Protein 7U0E (pdb70)

CATH classification: 2.60.40.10 (+1 more: 2.60.40.10)

Foldseek 3Di:
DWDWAKDAADEAEAQAKDKIKIQIPDDDDQFKKKWKWWAAVVGDIHTAKIARQNVRDIDGDPVQPPFWDWDADPVRSMIMIMGGRDAQVPFTWMKIKMWGWDCDPVVRHIDIDIGIYPTYGYGYAPDDADAWDKAWAAFQCKTKIWIKTDFGDDDDKDKDKPVNPDDPQKDWDDWDQDNNRGIITMIMGIGRPVCAPPDWIWMWMADVVVRDIDIDIHHHDND/DAWAWDAEDEDEAQAKTKIKIFDQACVPKFKWKWWDAPPDDTDTQDTRFFDGDPPHDPQWTWHDDHRMIMIMRGRDDQVSFTKMWMWIAHPVRRIDIYPIYGYHHDDDDFWAWDWDWDWFDPVVVVVQWTKIKIKIDGGPPQDKDKWKDFQNHTDDPQKDKDRWDADPVRGTIIMMMRIDGPVVLQPTAKMKIWMADPRDIDIDMDGPVVD/DDDPVVCVPDPD/DDDPVVCVPDPD/DWAWAKDAADEAEAQAKDKIKIQTPDDDDQFKKKWKWWAAVPGDIHTAWIARQNPRDIDGDPVQPPFWDWDADVVRSMIMIMGGRDAQVPFTWMKIKMWGWDCDPVVRHIHTDIGIYPTYGYGYAPDDADAWDKAWAAWAQCKTKIWIKTDFGDDDDKDKDKPVNPDDPQKDWDDWDQDNNRGIITMIMGMGGSVCAPPDWIWMWMADVVVRDIDIDTHHHDHD/DAWEWDAEDEAEAQAKDKIKIFDQACVPKFKWKWWDAPPDDTDTQDTRFFDGDPPHDPQWGWHDDHRMIMIMRGRDDQVRQTKMWMWIAHPVRRIDIHPIYGYHHDDDDFWAWDWDWDWFDPVQVVVQWTKIKIKIDGGPPQDKDKWKDFQNHTDDPQKDKDRWDADPVRGTIIMMMRIDTPVVLQPTAKMKMWMADPRDIDIDMDGPVPD

Radius of gyration: 30.55 Å; Cα contacts (8 Å, |Δi|>4): 2442; chains: 6; bounding box: 77×75×81 Å

Structure (mmCIF, N/CA/C/O backbone):
data_7U0E
#
_entry.id   7U0E
#
_cell.length_a   63.898
_cell.length_b   65.682
_cell.length_c   71.001
_cell.angle_alpha   96.500
_cell.angle_beta   108.060
_cell.angle_gamma   110.520
#
_symmetry.space_group_name_H-M   'P 1'
#
loop_
_entity.id
_entity.type
_entity.pdbx_description
1 polymer 'Heavy chain Fab C13C9'
2 polymer 'Light chain Fab C13C9'
3 polymer 'SARS-CoV-2 S fusion peptide'
4 water water
#
loop_
_atom_site.group_PDB
_atom_site.id
_atom_site.type_symbol
_atom_site.label_atom_id
_atom_site.label_alt_id
_atom_site.label_comp_id
_atom_site.label_asym_id
_atom_site.label_entity_id
_atom_site.label_seq_id
_atom_site.pdbx_PDB_ins_code
_atom_site.Cartn_x
_atom_site.Cartn_y
_atom_site.Cartn_z
_atom_site.occupancy
_atom_site.B_iso_or_equiv
_atom_site.auth_seq_id
_atom_site.auth_comp_id
_atom_site.auth_asym_id
_atom_site.auth_atom_id
_atom_site.pdbx_PDB_model_num
ATOM 1 N N . GLU A 1 1 ? -14.287 15.634 -31.572 1.00 41.10 1 GLU A N 1
ATOM 2 C CA . GLU A 1 1 ? -15.222 14.649 -32.105 1.00 48.25 1 GLU A CA 1
ATOM 3 C C . GLU A 1 1 ? -16.374 15.335 -32.835 1.00 44.10 1 GLU A C 1
ATOM 4 O O . GLU A 1 1 ? -16.608 16.532 -32.658 1.00 47.26 1 GLU A O 1
ATOM 6 N N . VAL A 1 2 ? -17.084 14.573 -33.661 1.00 38.11 2 VAL A N 1
ATOM 7 C CA . VAL A 1 2 ? -18.228 15.101 -34.395 1.00 35.92 2 VAL A CA 1
ATOM 8 C C . VAL A 1 2 ? -19.414 15.249 -33.453 1.00 36.96 2 VAL A C 1
ATOM 9 O O . VAL A 1 2 ? -19.549 14.521 -32.464 1.00 39.14 2 VAL A O 1
ATOM 13 N N . GLN A 1 3 ? -20.278 16.216 -33.753 1.00 35.12 3 GLN A N 1
ATOM 14 C CA . GLN A 1 3 ? -21.478 16.444 -32.964 1.00 34.18 3 GLN A CA 1
ATOM 15 C C . GLN A 1 3 ? -22.632 16.812 -33.882 1.00 28.82 3 GLN A C 1
ATOM 16 O O . GLN A 1 3 ? -22.442 17.500 -34.889 1.00 25.64 3 GLN A O 1
ATOM 22 N N . LEU A 1 4 ? -23.829 16.356 -33.521 1.00 20.96 4 LEU A N 1
ATOM 23 C CA . LEU A 1 4 ? -25.068 16.782 -34.160 1.00 21.28 4 LEU A CA 1
ATOM 24 C C . LEU A 1 4 ? -26.029 17.211 -33.067 1.00 19.46 4 LEU A C 1
ATOM 25 O O . LEU A 1 4 ? -26.413 16.393 -32.224 1.00 24.20 4 LEU A O 1
ATOM 30 N N . VAL A 1 5 ? -26.424 18.479 -33.082 1.00 20.85 5 VAL A N 1
ATOM 31 C CA . VAL A 1 5 ? -27.298 19.033 -32.056 1.00 20.82 5 VAL A CA 1
ATOM 32 C C . VAL A 1 5 ? -28.466 19.717 -32.748 1.00 22.35 5 VAL A C 1
ATOM 33 O O . VAL A 1 5 ? -28.274 20.703 -33.470 1.00 21.30 5 VAL A O 1
ATOM 37 N N . GLN A 1 6 ? -29.670 19.215 -32.503 1.00 20.08 6 GLN A N 1
ATOM 38 C CA . GLN A 1 6 ? -30.874 19.726 -33.135 1.00 20.25 6 GLN A CA 1
ATOM 39 C C . GLN A 1 6 ? -31.558 20.756 -32.243 1.00 21.80 6 GLN A C 1
ATOM 40 O O . GLN A 1 6 ? -31.324 20.824 -31.034 1.00 19.68 6 GLN A O 1
ATOM 46 N N . SER A 1 7 ? -32.408 21.570 -32.865 1.00 18.79 7 SER A N 1
ATOM 47 C CA . SER A 1 7 ? -33.196 22.545 -32.131 1.00 23.38 7 SER A CA 1
ATOM 48 C C . SER A 1 7 ? -34.293 21.848 -31.329 1.00 21.86 7 SER A C 1
ATOM 49 O O . SER A 1 7 ? -34.631 20.683 -31.565 1.00 20.48 7 SER A O 1
ATOM 52 N N . GLY A 1 8 ? -34.859 22.585 -30.375 1.00 20.53 8 GLY A N 1
ATOM 53 C CA . GLY A 1 8 ? -35.820 22.034 -29.450 1.00 25.79 8 GLY A CA 1
ATOM 54 C C . GLY A 1 8 ? -37.184 21.801 -30.065 1.00 24.00 8 GLY A C 1
ATOM 55 O O . GLY A 1 8 ? -37.455 22.190 -31.206 1.00 25.83 8 GLY A O 1
ATOM 56 N N . PRO A 1 9 ? -38.077 21.167 -29.304 1.00 25.25 9 PRO A N 1
ATOM 57 C CA . PRO A 1 9 ? -39.413 20.860 -29.830 1.00 27.68 9 PRO A CA 1
ATOM 58 C C . PRO A 1 9 ? -40.192 22.125 -30.150 1.00 23.26 9 PRO A C 1
ATOM 59 O O . PRO A 1 9 ? -39.955 23.191 -29.581 1.00 26.85 9 PRO A O 1
ATOM 63 N N . GLU A 1 10 ? -41.137 21.998 -31.075 1.00 22.67 10 GLU A N 1
ATOM 64 C CA . GLU A 1 10 ? -41.963 23.132 -31.456 1.00 32.82 10 GLU A CA 1
ATOM 65 C C . GLU A 1 10 ? -43.374 22.670 -31.783 1.00 28.36 10 GLU A C 1
ATOM 66 O O . GLU A 1 10 ? -43.571 21.617 -32.395 1.00 23.92 10 GLU A O 1
ATOM 72 N N . VAL A 1 11 ? -44.349 23.471 -31.365 1.00 28.72 11 VAL A N 1
ATOM 73 C CA . VAL A 1 11 ? -45.743 23.299 -31.750 1.00 27.78 11 VAL A CA 1
ATOM 74 C C . VAL A 1 11 ? -46.024 24.252 -32.902 1.00 29.39 11 VAL A C 1
ATOM 75 O O . VAL A 1 11 ? -45.684 25.440 -32.832 1.00 30.43 11 VAL A O 1
ATOM 79 N N . LYS A 1 12 ? -46.621 23.730 -33.970 1.00 26.95 12 LYS A N 1
ATOM 80 C CA . LYS A 1 12 ? -46.913 24.506 -35.166 1.00 27.66 12 LYS A CA 1
ATOM 81 C C . LYS A 1 12 ? -48.379 24.341 -35.534 1.00 28.82 12 LYS A C 1
ATOM 82 O O . LYS A 1 12 ? -48.948 23.257 -35.378 1.00 30.59 12 LYS A O 1
ATOM 88 N N . LYS A 1 13 ? -48.991 25.415 -36.011 1.00 30.72 13 LYS A N 1
ATOM 89 C CA . LYS A 1 13 ? -50.372 25.289 -36.441 1.00 28.32 13 LYS A CA 1
ATOM 90 C C . LYS A 1 13 ? -50.441 24.714 -37.855 1.00 27.02 13 LYS A C 1
ATOM 91 O O . LYS A 1 13 ? -49.501 24.865 -38.640 1.00 28.36 13 LYS A O 1
ATOM 97 N N . PRO A 1 14 ? -51.536 24.031 -38.192 1.00 30.18 14 PRO A N 1
ATOM 98 C CA . PRO A 1 14 ? -51.706 23.549 -39.568 1.00 32.84 14 PRO A CA 1
ATOM 99 C C . PRO A 1 14 ? -51.609 24.690 -40.570 1.00 29.98 14 PRO A C 1
ATOM 100 O O . PRO A 1 14 ? -52.091 25.799 -40.328 1.00 29.45 14 PRO A O 1
ATOM 104 N N . GLY A 1 15 ? -50.970 24.408 -41.703 1.00 29.78 15 GLY A N 1
ATOM 105 C CA . GLY A 1 15 ? -50.780 25.389 -42.747 1.00 31.84 15 GLY A CA 1
ATOM 106 C C . GLY A 1 15 ? -49.492 26.177 -42.657 1.00 33.33 15 GLY A C 1
ATOM 107 O O . GLY A 1 15 ? -49.079 26.776 -43.657 1.00 33.44 15 GLY A O 1
ATOM 108 N N . THR A 1 16 ? -48.844 26.197 -41.494 1.00 29.76 16 THR A N 1
ATOM 109 C CA . THR A 1 16 ? -47.595 26.926 -41.342 1.00 33.41 16 THR A CA 1
ATOM 110 C C . THR A 1 16 ? -46.423 26.055 -41.793 1.00 33.34 16 THR A C 1
ATOM 111 O O . THR A 1 16 ? -46.593 24.925 -42.259 1.00 30.26 16 THR A O 1
ATOM 115 N N . SER A 1 17 ? -45.213 26.588 -41.652 1.00 30.90 17 SER A N 1
ATOM 116 C CA . SER A 1 17 ? -43.995 25.884 -42.027 1.00 30.24 17 SER A CA 1
ATOM 117 C C . SER A 1 17 ? -43.128 25.670 -40.797 1.00 31.36 17 SER A C 1
ATOM 118 O O . SER A 1 17 ? -42.981 26.569 -39.963 1.00 34.59 17 SER A O 1
ATOM 121 N N . ALA A 1 18 ? -42.553 24.478 -40.698 1.00 26.58 18 ALA A N 1
ATOM 122 C CA . ALA A 1 18 ? -41.656 24.123 -39.609 1.00 30.58 18 ALA A CA 1
ATOM 123 C C . ALA A 1 18 ? -40.217 24.181 -40.099 1.00 32.81 18 ALA A C 1
ATOM 124 O O . ALA A 1 18 ? -39.898 23.652 -41.169 1.00 28.47 18 ALA A O 1
ATOM 126 N N . ARG A 1 19 ? -39.362 24.836 -39.321 1.00 30.65 19 ARG A N 1
ATOM 127 C CA . ARG A 1 19 ? -37.926 24.881 -39.566 1.00 28.05 19 ARG A CA 1
ATOM 128 C C . ARG A 1 19 ? -37.212 24.178 -38.420 1.00 25.48 19 ARG A C 1
ATOM 129 O O . ARG A 1 19 ? -37.405 24.539 -37.254 1.00 26.82 19 ARG A O 1
ATOM 137 N N . VAL A 1 20 ? -36.396 23.179 -38.748 1.00 24.84 20 VAL A N 1
ATOM 138 C CA . VAL A 1 20 ? -35.615 22.436 -37.765 1.00 21.55 20 VAL A CA 1
ATOM 139 C C . VAL A 1 20 ? -34.139 22.596 -38.105 1.00 25.85 20 VAL A C 1
ATOM 140 O O . VAL A 1 20 ? -33.740 22.411 -39.261 1.00 23.05 20 VAL A O 1
ATOM 144 N N . SER A 1 21 ? -33.332 22.933 -37.102 1.00 19.79 21 SER A N 1
ATOM 145 C CA . SER A 1 21 ? -31.910 23.162 -37.297 1.00 23.52 21 SER A CA 1
ATOM 146 C C . SER A 1 21 ? -31.108 21.982 -36.767 1.00 22.83 21 SER A C 1
ATOM 147 O O . SER A 1 21 ? -31.554 21.241 -35.886 1.00 20.45 21 SER A O 1
ATOM 150 N N A CYS A 1 22 ? -29.917 21.799 -37.331 0.70 22.10 22 CYS A N 1
ATOM 151 N N B CYS A 1 22 ? -29.891 21.851 -37.299 0.24 22.05 22 CYS A N 1
ATOM 152 C CA A CYS A 1 22 ? -29.026 20.718 -36.917 0.70 21.83 22 CYS A CA 1
ATOM 153 C CA B CYS A 1 22 ? -29.010 20.725 -36.993 0.24 21.84 22 CYS A CA 1
ATOM 154 C C A CYS A 1 22 ? -27.600 21.227 -37.061 0.70 22.71 22 CYS A C 1
ATOM 155 C C B CYS A 1 22 ? -27.575 21.238 -37.084 0.24 22.69 22 CYS A C 1
ATOM 156 O O A CYS A 1 22 ? -27.099 21.367 -38.180 0.70 20.41 22 CYS A O 1
ATOM 157 O O B CYS A 1 22 ? -27.039 21.382 -38.186 0.24 20.53 22 CYS A O 1
ATOM 162 N N . LYS A 1 23 ? -26.965 21.524 -35.933 1.00 22.14 23 LYS A N 1
ATOM 163 C CA . LYS A 1 23 ? -25.579 21.972 -35.920 1.00 23.85 23 LYS A CA 1
ATOM 164 C C . LYS A 1 23 ? -24.676 20.753 -36.059 1.00 25.09 23 LYS A C 1
ATOM 165 O O . LYS A 1 23 ? -24.672 19.873 -35.190 1.00 25.69 23 LYS A O 1
ATOM 171 N N . ALA A 1 24 ? -23.931 20.695 -37.159 1.00 25.08 24 ALA A N 1
ATOM 172 C CA . ALA A 1 24 ? -23.081 19.559 -37.506 1.00 23.90 24 ALA A CA 1
ATOM 173 C C . ALA A 1 24 ? -21.628 20.008 -37.421 1.00 27.94 24 ALA A C 1
ATOM 174 O O . ALA A 1 24 ? -21.130 20.699 -38.314 1.00 33.71 24 ALA A O 1
ATOM 176 N N . SER A 1 25 ? -20.950 19.614 -36.346 1.00 29.59 25 SER A N 1
ATOM 177 C CA . SER A 1 25 ? -19.585 20.039 -36.073 1.00 30.14 25 SER A CA 1
ATOM 178 C C . SER A 1 25 ? -18.608 18.904 -36.350 1.00 28.65 25 SER A C 1
ATOM 179 O O . SER A 1 25 ? -18.860 17.752 -35.987 1.00 32.39 25 SER A O 1
ATOM 182 N N . GLY A 1 26 ? -17.492 19.233 -36.994 1.00 28.87 26 GLY A N 1
ATOM 183 C CA . GLY A 1 26 ? -16.412 18.284 -37.164 1.00 24.57 26 GLY A CA 1
ATOM 184 C C . GLY A 1 26 ? -16.466 17.429 -38.409 1.00 30.15 26 GLY A C 1
ATOM 185 O O . GLY A 1 26 ? -15.703 16.460 -38.505 1.00 32.59 26 GLY A O 1
ATOM 186 N N . PHE A 1 27 ? -17.331 17.750 -39.367 1.00 27.28 27 PHE A N 1
ATOM 187 C CA . PHE A 1 27 ? -17.484 16.951 -40.580 1.00 29.16 27 PHE A CA 1
ATOM 188 C C . PHE A 1 27 ? -16.720 17.642 -41.704 1.00 31.95 27 PHE A C 1
ATOM 189 O O . PHE A 1 27 ? -17.220 18.586 -42.319 1.00 34.52 27 PHE A O 1
ATOM 197 N N . THR A 1 28 ? -15.498 17.174 -41.964 1.00 35.15 28 THR A N 1
ATOM 198 C CA . THR A 1 28 ? -14.631 17.775 -42.970 1.00 33.78 28 THR A CA 1
ATOM 199 C C . THR A 1 28 ? -14.387 16.880 -44.178 1.00 33.78 28 THR A C 1
ATOM 200 O O . THR A 1 28 ? -13.693 17.302 -45.108 1.00 36.74 28 THR A O 1
ATOM 204 N N . SER A 1 29 ? -14.919 15.661 -44.192 1.00 30.58 29 SER A N 1
ATOM 205 C CA . SER A 1 29 ? -14.768 14.806 -45.362 1.00 34.16 29 SER A CA 1
ATOM 206 C C . SER A 1 29 ? -15.619 15.322 -46.518 1.00 29.55 29 SER A C 1
ATOM 207 O O . SER A 1 29 ? -16.771 15.723 -46.333 1.00 30.79 29 SER A O 1
ATOM 210 N N . LYS A 1 30 ? -15.047 15.284 -47.725 1.00 30.39 30 LYS A N 1
ATOM 211 C CA . LYS A 1 30 ? -15.763 15.756 -48.908 1.00 31.58 30 LYS A CA 1
ATOM 212 C C . LYS A 1 30 ? -17.024 14.944 -49.164 1.00 28.04 30 LYS A C 1
ATOM 213 O O . LYS A 1 30 ? -18.027 15.487 -49.641 1.00 33.51 30 LYS A O 1
ATOM 215 N N . ASN A 1 31 ? -16.997 13.651 -48.854 1.00 25.65 31 ASN A N 1
ATOM 216 C CA . ASN A 1 31 ? -18.145 12.780 -49.089 1.00 26.44 31 ASN A CA 1
ATOM 217 C C . ASN A 1 31 ? -18.982 12.671 -47.816 1.00 26.43 31 ASN A C 1
ATOM 218 O O . ASN A 1 31 ? -19.033 11.641 -47.141 1.00 24.81 31 ASN A O 1
ATOM 223 N N . THR A 1 32 ? -19.648 13.778 -47.496 1.00 21.47 32 THR A N 1
ATOM 224 C CA . THR A 1 32 ? -20.538 13.852 -46.347 1.00 20.17 32 THR A CA 1
ATOM 225 C C . THR A 1 32 ? -21.897 14.348 -46.804 1.00 20.97 32 THR A C 1
ATOM 226 O O . THR A 1 32 ? -21.990 15.356 -47.512 1.00 21.06 32 THR A O 1
ATOM 230 N N . ALA A 1 33 ? -22.943 13.641 -46.399 1.00 19.84 33 ALA A N 1
ATOM 231 C CA . ALA A 1 33 ? -24.314 14.055 -46.642 1.00 20.14 33 ALA A CA 1
ATOM 232 C C . ALA A 1 33 ? -25.031 14.215 -45.313 1.00 16.69 33 ALA A C 1
ATOM 233 O O . ALA A 1 33 ? -24.843 13.414 -44.392 1.00 17.03 33 ALA A O 1
ATOM 235 N N A LEU A 1 34 ? -25.845 15.261 -45.214 0.47 19.32 34 LEU A N 1
ATOM 236 N N B LEU A 1 34 ? -25.844 15.260 -45.211 0.53 18.13 34 LEU A N 1
ATOM 237 C CA A LEU A 1 34 ? -26.716 15.482 -44.068 0.47 18.71 34 LEU A CA 1
ATOM 238 C CA B LEU A 1 34 ? -26.712 15.467 -44.060 0.53 18.65 34 LEU A CA 1
ATOM 239 C C A LEU A 1 34 ? -28.138 15.153 -44.497 0.47 19.21 34 LEU A C 1
ATOM 240 C C B LEU A 1 34 ? -28.138 15.158 -44.486 0.53 20.29 34 LEU A C 1
ATOM 241 O O A LEU A 1 34 ? -28.681 15.802 -45.398 0.47 20.30 34 LEU A O 1
ATOM 242 O O B LEU A 1 34 ? -28.683 15.826 -45.371 0.53 20.34 34 LEU A O 1
ATOM 251 N N . GLN A 1 35 ? -28.732 14.146 -43.865 1.00 18.56 35 GLN A N 1
ATOM 252 C CA . GLN A 1 35 ? -30.061 13.677 -44.221 1.00 16.41 35 GLN A CA 1
ATOM 253 C C . GLN A 1 35 ? -31.059 13.974 -43.111 1.00 18.15 35 GLN A C 1
ATOM 254 O O . GLN A 1 35 ? -30.703 14.159 -41.944 1.00 17.26 35 GLN A O 1
ATOM 260 N N . TRP A 1 36 ? -32.330 13.995 -43.494 1.00 18.35 36 TRP A N 1
ATOM 261 C CA . TRP A 1 36 ? -33.425 14.221 -42.566 1.00 19.27 36 TRP A CA 1
ATOM 262 C C . TRP A 1 36 ? -34.369 13.033 -42.621 1.00 19.20 36 TRP A C 1
ATOM 263 O O . TRP A 1 36 ? -34.752 12.583 -43.706 1.00 16.99 36 TRP A O 1
ATOM 274 N N . VAL A 1 37 ? -34.717 12.521 -41.446 1.00 16.52 37 VAL A N 1
ATOM 275 C CA . VAL A 1 37 ? -35.534 11.325 -41.297 1.00 16.49 37 VAL A CA 1
ATOM 276 C C . VAL A 1 37 ? -36.555 11.605 -40.207 1.00 20.47 37 VAL A C 1
ATOM 277 O O . VAL A 1 37 ? -36.204 12.129 -39.144 1.00 17.26 37 VAL A O 1
ATOM 281 N N . ARG A 1 38 ? -37.818 11.286 -40.466 1.00 18.32 38 ARG A N 1
ATOM 282 C CA . ARG A 1 38 ? -38.855 11.524 -39.478 1.00 18.88 38 ARG A CA 1
ATOM 283 C C . ARG A 1 38 ? -39.489 10.209 -39.049 1.00 17.74 38 ARG A C 1
ATOM 284 O O . ARG A 1 38 ? -39.366 9.181 -39.720 1.00 20.21 38 ARG A O 1
ATOM 292 N N . GLN A 1 39 ? -40.167 10.254 -37.905 1.00 19.13 39 GLN A N 1
ATOM 293 C CA . GLN A 1 39 ? -40.795 9.060 -37.348 1.00 20.80 39 GLN A CA 1
ATOM 294 C C . GLN A 1 39 ? -41.982 9.487 -36.499 1.00 20.74 39 GLN A C 1
ATOM 295 O O . GLN A 1 39 ? -41.805 10.130 -35.460 1.00 18.91 39 GLN A O 1
ATOM 301 N N . ALA A 1 40 ? -43.184 9.136 -36.942 1.00 21.87 40 ALA A N 1
ATOM 302 C CA . ALA A 1 40 ? -44.371 9.350 -36.134 1.00 25.00 40 ALA A CA 1
ATOM 303 C C . ALA A 1 40 ? -44.470 8.263 -35.070 1.00 27.28 40 ALA A C 1
ATOM 304 O O . ALA A 1 40 ? -43.818 7.218 -35.154 1.00 23.94 40 ALA A O 1
ATOM 306 N N . ARG A 1 41 ? -45.280 8.533 -34.047 1.00 27.60 41 ARG A N 1
ATOM 307 C CA . ARG A 1 41 ? -45.413 7.621 -32.915 1.00 30.53 41 ARG A CA 1
ATOM 308 C C . ARG A 1 41 ? -45.780 6.218 -33.382 1.00 32.19 41 ARG A C 1
ATOM 309 O O . ARG A 1 41 ? -46.783 6.023 -34.075 1.00 30.06 41 ARG A O 1
ATOM 317 N N . GLY A 1 42 ? -44.960 5.241 -32.998 1.00 28.84 42 GLY A N 1
ATOM 318 C CA . GLY A 1 42 ? -45.197 3.862 -33.369 1.00 32.42 42 GLY A CA 1
ATOM 319 C C . GLY A 1 42 ? -45.015 3.546 -34.836 1.00 31.48 42 GLY A C 1
ATOM 320 O O . GLY A 1 42 ? -45.287 2.412 -35.243 1.00 35.40 42 GLY A O 1
ATOM 321 N N . GLN A 1 43 ? -44.564 4.501 -35.641 1.00 28.52 43 GLN A N 1
ATOM 322 C CA . GLN A 1 43 ? -44.423 4.343 -37.079 1.00 29.01 43 GLN A CA 1
ATOM 323 C C . GLN A 1 43 ? -42.969 4.093 -37.454 1.00 25.49 43 GLN A C 1
ATOM 324 O O . GLN A 1 43 ? -42.060 4.333 -36.655 1.00 25.14 43 GLN A O 1
ATOM 330 N N . PRO A 1 44 ? -42.709 3.598 -38.663 1.00 25.10 44 PRO A N 1
ATOM 331 C CA . PRO A 1 44 ? -41.323 3.366 -39.078 1.00 22.33 44 PRO A CA 1
ATOM 332 C C . PRO A 1 44 ? -40.590 4.662 -39.388 1.00 23.89 44 PRO A C 1
ATOM 333 O O . PRO A 1 44 ? -41.185 5.727 -39.574 1.00 20.67 44 PRO A O 1
ATOM 337 N N . LEU A 1 45 ? -39.265 4.547 -39.445 1.00 22.75 45 LEU A N 1
ATOM 338 C CA . LEU A 1 45 ? -38.440 5.642 -39.930 1.00 19.75 45 LEU A CA 1
ATOM 339 C C . LEU A 1 45 ? -38.806 5.959 -41.373 1.00 19.42 45 LEU A C 1
ATOM 340 O O . LEU A 1 45 ? -39.044 5.058 -42.183 1.00 18.20 45 LEU A O 1
ATOM 345 N N . GLU A 1 46 ? -38.834 7.247 -41.701 1.00 20.18 46 GLU A N 1
ATOM 346 C CA . GLU A 1 46 ? -39.189 7.700 -43.042 1.00 23.39 46 GLU A CA 1
ATOM 347 C C . GLU A 1 46 ? -38.110 8.651 -43.536 1.00 21.16 46 GLU A C 1
ATOM 348 O O . GLU A 1 46 ? -37.953 9.748 -42.991 1.00 20.74 46 GLU A O 1
ATOM 354 N N . TRP A 1 47 ? -37.370 8.233 -44.565 1.00 17.55 47 TRP A N 1
ATOM 355 C CA . TRP A 1 47 ? -36.323 9.071 -45.139 1.00 21.39 47 TRP A CA 1
ATOM 356 C C . TRP A 1 47 ? -36.960 10.205 -45.928 1.00 23.35 47 TRP A C 1
ATOM 357 O O . TRP A 1 47 ? -37.749 9.962 -46.847 1.00 23.18 47 TRP A O 1
ATOM 368 N N . MET A 1 48 ? -36.610 11.443 -45.584 1.00 17.57 48 MET A N 1
ATOM 369 C CA . MET A 1 48 ? -37.199 12.613 -46.222 1.00 22.74 48 MET A CA 1
ATOM 370 C C . MET A 1 48 ? -36.317 13.192 -47.316 1.00 20.05 48 MET A C 1
ATOM 371 O O . MET A 1 48 ? -36.822 13.589 -48.371 1.00 20.03 48 MET A O 1
ATOM 376 N N . GLY A 1 49 ? -35.013 13.246 -47.090 1.00 19.74 49 GLY A N 1
ATOM 377 C CA . GLY A 1 49 ? -34.109 13.792 -48.078 1.00 19.98 49 GLY A CA 1
ATOM 378 C C . GLY A 1 49 ? -32.742 13.994 -47.469 1.00 20.49 49 GLY A C 1
ATOM 379 O O . GLY A 1 49 ? -32.528 13.759 -46.277 1.00 17.16 49 GLY A O 1
ATOM 380 N N . TRP A 1 50 ? -31.812 14.440 -48.313 1.00 19.74 50 TRP A N 1
ATOM 381 C CA . TRP A 1 50 ? -30.473 14.748 -47.834 1.00 18.37 50 TRP A CA 1
ATOM 382 C C . TRP A 1 50 ? -29.864 15.841 -48.700 1.00 23.92 50 TRP A C 1
ATOM 383 O O . TRP A 1 50 ? -30.392 16.195 -49.757 1.00 23.26 50 TRP A O 1
ATOM 394 N N . ILE A 1 51 ? -28.745 16.386 -48.230 1.00 20.01 51 ILE A N 1
ATOM 395 C CA . ILE A 1 51 ? -27.964 17.347 -48.994 1.00 21.03 51 ILE A CA 1
ATOM 396 C C . ILE A 1 51 ? -26.498 16.940 -48.921 1.00 19.09 51 ILE A C 1
ATOM 397 O O . ILE A 1 51 ? -25.996 16.587 -47.848 1.00 18.13 51 ILE A O 1
ATOM 402 N N . ASP A 1 52 ? -25.830 16.938 -50.070 1.00 20.64 52 ASP A N 1
ATOM 403 C CA . ASP A 1 52 ? -24.383 16.767 -50.122 1.00 22.31 52 ASP A CA 1
ATOM 404 C C . ASP A 1 52 ? -23.773 18.099 -49.708 1.00 22.99 52 ASP A C 1
ATOM 405 O O . ASP A 1 52 ? -23.874 19.084 -50.442 1.00 21.04 52 ASP A O 1
ATOM 410 N N . ILE A 1 53 ? -23.151 18.148 -48.525 1.00 19.63 53 ILE A N 1
ATOM 411 C CA . ILE A 1 53 ? -22.699 19.435 -47.997 1.00 21.07 53 ILE A CA 1
ATOM 412 C C . ILE A 1 53 ? -21.432 19.947 -48.657 1.00 22.71 53 ILE A C 1
ATOM 413 O O . ILE A 1 53 ? -20.977 21.046 -48.315 1.00 26.23 53 ILE A O 1
ATOM 418 N N . SER A 1 54 ? -20.843 19.199 -49.590 1.00 24.08 54 SER A N 1
ATOM 419 C CA . SER A 1 54 ? -19.700 19.726 -50.324 1.00 26.72 54 SER A CA 1
ATOM 420 C C . SER A 1 54 ? -20.117 20.517 -51.552 1.00 25.95 54 SER A C 1
ATOM 421 O O . SER A 1 54 ? -19.426 21.472 -51.925 1.00 26.40 54 SER A O 1
ATOM 424 N N . ASN A 1 55 ? -21.245 20.162 -52.174 1.00 23.95 55 ASN A N 1
ATOM 425 C CA . ASN A 1 55 ? -21.692 20.813 -53.398 1.00 25.31 55 ASN A CA 1
ATOM 426 C C . ASN A 1 55 ? -23.168 21.191 -53.358 1.00 24.95 55 ASN A C 1
ATOM 427 O O . ASN A 1 55 ? -23.701 21.654 -54.373 1.00 24.10 55 ASN A O 1
ATOM 432 N N . TYR A 1 56 ? -23.837 20.991 -52.221 1.00 22.85 56 TYR A N 1
ATOM 433 C CA . TYR A 1 56 ? -25.207 21.435 -51.970 1.00 25.00 56 TYR A CA 1
ATOM 434 C C . TYR A 1 56 ? -26.240 20.747 -52.856 1.00 26.44 56 TYR A C 1
ATOM 435 O O . TYR A 1 56 ? -27.363 21.242 -52.994 1.00 28.28 56 TYR A O 1
ATOM 444 N N . ILE A 1 57 ? -25.899 19.615 -53.467 1.00 25.57 57 ILE A N 1
ATOM 445 C CA . ILE A 1 57 ? -26.881 18.877 -54.251 1.00 26.15 57 ILE A CA 1
ATOM 446 C C . ILE A 1 57 ? -27.843 18.164 -53.312 1.00 26.75 57 ILE A C 1
ATOM 447 O O . ILE A 1 57 ? -27.428 17.402 -52.429 1.00 25.62 57 ILE A O 1
ATOM 452 N N . THR A 1 58 ? -29.135 18.396 -53.509 1.00 26.25 58 THR A N 1
ATOM 453 C CA . THR A 1 58 ? -30.162 17.818 -52.659 1.00 25.83 58 THR A CA 1
ATOM 454 C C . THR A 1 58 ? -30.850 16.653 -53.361 1.00 30.10 58 THR A C 1
ATOM 455 O O . THR A 1 58 ? -30.833 16.528 -54.589 1.00 27.43 58 THR A O 1
ATOM 459 N N . ASN A 1 59 ? -31.462 15.797 -52.550 1.00 26.84 59 ASN A N 1
ATOM 460 C CA . ASN A 1 59 ? -32.295 14.701 -53.032 1.00 26.92 59 ASN A CA 1
ATOM 461 C C . ASN A 1 59 ? -33.473 14.612 -52.079 1.00 27.09 59 ASN A C 1
ATOM 462 O O . ASN A 1 59 ? -33.299 14.227 -50.921 1.00 24.70 59 ASN A O 1
ATOM 467 N N . TYR A 1 60 ? -34.65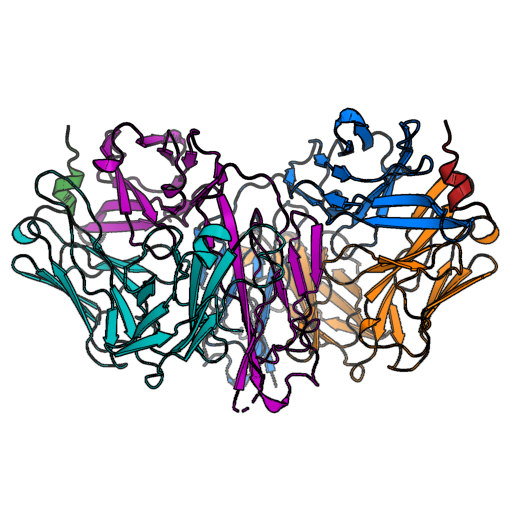9 14.970 -52.555 1.00 25.15 60 TYR A N 1
ATOM 468 C CA . TYR A 1 60 ? -35.869 14.916 -51.748 1.00 27.39 60 TYR A CA 1
ATOM 469 C C . TYR A 1 60 ? -36.697 13.696 -52.128 1.00 32.90 60 TYR A C 1
ATOM 470 O O . TYR A 1 60 ? -36.865 13.392 -53.313 1.00 30.10 60 TYR A O 1
ATOM 479 N N . ALA A 1 61 ? -37.210 13.000 -51.115 1.00 26.70 61 ALA A N 1
ATOM 480 C CA . ALA A 1 61 ? -38.126 11.897 -51.366 1.00 28.06 61 ALA A CA 1
ATOM 481 C C . ALA A 1 61 ? -39.377 12.403 -52.076 1.00 29.68 61 ALA A C 1
ATOM 482 O O . ALA A 1 61 ? -39.815 13.539 -51.876 1.00 25.90 61 ALA A O 1
ATOM 484 N N . GLN A 1 62 ? -39.949 11.536 -52.918 1.00 30.79 62 GLN A N 1
ATOM 485 C CA . GLN A 1 62 ? -41.042 11.949 -53.797 1.00 34.46 62 GLN A CA 1
ATOM 486 C C . GLN A 1 62 ? -42.209 12.515 -53.000 1.00 32.31 62 GLN A C 1
ATOM 487 O O . GLN A 1 62 ? -42.849 13.486 -53.421 1.00 30.60 62 GLN A O 1
ATOM 489 N N . LYS A 1 63 ? -42.499 11.917 -51.846 1.00 33.25 63 LYS A N 1
ATOM 490 C CA . LYS A 1 63 ? -43.646 12.319 -51.045 1.00 37.94 63 LYS A CA 1
ATOM 491 C C . LYS A 1 63 ? -43.516 13.739 -50.496 1.00 37.72 63 LYS A C 1
ATOM 492 O O . LYS A 1 63 ? -44.537 14.366 -50.188 1.00 37.45 63 LYS A O 1
ATOM 498 N N . PHE A 1 64 ? -42.301 14.282 -50.415 1.00 33.21 64 PHE A N 1
ATOM 499 C CA . PHE A 1 64 ? -42.084 15.604 -49.841 1.00 31.77 64 PHE A CA 1
ATOM 500 C C . PHE A 1 64 ? -41.696 16.667 -50.858 1.00 31.40 64 PHE A C 1
ATOM 501 O O . PHE A 1 64 ? -41.506 17.827 -50.475 1.00 32.14 64 PHE A O 1
ATOM 509 N N . ARG A 1 65 ? -41.574 16.314 -52.133 1.00 29.96 65 ARG A N 1
ATOM 510 C CA . ARG A 1 65 ? -41.198 17.299 -53.136 1.00 34.09 65 ARG A CA 1
ATOM 511 C C . ARG A 1 65 ? -42.279 18.364 -53.255 1.00 35.97 65 ARG A C 1
ATOM 512 O O . ARG A 1 65 ? -43.471 18.054 -53.322 1.00 36.33 65 ARG A O 1
ATOM 520 N N . GLY A 1 66 ? -41.858 19.628 -53.257 1.00 35.28 66 GLY A N 1
ATOM 521 C CA . GLY A 1 66 ? -42.773 20.744 -53.243 1.00 38.00 66 GLY A CA 1
ATOM 522 C C . GLY A 1 66 ? -43.092 21.282 -51.865 1.00 36.54 66 GLY A C 1
ATOM 523 O O . GLY A 1 66 ? -43.631 22.388 -51.755 1.00 36.95 66 GLY A O 1
ATOM 524 N N . ARG A 1 67 ? -42.776 20.527 -50.810 1.00 32.82 67 ARG A N 1
ATOM 525 C CA . ARG A 1 67 ? -42.992 20.962 -49.439 1.00 33.05 67 ARG A CA 1
ATOM 526 C C . ARG A 1 67 ? -41.720 21.040 -48.612 1.00 32.81 67 ARG A C 1
ATOM 527 O O . ARG A 1 67 ? -41.736 21.671 -47.550 1.00 29.76 67 ARG A O 1
ATOM 535 N N . LEU A 1 68 ? -40.629 20.427 -49.057 1.00 28.24 68 LEU A N 1
ATOM 536 C CA . LEU A 1 68 ? -39.442 20.253 -48.237 1.00 26.72 68 LEU A CA 1
ATOM 537 C C . LEU A 1 68 ? -38.249 20.956 -48.863 1.00 26.05 68 LEU A C 1
ATOM 538 O O . LEU A 1 68 ? -38.009 20.850 -50.070 1.00 26.08 68 LEU A O 1
ATOM 543 N N . THR A 1 69 ? -37.496 21.662 -48.028 1.00 22.96 69 THR A N 1
ATOM 544 C CA . THR A 1 69 ? -36.236 22.269 -48.425 1.00 25.27 69 THR A CA 1
ATOM 545 C C . THR A 1 69 ? -35.184 21.888 -47.396 1.00 26.29 69 THR A C 1
ATOM 546 O O . THR A 1 69 ? -35.422 21.997 -46.188 1.00 21.41 69 THR A O 1
ATOM 550 N N . ILE A 1 70 ? -34.031 21.432 -47.870 1.00 27.36 70 ILE A N 1
ATOM 551 C CA . ILE A 1 70 ? -32.901 21.110 -47.010 1.00 21.44 70 ILE A CA 1
ATOM 552 C C . ILE A 1 70 ? -31.748 22.015 -47.411 1.00 26.61 70 ILE A C 1
ATOM 553 O O . ILE A 1 70 ? -31.371 22.064 -48.589 1.00 24.27 70 ILE A O 1
ATOM 558 N N . THR A 1 71 ? -31.196 22.732 -46.439 1.00 24.35 71 THR A N 1
ATOM 559 C CA . THR A 1 71 ? -30.140 23.694 -46.696 1.00 24.42 71 THR A CA 1
ATOM 560 C C . THR A 1 71 ? -28.952 23.410 -45.792 1.00 25.04 71 THR A C 1
ATOM 561 O O . THR A 1 71 ? -29.092 22.828 -44.713 1.00 22.58 71 THR A O 1
ATOM 565 N N . TRP A 1 72 ? -27.778 23.824 -46.258 1.00 24.08 72 TRP A N 1
ATOM 566 C CA . TRP A 1 72 ? -26.538 23.725 -45.501 1.00 25.71 72 TRP A CA 1
ATOM 567 C C . TRP A 1 72 ? -25.916 25.110 -45.462 1.00 25.86 72 TRP A C 1
ATOM 568 O O . TRP A 1 72 ? -25.661 25.707 -46.512 1.00 25.46 72 TRP A O 1
ATOM 579 N N . ASP A 1 73 ? -25.676 25.617 -44.261 1.00 25.11 73 ASP A N 1
ATOM 580 C CA . ASP A 1 73 ? -25.051 26.920 -44.061 1.00 27.36 73 ASP A CA 1
ATOM 581 C C . ASP A 1 73 ? -23.634 26.631 -43.586 1.00 30.16 73 ASP A C 1
ATOM 582 O O . ASP A 1 73 ? -23.409 26.343 -42.407 1.00 30.92 73 ASP A O 1
ATOM 587 N N . LEU A 1 74 ? -22.683 26.693 -44.521 1.00 33.52 74 LEU A N 1
ATOM 588 C CA . LEU A 1 74 ? -21.303 26.339 -44.208 1.00 34.39 74 LEU A CA 1
ATOM 589 C C . LEU A 1 74 ? -20.726 27.254 -43.136 1.00 35.69 74 LEU A C 1
ATOM 590 O O . LEU A 1 74 ? -20.056 26.787 -42.207 1.00 35.71 74 LEU A O 1
ATOM 595 N N . SER A 1 75 ? -20.979 28.560 -43.248 1.00 34.85 75 SER A N 1
ATOM 596 C CA . SER A 1 75 ? -20.391 29.519 -42.319 1.00 36.61 75 SER A CA 1
ATOM 597 C C . SER A 1 75 ? -20.822 29.260 -40.879 1.00 37.65 75 SER A C 1
ATOM 598 O O . SER A 1 75 ? -20.055 29.522 -39.948 1.00 42.41 75 SER A O 1
ATOM 601 N N . ALA A 1 76 ? -22.036 28.754 -40.673 1.00 35.88 76 ALA A N 1
ATOM 602 C CA . ALA A 1 76 ? -22.533 28.465 -39.334 1.00 35.38 76 ALA A CA 1
ATOM 603 C C . ALA A 1 76 ? -22.476 26.986 -38.970 1.00 32.93 76 ALA A C 1
ATOM 604 O O . ALA A 1 76 ? -22.850 26.630 -37.848 1.00 34.77 76 ALA A O 1
ATOM 606 N N . SER A 1 77 ? -22.008 26.125 -39.877 1.00 31.91 77 SER A N 1
ATOM 607 C CA . SER A 1 77 ? -21.998 24.675 -39.661 1.00 30.69 77 SER A CA 1
ATOM 608 C C . SER A 1 77 ? -23.387 24.171 -39.281 1.00 29.62 77 SER A C 1
ATOM 609 O O . SER A 1 77 ? -23.546 23.268 -38.455 1.00 25.44 77 SER A O 1
ATOM 612 N N . MET A 1 78 ? -24.405 24.762 -39.897 1.00 27.09 78 MET A N 1
ATOM 613 C CA . MET A 1 78 ? -25.797 24.506 -39.558 1.00 26.30 78 MET A CA 1
ATOM 614 C C . MET A 1 78 ? -26.517 23.911 -40.758 1.00 28.13 78 MET A C 1
ATOM 615 O O . MET A 1 78 ? -26.464 24.471 -41.859 1.00 24.23 78 MET A O 1
ATOM 620 N N . ALA A 1 79 ? -27.187 22.785 -40.542 1.00 17.99 79 ALA A N 1
ATOM 621 C CA . ALA A 1 79 ? -28.120 22.239 -41.512 1.00 19.64 79 ALA A CA 1
ATOM 622 C C . ALA A 1 79 ? -29.543 22.579 -41.092 1.00 22.55 79 ALA A C 1
ATOM 623 O O . ALA A 1 79 ? -29.850 22.679 -39.902 1.00 21.87 79 ALA A O 1
ATOM 625 N N . TYR A 1 80 ? -30.413 22.759 -42.081 1.00 21.74 80 TYR A N 1
ATOM 626 C CA . TYR A 1 80 ? -31.818 23.048 -41.834 1.00 22.96 80 TYR A CA 1
ATOM 627 C C . TYR A 1 80 ? -32.695 22.185 -42.725 1.00 24.10 80 TYR A C 1
ATOM 628 O O . TYR A 1 80 ? -32.323 21.836 -43.848 1.00 24.20 80 TYR A O 1
ATOM 637 N N . MET A 1 81 ? -33.866 21.843 -42.207 1.00 25.01 81 MET A N 1
ATOM 638 C CA . MET A 1 81 ? -34.970 21.349 -43.012 1.00 23.66 81 MET A CA 1
ATOM 639 C C . MET A 1 81 ? -36.147 22.289 -42.807 1.00 26.40 81 MET A C 1
ATOM 640 O O . MET A 1 81 ? -36.378 22.775 -41.694 1.00 28.70 81 MET A O 1
ATOM 645 N N . GLU A 1 82 ? -36.871 22.576 -43.884 1.00 23.76 82 GLU A N 1
ATOM 646 C CA . GLU A 1 82 ? -38.080 23.383 -43.800 1.00 29.26 82 GLU A CA 1
ATOM 647 C C . GLU A 1 82 ? -39.212 22.628 -44.477 1.00 29.43 82 GLU A C 1
ATOM 648 O O . GLU A 1 82 ? -39.129 22.315 -45.670 1.00 27.54 82 GLU A O 1
ATOM 654 N N . LEU A 1 83 ? -40.256 22.323 -43.712 1.00 25.44 83 LEU A N 1
ATOM 655 C CA . LEU A 1 83 ? -41.422 21.598 -44.198 1.00 24.94 83 LEU A CA 1
ATOM 656 C C . LEU A 1 83 ? -42.630 22.523 -44.129 1.00 29.38 83 LEU A C 1
ATOM 657 O O . LEU A 1 83 ? -43.047 22.921 -43.035 1.00 28.50 83 LEU A O 1
ATOM 662 N N . SER A 1 84 ? -43.185 22.858 -45.288 1.00 25.06 84 SER A N 1
ATOM 663 C CA . SER A 1 84 ? -44.268 23.824 -45.394 1.00 30.27 84 SER A CA 1
ATOM 664 C C . SER A 1 84 ? -45.618 23.117 -45.483 1.00 30.31 84 SER A C 1
ATOM 665 O O . SER A 1 84 ? -45.702 21.892 -45.593 1.00 28.03 84 SER A O 1
ATOM 668 N N . SER A 1 85 ? -46.682 23.920 -45.429 1.00 28.89 85 SER A N 1
ATOM 669 C CA . SER A 1 85 ? -48.061 23.435 -45.492 1.00 28.63 85 SER A CA 1
ATOM 670 C C . SER A 1 85 ? -48.272 22.251 -44.550 1.00 31.76 85 SER A C 1
ATOM 671 O O . SER A 1 85 ? -48.770 21.192 -44.941 1.00 34.70 85 SER A O 1
ATOM 674 N N . LEU A 1 86 ? -47.883 22.446 -43.291 1.00 25.95 86 LEU A N 1
ATOM 675 C CA . LEU A 1 86 ? -47.929 21.370 -42.312 1.00 26.05 86 LEU A CA 1
ATOM 676 C C . LEU A 1 86 ? -49.351 20.862 -42.126 1.00 28.99 86 LEU A C 1
ATOM 677 O O . LEU A 1 86 ? -50.314 21.634 -42.144 1.00 30.43 86 LEU A O 1
ATOM 682 N N . ARG A 1 87 ? -49.478 19.552 -41.957 1.00 29.31 87 ARG A N 1
ATOM 683 C CA . ARG A 1 87 ? -50.746 18.916 -41.650 1.00 35.26 87 ARG A CA 1
ATOM 684 C C . ARG A 1 87 ? -50.603 18.111 -40.366 1.00 30.95 87 ARG A C 1
ATOM 685 O O . ARG A 1 87 ? -49.502 17.931 -39.839 1.00 26.13 87 ARG A O 1
ATOM 693 N N . SER A 1 88 ? -51.745 17.636 -39.860 1.00 32.74 88 SER A N 1
ATOM 694 C CA . SER A 1 88 ? -51.748 16.853 -38.628 1.00 31.57 88 SER A CA 1
ATOM 695 C C . SER A 1 88 ? -50.821 15.650 -38.735 1.00 28.71 88 SER A C 1
ATOM 696 O O . SER A 1 88 ? -50.091 15.335 -37.788 1.00 30.26 88 SER A O 1
ATOM 699 N N . GLU A 1 89 ? -50.833 14.969 -39.885 1.00 27.69 89 GLU A N 1
ATOM 700 C CA . GLU A 1 89 ? -50.010 13.780 -40.080 1.00 28.61 89 GLU A CA 1
ATOM 701 C C . GLU A 1 89 ? -48.514 14.082 -40.069 1.00 27.07 89 GLU A C 1
ATOM 702 O O . GLU A 1 89 ? -47.714 13.149 -39.960 1.00 31.25 89 GLU A O 1
ATOM 708 N N . ASP A 1 90 ? -48.116 15.350 -40.210 1.00 23.31 90 ASP A N 1
ATOM 709 C CA . ASP A 1 90 ? -46.705 15.715 -40.111 1.00 27.63 90 ASP A CA 1
ATOM 710 C C . ASP A 1 90 ? -46.169 15.698 -38.680 1.00 26.19 90 ASP A C 1
ATOM 711 O O . ASP A 1 90 ? -44.961 15.884 -38.495 1.00 22.52 90 ASP A O 1
ATOM 716 N N . THR A 1 91 ? -47.021 15.508 -37.672 1.00 22.21 91 THR A N 1
ATOM 717 C CA . THR A 1 91 ? -46.534 15.357 -36.304 1.00 21.43 91 THR A CA 1
ATOM 718 C C . THR A 1 91 ? -45.614 14.145 -36.204 1.00 23.27 91 THR A C 1
ATOM 719 O O . THR A 1 91 ? -46.034 13.016 -36.477 1.00 20.95 91 THR A O 1
ATOM 723 N N . ALA A 1 92 ? -44.363 14.375 -35.811 1.00 20.56 92 ALA A N 1
ATOM 724 C CA . ALA A 1 92 ? -43.368 13.310 -35.763 1.00 19.82 92 ALA A CA 1
ATOM 725 C C . ALA A 1 92 ? -42.107 13.838 -35.095 1.00 21.02 92 ALA A C 1
ATOM 726 O O . ALA A 1 92 ? -41.952 15.042 -34.872 1.00 17.84 92 ALA A O 1
ATOM 728 N N . VAL A 1 93 ? -41.203 12.918 -34.782 1.00 21.07 93 VAL A N 1
ATOM 729 C CA . VAL A 1 93 ? -39.841 13.270 -34.407 1.00 18.47 93 VAL A CA 1
ATOM 730 C C . VAL A 1 93 ? -39.018 13.348 -35.685 1.00 18.14 93 VAL A C 1
ATOM 731 O O . VAL A 1 93 ? -39.020 12.412 -36.494 1.00 17.47 93 VAL A O 1
ATOM 735 N N . TYR A 1 94 ? -38.336 14.470 -35.882 1.00 17.54 94 TYR A N 1
ATOM 736 C CA . TYR A 1 94 ? -37.517 14.698 -37.064 1.00 18.73 94 TYR A CA 1
ATOM 737 C C . TYR A 1 94 ? -36.052 14.594 -36.676 1.00 19.91 94 TYR A C 1
ATOM 738 O O . TYR A 1 94 ? -35.598 15.287 -35.759 1.00 17.02 94 TYR A O 1
ATOM 747 N N . TYR A 1 95 ? -35.321 13.725 -37.367 1.00 17.67 95 TYR A N 1
ATOM 748 C CA . TYR A 1 95 ? -33.918 13.475 -37.079 1.00 19.99 95 TYR A CA 1
ATOM 749 C C . TYR A 1 95 ? -33.031 14.016 -38.189 1.00 18.84 95 TYR A C 1
ATOM 750 O O . TYR A 1 95 ? -33.382 13.946 -39.371 1.00 19.09 95 TYR A O 1
ATOM 759 N N A CYS A 1 96 ? -31.901 14.598 -37.811 0.70 17.32 96 CYS A N 1
ATOM 760 N N B CYS A 1 96 ? -31.863 14.506 -37.789 0.24 17.29 96 CYS A N 1
ATOM 761 C CA A CYS A 1 96 ? -30.822 14.809 -38.759 0.70 17.16 96 CYS A CA 1
ATOM 762 C CA B CYS A 1 96 ? -30.769 14.864 -38.676 0.24 17.12 96 CYS A CA 1
ATOM 763 C C A CYS A 1 96 ? -29.795 13.703 -38.573 0.70 17.81 96 CYS A C 1
ATOM 764 C C B CYS A 1 96 ? -29.665 13.824 -38.526 0.24 17.89 96 CYS A C 1
ATOM 765 O O A CYS A 1 96 ? -29.677 13.113 -37.496 0.70 16.08 96 CYS A O 1
ATOM 766 O O B CYS A 1 96 ? -29.361 13.393 -37.409 0.24 16.84 96 CYS A O 1
ATOM 771 N N . ALA A 1 97 ? -29.074 13.404 -39.646 1.00 17.54 97 ALA A N 1
ATOM 772 C CA . ALA A 1 97 ? -28.038 12.386 -39.605 1.00 16.03 97 ALA A CA 1
ATOM 773 C C . ALA A 1 97 ? -26.968 12.704 -40.634 1.00 16.34 97 ALA A C 1
ATOM 774 O O . ALA A 1 97 ? -27.273 13.154 -41.740 1.00 19.42 97 ALA A O 1
ATOM 776 N N . ALA A 1 98 ? -25.716 12.471 -40.255 1.00 15.27 98 ALA A N 1
ATOM 777 C CA . ALA A 1 98 ? -24.573 12.634 -41.141 1.00 16.71 98 ALA A CA 1
ATOM 778 C C . ALA A 1 98 ? -24.075 11.261 -41.568 1.00 17.83 98 ALA A C 1
ATOM 779 O O . ALA A 1 98 ? -23.808 10.402 -40.721 1.00 18.86 98 ALA A O 1
ATOM 781 N N . VAL A 1 99 ? -23.960 11.058 -42.881 1.00 17.29 99 VAL A N 1
ATOM 782 C CA . VAL A 1 99 ? -23.502 9.800 -43.453 1.00 17.47 99 VAL A CA 1
ATOM 783 C C . VAL A 1 99 ? -22.460 10.102 -44.523 1.00 19.80 99 VAL A C 1
ATOM 784 O O . VAL A 1 99 ? -22.425 11.189 -45.104 1.00 18.18 99 VAL A O 1
ATOM 788 N N . GLY A 1 100 ? -21.611 9.121 -44.783 1.00 20.58 100 GLY A N 1
ATOM 789 C CA . GLY A 1 100 ? -20.591 9.249 -45.802 1.00 19.25 100 GLY A CA 1
ATOM 790 C C . GLY A 1 100 ? -19.411 8.354 -45.483 1.00 19.82 100 GLY A C 1
ATOM 791 O O . GLY A 1 100 ? -19.502 7.464 -44.646 1.00 17.60 100 GLY A O 1
ATOM 792 N N . LYS A 1 101 ? -18.297 8.617 -46.163 1.00 19.97 101 LYS A N 1
ATOM 793 C CA . LYS A 1 101 ? -17.079 7.847 -45.965 1.00 25.05 101 LYS A CA 1
ATOM 794 C C . LYS A 1 101 ? -15.906 8.775 -45.691 1.00 26.68 101 LYS A C 1
ATOM 795 O O . LYS A 1 101 ? -15.802 9.859 -46.275 1.00 28.32 101 LYS A O 1
ATOM 801 N N . ASP A 1 102 ? -15.034 8.340 -44.791 1.00 27.44 102 ASP A N 1
ATOM 802 C CA . ASP A 1 102 ? -13.797 9.031 -44.476 1.00 28.09 102 ASP A CA 1
ATOM 803 C C . ASP A 1 102 ? -12.632 8.314 -45.140 1.00 28.79 102 ASP A C 1
ATOM 804 O O . ASP A 1 102 ? -12.633 7.089 -45.284 1.00 26.88 102 ASP A O 1
ATOM 809 N N . ASP A 1 103 ? -11.632 9.091 -45.536 1.00 28.66 103 ASP A N 1
ATOM 810 C CA . ASP A 1 103 ? -10.333 8.534 -45.883 1.00 31.33 103 ASP A CA 1
ATOM 811 C C . ASP A 1 103 ? -9.621 8.203 -44.578 1.00 31.78 103 ASP A C 1
ATOM 812 O O . ASP A 1 103 ? -9.165 9.105 -43.867 1.00 36.08 103 ASP A O 1
ATOM 817 N N . ASP A 1 104 ? -9.551 6.918 -44.240 1.00 30.33 104 ASP A N 1
ATOM 818 C CA . ASP A 1 104 ? -8.933 6.487 -42.987 1.00 35.88 104 ASP A CA 1
ATOM 819 C C . ASP A 1 104 ? -7.427 6.376 -43.196 1.00 31.84 104 ASP A C 1
ATOM 820 O O . ASP A 1 104 ? -6.924 5.348 -43.654 1.00 31.35 104 ASP A O 1
ATOM 825 N N . VAL A 1 105 ? -6.702 7.440 -42.836 1.00 32.05 105 VAL A N 1
ATOM 826 C CA . VAL A 1 105 ? -5.252 7.464 -42.995 1.00 36.55 105 VAL A CA 1
ATOM 827 C C . VAL A 1 105 ? -4.556 6.471 -42.074 1.00 30.60 105 VAL A C 1
ATOM 828 O O . VAL A 1 105 ? -3.401 6.112 -42.321 1.00 36.49 105 VAL A O 1
ATOM 832 N N . LEU A 1 106 ? -5.226 6.022 -41.012 1.00 35.82 106 LEU A N 1
ATOM 833 C CA . LEU A 1 106 ? -4.632 5.049 -40.100 1.00 33.01 106 LEU A CA 1
ATOM 834 C C . LEU A 1 106 ? -4.427 3.702 -40.784 1.00 33.59 106 LEU A C 1
ATOM 835 O O . LEU A 1 106 ? -3.318 3.154 -40.791 1.00 31.63 106 LEU A O 1
ATOM 840 N N . THR A 1 107 ? -5.496 3.137 -41.344 1.00 32.77 107 THR A N 1
ATOM 841 C CA . THR A 1 107 ? -5.428 1.841 -42.004 1.00 35.50 107 THR A CA 1
ATOM 842 C C . THR A 1 107 ? -5.114 1.949 -43.488 1.00 33.70 107 THR A C 1
ATOM 843 O O . THR A 1 107 ? -4.754 0.941 -44.105 1.00 30.36 107 THR A O 1
ATOM 847 N N . GLY A 1 108 ? -5.235 3.138 -44.071 1.00 33.76 108 GLY A N 1
ATOM 848 C CA . GLY A 1 108 ? -5.078 3.305 -45.497 1.00 33.73 108 GLY A CA 1
ATOM 849 C C . GLY A 1 108 ? -6.312 3.000 -46.316 1.00 31.70 108 GLY A C 1
ATOM 850 O O . GLY A 1 108 ? -6.244 3.058 -47.550 1.00 34.14 108 GLY A O 1
ATOM 851 N N . GLY A 1 109 ? -7.436 2.668 -45.677 1.00 29.76 109 GLY A N 1
ATOM 852 C CA . GLY A 1 109 ? -8.665 2.381 -46.362 1.00 31.85 109 GLY A CA 1
ATOM 853 C C . GLY A 1 109 ? -9.703 3.467 -46.169 1.00 31.53 109 GLY A C 1
ATOM 854 O O . GLY A 1 109 ? -9.398 4.606 -45.791 1.00 30.74 109 GLY A O 1
ATOM 855 N N . ASN A 1 110 ? -10.953 3.112 -46.436 1.00 33.75 110 ASN A N 1
ATOM 856 C CA . ASN A 1 110 ? -12.077 4.010 -46.229 1.00 35.21 110 ASN A CA 1
ATOM 857 C C . ASN A 1 110 ? -12.939 3.496 -45.085 1.00 37.36 110 ASN A C 1
ATOM 858 O O . ASN A 1 110 ? -12.993 2.290 -44.824 1.00 42.93 110 ASN A O 1
ATOM 863 N N . LYS A 1 111 ? -13.605 4.420 -44.393 1.00 29.42 111 LYS A N 1
ATOM 864 C CA . LYS A 1 111 ? -14.492 4.080 -43.285 1.00 29.19 111 LYS A CA 1
ATOM 865 C C . LYS A 1 111 ? -15.822 4.790 -43.478 1.00 28.89 111 LYS A C 1
ATOM 866 O O . LYS A 1 111 ? -15.863 6.022 -43.554 1.00 26.56 111 LYS A O 1
ATOM 872 N N . TYR A 1 112 ? -16.900 4.018 -43.565 1.00 25.30 112 TYR A N 1
ATOM 873 C CA . TYR A 1 112 ? -18.233 4.602 -43.534 1.00 28.56 112 TYR A CA 1
ATOM 874 C C . TYR A 1 112 ? -18.529 5.131 -42.135 1.00 25.97 112 TYR A C 1
ATOM 875 O O . TYR A 1 112 ? -18.179 4.503 -41.131 1.00 25.56 112 TYR A O 1
ATOM 884 N N . PHE A 1 113 ? -19.143 6.310 -42.067 1.00 20.75 113 PHE A N 1
ATOM 885 C CA . PHE A 1 113 ? -19.550 6.894 -40.799 1.00 21.08 113 PHE A CA 1
ATOM 886 C C . PHE A 1 113 ? -21.044 7.190 -40.828 1.00 19.60 113 PHE A C 1
ATOM 887 O O . PHE A 1 113 ? -21.646 7.353 -41.892 1.00 19.49 113 PHE A O 1
ATOM 895 N N . ASP A 1 114 ? -21.627 7.274 -39.633 1.00 18.55 114 ASP A N 1
ATOM 896 C CA . ASP A 1 114 ? -23.080 7.284 -39.474 1.00 19.33 114 ASP A CA 1
ATOM 897 C C . ASP A 1 114 ? -23.382 7.870 -38.102 1.00 19.06 114 ASP A C 1
ATOM 898 O O . ASP A 1 114 ? -23.182 7.193 -37.090 1.00 22.47 114 ASP A O 1
ATOM 903 N N . HIS A 1 115 ? -23.860 9.114 -38.067 1.00 17.95 115 HIS A N 1
ATOM 904 C CA . HIS A 1 115 ? -24.125 9.824 -36.822 1.00 19.02 115 HIS A CA 1
ATOM 905 C C . HIS A 1 115 ? -25.504 10.464 -36.883 1.00 20.82 115 HIS A C 1
ATOM 906 O O . HIS A 1 115 ? -25.944 10.911 -37.943 1.00 18.02 115 HIS A O 1
ATOM 913 N N . TRP A 1 116 ? -26.184 10.510 -35.736 1.00 18.60 116 TRP A N 1
ATOM 914 C CA . TRP A 1 116 ? -27.563 10.974 -35.668 1.00 20.21 116 TRP A CA 1
ATOM 915 C C . TRP A 1 116 ? -27.730 12.045 -34.602 1.00 20.84 116 TRP A C 1
ATOM 916 O O . TRP A 1 116 ? -27.128 11.964 -33.527 1.00 18.42 116 TRP A O 1
ATOM 927 N N . GLY A 1 117 ? -28.563 13.036 -34.900 1.00 15.34 117 GLY A N 1
ATOM 928 C CA . GLY A 1 117 ? -28.972 13.997 -33.901 1.00 18.05 117 GLY A CA 1
ATOM 929 C C . GLY A 1 117 ? -29.916 13.364 -32.895 1.00 16.67 117 GLY A C 1
ATOM 930 O O . GLY A 1 117 ? -30.339 12.214 -33.016 1.00 17.27 117 GLY A O 1
ATOM 931 N N . GLN A 1 118 ? -30.254 14.146 -31.870 1.00 18.63 118 GLN A N 1
ATOM 932 C CA . GLN A 1 118 ? -31.135 13.653 -30.820 1.00 21.47 118 GLN A CA 1
ATOM 933 C C . GLN A 1 118 ? -32.602 13.654 -31.230 1.00 20.62 118 GLN A C 1
ATOM 934 O O . GLN A 1 118 ? -33.423 13.058 -30.525 1.00 20.22 118 GLN A O 1
ATOM 940 N N . GLY A 1 119 ? -32.948 14.298 -32.333 1.00 19.96 119 GLY A N 1
ATOM 941 C CA . GLY A 1 119 ? -34.341 14.348 -32.748 1.00 17.43 119 GLY A CA 1
ATOM 942 C C . GLY A 1 119 ? -35.040 15.604 -32.266 1.00 22.11 119 GLY A C 1
ATOM 943 O O . GLY A 1 119 ? -34.713 16.182 -31.227 1.00 20.21 119 GLY A O 1
ATOM 944 N N . THR A 1 120 ? -36.031 16.037 -33.047 1.00 19.77 120 THR A N 1
ATOM 945 C CA . THR A 1 120 ? -36.823 17.226 -32.754 1.00 19.91 120 THR A CA 1
ATOM 946 C C . THR A 1 120 ? -38.292 16.889 -32.952 1.00 21.06 120 THR A C 1
ATOM 947 O O . THR A 1 120 ? -38.710 16.548 -34.064 1.00 18.56 120 THR A O 1
ATOM 951 N N . LEU A 1 121 ? -39.075 16.998 -31.886 1.00 20.77 121 LEU A N 1
ATOM 952 C CA . LEU A 1 121 ? -40.505 16.724 -31.964 1.00 20.98 121 LEU A CA 1
ATOM 953 C C . LEU A 1 121 ? -41.239 17.945 -32.510 1.00 19.61 121 LEU A C 1
ATOM 954 O O . LEU A 1 121 ? -41.242 19.008 -31.880 1.00 19.21 121 LEU A O 1
ATOM 959 N N . VAL A 1 122 ? -41.857 17.796 -33.679 1.00 18.12 122 VAL A N 1
ATOM 960 C CA . VAL A 1 122 ? -42.699 18.829 -34.270 1.00 19.64 122 VAL A CA 1
ATOM 961 C C . VAL A 1 122 ? -44.149 18.390 -34.106 1.00 22.72 122 VAL A C 1
ATOM 962 O O . VAL A 1 122 ? -44.567 17.375 -34.677 1.00 22.41 122 VAL A O 1
ATOM 966 N N . THR A 1 123 ? -44.916 19.149 -33.327 1.00 21.66 123 THR A N 1
ATOM 967 C CA . THR A 1 123 ? -46.322 18.854 -33.066 1.00 23.87 123 THR A CA 1
ATOM 968 C C . THR A 1 123 ? -47.180 19.824 -33.866 1.00 25.39 123 THR A C 1
ATOM 969 O O . THR A 1 123 ? -47.130 21.036 -33.630 1.00 26.46 123 THR A O 1
ATOM 973 N N . VAL A 1 124 ? -47.965 19.295 -34.801 1.00 27.25 124 VAL A N 1
ATOM 974 C CA . VAL A 1 124 ? -48.832 20.105 -35.652 1.00 24.01 124 VAL A CA 1
ATOM 975 C C . VAL A 1 124 ? -50.231 20.065 -35.059 1.00 24.87 124 VAL A C 1
ATOM 976 O O . VAL A 1 124 ? -50.913 19.037 -35.121 1.00 26.86 124 VAL A O 1
ATOM 980 N N . SER A 1 125 ? -50.670 21.191 -34.505 1.00 25.13 125 SER A N 1
ATOM 981 C CA . SER A 1 125 ? -51.978 21.265 -33.873 1.00 25.35 125 SER A CA 1
ATOM 982 C C . SER A 1 125 ? -52.397 22.724 -33.778 1.00 25.85 125 SER A C 1
ATOM 983 O O . SER A 1 125 ? -51.572 23.596 -33.498 1.00 26.09 125 SER A O 1
ATOM 986 N N . SER A 1 126 ? -53.676 22.978 -34.023 1.00 27.61 126 SER A N 1
ATOM 987 C CA . SER A 1 126 ? -54.241 24.311 -33.890 1.00 28.84 126 SER A CA 1
ATOM 988 C C . SER A 1 126 ? -54.726 24.595 -32.478 1.00 28.95 126 SER A C 1
ATOM 989 O O . SER A 1 126 ? -55.262 25.681 -32.227 1.00 30.31 126 SER A O 1
ATOM 992 N N . ALA A 1 127 ? -54.556 23.649 -31.560 1.00 28.15 127 ALA A N 1
ATOM 993 C CA . ALA A 1 127 ? -55.176 23.753 -30.250 1.00 29.32 127 ALA A CA 1
ATOM 994 C C . ALA A 1 127 ? -54.497 24.813 -29.394 1.00 32.11 127 ALA A C 1
ATOM 995 O O . ALA A 1 127 ? -53.301 25.086 -29.530 1.00 30.21 127 ALA A O 1
ATOM 997 N N . SER A 1 128 ? -55.284 25.417 -28.514 1.00 27.28 128 SER A N 1
ATOM 998 C CA . SER A 1 128 ? -54.773 26.225 -27.421 1.00 26.50 128 SER A CA 1
ATOM 999 C C . SER A 1 128 ? -54.748 25.382 -26.152 1.00 27.09 128 SER A C 1
ATOM 1000 O O . SER A 1 128 ? -55.242 24.252 -26.119 1.00 26.21 128 SER A O 1
ATOM 1003 N N . THR A 1 129 ? -54.158 25.942 -25.100 1.00 25.02 129 THR A N 1
ATOM 1004 C CA . THR A 1 129 ? -54.098 25.237 -23.827 1.00 25.37 129 THR A CA 1
ATOM 1005 C C . THR A 1 129 ? -55.505 24.887 -23.361 1.00 25.85 129 THR A C 1
ATOM 1006 O O . THR A 1 129 ? -56.381 25.752 -23.275 1.00 26.62 129 THR A O 1
ATOM 1010 N N . LYS A 1 130 ? -55.723 23.608 -23.073 1.00 22.28 130 LYS A N 1
ATOM 1011 C CA . LYS A 1 130 ? -57.052 23.128 -22.727 1.00 24.61 130 LYS A CA 1
ATOM 1012 C C . LYS A 1 130 ? -56.928 22.010 -21.705 1.00 23.58 130 LYS A C 1
ATOM 1013 O O . LYS A 1 130 ? -56.167 21.061 -21.911 1.00 21.98 130 LYS A O 1
ATOM 1019 N N . GLY A 1 131 ? -57.683 22.121 -20.618 1.00 25.89 131 GLY A N 1
ATOM 1020 C CA . GLY A 1 131 ? -57.726 21.085 -19.619 1.00 24.70 131 GLY A CA 1
ATOM 1021 C C . GLY A 1 131 ? -58.544 19.903 -20.091 1.00 25.46 131 GLY A C 1
ATOM 1022 O O . GLY A 1 131 ? -59.393 20.018 -20.980 1.00 22.35 131 GLY A O 1
ATOM 1023 N N . PRO A 1 132 ? -58.296 18.737 -19.507 1.00 23.32 132 PRO A N 1
ATOM 1024 C CA . PRO A 1 132 ? -58.976 17.523 -19.958 1.00 22.26 132 PRO A CA 1
ATOM 1025 C C . PRO A 1 132 ? -60.354 17.368 -19.335 1.00 25.18 132 PRO A C 1
ATOM 1026 O O . PRO A 1 132 ? -60.669 17.929 -18.284 1.00 22.97 132 PRO A O 1
ATOM 1030 N N . SER A 1 133 ? -61.177 16.576 -20.011 1.00 21.41 133 SER A N 1
ATOM 1031 C CA . SER A 1 133 ? -62.388 16.024 -19.427 1.00 22.02 133 SER A CA 1
ATOM 1032 C C . SER A 1 133 ? -62.082 14.619 -18.924 1.00 23.19 133 SER A C 1
ATOM 1033 O O . SER A 1 133 ? -61.389 13.850 -19.595 1.00 28.37 133 SER A O 1
ATOM 1036 N N . VAL A 1 134 ? -62.588 14.288 -17.742 1.00 23.59 134 VAL A N 1
ATOM 1037 C CA . VAL A 1 134 ? -62.310 13.002 -17.112 1.00 27.87 134 VAL A CA 1
ATOM 1038 C C . VAL A 1 134 ? -63.614 12.228 -17.009 1.00 23.45 134 VAL A C 1
ATOM 1039 O O . VAL A 1 134 ? -64.541 12.648 -16.305 1.00 25.84 134 VAL A O 1
ATOM 1043 N N . PHE A 1 135 ? -63.687 11.100 -17.713 1.00 25.09 135 PHE A N 1
ATOM 1044 C CA . PHE A 1 135 ? -64.886 10.283 -17.731 1.00 26.83 135 PHE A CA 1
ATOM 1045 C C . PHE A 1 135 ? -64.607 8.917 -17.117 1.00 25.49 135 PHE A C 1
ATOM 1046 O O . PHE A 1 135 ? -63.538 8.339 -17.351 1.00 25.29 135 PHE A O 1
ATOM 1054 N N . PRO A 1 136 ? -65.533 8.380 -16.327 1.00 25.10 136 PRO A N 1
ATOM 1055 C CA . PRO A 1 136 ? -65.299 7.073 -15.705 1.00 24.86 136 PRO A CA 1
ATOM 1056 C C . PRO A 1 136 ? -65.447 5.934 -16.704 1.00 24.67 136 PRO A C 1
ATOM 1057 O O . PRO A 1 136 ? -66.271 5.976 -17.619 1.00 28.62 136 PRO A O 1
ATOM 1061 N N . LEU A 1 137 ? -64.633 4.904 -16.511 1.00 24.93 137 LEU A N 1
ATOM 1062 C CA . LEU A 1 137 ? -64.728 3.654 -17.260 1.00 24.37 137 LEU A CA 1
ATOM 1063 C C . LEU A 1 137 ? -65.191 2.599 -16.261 1.00 24.48 137 LEU A C 1
ATOM 1064 O O . LEU A 1 137 ? -64.382 1.965 -15.581 1.00 24.50 137 LEU A O 1
ATOM 1069 N N . ALA A 1 138 ? -66.505 2.426 -16.173 1.00 26.36 138 ALA A N 1
ATOM 1070 C CA . ALA A 1 138 ? -67.117 1.663 -15.096 1.00 27.23 138 ALA A CA 1
ATOM 1071 C C . ALA A 1 138 ? -67.097 0.166 -15.402 1.00 26.94 138 ALA A C 1
ATOM 1072 O O . ALA A 1 138 ? -67.369 -0.245 -16.534 1.00 30.52 138 ALA A O 1
ATOM 1074 N N . PRO A 1 139 ? -66.787 -0.664 -14.412 1.00 31.06 139 PRO A N 1
ATOM 1075 C CA . PRO A 1 139 ? -66.925 -2.112 -14.566 1.00 37.88 139 PRO A CA 1
ATOM 1076 C C . PRO A 1 139 ? -68.349 -2.556 -14.246 1.00 36.36 139 PRO A C 1
ATOM 1077 O O . PRO A 1 139 ? -69.148 -1.815 -13.672 1.00 38.91 139 PRO A O 1
ATOM 1081 N N . SER A 1 140 ? -68.650 -3.790 -14.628 1.00 42.40 140 SER A N 1
ATOM 1082 C CA . SER A 1 140 ? -69.938 -4.385 -14.289 1.00 45.10 140 SER A CA 1
ATOM 1083 C C . SER A 1 140 ? -69.834 -5.196 -13.002 1.00 48.65 140 SER A C 1
ATOM 1084 O O . SER A 1 140 ? -68.817 -5.840 -12.745 1.00 53.26 140 SER A O 1
ATOM 1087 N N . GLY A 1 147 ? -63.749 -13.156 -10.914 1.00 57.68 147 GLY A N 1
ATOM 1088 C CA . GLY A 1 147 ? -62.441 -12.977 -10.313 1.00 54.38 147 GLY A CA 1
ATOM 1089 C C . GLY A 1 147 ? -62.072 -11.525 -10.069 1.00 51.15 147 GLY A C 1
ATOM 1090 O O . GLY A 1 147 ? -62.307 -10.991 -8.985 1.00 51.82 147 GLY A O 1
ATOM 1091 N N . THR A 1 148 ? -61.481 -10.887 -11.076 1.00 50.01 148 THR A N 1
ATOM 1092 C CA . THR A 1 148 ? -61.084 -9.489 -11.002 1.00 44.43 148 THR A CA 1
ATOM 1093 C C . THR A 1 148 ? -61.879 -8.665 -12.005 1.00 45.41 148 THR A C 1
ATOM 1094 O O . THR A 1 148 ? -62.471 -9.196 -12.947 1.00 47.79 148 THR A O 1
ATOM 1098 N N . ALA A 1 149 ? -61.884 -7.350 -11.790 1.00 40.02 149 ALA A N 1
ATOM 1099 C CA . ALA A 1 149 ? -62.586 -6.417 -12.658 1.00 37.68 149 ALA A CA 1
ATOM 1100 C C . ALA A 1 149 ? -61.668 -5.258 -13.016 1.00 31.69 149 ALA A C 1
ATOM 1101 O O . ALA A 1 149 ? -60.888 -4.791 -12.182 1.00 33.49 149 ALA A O 1
ATOM 1103 N N . ALA A 1 150 ? -61.770 -4.798 -14.260 1.00 27.45 150 ALA A N 1
ATOM 1104 C CA . ALA A 1 150 ? -61.002 -3.659 -14.743 1.00 29.54 150 ALA A CA 1
ATOM 1105 C C . ALA A 1 150 ? -61.870 -2.408 -14.738 1.00 28.56 150 ALA A C 1
ATOM 1106 O O . ALA A 1 150 ? -63.015 -2.436 -15.204 1.00 28.73 150 ALA A O 1
ATOM 1108 N N . LEU A 1 151 ? -61.323 -1.320 -14.201 1.00 25.32 151 LEU A N 1
ATOM 1109 C CA . LEU A 1 151 ? -61.972 -0.019 -14.201 1.00 26.11 151 LEU A CA 1
ATOM 1110 C C . LEU A 1 151 ? -60.915 1.040 -14.466 1.00 29.73 151 LEU A C 1
ATOM 1111 O O . LEU A 1 151 ? -59.717 0.798 -14.299 1.00 25.89 151 LEU A O 1
ATOM 1116 N N . GLY A 1 152 ? -61.360 2.221 -14.872 1.00 26.46 152 GLY A N 1
ATOM 1117 C CA . GLY A 1 152 ? -60.403 3.270 -15.146 1.00 24.54 152 GLY A CA 1
ATOM 1118 C C . GLY A 1 152 ? -61.068 4.609 -15.365 1.00 27.47 152 GLY A C 1
ATOM 1119 O O . GLY A 1 152 ? -62.241 4.807 -15.042 1.00 23.58 152 GLY A O 1
ATOM 1120 N N . CYS A 1 153 ? -60.283 5.542 -15.903 1.00 25.17 153 CYS A N 1
ATOM 1121 C CA A CYS A 1 153 ? -60.734 6.892 -16.221 0.69 25.02 153 CYS A CA 1
ATOM 1122 C CA B CYS A 1 153 ? -60.815 6.842 -16.265 0.29 25.03 153 CYS A CA 1
ATOM 1123 C C . CYS A 1 153 ? -60.218 7.280 -17.594 1.00 23.61 153 CYS A C 1
ATOM 1124 O O . CYS A 1 153 ? -59.042 7.050 -17.888 1.00 23.88 153 CYS A O 1
ATOM 1129 N N . LEU A 1 154 ? -61.080 7.873 -18.411 1.00 26.11 154 LEU A N 1
ATOM 1130 C CA . LEU A 1 154 ? -60.700 8.396 -19.714 1.00 20.26 154 LEU A CA 1
ATOM 1131 C C . LEU A 1 154 ? -60.371 9.873 -19.547 1.00 22.76 154 LEU A C 1
ATOM 1132 O O . LEU A 1 154 ? -61.224 10.657 -19.116 1.00 22.60 154 LEU A O 1
ATOM 1137 N N . VAL A 1 155 ? -59.138 10.245 -19.870 1.00 20.34 155 VAL A N 1
ATOM 1138 C CA . VAL A 1 155 ? -58.652 11.613 -19.739 1.00 22.11 155 VAL A CA 1
ATOM 1139 C C . VAL A 1 155 ? -58.593 12.187 -21.148 1.00 24.22 155 VAL A C 1
ATOM 1140 O O . VAL A 1 155 ? -57.626 11.960 -21.884 1.00 23.21 155 VAL A O 1
ATOM 1144 N N . LYS A 1 156 ? -59.618 12.948 -21.518 1.00 22.27 156 LYS A N 1
ATOM 1145 C CA . LYS A 1 156 ? -59.922 13.249 -22.908 1.00 25.65 156 LYS A CA 1
ATOM 1146 C C . LYS A 1 156 ? -59.681 14.718 -23.232 1.00 24.27 156 LYS A C 1
ATOM 1147 O O . LYS A 1 156 ? -59.996 15.601 -22.427 1.00 24.97 156 LYS A O 1
ATOM 1153 N N . ASP A 1 157 ? -59.115 14.965 -24.418 1.00 20.35 157 ASP A N 1
ATOM 1154 C CA . ASP A 1 157 ? -59.124 16.271 -25.086 1.00 20.37 157 ASP A CA 1
ATOM 1155 C C . ASP A 1 157 ? -58.431 17.350 -24.246 1.00 24.12 157 ASP A C 1
ATOM 1156 O O . ASP A 1 157 ? -59.052 18.292 -23.751 1.00 24.23 157 ASP A O 1
ATOM 1161 N N . TYR A 1 158 ? -57.114 17.203 -24.118 1.00 21.28 158 TYR A N 1
ATOM 1162 C CA . TYR A 1 158 ? -56.300 18.200 -23.437 1.00 22.85 158 TYR A CA 1
ATOM 1163 C C . TYR A 1 158 ? -55.127 18.603 -24.321 1.00 21.77 158 TYR A C 1
ATOM 1164 O O . TYR A 1 158 ? -54.778 17.914 -25.283 1.00 20.80 158 TYR A O 1
ATOM 1173 N N . PHE A 1 159 ? -54.519 19.743 -23.979 1.00 19.59 159 PHE A N 1
ATOM 1174 C CA . PHE A 1 159 ? -53.364 20.255 -24.699 1.00 19.16 159 PHE A CA 1
ATOM 1175 C C . PHE A 1 159 ? -52.680 21.290 -23.825 1.00 19.95 159 PHE A C 1
ATOM 1176 O O . PHE A 1 159 ? -53.374 22.119 -23.220 1.00 21.00 159 PHE A O 1
ATOM 1184 N N . PRO A 1 160 ? -51.345 21.270 -23.712 1.00 22.29 160 PRO A N 1
ATOM 1185 C CA . PRO A 1 160 ? -50.494 20.240 -24.308 1.00 20.09 160 PRO A CA 1
ATOM 1186 C C . PRO A 1 160 ? -50.276 19.081 -23.345 1.00 20.04 160 PRO A C 1
ATOM 1187 O O . PRO A 1 160 ? -51.002 18.961 -22.360 1.00 21.78 160 PRO A O 1
ATOM 1191 N N . GLU A 1 161 ? -49.289 18.238 -23.632 1.00 20.40 161 GLU A N 1
ATOM 1192 C CA . GLU A 1 161 ? -48.843 17.254 -22.665 1.00 22.27 161 GLU A CA 1
ATOM 1193 C C . GLU A 1 161 ? -48.071 17.952 -21.545 1.00 24.58 161 GLU A C 1
ATOM 1194 O O . GLU A 1 161 ? -47.581 19.070 -21.722 1.00 22.21 161 GLU A O 1
ATOM 1200 N N . PRO A 1 162 ? -47.950 17.314 -20.367 1.00 21.19 162 PRO A N 1
ATOM 1201 C CA . PRO A 1 162 ? -48.502 16.020 -19.974 1.00 23.42 162 PRO A CA 1
ATOM 1202 C C . PRO A 1 162 ? -49.644 16.118 -18.966 1.00 27.17 162 PRO A C 1
ATOM 1203 O O . PRO A 1 162 ? -49.932 17.192 -18.435 1.00 22.64 162 PRO A O 1
ATOM 1207 N N . VAL A 1 163 ? -50.279 14.980 -18.708 1.00 24.97 163 VAL A N 1
ATOM 1208 C CA . VAL A 1 163 ? -51.174 14.804 -17.575 1.00 25.86 163 VAL A CA 1
ATOM 1209 C C . VAL A 1 163 ? -50.599 13.694 -16.709 1.00 26.37 163 VAL A C 1
ATOM 1210 O O . VAL A 1 163 ? -50.004 12.740 -17.223 1.00 28.28 163 VAL A O 1
ATOM 1214 N N . THR A 1 164 ? -50.730 13.843 -15.397 1.00 23.37 164 THR A N 1
ATOM 1215 C CA . THR A 1 164 ? -50.422 12.775 -14.462 1.00 24.39 164 THR A CA 1
ATOM 1216 C C . THR A 1 164 ? -51.716 12.211 -13.893 1.00 24.83 164 THR A C 1
ATOM 1217 O O . THR A 1 164 ? -52.724 12.915 -13.779 1.00 23.07 164 THR A O 1
ATOM 1221 N N . VAL A 1 165 ? -51.689 10.925 -13.555 1.00 25.94 165 VAL A N 1
ATOM 1222 C CA . VAL A 1 165 ? -52.834 10.244 -12.966 1.00 24.78 165 VAL A CA 1
ATOM 1223 C C . VAL A 1 165 ? -52.354 9.418 -11.783 1.00 27.49 165 VAL A C 1
ATOM 1224 O O . VAL A 1 165 ? -51.336 8.723 -11.875 1.00 25.80 165 VAL A O 1
ATOM 1228 N N . SER A 1 166 ? -53.079 9.505 -10.672 1.00 25.02 166 SER A N 1
ATOM 1229 C CA . SER A 1 166 ? -52.908 8.621 -9.532 1.00 24.21 166 SER A CA 1
ATOM 1230 C C . SER A 1 166 ? -54.275 8.065 -9.164 1.00 24.75 166 SER A C 1
ATOM 1231 O O . SER A 1 166 ? -55.310 8.555 -9.623 1.00 23.03 166 SER A O 1
ATOM 1234 N N . TRP A 1 167 ? -54.284 7.026 -8.336 1.00 28.53 167 TRP A N 1
ATOM 1235 C CA . TRP A 1 167 ? -55.524 6.413 -7.880 1.00 24.08 167 TRP A CA 1
ATOM 1236 C C . TRP A 1 167 ? -55.604 6.467 -6.362 1.00 29.56 167 TRP A C 1
ATOM 1237 O O . TRP A 1 167 ? -54.657 6.076 -5.669 1.00 29.64 167 TRP A O 1
ATOM 1248 N N . ASN A 1 168 ? -56.742 6.945 -5.857 1.00 24.03 168 ASN A N 1
ATOM 1249 C CA . ASN A 1 168 ? -56.988 7.090 -4.423 1.00 29.35 168 ASN A CA 1
ATOM 1250 C C . ASN A 1 168 ? -55.854 7.859 -3.746 1.00 30.67 168 ASN A C 1
ATOM 1251 O O . ASN A 1 168 ? -55.343 7.475 -2.690 1.00 34.83 168 ASN A O 1
ATOM 1256 N N . SER A 1 169 ? -55.465 8.969 -4.379 1.00 31.61 169 SER A N 1
ATOM 1257 C CA . SER A 1 169 ? -54.439 9.873 -3.856 1.00 32.59 169 SER A CA 1
ATOM 1258 C C . SER A 1 169 ? -53.110 9.152 -3.638 1.00 35.03 169 SER A C 1
ATOM 1259 O O . SER A 1 169 ? -52.371 9.447 -2.697 1.00 34.80 169 SER A O 1
ATOM 1262 N N . GLY A 1 170 ? -52.799 8.205 -4.522 1.00 31.79 170 GLY A N 1
ATOM 1263 C CA . GLY A 1 170 ? -51.560 7.462 -4.446 1.00 32.59 170 GLY A CA 1
ATOM 1264 C C . GLY A 1 170 ? -51.595 6.231 -3.569 1.00 33.12 170 GLY A C 1
ATOM 1265 O O . GLY A 1 170 ? -50.611 5.481 -3.546 1.00 37.10 170 GLY A O 1
ATOM 1266 N N . ALA A 1 171 ? -52.694 5.992 -2.848 1.00 34.12 171 ALA A N 1
ATOM 1267 C CA . ALA A 1 171 ? -52.771 4.815 -1.988 1.00 34.10 171 ALA A CA 1
ATOM 1268 C C . ALA A 1 171 ? -52.946 3.532 -2.794 1.00 38.83 171 ALA A C 1
ATOM 1269 O O . ALA A 1 171 ? -52.585 2.450 -2.318 1.00 38.20 171 ALA A O 1
ATOM 1271 N N . LEU A 1 172 ? -53.503 3.623 -3.998 1.00 32.77 172 LEU A N 1
ATOM 1272 C CA . LEU A 1 172 ? -53.710 2.461 -4.853 1.00 33.60 172 LEU A CA 1
ATOM 1273 C C . LEU A 1 172 ? -52.681 2.478 -5.979 1.00 33.31 172 LEU A C 1
ATOM 1274 O O . LEU A 1 172 ? -52.699 3.375 -6.829 1.00 33.81 172 LEU A O 1
ATOM 1279 N N . THR A 1 173 ? -51.789 1.487 -5.984 1.00 36.12 173 THR A N 1
ATOM 1280 C CA . THR A 1 173 ? -50.733 1.419 -6.987 1.00 34.94 173 THR A CA 1
ATOM 1281 C C . THR A 1 173 ? -50.717 0.063 -7.681 1.00 37.04 173 THR A C 1
ATOM 1282 O O . THR A 1 173 ? -50.344 -0.035 -8.854 1.00 37.19 173 THR A O 1
ATOM 1286 N N . SER A 1 174 ? -51.118 -0.986 -6.965 1.00 33.75 174 SER A N 1
ATOM 1287 C CA . SER A 1 174 ? -51.070 -2.335 -7.514 1.00 39.23 174 SER A CA 1
ATOM 1288 C C . SER A 1 174 ? -52.133 -2.524 -8.592 1.00 37.53 174 SER A C 1
ATOM 1289 O O . SER A 1 174 ? -53.291 -2.132 -8.418 1.00 36.39 174 SER A O 1
ATOM 1292 N N . GLY A 1 175 ? -51.734 -3.133 -9.709 1.00 34.41 175 GLY A N 1
ATOM 1293 C CA . GLY A 1 175 ? -52.638 -3.353 -10.820 1.00 36.62 175 GLY A CA 1
ATOM 1294 C C . GLY A 1 175 ? -52.984 -2.124 -11.628 1.00 37.69 175 GLY A C 1
ATOM 1295 O O . GLY A 1 175 ? -53.852 -2.202 -12.504 1.00 33.81 175 GLY A O 1
ATOM 1296 N N . VAL A 1 176 ? -52.327 -1.000 -11.375 1.00 32.25 176 VAL A N 1
ATOM 1297 C CA . VAL A 1 176 ? -52.604 0.250 -12.070 1.00 31.74 176 VAL A CA 1
ATOM 1298 C C . VAL A 1 176 ? -51.755 0.309 -13.329 1.00 34.64 176 VAL A C 1
ATOM 1299 O O . VAL A 1 176 ? -50.578 -0.072 -13.319 1.00 37.79 176 VAL A O 1
ATOM 1303 N N . HIS A 1 177 ? -52.349 0.780 -14.423 1.00 28.26 177 HIS A N 1
ATOM 1304 C CA . HIS A 1 177 ? -51.593 1.051 -15.640 1.00 29.61 177 HIS A CA 1
ATOM 1305 C C . HIS A 1 177 ? -52.129 2.323 -16.274 1.00 28.42 177 HIS A C 1
ATOM 1306 O O . HIS A 1 177 ? -53.316 2.403 -16.608 1.00 22.39 177 HIS A O 1
ATOM 1313 N N . THR A 1 178 ? -51.257 3.315 -16.435 1.00 24.81 178 THR A N 1
ATOM 1314 C CA . THR A 1 178 ? -51.591 4.553 -17.125 1.00 25.43 178 THR A CA 1
ATOM 1315 C C . THR A 1 178 ? -50.931 4.524 -18.495 1.00 24.63 178 THR A C 1
ATOM 1316 O O . THR A 1 178 ? -49.710 4.363 -18.596 1.00 21.55 178 THR A O 1
ATOM 1320 N N . PHE A 1 179 ? -51.736 4.660 -19.536 1.00 23.82 179 PHE A N 1
ATOM 1321 C CA . PHE A 1 179 ? -51.249 4.525 -20.896 1.00 27.29 179 PHE A CA 1
ATOM 1322 C C . PHE A 1 179 ? -50.619 5.822 -21.391 1.00 26.98 179 PHE A C 1
ATOM 1323 O O . PHE A 1 179 ? -50.919 6.906 -20.883 1.00 26.87 179 PHE A O 1
ATOM 1331 N N . PRO A 1 180 ? -49.734 5.736 -22.381 1.00 23.76 180 PRO A N 1
ATOM 1332 C CA . PRO A 1 180 ? -49.280 6.950 -23.063 1.00 22.80 180 PRO A CA 1
ATOM 1333 C C . PRO A 1 180 ? -50.420 7.590 -23.839 1.00 27.19 180 PRO A C 1
ATOM 1334 O O . PRO A 1 180 ? -51.403 6.944 -24.210 1.00 25.96 180 PRO A O 1
ATOM 1338 N N . ALA A 1 181 ? -50.278 8.889 -24.079 1.00 22.90 181 ALA A N 1
ATOM 1339 C CA . ALA A 1 181 ? -51.322 9.642 -24.754 1.00 24.79 181 ALA A CA 1
ATOM 1340 C C . ALA A 1 181 ? -51.284 9.392 -26.257 1.00 25.79 181 ALA A C 1
ATOM 1341 O O . ALA A 1 181 ? -50.270 8.972 -26.821 1.00 26.89 181 ALA A O 1
ATOM 1343 N N . VAL A 1 182 ? -52.419 9.637 -26.905 1.00 22.23 182 VAL A N 1
ATOM 1344 C CA . VAL A 1 182 ? -52.499 9.704 -28.357 1.00 25.17 182 VAL A CA 1
ATOM 1345 C C . VAL A 1 182 ? -52.909 11.116 -28.748 1.00 26.45 182 VAL A C 1
ATOM 1346 O O . VAL A 1 182 ? -53.708 11.755 -28.055 1.00 24.23 182 VAL A O 1
ATOM 1350 N N . LEU A 1 183 ? -52.340 11.608 -29.845 1.00 27.44 183 LEU A N 1
ATOM 1351 C CA . LEU A 1 183 ? -52.734 12.887 -30.419 1.00 23.70 183 LEU A CA 1
ATOM 1352 C C . LEU A 1 183 ? -53.820 12.633 -31.456 1.00 27.23 183 LEU A C 1
ATOM 1353 O O . LEU A 1 183 ? -53.598 11.902 -32.426 1.00 27.70 183 LEU A O 1
ATOM 1358 N N . GLN A 1 184 ? -54.991 13.221 -31.243 1.00 27.09 184 GLN A N 1
ATOM 1359 C CA . GLN A 1 184 ? -56.143 12.961 -32.090 1.00 26.55 184 GLN A CA 1
ATOM 1360 C C . GLN A 1 184 ? -56.188 13.933 -33.266 1.00 28.34 184 GLN A C 1
ATOM 1361 O O . GLN A 1 184 ? -55.494 14.952 -33.297 1.00 24.75 184 GLN A O 1
ATOM 1367 N N . SER A 1 185 ? -57.034 13.599 -34.246 1.00 28.81 185 SER A N 1
ATOM 1368 C CA . SER A 1 185 ? -57.205 14.444 -35.421 1.00 28.58 185 SER A CA 1
ATOM 1369 C C . SER A 1 185 ? -57.689 15.843 -35.063 1.00 27.52 185 SER A C 1
ATOM 1370 O O . SER A 1 185 ? -57.505 16.773 -35.855 1.00 30.40 185 SER A O 1
ATOM 1373 N N . SER A 1 186 ? -58.309 16.011 -33.894 1.00 27.44 186 SER A N 1
ATOM 1374 C CA . SER A 1 186 ? -58.697 17.330 -33.414 1.00 27.24 186 SER A CA 1
ATOM 1375 C C . SER A 1 186 ? -57.511 18.160 -32.944 1.00 32.62 186 SER A C 1
ATOM 1376 O O . SER A 1 186 ? -57.694 19.337 -32.616 1.00 29.44 186 SER A O 1
ATOM 1379 N N . GLY A 1 187 ? -56.311 17.588 -32.901 1.00 26.44 187 GLY A N 1
ATOM 1380 C CA . GLY A 1 187 ? -55.186 18.292 -32.329 1.00 24.60 187 GLY A CA 1
ATOM 1381 C C . GLY A 1 187 ? -55.125 18.268 -30.820 1.00 23.85 187 GLY A C 1
ATOM 1382 O O . GLY A 1 187 ? -54.336 19.019 -30.236 1.00 22.65 187 GLY A O 1
ATOM 1383 N N . LEU A 1 188 ? -55.940 17.443 -30.169 1.00 24.06 188 LEU A N 1
ATOM 1384 C CA . LEU A 1 188 ? -55.949 17.312 -28.720 1.00 24.42 188 LEU A CA 1
ATOM 1385 C C . LEU A 1 188 ? -55.511 15.907 -28.327 1.00 23.06 188 LEU A C 1
ATOM 1386 O O . LEU A 1 188 ? -55.721 14.945 -29.071 1.00 23.00 188 LEU A O 1
ATOM 1391 N N . TYR A 1 189 ? -54.911 15.793 -27.146 1.00 16.84 189 TYR A N 1
ATOM 1392 C CA . TYR A 1 189 ? -54.460 14.506 -26.641 1.00 19.58 189 TYR A CA 1
ATOM 1393 C C . TYR A 1 189 ? -55.558 13.811 -25.841 1.00 22.46 189 TYR A C 1
ATOM 1394 O O . TYR A 1 189 ? -56.535 14.424 -25.404 1.00 21.75 189 TYR A O 1
ATOM 1403 N N . SER A 1 190 ? -55.377 12.506 -25.654 1.00 22.15 190 SER A N 1
ATOM 1404 C CA A SER A 1 190 ? -56.263 11.709 -24.823 0.41 22.05 190 SER A CA 1
ATOM 1405 C CA B SER A 1 190 ? -56.267 11.702 -24.829 0.59 22.18 190 SER A CA 1
ATOM 1406 C C . SER A 1 190 ? -55.491 10.503 -24.309 1.00 18.85 190 SER A C 1
ATOM 1407 O O . SER A 1 190 ? -54.671 9.929 -25.029 1.00 24.28 190 SER A O 1
ATOM 1412 N N . LEU A 1 191 ? -55.749 10.129 -23.060 1.00 19.74 191 LEU A N 1
ATOM 1413 C CA . LEU A 1 191 ? -55.142 8.925 -22.518 1.00 24.33 191 LEU A CA 1
ATOM 1414 C C . LEU A 1 191 ? -56.117 8.267 -21.555 1.00 20.31 191 LEU A C 1
ATOM 1415 O O . LEU A 1 191 ? -57.167 8.819 -21.216 1.00 22.69 191 LEU A O 1
ATOM 1420 N N . SER A 1 192 ? -55.744 7.072 -21.115 1.00 19.59 192 SER A N 1
ATOM 1421 C CA . SER A 1 192 ? -56.522 6.307 -20.160 1.00 23.56 192 SER A CA 1
ATOM 1422 C C . SER A 1 192 ? -55.610 5.798 -19.057 1.00 23.02 192 SER A C 1
ATOM 1423 O O . SER A 1 192 ? -54.416 5.561 -19.268 1.00 22.25 192 SER A O 1
ATOM 1426 N N . SER A 1 193 ? -56.191 5.622 -17.879 1.00 20.52 193 SER A N 1
ATOM 1427 C CA . SER A 1 193 ? -55.533 4.944 -16.774 1.00 26.35 193 SER A CA 1
ATOM 1428 C C . SER A 1 193 ? -56.500 3.897 -16.257 1.00 24.18 193 SER A C 1
ATOM 1429 O O . SER A 1 193 ? -57.682 4.191 -16.062 1.00 23.61 193 SER A O 1
ATOM 1432 N N . VAL A 1 194 ? -56.013 2.673 -16.065 1.00 20.93 194 VAL A N 1
ATOM 1433 C CA . VAL A 1 194 ? -56.862 1.577 -15.627 1.00 24.49 194 VAL A CA 1
ATOM 1434 C C . VAL A 1 194 ? -56.228 0.909 -14.418 1.00 28.45 194 VAL A C 1
ATOM 1435 O O . VAL A 1 194 ? -55.022 1.006 -14.181 1.00 26.24 194 VAL A O 1
ATOM 1439 N N . VAL A 1 195 ? -57.067 0.223 -13.649 1.00 23.66 195 VAL A N 1
ATOM 1440 C CA . VAL A 1 195 ? -56.623 -0.558 -12.503 1.00 29.48 195 VAL A CA 1
ATOM 1441 C C . VAL A 1 195 ? -57.477 -1.814 -12.424 1.00 29.02 195 VAL A C 1
ATOM 1442 O O . VAL A 1 195 ? -58.695 -1.767 -12.627 1.00 27.34 195 VAL A O 1
ATOM 1446 N N . THR A 1 196 ? -56.830 -2.944 -12.169 1.00 28.38 196 THR A N 1
ATOM 1447 C CA . THR A 1 196 ? -57.514 -4.214 -11.989 1.00 32.43 196 THR A CA 1
ATOM 1448 C C . THR A 1 196 ? -57.675 -4.478 -10.499 1.00 36.02 196 THR A C 1
ATOM 1449 O O . THR A 1 196 ? -56.690 -4.477 -9.754 1.00 36.10 196 THR A O 1
ATOM 1453 N N . VAL A 1 197 ? -58.913 -4.705 -10.075 1.00 33.76 197 VAL A N 1
ATOM 1454 C CA . VAL A 1 197 ? -59.230 -4.838 -8.653 1.00 31.56 197 VAL A CA 1
ATOM 1455 C C . VAL A 1 197 ? -59.998 -6.134 -8.450 1.00 39.10 197 VAL A C 1
ATOM 1456 O O . VAL A 1 197 ? -60.525 -6.721 -9.410 1.00 35.98 197 VAL A O 1
ATOM 1460 N N . PRO A 1 198 ? -60.065 -6.624 -7.211 1.00 40.64 198 PRO A N 1
ATOM 1461 C CA . PRO A 1 198 ? -60.932 -7.773 -6.928 1.00 43.45 198 PRO A CA 1
ATOM 1462 C C . PRO A 1 198 ? -62.397 -7.406 -7.108 1.00 41.83 198 PRO A C 1
ATOM 1463 O O . PRO A 1 198 ? -62.841 -6.331 -6.696 1.00 43.20 198 PRO A O 1
ATOM 1467 N N . SER A 1 199 ? -63.145 -8.312 -7.742 1.00 44.69 199 SER A N 1
ATOM 1468 C CA . SER A 1 199 ? -64.569 -8.074 -7.962 1.00 46.60 199 SER A CA 1
ATOM 1469 C C . SER A 1 199 ? -65.306 -7.863 -6.645 1.00 44.56 199 SER A C 1
ATOM 1470 O O . SER A 1 199 ? -66.249 -7.066 -6.574 1.00 44.35 199 SER A O 1
ATOM 1473 N N . SER A 1 200 ? -64.895 -8.573 -5.592 1.00 43.41 200 SER A N 1
ATOM 1474 C CA . SER A 1 200 ? -65.565 -8.456 -4.302 1.00 43.39 200 SER A CA 1
ATOM 1475 C C . SER A 1 200 ? -65.466 -7.054 -3.712 1.00 44.91 200 SER A C 1
ATOM 1476 O O . SER A 1 200 ? -66.293 -6.692 -2.867 1.00 46.26 200 SER A O 1
ATOM 1479 N N . SER A 1 201 ? -64.490 -6.252 -4.144 1.00 45.63 201 SER A N 1
ATOM 1480 C CA . SER A 1 201 ? -64.322 -4.911 -3.598 1.00 44.80 201 SER A CA 1
ATOM 1481 C C . SER A 1 201 ? -65.239 -3.881 -4.244 1.00 44.09 201 SER A C 1
ATOM 1482 O O . SER A 1 201 ? -65.465 -2.820 -3.651 1.00 43.40 201 SER A O 1
ATOM 1485 N N . LEU A 1 202 ? -65.766 -4.163 -5.435 1.00 42.72 202 LEU A N 1
ATOM 1486 C CA . LEU A 1 202 ? -66.625 -3.208 -6.123 1.00 42.22 202 LEU A CA 1
ATOM 1487 C C . LEU A 1 202 ? -67.865 -2.902 -5.293 1.00 45.05 202 LEU A C 1
ATOM 1488 O O . LEU A 1 202 ? -68.514 -3.807 -4.760 1.00 46.22 202 LEU A O 1
ATOM 1493 N N . GLY A 1 203 ? -68.193 -1.615 -5.186 1.00 45.86 203 GLY A N 1
ATOM 1494 C CA . GLY A 1 203 ? -69.327 -1.168 -4.413 1.00 48.76 203 GLY A CA 1
ATOM 1495 C C . GLY A 1 203 ? -69.044 -0.938 -2.944 1.00 52.32 203 GLY A C 1
ATOM 1496 O O . GLY A 1 203 ? -69.808 -0.225 -2.284 1.00 52.37 203 GLY A O 1
ATOM 1497 N N . THR A 1 204 ? -67.970 -1.521 -2.413 1.00 52.51 204 THR A N 1
ATOM 1498 C CA . THR A 1 204 ? -67.527 -1.273 -1.048 1.00 48.88 204 THR A CA 1
ATOM 1499 C C . THR A 1 204 ? -66.292 -0.387 -0.993 1.00 49.94 204 THR A C 1
ATOM 1500 O O . THR A 1 204 ? -66.290 0.630 -0.291 1.00 49.14 204 THR A O 1
ATOM 1504 N N . GLN A 1 205 ? -65.240 -0.742 -1.727 1.00 43.17 205 GLN A N 1
ATOM 1505 C CA . GLN A 1 205 ? -64.065 0.112 -1.836 1.00 41.21 205 GLN A CA 1
ATOM 1506 C C . GLN A 1 205 ? -64.306 1.203 -2.872 1.00 37.64 205 GLN A C 1
ATOM 1507 O O . GLN A 1 205 ? -64.698 0.920 -4.008 1.00 38.53 205 GLN A O 1
ATOM 1513 N N . THR A 1 206 ? -64.064 2.450 -2.479 1.00 38.67 206 THR A N 1
ATOM 1514 C CA . THR A 1 206 ? -64.186 3.577 -3.393 1.00 35.40 206 THR A CA 1
ATOM 1515 C C . THR A 1 206 ? -62.930 3.700 -4.248 1.00 32.24 206 THR A C 1
ATOM 1516 O O . THR A 1 206 ? -61.807 3.581 -3.751 1.00 31.73 206 THR A O 1
ATOM 1520 N N . TYR A 1 207 ? -63.124 3.916 -5.546 1.00 29.77 207 TYR A N 1
ATOM 1521 C CA . TYR A 1 207 ? -62.022 4.097 -6.484 1.00 29.19 207 TYR A CA 1
ATOM 1522 C C . TYR A 1 207 ? -62.138 5.473 -7.119 1.00 25.60 207 TYR A C 1
ATOM 1523 O O . TYR A 1 207 ? -63.146 5.780 -7.764 1.00 28.80 207 TYR A O 1
ATOM 1532 N N . ILE A 1 208 ? -61.105 6.292 -6.938 1.00 22.95 208 ILE A N 1
ATOM 1533 C CA . ILE A 1 208 ? -61.068 7.661 -7.438 1.00 23.75 208 ILE A CA 1
ATOM 1534 C C . ILE A 1 208 ? -59.747 7.866 -8.162 1.00 24.98 208 ILE A C 1
ATOM 1535 O O . ILE A 1 208 ? -58.682 7.576 -7.608 1.00 25.88 208 ILE A O 1
ATOM 1540 N N . CYS A 1 209 ? -59.809 8.365 -9.392 1.00 21.59 209 CYS A N 1
ATOM 1541 C CA A CYS A 1 209 ? -58.618 8.696 -10.164 0.69 24.63 209 CYS A CA 1
ATOM 1542 C CA B CYS A 1 209 ? -58.606 8.688 -10.144 0.29 24.58 209 CYS A CA 1
ATOM 1543 C C . CYS A 1 209 ? -58.352 10.189 -10.045 1.00 24.57 209 CYS A C 1
ATOM 1544 O O . CYS A 1 209 ? -59.276 10.999 -10.183 1.00 24.29 209 CYS A O 1
ATOM 1549 N N . ASN A 1 210 ? -57.105 10.549 -9.762 1.00 22.47 210 ASN A N 1
ATOM 1550 C CA . ASN A 1 210 ? -56.703 11.935 -9.547 1.00 27.16 210 ASN A CA 1
ATOM 1551 C C . ASN A 1 210 ? -55.914 12.401 -10.765 1.00 26.79 210 ASN A C 1
ATOM 1552 O O . ASN A 1 210 ? -54.809 11.909 -11.021 1.00 25.15 210 ASN A O 1
ATOM 1557 N N . VAL A 1 211 ? -56.479 13.346 -11.510 1.00 25.27 211 VAL A N 1
ATOM 1558 C CA . VAL A 1 211 ? -55.912 13.801 -12.774 1.00 23.11 211 VAL A CA 1
ATOM 1559 C C . VAL A 1 211 ? -55.383 15.217 -12.596 1.00 26.19 211 VAL A C 1
ATOM 1560 O O . VAL A 1 211 ? -56.108 16.107 -12.135 1.00 27.17 211 VAL A O 1
ATOM 1564 N N . ASN A 1 212 ? -54.124 15.424 -12.973 1.00 23.27 212 ASN A N 1
ATOM 1565 C CA . ASN A 1 212 ? -53.487 16.732 -12.932 1.00 23.15 212 ASN A CA 1
ATOM 1566 C C . ASN A 1 212 ? -53.025 17.113 -14.328 1.00 27.22 212 ASN A C 1
ATOM 1567 O O . ASN A 1 212 ? -52.329 16.336 -14.992 1.00 25.04 212 ASN A O 1
ATOM 1572 N N . HIS A 1 213 ? -53.420 18.304 -14.771 1.00 22.89 213 HIS A N 1
ATOM 1573 C CA . HIS A 1 213 ? -52.939 18.899 -16.017 1.00 22.64 213 HIS A CA 1
ATOM 1574 C C . HIS A 1 213 ? -52.424 20.283 -15.642 1.00 22.17 213 HIS A C 1
ATOM 1575 O O . HIS A 1 213 ? -53.195 21.246 -15.603 1.00 20.84 213 HIS A O 1
ATOM 1582 N N . LYS A 1 214 ? -51.130 20.362 -15.325 1.00 20.08 214 LYS A N 1
ATOM 1583 C CA . LYS A 1 214 ? -50.543 21.631 -14.901 1.00 21.95 214 LYS A CA 1
ATOM 1584 C C . LYS A 1 214 ? -50.698 22.764 -15.911 1.00 19.64 214 LYS A C 1
ATOM 1585 O O . LYS A 1 214 ? -51.001 23.888 -15.476 1.00 22.92 214 LYS A O 1
ATOM 1591 N N . PRO A 1 215 ? -50.506 22.570 -17.224 1.00 21.07 215 PRO A N 1
ATOM 1592 C CA . PRO A 1 215 ? -50.567 23.727 -18.137 1.00 23.99 215 PRO A CA 1
ATOM 1593 C C . PRO A 1 215 ? -51.883 24.477 -18.090 1.00 20.19 215 PRO A C 1
ATOM 1594 O O . PRO A 1 215 ? -51.909 25.682 -18.369 1.00 22.22 215 PRO A O 1
ATOM 1598 N N . SER A 1 216 ? -52.979 23.806 -17.752 1.00 20.17 216 SER A N 1
ATOM 1599 C CA . SER A 1 216 ? -54.266 24.462 -17.592 1.00 20.71 216 SER A CA 1
ATOM 1600 C C . SER A 1 216 ? -54.657 24.631 -16.131 1.00 20.06 216 SER A C 1
ATOM 1601 O O . SER A 1 216 ? -55.793 25.024 -15.851 1.00 20.89 216 SER A O 1
ATOM 1604 N N . ASN A 1 217 ? -53.743 24.342 -15.201 1.00 20.22 217 ASN A N 1
ATOM 1605 C CA . ASN A 1 217 ? -54.019 24.416 -13.761 1.00 21.83 217 ASN A CA 1
ATOM 1606 C C . ASN A 1 217 ? -55.285 23.639 -13.407 1.00 24.34 217 ASN A C 1
ATOM 1607 O O . ASN A 1 217 ? -56.122 24.087 -12.618 1.00 23.07 217 ASN A O 1
ATOM 1612 N N . THR A 1 218 ? -55.430 22.464 -14.011 1.00 22.16 218 THR A N 1
ATOM 1613 C CA . THR A 1 218 ? -56.611 21.628 -13.845 1.00 23.23 218 THR A CA 1
ATOM 1614 C C . THR A 1 218 ? -56.309 20.469 -12.905 1.00 24.99 218 THR A C 1
ATOM 1615 O O . THR A 1 218 ? -55.306 19.767 -13.078 1.00 21.64 218 THR A O 1
ATOM 1619 N N . LYS A 1 219 ? -57.180 20.273 -11.916 1.00 24.94 219 LYS A N 1
ATOM 1620 C CA . LYS A 1 219 ? -57.147 19.111 -11.035 1.00 29.00 219 LYS A CA 1
ATOM 1621 C C . LYS A 1 219 ? -58.546 18.520 -11.001 1.00 32.04 219 LYS A C 1
ATOM 1622 O O . LYS A 1 219 ? -59.508 19.224 -10.680 1.00 33.92 219 LYS A O 1
ATOM 1628 N N . VAL A 1 220 ? -58.663 17.237 -11.328 1.00 28.67 220 VAL A N 1
ATOM 1629 C CA . VAL A 1 220 ? -59.950 16.554 -11.343 1.00 27.29 220 VAL A CA 1
ATOM 1630 C C . VAL A 1 220 ? -59.817 15.249 -10.574 1.00 27.97 220 VAL A C 1
ATOM 1631 O O . VAL A 1 220 ? -58.902 14.459 -10.835 1.00 26.36 220 VAL A O 1
ATOM 1635 N N . ASP A 1 221 ? -60.726 15.027 -9.629 1.00 28.01 221 ASP A N 1
ATOM 1636 C CA . ASP A 1 221 ? -60.892 13.738 -8.968 1.00 27.65 221 ASP A CA 1
ATOM 1637 C C . ASP A 1 221 ? -62.201 13.136 -9.447 1.00 28.49 221 ASP A C 1
ATOM 1638 O O . ASP A 1 221 ? -63.269 13.724 -9.244 1.00 30.69 221 ASP A O 1
ATOM 1643 N N . LYS A 1 222 ? -62.123 11.980 -10.092 1.00 25.65 222 LYS A N 1
ATOM 1644 C CA . LYS A 1 222 ? -63.305 11.320 -10.626 1.00 28.46 222 LYS A CA 1
ATOM 1645 C C . LYS A 1 222 ? -63.525 9.994 -9.916 1.00 25.79 222 LYS A C 1
ATOM 1646 O O . LYS A 1 222 ? -62.664 9.108 -9.963 1.00 24.46 222 LYS A O 1
ATOM 1652 N N . ARG A 1 223 ? -64.683 9.856 -9.275 1.00 27.07 223 ARG A N 1
ATOM 1653 C CA . ARG A 1 223 ? -65.048 8.597 -8.643 1.00 29.23 223 ARG A CA 1
ATOM 1654 C C . ARG A 1 223 ? -65.579 7.641 -9.702 1.00 27.49 223 ARG A C 1
ATOM 1655 O O . ARG A 1 223 ? -66.489 7.987 -10.463 1.00 29.03 223 ARG A O 1
ATOM 1663 N N . VAL A 1 224 ? -65.020 6.439 -9.748 1.00 28.22 224 VAL A N 1
ATOM 1664 C CA . VAL A 1 224 ? -65.423 5.429 -10.718 1.00 28.21 224 VAL A CA 1
ATOM 1665 C C . VAL A 1 224 ? -66.299 4.421 -9.988 1.00 28.79 224 VAL A C 1
ATOM 1666 O O . VAL A 1 224 ? -65.821 3.672 -9.129 1.00 30.30 224 VAL A O 1
ATOM 1670 N N . GLU A 1 225 ? -67.576 4.386 -10.345 1.00 27.02 225 GLU A N 1
ATOM 1671 C CA . GLU A 1 225 ? -68.532 3.543 -9.657 1.00 31.56 225 GLU A CA 1
ATOM 1672 C C . GLU A 1 225 ? -68.896 2.351 -10.530 1.00 31.32 225 GLU A C 1
ATOM 1673 O O . GLU A 1 225 ? -68.956 2.483 -11.757 1.00 32.20 225 GLU A O 1
ATOM 1679 N N . PRO A 1 226 ? -69.118 1.178 -9.942 1.00 33.32 226 PRO A N 1
ATOM 1680 C CA . PRO A 1 226 ? -69.538 0.025 -10.746 1.00 34.14 226 PRO A CA 1
ATOM 1681 C C . PRO A 1 226 ? -70.948 0.211 -11.287 1.00 35.26 226 PRO A C 1
ATOM 1682 O O . PRO A 1 226 ? -71.775 0.915 -10.703 1.00 37.90 226 PRO A O 1
ATOM 1686 N N . LYS A 1 227 ? -71.219 -0.442 -12.413 1.00 38.00 227 LYS A N 1
ATOM 1687 C CA . LYS A 1 227 ? -72.564 -0.504 -12.970 1.00 40.89 227 LYS A CA 1
ATOM 1688 C C . LYS A 1 227 ? -73.294 -1.762 -12.522 1.00 44.38 227 LYS A C 1
ATOM 1689 O O . LYS A 1 227 ? -72.687 -2.812 -12.297 1.00 44.20 227 LYS A O 1
ATOM 1695 N N . SER A 1 228 ? -74.616 -1.645 -12.391 1.00 45.42 228 SER A N 1
ATOM 1696 C CA . SER A 1 228 ? -75.442 -2.822 -12.162 1.00 49.42 228 SER A CA 1
ATOM 1697 C C . SER A 1 228 ? -75.844 -3.521 -13.459 1.00 57.98 228 SER A C 1
ATOM 1698 O O . SER A 1 228 ? -76.180 -4.710 -13.425 1.00 55.90 228 SER A O 1
ATOM 1701 N N . CYS A 1 229 ? -75.837 -2.818 -14.592 1.00 59.24 229 CYS A N 1
ATOM 1702 C CA . CYS A 1 229 ? -76.225 -3.430 -15.867 1.00 63.75 229 CYS A CA 1
ATOM 1703 C C . CYS A 1 229 ? -75.060 -4.230 -16.450 1.00 62.90 229 CYS A C 1
ATOM 1704 O O . CYS A 1 229 ? -74.144 -4.638 -15.735 1.00 63.21 229 CYS A O 1
ATOM 1707 N N . TYR B 2 2 ? -40.146 3.797 -53.304 1.00 32.69 2 TYR B N 1
ATOM 1708 C CA . TYR B 2 2 ? -39.453 2.527 -53.127 1.00 29.48 2 TYR B CA 1
ATOM 1709 C C . TYR B 2 2 ? -39.843 1.895 -51.795 1.00 30.40 2 TYR B C 1
ATOM 1710 O O . TYR B 2 2 ? -39.833 2.555 -50.757 1.00 30.66 2 TYR B O 1
ATOM 1719 N N . GLU B 2 3 ? -40.180 0.609 -51.827 1.00 27.26 3 GLU B N 1
ATOM 1720 C CA . GLU B 2 3 ? -40.692 -0.097 -50.663 1.00 31.61 3 GLU B CA 1
ATOM 1721 C C . GLU B 2 3 ? -39.765 -1.248 -50.301 1.00 32.57 3 GLU B C 1
ATOM 1722 O O . GLU B 2 3 ? -39.366 -2.031 -51.170 1.00 29.30 3 GLU B O 1
ATOM 1728 N N . LEU B 2 4 ? -39.431 -1.345 -49.018 1.00 23.20 4 LEU B N 1
ATOM 1729 C CA . LEU B 2 4 ? -38.648 -2.447 -48.474 1.00 28.80 4 LEU B CA 1
ATOM 1730 C C . LEU B 2 4 ? -39.494 -3.136 -47.413 1.00 30.22 4 LEU B C 1
ATOM 1731 O O . LEU B 2 4 ? -39.920 -2.498 -46.445 1.00 28.66 4 LEU B O 1
ATOM 1736 N N . THR B 2 5 ? -39.746 -4.426 -47.602 1.00 27.17 5 THR B N 1
ATOM 1737 C CA . THR B 2 5 ? -40.698 -5.165 -46.787 1.00 26.82 5 THR B CA 1
ATOM 1738 C C . THR B 2 5 ? -39.968 -6.013 -45.755 1.00 29.09 5 THR B C 1
ATOM 1739 O O . THR B 2 5 ? -39.087 -6.808 -46.104 1.00 32.11 5 THR B O 1
ATOM 1743 N N . GLN B 2 6 ? -40.351 -5.852 -44.490 1.00 25.96 6 GLN B N 1
ATOM 1744 C CA . GLN B 2 6 ? -39.840 -6.598 -43.353 1.00 24.91 6 GLN B CA 1
ATOM 1745 C C . GLN B 2 6 ? -40.988 -7.286 -42.623 1.00 25.96 6 GLN B C 1
ATOM 1746 O O . GLN B 2 6 ? -42.126 -6.807 -42.665 1.00 27.87 6 GLN B O 1
ATOM 1752 N N . PRO B 2 7 ? -40.731 -8.402 -41.948 1.00 27.02 7 PRO B N 1
ATOM 1753 C CA . PRO B 2 7 ? -41.750 -8.979 -41.072 1.00 30.02 7 PRO B CA 1
ATOM 1754 C C . PRO B 2 7 ? -42.029 -8.046 -39.909 1.00 27.75 7 PRO B C 1
ATOM 1755 O O . PRO B 2 7 ? -41.093 -7.472 -39.334 1.00 25.05 7 PRO B O 1
ATOM 1759 N N . PRO B 2 8 ? -43.300 -7.854 -39.544 1.00 29.19 8 PRO B N 1
ATOM 1760 C CA . PRO B 2 8 ? -43.601 -6.908 -38.453 1.00 27.06 8 PRO B CA 1
ATOM 1761 C C . PRO B 2 8 ? -42.946 -7.277 -37.134 1.00 27.90 8 PRO B C 1
ATOM 1762 O O . PRO B 2 8 ? -42.530 -6.386 -36.384 1.00 27.11 8 PRO B O 1
ATOM 1766 N N . SER B 2 9 ? -42.830 -8.566 -36.828 1.00 29.62 9 SER B N 1
ATOM 1767 C CA . SER B 2 9 ? -42.295 -8.977 -35.540 1.00 30.06 9 SER B CA 1
ATOM 1768 C C . SER B 2 9 ? -41.595 -10.321 -35.672 1.00 31.09 9 SER B C 1
ATOM 1769 O O . SER B 2 9 ? -42.027 -11.189 -36.435 1.00 31.00 9 SER B O 1
ATOM 1772 N N . VAL B 2 10 ? -40.504 -10.474 -34.927 1.00 25.74 10 VAL B N 1
ATOM 1773 C CA . VAL B 2 10 ? -39.747 -11.715 -34.862 1.00 25.13 10 VAL B CA 1
ATOM 1774 C C . VAL B 2 10 ? -39.436 -11.999 -33.400 1.00 28.50 10 VAL B C 1
ATOM 1775 O O . VAL B 2 10 ? -39.051 -11.095 -32.650 1.00 27.52 10 VAL B O 1
ATOM 1779 N N . SER B 2 11 ? -39.620 -13.250 -32.994 1.00 24.29 11 SER B N 1
ATOM 1780 C CA . SER B 2 11 ? -39.292 -13.708 -31.654 1.00 29.69 11 SER B CA 1
ATOM 1781 C C . SER B 2 11 ? -38.096 -14.647 -31.717 1.00 28.89 11 SER B C 1
ATOM 1782 O O . SER B 2 11 ? -37.945 -15.408 -32.677 1.00 34.03 11 SER B O 1
ATOM 1785 N N . VAL B 2 12 ? -37.249 -14.594 -30.694 1.00 29.16 12 VAL B N 1
ATOM 1786 C CA . VAL B 2 12 ? -36.065 -15.442 -30.630 1.00 27.78 12 VAL B CA 1
ATOM 1787 C C . VAL B 2 12 ? -35.791 -15.766 -29.168 1.00 29.90 12 VAL B C 1
ATOM 1788 O O . VAL B 2 12 ? -35.911 -14.905 -28.292 1.00 30.07 12 VAL B O 1
ATOM 1792 N N . SER B 2 13 ? -35.459 -17.026 -28.906 1.00 30.25 13 SER B N 1
ATOM 1793 C CA . SER B 2 13 ? -35.051 -17.421 -27.572 1.00 32.49 13 SER B CA 1
ATOM 1794 C C . SER B 2 13 ? -33.660 -16.866 -27.265 1.00 34.64 13 SER B C 1
ATOM 1795 O O . SER B 2 13 ? -32.835 -16.710 -28.168 1.00 33.71 13 SER B O 1
ATOM 1798 N N . PRO B 2 14 ? -33.385 -16.538 -26.002 1.00 32.44 14 PRO B N 1
ATOM 1799 C CA . PRO B 2 14 ? -32.028 -16.117 -25.631 1.00 34.64 14 PRO B CA 1
ATOM 1800 C C . PRO B 2 14 ? -31.014 -17.183 -26.013 1.00 31.72 14 PRO B C 1
ATOM 1801 O O . PRO B 2 14 ? -31.195 -18.368 -25.724 1.00 34.64 14 PRO B O 1
ATOM 1805 N N . GLY B 2 15 ? -29.943 -16.757 -26.681 1.00 30.35 15 GLY B N 1
ATOM 1806 C CA . GLY B 2 15 ? -28.910 -17.675 -27.102 1.00 31.95 15 GLY B CA 1
ATOM 1807 C C . GLY B 2 15 ? -29.141 -18.315 -28.455 1.00 36.91 15 GLY B C 1
ATOM 1808 O O . GLY B 2 15 ? -28.233 -18.981 -28.968 1.00 36.72 15 GLY B O 1
ATOM 1809 N N . GLN B 2 16 ? -30.324 -18.152 -29.038 1.00 35.65 16 GLN B N 1
ATOM 1810 C CA . GLN B 2 16 ? -30.621 -18.682 -30.358 1.00 35.10 16 GLN B CA 1
ATOM 1811 C C . GLN B 2 16 ? -30.430 -17.605 -31.419 1.00 33.25 16 GLN B C 1
ATOM 1812 O O . GLN B 2 16 ? -30.158 -16.440 -31.124 1.00 34.06 16 GLN B O 1
ATOM 1818 N N . THR B 2 17 ? -30.577 -18.013 -32.674 1.00 32.58 17 THR B N 1
ATOM 1819 C CA . THR B 2 17 ? -30.282 -17.156 -33.812 1.00 30.04 17 THR B CA 1
ATOM 1820 C C . THR B 2 17 ? -31.561 -16.503 -34.322 1.00 31.25 17 THR B C 1
ATOM 1821 O O . THR B 2 17 ? -32.560 -17.187 -34.570 1.00 33.14 17 THR B O 1
ATOM 1825 N N . ALA B 2 18 ? -31.525 -15.184 -34.472 1.00 27.63 18 ALA B N 1
ATOM 1826 C CA . ALA B 2 18 ? -32.619 -14.424 -35.057 1.00 32.26 18 ALA B CA 1
ATOM 1827 C C . ALA B 2 18 ? -32.256 -14.018 -36.479 1.00 31.30 18 ALA B C 1
ATOM 1828 O O . ALA B 2 18 ? -31.111 -13.648 -36.758 1.00 25.40 18 ALA B O 1
ATOM 1830 N N . ARG B 2 19 ? -33.231 -14.109 -37.379 1.00 28.84 19 ARG B N 1
ATOM 1831 C CA . ARG B 2 19 ? -33.059 -13.704 -38.768 1.00 29.21 19 ARG B CA 1
ATOM 1832 C C . ARG B 2 19 ? -34.177 -12.743 -39.138 1.00 28.51 19 ARG B C 1
ATOM 1833 O O . ARG B 2 19 ? -35.356 -13.049 -38.929 1.00 28.06 19 ARG B O 1
ATOM 1841 N N . ILE B 2 20 ? -33.807 -11.585 -39.676 1.00 27.96 20 ILE B N 1
ATOM 1842 C CA . ILE B 2 20 ? -34.758 -10.552 -40.067 1.00 25.65 20 ILE B CA 1
ATOM 1843 C C . ILE B 2 20 ? -34.548 -10.261 -41.545 1.00 26.79 20 ILE B C 1
ATOM 1844 O O . ILE B 2 20 ? -33.459 -9.836 -41.951 1.00 28.66 20 ILE B O 1
ATOM 1849 N N . THR B 2 21 ? -35.582 -10.492 -42.346 1.00 24.33 21 THR B N 1
ATOM 1850 C CA . THR B 2 21 ? -35.487 -10.343 -43.788 1.00 25.76 21 THR B CA 1
ATOM 1851 C C . THR B 2 21 ? -35.963 -8.963 -44.235 1.00 28.38 21 THR B C 1
ATOM 1852 O O . THR B 2 21 ? -36.733 -8.285 -43.551 1.00 26.24 21 THR B O 1
ATOM 1856 N N . CYS B 2 22 ? -35.488 -8.561 -45.412 1.00 28.19 22 CYS B N 1
ATOM 1857 C CA . CYS B 2 22 ? -35.801 -7.256 -45.986 1.00 28.97 22 CYS B CA 1
ATOM 1858 C C . CYS B 2 22 ? -35.877 -7.435 -47.495 1.00 31.85 22 CYS B C 1
ATOM 1859 O O . CYS B 2 22 ? -34.853 -7.689 -48.137 1.00 32.62 22 CYS B O 1
ATOM 1862 N N . SER B 2 23 ? -37.071 -7.289 -48.060 1.00 31.24 23 SER B N 1
ATOM 1863 C CA . SER B 2 23 ? -37.303 -7.565 -49.473 1.00 32.35 23 SER B CA 1
ATOM 1864 C C . SER B 2 23 ? -37.408 -6.256 -50.246 1.00 29.26 23 SER B C 1
ATOM 1865 O O . SER B 2 23 ? -38.222 -5.392 -49.904 1.00 30.26 23 SER B O 1
ATOM 1868 N N . GLY B 2 24 ? -36.576 -6.111 -51.275 1.00 29.82 24 GLY B N 1
ATOM 1869 C CA . GLY B 2 24 ? -36.623 -4.957 -52.152 1.00 30.80 24 GLY B CA 1
ATOM 1870 C C . GLY B 2 24 ? -36.163 -5.282 -53.557 1.00 31.35 24 GLY B C 1
ATOM 1871 O O . GLY B 2 24 ? -35.204 -6.037 -53.735 1.00 30.10 24 GLY B O 1
ATOM 1872 N N . ASP B 2 25 ? -36.831 -4.717 -54.567 1.00 34.09 25 ASP B N 1
ATOM 1873 C CA . ASP B 2 25 ? -36.527 -5.063 -55.952 1.00 35.61 25 ASP B CA 1
ATOM 1874 C C . ASP B 2 25 ? -35.132 -4.622 -56.386 1.00 36.84 25 ASP B C 1
ATOM 1875 O O . ASP B 2 25 ? -34.585 -5.198 -57.333 1.00 34.80 25 ASP B O 1
ATOM 1880 N N . ALA B 2 26 ? -34.542 -3.627 -55.724 1.00 31.07 26 ALA B N 1
ATOM 1881 C CA . ALA B 2 26 ? -33.268 -3.061 -56.149 1.00 29.35 26 ALA B CA 1
ATOM 1882 C C . ALA B 2 26 ? -32.069 -3.593 -55.376 1.00 29.61 26 ALA B C 1
ATOM 1883 O O . ALA B 2 26 ? -30.943 -3.165 -55.647 1.00 30.39 26 ALA B O 1
ATOM 1885 N N . LEU B 2 27 ? -32.276 -4.504 -54.426 1.00 28.22 27 LEU B N 1
ATOM 1886 C CA . LEU B 2 27 ? -31.157 -5.011 -53.639 1.00 24.11 27 LEU B CA 1
ATOM 1887 C C . LEU B 2 27 ? -30.073 -5.719 -54.452 1.00 28.19 27 LEU B C 1
ATOM 1888 O O . LEU B 2 27 ? -28.908 -5.673 -54.018 1.00 29.80 27 LEU B O 1
ATOM 1893 N N . PRO B 2 28 ? -30.348 -6.375 -55.586 1.00 28.63 28 PRO B N 1
ATOM 1894 C CA . PRO B 2 28 ? -29.236 -6.900 -56.395 1.00 29.49 28 PRO B CA 1
ATOM 1895 C C . PRO B 2 28 ? -28.270 -5.828 -56.870 1.00 29.70 28 PRO B C 1
ATOM 1896 O O . PRO B 2 28 ? -27.111 -6.148 -57.152 1.00 33.79 28 PRO B O 1
ATOM 1900 N N . LYS B 2 29 ? -28.701 -4.566 -56.961 1.00 31.40 29 LYS B N 1
ATOM 1901 C CA . LYS B 2 29 ? -27.835 -3.488 -57.418 1.00 28.80 29 LYS B CA 1
ATOM 1902 C C . LYS B 2 29 ? -27.439 -2.493 -56.337 1.00 30.78 29 LYS B C 1
ATOM 1903 O O . LYS B 2 29 ? -26.465 -1.759 -56.534 1.00 31.12 29 LYS B O 1
ATOM 1909 N N . LYS B 2 30 ? -28.152 -2.441 -55.212 1.00 29.71 30 LYS B N 1
ATOM 1910 C CA . LYS B 2 30 ? -27.934 -1.399 -54.218 1.00 25.88 30 LYS B CA 1
ATOM 1911 C C . LYS B 2 30 ? -27.708 -2.007 -52.841 1.00 25.65 30 LYS B C 1
ATOM 1912 O O . LYS B 2 30 ? -28.403 -2.947 -52.444 1.00 28.52 30 LYS B O 1
ATOM 1918 N N . TYR B 2 31 ? -26.739 -1.451 -52.116 1.00 24.48 31 TYR B N 1
ATOM 1919 C CA . TYR B 2 31 ? -26.378 -1.948 -50.795 1.00 25.10 31 TYR B CA 1
ATOM 1920 C C . TYR B 2 31 ? -27.512 -1.753 -49.796 1.00 25.10 31 TYR B C 1
ATOM 1921 O O . TYR B 2 31 ? -28.271 -0.781 -49.858 1.00 22.77 31 TYR B O 1
ATOM 1930 N N . ALA B 2 32 ? -27.597 -2.678 -48.845 1.00 21.01 32 ALA B N 1
ATOM 1931 C CA . ALA B 2 32 ? -28.530 -2.584 -47.734 1.00 22.71 32 ALA B CA 1
ATOM 1932 C C . ALA B 2 32 ? -27.787 -2.174 -46.470 1.00 22.78 32 ALA B C 1
ATOM 1933 O O . ALA B 2 32 ? -26.660 -2.619 -46.226 1.00 24.88 32 ALA B O 1
ATOM 1935 N N . TYR B 2 33 ? -28.422 -1.317 -45.678 1.00 20.46 33 TYR B N 1
ATOM 1936 C CA . TYR B 2 33 ? -27.939 -0.929 -44.361 1.00 20.31 33 TYR B CA 1
ATOM 1937 C C . TYR B 2 33 ? -28.954 -1.378 -43.322 1.00 20.56 33 TYR B C 1
ATOM 1938 O O . TYR B 2 33 ? -30.153 -1.458 -43.602 1.00 23.50 33 TYR B O 1
ATOM 1947 N N . TRP B 2 34 ? -28.475 -1.676 -42.119 1.00 19.35 34 TRP B N 1
ATOM 1948 C CA . TRP B 2 34 ? -29.338 -2.124 -41.035 1.00 18.58 34 TRP B CA 1
ATOM 1949 C C . TRP B 2 34 ? -29.170 -1.214 -39.828 1.00 20.12 34 TRP B C 1
ATOM 1950 O O . TRP B 2 34 ? -28.042 -0.889 -39.442 1.00 19.11 34 TRP B O 1
ATOM 1961 N N . TYR B 2 35 ? -30.292 -0.817 -39.234 1.00 15.82 35 TYR B N 1
ATOM 1962 C CA . TYR B 2 35 ? -30.309 0.057 -38.071 1.00 20.65 35 TYR B CA 1
ATOM 1963 C C . TYR B 2 35 ? -31.083 -0.594 -36.934 1.00 20.48 35 TYR B C 1
ATOM 1964 O O . TYR B 2 35 ? -32.097 -1.266 -37.158 1.00 17.54 35 TYR B O 1
ATOM 1973 N N . GLN B 2 36 ? -30.585 -0.400 -35.719 1.00 18.62 36 GLN B N 1
ATOM 1974 C CA . GLN B 2 36 ? -31.240 -0.835 -34.495 1.00 20.91 36 GLN B CA 1
ATOM 1975 C C . GLN B 2 36 ? -31.769 0.397 -33.777 1.00 20.70 36 GLN B C 1
ATOM 1976 O O . GLN B 2 36 ? -31.065 1.407 -33.680 1.00 22.07 36 GLN B O 1
ATOM 1982 N N . GLN B 2 37 ? -33.006 0.327 -33.287 1.00 20.43 37 GLN B N 1
ATOM 1983 C CA . GLN B 2 37 ? -33.615 1.453 -32.589 1.00 21.59 37 GLN B CA 1
ATOM 1984 C C . GLN B 2 37 ? -34.303 0.964 -31.326 1.00 25.31 37 GLN B C 1
ATOM 1985 O O . GLN B 2 37 ? -35.181 0.097 -31.389 1.00 21.29 37 GLN B O 1
ATOM 1991 N N . LYS B 2 38 ? -33.918 1.531 -30.189 1.00 22.93 38 LYS B N 1
ATOM 1992 C CA . LYS B 2 38 ? -34.548 1.234 -28.914 1.00 27.49 38 LYS B CA 1
ATOM 1993 C C . LYS B 2 38 ? -35.428 2.407 -28.502 1.00 27.25 38 LYS B C 1
ATOM 1994 O O . LYS B 2 38 ? -35.284 3.523 -29.007 1.00 25.68 38 LYS B O 1
ATOM 2000 N N . SER B 2 39 ? -36.356 2.130 -27.586 1.00 31.50 39 SER B N 1
ATOM 2001 C CA . SER B 2 39 ? -37.370 3.106 -27.199 1.00 31.15 39 SER B CA 1
ATOM 2002 C C . SER B 2 39 ? -36.750 4.429 -26.766 1.00 32.03 39 SER B C 1
ATOM 2003 O O . SER B 2 39 ? -35.856 4.466 -25.914 1.00 34.81 39 SER B O 1
ATOM 2006 N N . GLY B 2 40 ? -37.233 5.518 -27.364 1.00 36.91 40 GLY B N 1
ATOM 2007 C CA . GLY B 2 40 ? -36.789 6.857 -27.024 1.00 33.43 40 GLY B CA 1
ATOM 2008 C C . GLY B 2 40 ? -35.403 7.236 -27.497 1.00 34.30 40 GLY B C 1
ATOM 2009 O O . GLY B 2 40 ? -34.872 8.257 -27.047 1.00 33.95 40 GLY B O 1
ATOM 2010 N N A GLN B 2 41 ? -34.800 6.457 -28.391 0.56 30.41 41 GLN B N 1
ATOM 2011 N N B GLN B 2 41 ? -34.799 6.454 -28.387 0.44 30.42 41 GLN B N 1
ATOM 2012 C CA A GLN B 2 41 ? -33.451 6.714 -28.870 0.56 28.24 41 GLN B CA 1
ATOM 2013 C CA B GLN B 2 41 ? -33.455 6.715 -28.876 0.44 28.02 41 GLN B CA 1
ATOM 2014 C C A GLN B 2 41 ? -33.444 6.816 -30.390 0.56 27.48 41 GLN B C 1
ATOM 2015 C C B GLN B 2 41 ? -33.458 6.838 -30.393 0.44 27.63 41 GLN B C 1
ATOM 2016 O O A GLN B 2 41 ? -34.329 6.298 -31.076 0.56 25.13 41 GLN B O 1
ATOM 2017 O O B GLN B 2 41 ? -34.362 6.351 -31.079 0.44 25.16 41 GLN B O 1
ATOM 2028 N N . ALA B 2 42 ? -32.428 7.500 -30.909 1.00 27.09 42 ALA B N 1
ATOM 2029 C CA . ALA B 2 42 ? -32.220 7.537 -32.343 1.00 25.56 42 ALA B CA 1
ATOM 2030 C C . ALA B 2 42 ? -31.729 6.169 -32.817 1.00 21.73 42 ALA B C 1
ATOM 2031 O O . ALA B 2 42 ? -31.147 5.408 -32.039 1.00 20.34 42 ALA B O 1
ATOM 2033 N N . PRO B 2 43 ? -31.958 5.826 -34.083 1.00 21.14 43 PRO B N 1
ATOM 2034 C CA . PRO B 2 43 ? -31.461 4.543 -34.587 1.00 21.86 43 PRO B CA 1
ATOM 2035 C C . PRO B 2 43 ? -29.940 4.487 -34.554 1.00 23.93 43 PRO B C 1
ATOM 2036 O O . PRO B 2 43 ? -29.249 5.509 -34.573 1.00 23.04 43 PRO B O 1
ATOM 2040 N N . VAL B 2 44 ? -29.420 3.262 -34.496 1.00 22.98 44 VAL B N 1
ATOM 2041 C CA . VAL B 2 44 ? -27.985 3.009 -34.434 1.00 22.55 44 VAL B CA 1
ATOM 2042 C C . VAL B 2 44 ? -27.623 2.026 -35.536 1.00 20.72 44 VAL B C 1
ATOM 2043 O O . VAL B 2 44 ? -28.257 0.974 -35.670 1.00 19.15 44 VAL B O 1
ATOM 2047 N N . LEU B 2 45 ? -26.611 2.370 -36.327 1.00 19.11 45 LEU B N 1
ATOM 2048 C CA . LEU B 2 45 ? -26.168 1.485 -37.396 1.00 20.70 45 LEU B CA 1
ATOM 2049 C C . LEU B 2 45 ? -25.604 0.192 -36.817 1.00 19.62 45 LEU B C 1
ATOM 2050 O O . LEU B 2 45 ? -24.765 0.216 -35.912 1.00 21.63 45 LEU B O 1
ATOM 2055 N N . VAL B 2 46 ? -26.080 -0.942 -37.327 1.00 18.84 46 VAL B N 1
ATOM 2056 C CA . VAL B 2 46 ? -25.511 -2.232 -36.961 1.00 21.25 46 VAL B CA 1
ATOM 2057 C C . VAL B 2 46 ? -24.889 -2.967 -38.142 1.00 18.55 46 VAL B C 1
ATOM 2058 O O . VAL B 2 46 ? -24.050 -3.855 -37.920 1.00 23.89 46 VAL B O 1
ATOM 2062 N N . ILE B 2 47 ? -25.264 -2.649 -39.379 1.00 17.87 47 ILE B N 1
ATOM 2063 C CA . ILE B 2 47 ? -24.643 -3.211 -40.579 1.00 20.31 47 ILE B CA 1
ATOM 2064 C C . ILE B 2 47 ? -24.645 -2.135 -41.655 1.00 20.18 47 ILE B C 1
ATOM 2065 O O . ILE B 2 47 ? -25.655 -1.457 -41.863 1.00 19.51 47 ILE B O 1
ATOM 2070 N N . HIS B 2 48 ? -23.520 -1.979 -42.348 1.00 20.20 48 HIS B N 1
ATOM 2071 C CA . HIS B 2 48 ? -23.475 -1.130 -43.528 1.00 19.03 48 HIS B CA 1
ATOM 2072 C C . HIS B 2 48 ? -22.960 -1.928 -44.719 1.00 23.68 48 HIS B C 1
ATOM 2073 O O . HIS B 2 48 ? -22.215 -2.898 -44.560 1.00 22.98 48 HIS B O 1
ATOM 2080 N N . GLU B 2 49 ? -23.406 -1.532 -45.911 1.00 23.86 49 GLU B N 1
ATOM 2081 C CA . GLU B 2 49 ? -22.948 -2.105 -47.179 1.00 27.71 49 GLU B CA 1
ATOM 2082 C C . GLU B 2 49 ? -23.112 -3.628 -47.202 1.00 27.04 49 GLU B C 1
ATOM 2083 O O . GLU B 2 49 ? -22.159 -4.383 -47.412 1.00 24.45 49 GLU B O 1
ATOM 2089 N N . ASP B 2 50 ? -24.355 -4.060 -46.960 1.00 23.51 50 ASP B N 1
ATOM 2090 C CA . ASP B 2 50 ? -24.780 -5.459 -46.988 1.00 25.60 50 ASP B CA 1
ATOM 2091 C C . ASP B 2 50 ? -24.259 -6.301 -45.828 1.00 27.70 50 ASP B C 1
ATOM 2092 O O . ASP B 2 50 ? -25.054 -6.956 -45.148 1.00 25.65 50 ASP B O 1
ATOM 2097 N N . ASP B 2 51 ? -22.938 -6.344 -45.616 1.00 24.70 51 ASP B N 1
ATOM 2098 C CA . ASP B 2 51 ? -22.402 -7.291 -44.643 1.00 26.55 51 ASP B CA 1
ATOM 2099 C C . ASP B 2 51 ? -21.296 -6.737 -43.750 1.00 29.71 51 ASP B C 1
ATOM 2100 O O . ASP B 2 51 ? -20.696 -7.512 -42.993 1.00 30.12 51 ASP B O 1
ATOM 2105 N N . LYS B 2 52 ? -20.990 -5.443 -43.811 1.00 28.10 52 LYS B N 1
ATOM 2106 C CA . LYS B 2 52 ? -19.885 -4.886 -43.042 1.00 23.38 52 LYS B CA 1
ATOM 2107 C C . LYS B 2 52 ? -20.347 -4.518 -41.637 1.00 24.48 52 LYS B C 1
ATOM 2108 O O . LYS B 2 52 ? -21.373 -3.853 -41.464 1.00 21.04 52 LYS B O 1
ATOM 2114 N N . ARG B 2 53 ? -19.571 -4.941 -40.640 1.00 24.90 53 ARG B N 1
ATOM 2115 C CA . ARG B 2 53 ? -19.916 -4.745 -39.241 1.00 25.36 53 ARG B CA 1
ATOM 2116 C C . ARG B 2 53 ? -19.203 -3.516 -38.704 1.00 27.11 53 ARG B C 1
ATOM 2117 O O . ARG B 2 53 ? -17.964 -3.450 -38.776 1.00 24.79 53 ARG B O 1
ATOM 2125 N N . PRO B 2 54 ? -19.924 -2.533 -38.164 1.00 20.90 54 PRO B N 1
ATOM 2126 C CA . PRO B 2 54 ? -19.263 -1.349 -37.608 1.00 27.84 54 PRO B CA 1
ATOM 2127 C C . PRO B 2 54 ? -18.377 -1.711 -36.427 1.00 28.08 54 PRO B C 1
ATOM 2128 O O . PRO B 2 54 ? -18.558 -2.737 -35.767 1.00 28.33 54 PRO B O 1
ATOM 2132 N N . SER B 2 55 ? -17.411 -0.827 -36.163 1.00 29.53 55 SER B N 1
ATOM 2133 C CA . SER B 2 55 ? -16.352 -1.121 -35.203 1.00 33.99 55 SER B CA 1
ATOM 2134 C C . SER B 2 55 ? -16.895 -1.429 -33.814 1.00 36.36 55 SER B C 1
ATOM 2135 O O . SER B 2 55 ? -16.308 -2.241 -33.090 1.00 39.46 55 SER B O 1
ATOM 2138 N N . GLY B 2 56 ? -17.997 -0.798 -33.420 1.00 30.57 56 GLY B N 1
ATOM 2139 C CA . GLY B 2 56 ? -18.548 -0.958 -32.091 1.00 29.23 56 GLY B CA 1
ATOM 2140 C C . GLY B 2 56 ? -19.659 -1.975 -31.945 1.00 32.02 56 GLY B C 1
ATOM 2141 O O . GLY B 2 56 ? -20.257 -2.059 -30.865 1.00 33.35 56 GLY B O 1
ATOM 2142 N N . ILE B 2 57 ? -19.957 -2.748 -32.979 1.00 30.06 57 ILE B N 1
ATOM 2143 C CA . ILE B 2 57 ? -21.090 -3.671 -32.988 1.00 26.86 57 ILE B CA 1
ATOM 2144 C C . ILE B 2 57 ? -20.585 -5.077 -32.667 1.00 30.25 57 ILE B C 1
ATOM 2145 O O . ILE B 2 57 ? -19.581 -5.504 -33.253 1.00 28.26 57 ILE B O 1
ATOM 2150 N N . PRO B 2 58 ? -21.238 -5.808 -31.763 1.00 27.10 58 PRO B N 1
ATOM 2151 C CA . PRO B 2 58 ? -20.739 -7.138 -31.384 1.00 31.20 58 PRO B CA 1
ATOM 2152 C C . PRO B 2 58 ? -20.663 -8.095 -32.567 1.00 30.81 58 PRO B C 1
ATOM 2153 O O . PRO B 2 58 ? -21.402 -7.974 -33.547 1.00 26.39 58 PRO B O 1
ATOM 2157 N N . GLY B 2 59 ? -19.751 -9.063 -32.455 1.00 30.70 59 GLY B N 1
ATOM 2158 C CA . GLY B 2 59 ? -19.506 -10.006 -33.534 1.00 31.74 59 GLY B CA 1
ATOM 2159 C C . GLY B 2 59 ? -20.667 -10.932 -33.833 1.00 33.04 59 GLY B C 1
ATOM 2160 O O . GLY B 2 59 ? -20.683 -11.561 -34.897 1.00 30.42 59 GLY B O 1
ATOM 2161 N N . ARG B 2 60 ? -21.630 -11.046 -32.917 1.00 31.62 60 ARG B N 1
ATOM 2162 C CA . ARG B 2 60 ? -22.803 -11.872 -33.172 1.00 30.97 60 ARG B CA 1
ATOM 2163 C C . ARG B 2 60 ? -23.747 -11.255 -34.196 1.00 31.55 60 ARG B C 1
ATOM 2164 O O . ARG B 2 60 ? -24.645 -11.950 -34.682 1.00 29.12 60 ARG B O 1
ATOM 2172 N N . PHE B 2 61 ? -23.568 -9.980 -34.533 1.00 28.36 61 PHE B N 1
ATOM 2173 C CA . PHE B 2 61 ? -24.328 -9.347 -35.602 1.00 29.46 61 PHE B CA 1
ATOM 2174 C C . PHE B 2 61 ? -23.642 -9.600 -36.937 1.00 29.59 61 PHE B C 1
ATOM 2175 O O . PHE B 2 61 ? -22.446 -9.336 -37.090 1.00 30.47 61 PHE B O 1
ATOM 2183 N N . SER B 2 62 ? -24.401 -10.125 -37.892 1.00 26.51 62 SER B N 1
ATOM 2184 C CA . SER B 2 62 ? -23.929 -10.283 -39.257 1.00 26.18 62 SER B CA 1
ATOM 2185 C C . SER B 2 62 ? -25.120 -10.097 -40.183 1.00 28.78 62 SER B C 1
ATOM 2186 O O . SER B 2 62 ? -26.273 -10.042 -39.745 1.00 26.82 62 SER B O 1
ATOM 2189 N N . ALA B 2 63 ? -24.830 -9.973 -41.473 1.00 27.40 63 ALA B N 1
ATOM 2190 C CA . ALA B 2 63 ? -25.886 -9.784 -42.454 1.00 26.09 63 ALA B CA 1
ATOM 2191 C C . ALA B 2 63 ? -25.372 -10.220 -43.814 1.00 28.90 63 ALA B C 1
ATOM 2192 O O . ALA B 2 63 ? -24.169 -10.388 -44.019 1.00 31.43 63 ALA B O 1
ATOM 2194 N N . SER B 2 64 ? -26.310 -10.417 -44.733 1.00 28.95 64 SER B N 1
ATOM 2195 C CA . SER B 2 64 ? -25.985 -10.769 -46.104 1.00 28.83 64 SER B CA 1
ATOM 2196 C C . SER B 2 64 ? -27.121 -10.305 -47.002 1.00 33.15 64 SER B C 1
ATOM 2197 O O . SER B 2 64 ? -28.205 -9.938 -46.536 1.00 29.05 64 SER B O 1
ATOM 2200 N N . SER B 2 65 ? -26.861 -10.328 -48.305 1.00 29.84 65 SER B N 1
ATOM 2201 C CA . SER B 2 65 ? -27.856 -9.950 -49.295 1.00 31.49 65 SER B CA 1
ATOM 2202 C C . SER B 2 65 ? -27.735 -10.886 -50.484 1.00 36.39 65 SER B C 1
ATOM 2203 O O . SER B 2 65 ? -26.640 -11.073 -51.020 1.00 38.14 65 SER B O 1
ATOM 2206 N N . SER B 2 66 ? -28.859 -11.464 -50.894 1.00 32.67 66 SER B N 1
ATOM 2207 C CA . SER B 2 66 ? -28.886 -12.351 -52.047 1.00 38.45 66 SER B CA 1
ATOM 2208 C C . SER B 2 66 ? -30.217 -12.166 -52.752 1.00 36.55 66 SER B C 1
ATOM 2209 O O . SER B 2 66 ? -31.273 -12.221 -52.112 1.00 38.87 66 SER B O 1
ATOM 2212 N N . GLY B 2 67 ? -30.161 -11.930 -54.059 1.00 38.81 67 GLY B N 1
ATOM 2213 C CA . GLY B 2 67 ? -31.377 -11.645 -54.795 1.00 34.12 67 GLY B CA 1
ATOM 2214 C C . GLY B 2 67 ? -32.020 -10.366 -54.309 1.00 34.19 67 GLY B C 1
ATOM 2215 O O . GLY B 2 67 ? -31.353 -9.351 -54.070 1.00 29.38 67 GLY B O 1
ATOM 2216 N N . THR B 2 68 ? -33.339 -10.416 -54.139 1.00 33.38 68 THR B N 1
ATOM 2217 C CA . THR B 2 68 ? -34.105 -9.275 -53.663 1.00 33.96 68 THR B CA 1
ATOM 2218 C C . THR B 2 68 ? -34.347 -9.326 -52.161 1.00 31.16 68 THR B C 1
ATOM 2219 O O . THR B 2 68 ? -35.256 -8.653 -51.665 1.00 32.29 68 THR B O 1
ATOM 2223 N N . THR B 2 69 ? -33.546 -10.094 -51.424 1.00 31.01 69 THR B N 1
ATOM 2224 C CA . THR B 2 69 ? -33.744 -10.273 -49.990 1.00 33.76 69 THR B CA 1
ATOM 2225 C C . THR B 2 69 ? -32.437 -10.029 -49.251 1.00 30.05 69 THR B C 1
ATOM 2226 O O . THR B 2 69 ? -31.432 -10.696 -49.520 1.00 34.12 69 THR B O 1
ATOM 2230 N N . ALA B 2 70 ? -32.457 -9.077 -48.324 1.00 30.76 70 ALA B N 1
ATOM 2231 C CA . ALA B 2 70 ? -31.359 -8.849 -47.397 1.00 29.93 70 ALA B CA 1
ATOM 2232 C C . ALA B 2 70 ? -31.751 -9.406 -46.036 1.00 29.32 70 ALA B C 1
ATOM 2233 O O . ALA B 2 70 ? -32.887 -9.226 -45.588 1.00 31.00 70 ALA B O 1
ATOM 2235 N N . THR B 2 71 ? -30.814 -10.092 -45.384 1.00 26.90 71 THR B N 1
ATOM 2236 C CA . THR B 2 71 ? -31.095 -10.783 -44.131 1.00 27.91 71 THR B CA 1
ATOM 2237 C C . THR B 2 71 ? -30.116 -10.326 -43.061 1.00 26.64 71 THR B C 1
ATOM 2238 O O . THR B 2 71 ? -28.900 -10.421 -43.250 1.00 24.89 71 THR B O 1
ATOM 2242 N N . LEU B 2 72 ? -30.649 -9.829 -41.946 1.00 27.34 72 LEU B N 1
ATOM 2243 C CA . LEU B 2 72 ? -29.858 -9.551 -40.754 1.00 26.01 72 LEU B CA 1
ATOM 2244 C C . LEU B 2 72 ? -29.912 -10.760 -39.828 1.00 27.47 72 LEU B C 1
ATOM 2245 O O . LEU B 2 72 ? -30.999 -11.222 -39.464 1.00 23.16 72 LEU B O 1
ATOM 2250 N N . THR B 2 73 ? -28.745 -11.273 -39.455 1.00 28.01 73 THR B N 1
ATOM 2251 C CA . THR B 2 73 ? -28.638 -12.431 -38.577 1.00 28.49 73 THR B CA 1
ATOM 2252 C C . THR B 2 73 ? -27.990 -12.021 -37.261 1.00 30.09 73 THR B C 1
ATOM 2253 O O . THR B 2 73 ? -26.918 -11.407 -37.257 1.00 28.20 73 THR B O 1
ATOM 2257 N N . ILE B 2 74 ? -28.641 -12.358 -36.151 1.00 28.99 74 ILE B N 1
ATOM 2258 C CA . ILE B 2 74 ? -28.114 -12.107 -34.812 1.00 27.45 74 ILE B CA 1
ATOM 2259 C C . ILE B 2 74 ? -27.925 -13.464 -34.147 1.00 32.59 74 ILE B C 1
ATOM 2260 O O . ILE B 2 74 ? -28.884 -14.055 -33.634 1.00 32.96 74 ILE B O 1
ATOM 2265 N N . SER B 2 75 ? -26.694 -13.968 -34.158 1.00 28.98 75 SER B N 1
ATOM 2266 C CA . SER B 2 75 ? -26.390 -15.220 -33.482 1.00 28.40 75 SER B CA 1
ATOM 2267 C C . SER B 2 75 ? -26.377 -15.020 -31.973 1.00 32.12 75 SER B C 1
ATOM 2268 O O . SER B 2 75 ? -26.058 -13.937 -31.474 1.00 33.97 75 SER B O 1
ATOM 2271 N N . GLY B 2 76 ? -26.715 -16.086 -31.246 1.00 31.71 76 GLY B N 1
ATOM 2272 C CA . GLY B 2 76 ? -26.713 -16.065 -29.794 1.00 34.40 76 GLY B CA 1
ATOM 2273 C C . GLY B 2 76 ? -27.361 -14.828 -29.209 1.00 32.30 76 GLY B C 1
ATOM 2274 O O . GLY B 2 76 ? -26.718 -14.072 -28.474 1.00 33.89 76 GLY B O 1
ATOM 2275 N N . ALA B 2 77 ? -28.631 -14.610 -29.549 1.00 27.97 77 ALA B N 1
ATOM 2276 C CA . ALA B 2 77 ? -29.311 -13.370 -29.200 1.00 30.81 77 ALA B CA 1
ATOM 2277 C C . ALA B 2 77 ? -29.272 -13.119 -27.698 1.00 27.09 77 ALA B C 1
ATOM 2278 O O . ALA B 2 77 ? -29.429 -14.037 -26.890 1.00 27.45 77 ALA B O 1
ATOM 2280 N N . GLN B 2 78 ? -29.071 -11.858 -27.332 1.00 27.34 78 GLN B N 1
ATOM 2281 C CA . GLN B 2 78 ? -29.008 -11.435 -25.946 1.00 28.78 78 GLN B CA 1
ATOM 2282 C C . GLN B 2 78 ? -30.173 -10.496 -25.666 1.00 28.73 78 GLN B C 1
ATOM 2283 O O . GLN B 2 78 ? -30.816 -9.980 -26.586 1.00 24.24 78 GLN B O 1
ATOM 2289 N N . VAL B 2 79 ? -30.437 -10.276 -24.375 1.00 28.94 79 VAL B N 1
ATOM 2290 C CA . VAL B 2 79 ? -31.553 -9.421 -23.981 1.00 27.21 79 VAL B CA 1
ATOM 2291 C C . VAL B 2 79 ? -31.372 -8.004 -24.511 1.00 26.90 79 VAL B C 1
ATOM 2292 O O . VAL B 2 79 ? -32.349 -7.347 -24.890 1.00 26.60 79 VAL B O 1
ATOM 2296 N N . GLU B 2 80 ? -30.126 -7.523 -24.586 1.00 27.76 80 GLU B N 1
ATOM 2297 C CA . GLU B 2 80 ? -29.856 -6.185 -25.102 1.00 26.61 80 GLU B CA 1
ATOM 2298 C C . GLU B 2 80 ? -30.129 -6.054 -26.594 1.00 26.93 80 GLU B C 1
ATOM 2299 O O . GLU B 2 80 ? -30.176 -4.927 -27.097 1.00 25.97 80 GLU B O 1
ATOM 2305 N N . ASP B 2 81 ? -30.287 -7.164 -27.317 1.00 26.31 81 ASP B N 1
ATOM 2306 C CA . ASP B 2 81 ? -30.586 -7.087 -28.741 1.00 21.56 81 ASP B CA 1
ATOM 2307 C C . ASP B 2 81 ? -32.060 -6.832 -29.015 1.00 25.55 81 ASP B C 1
ATOM 2308 O O . ASP B 2 81 ? -32.426 -6.600 -30.174 1.00 25.35 81 ASP B O 1
ATOM 2313 N N . GLU B 2 82 ? -32.902 -6.868 -27.985 1.00 22.75 82 GLU B N 1
ATOM 2314 C CA . GLU B 2 82 ? -34.318 -6.566 -28.151 1.00 26.98 82 GLU B CA 1
ATOM 2315 C C . GLU B 2 82 ? -34.496 -5.114 -28.566 1.00 24.53 82 GLU B C 1
ATOM 2316 O O . GLU B 2 82 ? -34.111 -4.199 -27.830 1.00 23.55 82 GLU B O 1
ATOM 2322 N N . ALA B 2 83 ? -35.081 -4.910 -29.748 1.00 22.97 83 ALA B N 1
ATOM 2323 C CA . ALA B 2 83 ? -35.248 -3.580 -30.322 1.00 23.30 83 ALA B CA 1
ATOM 2324 C C . ALA B 2 83 ? -36.044 -3.653 -31.615 1.00 23.10 83 ALA B C 1
ATOM 2325 O O . ALA B 2 83 ? -36.427 -4.742 -32.053 1.00 22.47 83 ALA B O 1
ATOM 2327 N N . ASP B 2 84 ? -36.306 -2.499 -32.225 1.00 21.17 84 ASP B N 1
ATOM 2328 C CA . ASP B 2 84 ? -36.804 -2.446 -33.591 1.00 21.21 84 ASP B CA 1
ATOM 2329 C C . ASP B 2 84 ? -35.624 -2.397 -34.552 1.00 23.80 84 ASP B C 1
ATOM 2330 O O . ASP B 2 84 ? -34.616 -1.737 -34.280 1.00 20.92 84 ASP B O 1
ATOM 2335 N N . TYR B 2 85 ? -35.752 -3.098 -35.676 1.00 20.01 85 TYR B N 1
ATOM 2336 C CA . TYR B 2 85 ? -34.699 -3.157 -36.680 1.00 20.80 85 TYR B CA 1
ATOM 2337 C C . TYR B 2 85 ? -35.246 -2.702 -38.025 1.00 24.67 85 TYR B C 1
ATOM 2338 O O . TYR B 2 85 ? -36.324 -3.138 -38.444 1.00 22.76 85 TYR B O 1
ATOM 2347 N N . TYR B 2 86 ? -34.501 -1.825 -38.694 1.00 18.94 86 TYR B N 1
ATOM 2348 C CA . TYR B 2 86 ? -34.884 -1.279 -39.988 1.00 16.38 86 TYR B CA 1
ATOM 2349 C C . TYR B 2 86 ? -33.778 -1.543 -40.997 1.00 22.72 86 TYR B C 1
ATOM 2350 O O . TYR B 2 86 ? -32.608 -1.246 -40.729 1.00 20.72 86 TYR B O 1
ATOM 2359 N N . CYS B 2 87 ? -34.142 -2.096 -42.150 1.00 19.30 87 CYS B N 1
ATOM 2360 C CA . CYS B 2 87 ? -33.214 -2.051 -43.266 1.00 18.64 87 CYS B CA 1
ATOM 2361 C C . CYS B 2 87 ? -33.354 -0.716 -43.992 1.00 21.25 87 CYS B C 1
ATOM 2362 O O . CYS B 2 87 ? -34.306 0.043 -43.780 1.00 17.32 87 CYS B O 1
ATOM 2365 N N . TYR B 2 88 ? -32.380 -0.423 -44.850 1.00 16.39 88 TYR B N 1
ATOM 2366 C CA . TYR B 2 88 ? -32.311 0.875 -45.508 1.00 18.81 88 TYR B CA 1
ATOM 2367 C C . TYR B 2 88 ? -31.519 0.721 -46.794 1.00 20.94 88 TYR B C 1
ATOM 2368 O O . TYR B 2 88 ? -30.450 0.103 -46.787 1.00 20.10 88 TYR B O 1
ATOM 2377 N N . SER B 2 89 ? -32.037 1.276 -47.885 1.00 18.37 89 SER B N 1
ATOM 2378 C CA . SER B 2 89 ? -31.406 1.148 -49.198 1.00 22.84 89 SER B CA 1
ATOM 2379 C C . SER B 2 89 ? -32.029 2.178 -50.137 1.00 25.31 89 SER B C 1
ATOM 2380 O O . SER B 2 89 ? -32.736 3.096 -49.701 1.00 23.47 89 SER B O 1
ATOM 2383 N N . THR B 2 90 ? -31.760 2.022 -51.433 1.00 25.07 90 THR B N 1
ATOM 2384 C CA . THR B 2 90 ? -32.278 2.902 -52.469 1.00 24.92 90 THR B CA 1
ATOM 2385 C C . THR B 2 90 ? -32.577 2.068 -53.709 1.00 28.76 90 THR B C 1
ATOM 2386 O O . THR B 2 90 ? -32.226 0.888 -53.787 1.00 27.93 90 THR B O 1
ATOM 2390 N N . ASP B 2 91 ? -33.239 2.685 -54.686 1.00 27.56 91 ASP B N 1
ATOM 2391 C CA . ASP B 2 91 ? -33.526 2.010 -55.942 1.00 28.91 91 ASP B CA 1
ATOM 2392 C C . ASP B 2 91 ? -32.690 2.627 -57.062 1.00 28.81 91 ASP B C 1
ATOM 2393 O O . ASP B 2 91 ? -31.847 3.501 -56.829 1.00 27.60 91 ASP B O 1
ATOM 2398 N N . THR B 2 92 ? -32.926 2.168 -58.291 1.00 27.09 92 THR B N 1
ATOM 2399 C CA . THR B 2 92 ? -32.127 2.626 -59.422 1.00 30.89 92 THR B CA 1
ATOM 2400 C C . THR B 2 92 ? -32.475 4.041 -59.865 1.00 32.92 92 THR B C 1
ATOM 2401 O O . THR B 2 92 ? -31.827 4.555 -60.784 1.00 36.54 92 THR B O 1
ATOM 2405 N N . ASN B 2 93 ? -33.481 4.673 -59.259 1.00 33.40 93 ASN B N 1
ATOM 2406 C CA . ASN B 2 93 ? -33.786 6.077 -59.504 1.00 34.78 93 ASN B CA 1
ATOM 2407 C C . ASN B 2 93 ? -33.481 6.952 -58.292 1.00 34.62 93 ASN B C 1
ATOM 2408 O O . ASN B 2 93 ? -34.042 8.045 -58.165 1.00 35.34 93 ASN B O 1
ATOM 2413 N N . ASP B 2 94 ? -32.603 6.483 -57.401 1.00 33.02 94 ASP B N 1
ATOM 2414 C CA . ASP B 2 94 ? -32.142 7.236 -56.230 1.00 33.87 94 ASP B CA 1
ATOM 2415 C C . ASP B 2 94 ? -33.269 7.550 -55.249 1.00 30.83 94 ASP B C 1
ATOM 2416 O O . ASP B 2 94 ? -33.229 8.565 -54.552 1.00 30.43 94 ASP B O 1
ATOM 2421 N N . ASN B 2 95 ? -34.277 6.686 -55.169 1.00 32.82 95 ASN B N 1
ATOM 2422 C CA . ASN B 2 95 ? -35.313 6.802 -54.147 1.00 30.74 95 ASN B CA 1
ATOM 2423 C C . ASN B 2 95 ? -34.868 6.025 -52.912 1.00 28.64 95 ASN B C 1
ATOM 2424 O O . ASN B 2 95 ? -34.889 4.790 -52.909 1.00 28.43 95 ASN B O 1
ATOM 2429 N N . HIS B 2 96 ? -34.465 6.744 -51.865 1.00 26.56 96 HIS B N 1
ATOM 2430 C CA . HIS B 2 96 ? -34.065 6.104 -50.619 1.00 25.37 96 HIS B CA 1
ATOM 2431 C C . HIS B 2 96 ? -35.298 5.675 -49.834 1.00 26.47 96 HIS B C 1
ATOM 2432 O O . HIS B 2 96 ? -36.363 6.293 -49.924 1.00 24.20 96 HIS B O 1
ATOM 2439 N N . ALA B 2 97 ? -35.142 4.619 -49.041 1.00 22.87 97 ALA B N 1
ATOM 2440 C CA . ALA B 2 97 ? -36.249 4.172 -48.209 1.00 21.02 97 ALA B CA 1
ATOM 2441 C C . ALA B 2 97 ? -35.730 3.322 -47.060 1.00 21.99 97 ALA B C 1
ATOM 2442 O O . ALA B 2 97 ? -34.762 2.569 -47.211 1.00 18.82 97 ALA B O 1
ATOM 2444 N N . PHE B 2 98 ? -36.392 3.453 -45.915 1.00 22.80 98 PHE B N 1
ATOM 2445 C CA . PHE B 2 98 ? -36.263 2.496 -44.829 1.00 20.82 98 PHE B CA 1
ATOM 2446 C C . PHE B 2 98 ? -37.316 1.411 -45.000 1.00 21.58 98 PHE B C 1
ATOM 2447 O O . PHE B 2 98 ? -38.372 1.638 -45.596 1.00 19.45 98 PHE B O 1
ATOM 2455 N N . GLY B 2 99 ? -37.018 0.227 -44.481 1.00 22.91 99 GLY B N 1
ATOM 2456 C CA . GLY B 2 99 ? -37.986 -0.850 -44.497 1.00 23.22 99 GLY B CA 1
ATOM 2457 C C . GLY B 2 99 ? -39.122 -0.608 -43.517 1.00 22.88 99 GLY B C 1
ATOM 2458 O O . GLY B 2 99 ? -39.098 0.308 -42.692 1.00 23.76 99 GLY B O 1
ATOM 2459 N N . SER B 2 100 ? -40.142 -1.465 -43.613 1.00 21.27 100 SER B N 1
ATOM 2460 C CA . SER B 2 100 ? -41.312 -1.338 -42.748 1.00 27.92 100 SER B CA 1
ATOM 2461 C C . SER B 2 100 ? -40.985 -1.572 -41.275 1.00 26.19 100 SER B C 1
ATOM 2462 O O . SER B 2 100 ? -41.785 -1.199 -40.410 1.00 26.56 100 SER B O 1
ATOM 2465 N N . GLY B 2 101 ? -39.849 -2.185 -40.971 1.00 25.21 101 GLY B N 1
ATOM 2466 C CA . GLY B 2 101 ? -39.421 -2.324 -39.584 1.00 25.62 101 GLY B CA 1
ATOM 2467 C C . GLY B 2 101 ? -39.859 -3.636 -38.965 1.00 25.97 101 GLY B C 1
ATOM 2468 O O . GLY B 2 101 ? -40.920 -4.183 -39.267 1.00 23.60 101 GLY B O 1
ATOM 2469 N N . THR B 2 102 ? -39.018 -4.145 -38.066 1.00 21.47 102 THR B N 1
ATOM 2470 C CA . THR B 2 102 ? -39.260 -5.412 -37.384 1.00 22.29 102 THR B CA 1
ATOM 2471 C C . THR B 2 102 ? -38.997 -5.234 -35.897 1.00 24.37 102 THR B C 1
ATOM 2472 O O . THR B 2 102 ? -37.907 -4.802 -35.505 1.00 21.49 102 THR B O 1
ATOM 2476 N N . LYS B 2 103 ? -39.995 -5.558 -35.077 1.00 24.02 103 LYS B N 1
ATOM 2477 C CA . LYS B 2 103 ? -39.831 -5.592 -33.628 1.00 22.67 103 LYS B CA 1
ATOM 2478 C C . LYS B 2 103 ? -39.253 -6.948 -33.240 1.00 23.32 103 LYS B C 1
ATOM 2479 O O . LYS B 2 103 ? -39.920 -7.978 -33.379 1.00 24.39 103 LYS B O 1
ATOM 2481 N N . LEU B 2 104 ? -38.008 -6.957 -32.776 1.00 20.08 104 LEU B N 1
ATOM 2482 C CA . LEU B 2 104 ? -37.368 -8.184 -32.322 1.00 20.92 104 LEU B CA 1
ATOM 2483 C C . LEU B 2 104 ? -37.587 -8.338 -30.822 1.00 23.45 104 LEU B C 1
ATOM 2484 O O . LEU B 2 104 ? -37.099 -7.524 -30.031 1.00 21.70 104 LEU B O 1
ATOM 2489 N N . THR B 2 105 ? -38.315 -9.378 -30.435 1.00 23.57 105 THR B N 1
ATOM 2490 C CA . THR B 2 105 ? -38.475 -9.736 -29.035 1.00 25.67 105 THR B CA 1
ATOM 2491 C C . THR B 2 105 ? -37.511 -10.861 -28.692 1.00 24.69 105 THR B C 1
ATOM 2492 O O . THR B 2 105 ? -37.488 -11.893 -29.370 1.00 27.48 105 THR B O 1
ATOM 2496 N N . VAL B 2 106 ? -36.715 -10.659 -27.649 1.00 27.24 106 VAL B N 1
ATOM 2497 C CA . VAL B 2 106 ? -35.907 -11.732 -27.082 1.00 24.68 106 VAL B CA 1
ATOM 2498 C C . VAL B 2 106 ? -36.715 -12.315 -25.929 1.00 26.33 106 VAL B C 1
ATOM 2499 O O . VAL B 2 106 ? -36.870 -11.681 -24.882 1.00 28.76 106 VAL B O 1
ATOM 2503 N N . LEU B 2 107 ? -37.249 -13.517 -26.140 1.00 25.46 107 LEU B N 1
ATOM 2504 C CA . LEU B 2 107 ? -38.262 -14.074 -25.252 1.00 25.42 107 LEU B CA 1
ATOM 2505 C C . LEU B 2 107 ? -37.750 -14.177 -23.822 1.00 26.62 107 LEU B C 1
ATOM 2506 O O . LEU B 2 107 ? -36.709 -14.783 -23.560 1.00 25.48 107 LEU B O 1
ATOM 2511 N N . SER B 2 108 ? -38.498 -13.589 -22.895 1.00 24.92 108 SER B N 1
ATOM 2512 C CA . SER B 2 108 ? -38.131 -13.586 -21.488 1.00 30.17 108 SER B CA 1
ATOM 2513 C C . SER B 2 108 ? -39.144 -14.319 -20.625 1.00 28.73 108 SER B C 1
ATOM 2514 O O . SER B 2 108 ? -38.953 -14.402 -19.406 1.00 27.15 108 SER B O 1
ATOM 2517 N N . GLN B 2 109 ? -40.202 -14.858 -21.223 1.00 23.71 109 GLN B N 1
ATOM 2518 C CA . GLN B 2 109 ? -41.278 -15.535 -20.517 1.00 28.07 109 GLN B CA 1
ATOM 2519 C C . GLN B 2 109 ? -42.149 -16.257 -21.537 1.00 29.17 109 GLN B C 1
ATOM 2520 O O . GLN B 2 109 ? -42.019 -16.004 -22.742 1.00 28.74 109 GLN B O 1
ATOM 2526 N N . PRO B 2 110 ? -43.026 -17.167 -21.117 1.00 30.06 110 PRO B N 1
ATOM 2527 C CA . PRO B 2 110 ? -43.903 -17.837 -22.082 1.00 32.93 110 PRO B CA 1
ATOM 2528 C C . PRO B 2 110 ? -44.911 -16.866 -22.679 1.00 30.77 110 PRO B C 1
ATOM 2529 O O . PRO B 2 110 ? -45.182 -15.789 -22.140 1.00 25.99 110 PRO B O 1
ATOM 2533 N N . LYS B 2 111 ? -45.455 -17.260 -23.828 1.00 30.99 111 LYS B N 1
ATOM 2534 C CA . LYS B 2 111 ? -46.504 -16.473 -24.462 1.00 32.17 111 LYS B CA 1
ATOM 2535 C C . LYS B 2 111 ? -47.687 -16.304 -23.516 1.00 30.17 111 LYS B C 1
ATOM 2536 O O . LYS B 2 111 ? -48.093 -17.243 -22.826 1.00 34.69 111 LYS B O 1
ATOM 2542 N N . ALA B 2 112 ? -48.222 -15.087 -23.470 1.00 29.19 112 ALA B N 1
ATOM 2543 C CA . ALA B 2 112 ? -49.373 -14.755 -22.640 1.00 25.87 112 ALA B CA 1
ATOM 2544 C C . ALA B 2 112 ? -50.447 -14.160 -23.538 1.00 27.92 112 ALA B C 1
ATOM 2545 O O . ALA B 2 112 ? -50.189 -13.197 -24.267 1.00 26.74 112 ALA B O 1
ATOM 2547 N N . ASN B 2 113 ? -51.636 -14.742 -23.498 1.00 29.23 113 ASN B N 1
ATOM 2548 C CA . ASN B 2 113 ? -52.710 -14.273 -24.356 1.00 30.53 113 ASN B CA 1
ATOM 2549 C C . ASN B 2 113 ? -53.341 -13.007 -23.784 1.00 31.29 113 ASN B C 1
ATOM 2550 O O . ASN B 2 113 ? -53.464 -12.860 -22.566 1.00 32.25 113 ASN B O 1
ATOM 2555 N N . PRO B 2 114 ? -53.761 -12.087 -24.649 1.00 30.52 114 PRO B N 1
ATOM 2556 C CA . PRO B 2 114 ? -54.280 -10.805 -24.160 1.00 30.91 114 PRO B CA 1
ATOM 2557 C C . PRO B 2 114 ? -55.659 -10.945 -23.539 1.00 29.92 114 PRO B C 1
ATOM 2558 O O . PRO B 2 114 ? -56.497 -11.726 -23.998 1.00 30.96 114 PRO B O 1
ATOM 2562 N N . THR B 2 115 ? -55.891 -10.161 -22.492 1.00 29.05 115 THR B N 1
ATOM 2563 C CA . THR B 2 115 ? -57.215 -9.978 -21.918 1.00 30.14 115 THR B CA 1
ATOM 2564 C C . THR B 2 115 ? -57.790 -8.681 -22.475 1.00 28.65 115 THR B C 1
ATOM 2565 O O . THR B 2 115 ? -57.148 -7.629 -22.389 1.00 27.15 115 THR B O 1
ATOM 2569 N N . VAL B 2 116 ? -58.981 -8.755 -23.060 1.00 25.36 116 VAL B N 1
ATOM 2570 C CA . VAL B 2 116 ? -59.586 -7.614 -23.738 1.00 27.35 116 VAL B CA 1
ATOM 2571 C C . VAL B 2 116 ? -60.821 -7.173 -22.965 1.00 27.90 116 VAL B C 1
ATOM 2572 O O . VAL B 2 116 ? -61.712 -7.985 -22.682 1.00 23.73 116 VAL B O 1
ATOM 2576 N N . THR B 2 117 ? -60.875 -5.885 -22.631 1.00 26.64 117 THR B N 1
ATOM 2577 C CA . THR B 2 117 ? -62.033 -5.274 -21.995 1.00 26.09 117 THR B CA 1
ATOM 2578 C C . THR B 2 117 ? -62.481 -4.094 -22.844 1.00 27.88 117 THR B C 1
ATOM 2579 O O . THR B 2 117 ? -61.684 -3.196 -23.133 1.00 26.27 117 THR B O 1
ATOM 2583 N N . LEU B 2 118 ? -63.750 -4.092 -23.239 1.00 24.51 118 LEU B N 1
ATOM 2584 C CA . LEU B 2 118 ? -64.291 -3.055 -24.106 1.00 25.15 118 LEU B CA 1
ATOM 2585 C C . LEU B 2 118 ? -65.286 -2.208 -23.324 1.00 29.01 118 LEU B C 1
ATOM 2586 O O . LEU B 2 118 ? -66.333 -2.709 -22.898 1.00 31.47 118 LEU B O 1
ATOM 2591 N N . PHE B 2 119 ? -64.961 -0.913 -23.144 1.00 23.88 119 PHE B N 1
ATOM 2592 C CA . PHE B 2 119 ? -65.847 -0.020 -22.404 1.00 25.83 119 PHE B CA 1
ATOM 2593 C C . PHE B 2 119 ? -66.716 0.776 -23.362 1.00 26.76 119 PHE B C 1
ATOM 2594 O O . PHE B 2 119 ? -66.187 1.413 -24.285 1.00 26.58 119 PHE B O 1
ATOM 2602 N N . PRO B 2 120 ? -68.031 0.779 -23.176 1.00 26.41 120 PRO B N 1
ATOM 2603 C CA . PRO B 2 120 ? -68.893 1.645 -23.981 1.00 28.34 120 PRO B CA 1
ATOM 2604 C C . PRO B 2 120 ? -68.742 3.090 -23.544 1.00 27.31 120 PRO B C 1
ATOM 2605 O O . PRO B 2 120 ? -68.124 3.363 -22.505 1.00 25.05 120 PRO B O 1
ATOM 2609 N N . PRO B 2 121 ? -69.272 4.045 -24.308 1.00 29.81 121 PRO B N 1
ATOM 2610 C CA . PRO B 2 121 ? -69.247 5.440 -23.853 1.00 28.54 121 PRO B CA 1
ATOM 2611 C C . PRO B 2 121 ? -69.951 5.589 -22.513 1.00 28.25 121 PRO B C 1
ATOM 2612 O O . PRO B 2 121 ? -71.011 5.006 -22.282 1.00 32.28 121 PRO B O 1
ATOM 2616 N N . SER B 2 122 ? -69.338 6.354 -21.614 1.00 24.86 122 SER B N 1
ATOM 2617 C CA . SER B 2 122 ? -69.989 6.636 -20.345 1.00 27.17 122 SER B CA 1
ATOM 2618 C C . SER B 2 122 ? -71.139 7.619 -20.554 1.00 27.53 122 SER B C 1
ATOM 2619 O O . SER B 2 122 ? -71.180 8.370 -21.533 1.00 25.06 122 SER B O 1
ATOM 2622 N N . SER B 2 123 ? -72.088 7.604 -19.615 1.00 26.73 123 SER B N 1
ATOM 2623 C CA . SER B 2 123 ? -73.177 8.575 -19.671 1.00 33.08 123 SER B CA 1
ATOM 2624 C C . SER B 2 123 ? -72.660 10.001 -19.539 1.00 32.72 123 SER B C 1
ATOM 2625 O O . SER B 2 123 ? -73.234 10.925 -20.127 1.00 33.18 123 SER B O 1
ATOM 2628 N N . GLU B 2 124 ? -71.576 10.200 -18.782 1.00 33.54 124 GLU B N 1
ATOM 2629 C CA . GLU B 2 124 ? -70.997 11.534 -18.642 1.00 32.88 124 GLU B CA 1
ATOM 2630 C C . GLU B 2 124 ? -70.512 12.068 -19.984 1.00 32.03 124 GLU B C 1
ATOM 2631 O O . GLU B 2 124 ? -70.743 13.235 -20.321 1.00 31.29 124 GLU B O 1
ATOM 2637 N N . GLU B 2 125 ? -69.821 11.231 -20.760 1.00 26.97 125 GLU B N 1
ATOM 2638 C CA . GLU B 2 125 ? -69.326 11.686 -22.055 1.00 30.31 125 GLU B CA 1
ATOM 2639 C C . GLU B 2 125 ? -70.473 11.923 -23.029 1.00 31.34 125 GLU B C 1
ATOM 2640 O O . GLU B 2 125 ? -70.446 12.885 -23.808 1.00 28.53 125 GLU B O 1
ATOM 2646 N N . LEU B 2 126 ? -71.490 11.057 -22.999 1.00 33.28 126 LEU B N 1
ATOM 2647 C CA . LEU B 2 126 ? -72.664 11.272 -23.838 1.00 32.11 126 LEU B CA 1
ATOM 2648 C C . LEU B 2 126 ? -73.346 12.589 -23.489 1.00 35.61 126 LEU B C 1
ATOM 2649 O O . LEU B 2 126 ? -73.809 13.313 -24.379 1.00 37.68 126 LEU B O 1
ATOM 2654 N N . GLN B 2 127 ? -73.403 12.924 -22.197 1.00 35.68 127 GLN B N 1
ATOM 2655 C CA . GLN B 2 127 ? -73.941 14.217 -21.787 1.00 32.58 127 GLN B CA 1
ATOM 2656 C C . GLN B 2 127 ? -73.140 15.367 -22.381 1.00 34.87 127 GLN B C 1
ATOM 2657 O O . GLN B 2 127 ? -73.704 16.422 -22.695 1.00 34.43 127 GLN B O 1
ATOM 2663 N N . ALA B 2 128 ? -71.831 15.183 -22.550 1.00 34.78 128 ALA B N 1
ATOM 2664 C CA . ALA B 2 128 ? -70.979 16.172 -23.195 1.00 35.58 128 ALA B CA 1
ATOM 2665 C C . ALA B 2 128 ? -71.006 16.074 -24.716 1.00 36.25 128 ALA B C 1
ATOM 2666 O O . ALA B 2 128 ? -70.103 16.611 -25.372 1.00 36.03 128 ALA B O 1
ATOM 2668 N N . ASN B 2 129 ? -72.019 15.407 -25.278 1.00 37.31 129 ASN B N 1
ATOM 2669 C CA . ASN B 2 129 ? -72.203 15.301 -26.728 1.00 34.93 129 ASN B CA 1
ATOM 2670 C C . ASN B 2 129 ? -71.002 14.637 -27.397 1.00 36.63 129 ASN B C 1
ATOM 2671 O O . ASN B 2 129 ? -70.594 15.010 -28.498 1.00 40.37 129 ASN B O 1
ATOM 2676 N N . LYS B 2 130 ? -70.435 13.635 -26.728 1.00 32.33 130 LYS B N 1
ATOM 2677 C CA . LYS B 2 130 ? -69.333 12.864 -27.283 1.00 35.98 130 LYS B CA 1
ATOM 2678 C C . LYS B 2 130 ? -69.492 11.401 -26.888 1.00 29.93 130 LYS B C 1
ATOM 2679 O O . LYS B 2 130 ? -70.261 11.054 -25.988 1.00 29.85 130 LYS B O 1
ATOM 2685 N N . ALA B 2 131 ? -68.750 10.536 -27.571 1.00 30.35 131 ALA B N 1
ATOM 2686 C CA . ALA B 2 131 ? -68.838 9.102 -27.322 1.00 33.85 131 ALA B CA 1
ATOM 2687 C C . ALA B 2 131 ? -67.513 8.463 -27.701 1.00 30.72 131 ALA B C 1
ATOM 2688 O O . ALA B 2 131 ? -67.065 8.597 -28.843 1.00 34.79 131 ALA B O 1
ATOM 2690 N N . THR B 2 132 ? -66.896 7.766 -26.751 1.00 29.61 132 THR B N 1
ATOM 2691 C CA . THR B 2 132 ? -65.633 7.076 -26.985 1.00 27.53 132 THR B CA 1
ATOM 2692 C C . THR B 2 132 ? -65.761 5.648 -26.483 1.00 26.05 132 THR B C 1
ATOM 2693 O O . THR B 2 132 ? -66.100 5.424 -25.317 1.00 26.33 132 THR B O 1
ATOM 2697 N N . LEU B 2 133 ? -65.502 4.689 -27.364 1.00 26.05 133 LEU B N 1
ATOM 2698 C CA . LEU B 2 133 ? -65.346 3.300 -26.965 1.00 24.28 133 LEU B CA 1
ATOM 2699 C C . LEU B 2 133 ? -63.879 3.063 -26.635 1.00 24.73 133 LEU B C 1
ATOM 2700 O O . LEU B 2 133 ? -62.994 3.467 -27.397 1.00 25.57 133 LEU B O 1
ATOM 2705 N N . VAL B 2 134 ? -63.622 2.425 -25.498 1.00 24.14 134 VAL B N 1
ATOM 2706 C CA . VAL B 2 134 ? -62.264 2.208 -25.013 1.00 23.47 134 VAL B CA 1
ATOM 2707 C C . VAL B 2 134 ? -62.013 0.712 -24.944 1.00 24.88 134 VAL B C 1
ATOM 2708 O O . VAL B 2 134 ? -62.679 -0.005 -24.185 1.00 22.72 134 VAL B O 1
ATOM 2712 N N . CYS B 2 135 ? -61.048 0.246 -25.727 1.00 23.91 135 CYS B N 1
ATOM 2713 C CA . CYS B 2 135 ? -60.672 -1.160 -25.763 1.00 22.55 135 CYS B CA 1
ATOM 2714 C C . CYS B 2 135 ? -59.359 -1.316 -25.003 1.00 22.90 135 CYS B C 1
ATOM 2715 O O . CYS B 2 135 ? -58.310 -0.846 -25.454 1.00 25.95 135 CYS B O 1
ATOM 2718 N N . LEU B 2 136 ? -59.426 -1.961 -23.842 1.00 23.62 136 LEU B N 1
ATOM 2719 C CA . LEU B 2 136 ? -58.265 -2.195 -22.996 1.00 23.40 136 LEU B CA 1
ATOM 2720 C C . LEU B 2 136 ? -57.727 -3.592 -23.272 1.00 25.34 136 LEU B C 1
ATOM 2721 O O . LEU B 2 136 ? -58.474 -4.575 -23.210 1.00 25.60 136 LEU B O 1
ATOM 2726 N N . ILE B 2 137 ? -56.437 -3.673 -23.580 1.00 24.08 137 ILE B N 1
ATOM 2727 C CA . ILE B 2 137 ? -55.761 -4.926 -23.898 1.00 23.81 137 ILE B CA 1
ATOM 2728 C C . ILE B 2 137 ? -54.602 -5.071 -22.924 1.00 24.97 137 ILE B C 1
ATOM 2729 O O . ILE B 2 137 ? -53.728 -4.199 -22.867 1.00 26.13 137 ILE B O 1
ATOM 2734 N N . SER B 2 138 ? -54.592 -6.157 -22.154 1.00 24.32 138 SER B N 1
ATOM 2735 C CA . SER B 2 138 ? -53.633 -6.273 -21.065 1.00 28.00 138 SER B CA 1
ATOM 2736 C C . SER B 2 138 ? -53.083 -7.689 -20.955 1.00 26.86 138 SER B C 1
ATOM 2737 O O . SER B 2 138 ? -53.659 -8.650 -21.470 1.00 29.87 138 SER B O 1
ATOM 2740 N N . ASP B 2 139 ? -51.943 -7.790 -20.264 1.00 29.59 139 ASP B N 1
ATOM 2741 C CA . ASP B 2 139 ? -51.334 -9.064 -19.868 1.00 29.25 139 ASP B CA 1
ATOM 2742 C C . ASP B 2 139 ? -51.012 -9.962 -21.062 1.00 25.21 139 ASP B C 1
ATOM 2743 O O . ASP B 2 139 ? -51.215 -11.176 -21.016 1.00 28.96 139 ASP B O 1
ATOM 2748 N N . PHE B 2 140 ? -50.483 -9.381 -22.134 1.00 24.43 140 PHE B N 1
ATOM 2749 C CA . PHE B 2 140 ? -50.056 -10.176 -23.275 1.00 29.18 140 PHE B CA 1
ATOM 2750 C C . PHE B 2 140 ? -48.547 -10.086 -23.460 1.00 27.94 140 PHE B C 1
ATOM 2751 O O . PHE B 2 140 ? -47.910 -9.099 -23.077 1.00 24.51 140 PHE B O 1
ATOM 2759 N N . TYR B 2 141 ? -47.979 -11.159 -24.018 1.00 26.54 141 TYR B N 1
ATOM 2760 C CA . TYR B 2 141 ? -46.561 -11.259 -24.299 1.00 24.47 141 TYR B CA 1
ATOM 2761 C C . TYR B 2 141 ? -46.408 -12.240 -25.455 1.00 26.90 141 TYR B C 1
ATOM 2762 O O . TYR B 2 141 ? -47.046 -13.305 -25.431 1.00 27.27 141 TYR B O 1
ATOM 2771 N N . PRO B 2 142 ? -45.589 -11.926 -26.472 1.00 27.68 142 PRO B N 1
ATOM 2772 C CA . PRO B 2 142 ? -44.803 -10.698 -26.650 1.00 24.68 142 PRO B CA 1
ATOM 2773 C C . PRO B 2 142 ? -45.658 -9.448 -26.872 1.00 28.73 142 PRO B C 1
ATOM 2774 O O . PRO B 2 142 ? -46.873 -9.556 -27.048 1.00 25.56 142 PRO B O 1
ATOM 2778 N N . GLY B 2 143 ? -45.019 -8.280 -26.867 1.00 28.55 143 GLY B N 1
ATOM 2779 C CA . GLY B 2 143 ? -45.731 -7.020 -26.947 1.00 25.58 143 GLY B CA 1
ATOM 2780 C C . GLY B 2 143 ? -46.044 -6.562 -28.356 1.00 31.38 143 GLY B C 1
ATOM 2781 O O . GLY B 2 143 ? -45.752 -5.419 -28.720 1.00 31.55 143 GLY B O 1
ATOM 2782 N N . ALA B 2 144 ? -46.635 -7.443 -29.161 1.00 26.76 144 ALA B N 1
ATOM 2783 C CA . ALA B 2 144 ? -47.008 -7.132 -30.535 1.00 29.69 144 ALA B CA 1
ATOM 2784 C C . ALA B 2 144 ? -48.449 -7.560 -30.765 1.00 30.32 144 ALA B C 1
ATOM 2785 O O . ALA B 2 144 ? -48.764 -8.751 -30.670 1.00 32.10 144 ALA B O 1
ATOM 2787 N N . VAL B 2 145 ? -49.320 -6.595 -31.067 1.00 27.39 145 VAL B N 1
ATOM 2788 C CA . VAL B 2 145 ? -50.733 -6.862 -31.313 1.00 30.23 145 VAL B CA 1
ATOM 2789 C C . VAL B 2 145 ? -51.213 -5.966 -32.445 1.00 30.91 145 VAL B C 1
ATOM 2790 O O . VAL B 2 145 ? -50.669 -4.884 -32.684 1.00 31.08 145 VAL B O 1
ATOM 2794 N N . THR B 2 146 ? -52.240 -6.431 -33.148 1.00 28.70 146 THR B N 1
ATOM 2795 C CA . THR B 2 146 ? -52.947 -5.622 -34.128 1.00 31.71 146 THR B CA 1
ATOM 2796 C C . THR B 2 146 ? -54.396 -5.484 -33.686 1.00 31.79 146 THR B C 1
ATOM 2797 O O . THR B 2 146 ? -55.010 -6.453 -33.228 1.00 30.94 146 THR B O 1
ATOM 2801 N N . VAL B 2 147 ? -54.933 -4.275 -33.811 1.00 32.06 147 VAL B N 1
ATOM 2802 C CA . VAL B 2 147 ? -56.269 -3.953 -33.328 1.00 29.85 147 VAL B CA 1
ATOM 2803 C C . VAL B 2 147 ? -57.110 -3.514 -34.514 1.00 31.94 147 VAL B C 1
ATOM 2804 O O . VAL B 2 147 ? -56.673 -2.685 -35.320 1.00 35.30 147 VAL B O 1
ATOM 2808 N N . ALA B 2 148 ? -58.311 -4.073 -34.620 1.00 30.16 148 ALA B N 1
ATOM 2809 C CA . ALA B 2 148 ? -59.265 -3.703 -35.652 1.00 33.25 148 ALA B CA 1
ATOM 2810 C C . ALA B 2 148 ? -60.621 -3.462 -35.006 1.00 34.40 148 ALA B C 1
ATOM 2811 O O . ALA B 2 148 ? -60.999 -4.155 -34.055 1.00 34.94 148 ALA B O 1
ATOM 2813 N N . TRP B 2 149 ? -61.345 -2.473 -35.520 1.00 33.04 149 TRP B N 1
ATOM 2814 C CA . TRP B 2 149 ? -62.654 -2.100 -35.005 1.00 29.61 149 TRP B CA 1
ATOM 2815 C C . TRP B 2 149 ? -63.725 -2.418 -36.036 1.00 31.08 149 TRP B C 1
ATOM 2816 O O . TRP B 2 149 ? -63.520 -2.224 -37.237 1.00 31.53 149 TRP B O 1
ATOM 2827 N N . LYS B 2 150 ? -64.869 -2.899 -35.563 1.00 30.22 150 LYS B N 1
ATOM 2828 C CA . LYS B 2 150 ? -66.003 -3.174 -36.430 1.00 38.63 150 LYS B CA 1
ATOM 2829 C C . LYS B 2 150 ? -67.259 -2.536 -35.859 1.00 36.60 150 LYS B C 1
ATOM 2830 O O . LYS B 2 150 ? -67.474 -2.543 -34.644 1.00 34.84 150 LYS B O 1
ATOM 2836 N N . ALA B 2 151 ? -68.074 -1.968 -36.742 1.00 39.08 151 ALA B N 1
ATOM 2837 C CA . ALA B 2 151 ? -69.424 -1.529 -36.414 1.00 37.98 151 ALA B CA 1
ATOM 2838 C C . ALA B 2 151 ? -70.386 -2.276 -37.323 1.00 38.71 151 ALA B C 1
ATOM 2839 O O . ALA B 2 151 ? -70.313 -2.133 -38.548 1.00 38.81 151 ALA B O 1
ATOM 2841 N N . ASP B 2 152 ? -71.285 -3.065 -36.725 1.00 41.36 152 ASP B N 1
ATOM 2842 C CA . ASP B 2 152 ? -72.273 -3.849 -37.475 1.00 42.54 152 ASP B CA 1
ATOM 2843 C C . ASP B 2 152 ? -71.602 -4.757 -38.503 1.00 46.25 152 ASP B C 1
ATOM 2844 O O . ASP B 2 152 ? -72.040 -4.850 -39.653 1.00 50.69 152 ASP B O 1
ATOM 2849 N N . SER B 2 153 ? -70.513 -5.408 -38.095 1.00 46.33 153 SER B N 1
ATOM 2850 C CA . SER B 2 153 ? -69.721 -6.312 -38.927 1.00 48.87 153 SER B CA 1
ATOM 2851 C C . SER B 2 153 ? -69.011 -5.590 -40.067 1.00 42.30 153 SER B C 1
ATOM 2852 O O . SER B 2 153 ? -68.529 -6.245 -41.000 1.00 47.73 153 SER B O 1
ATOM 2855 N N . SER B 2 154 ? -68.930 -4.260 -40.023 1.00 40.18 154 SER B N 1
ATOM 2856 C CA . SER B 2 154 ? -68.247 -3.468 -41.034 1.00 39.71 154 SER B CA 1
ATOM 2857 C C . SER B 2 154 ? -66.952 -2.917 -40.465 1.00 38.61 154 SER B C 1
ATOM 2858 O O . SER B 2 154 ? -66.963 -2.360 -39.359 1.00 39.32 154 SER B O 1
ATOM 2861 N N . PRO B 2 155 ? -65.827 -3.049 -41.170 1.00 38.03 155 PRO B N 1
ATOM 2862 C CA . PRO B 2 155 ? -64.570 -2.495 -40.652 1.00 37.84 155 PRO B CA 1
ATOM 2863 C C . PRO B 2 155 ? -64.646 -0.980 -40.542 1.00 41.20 155 PRO B C 1
ATOM 2864 O O . PRO B 2 155 ? -65.183 -0.299 -41.417 1.00 39.50 155 PRO B O 1
ATOM 2868 N N . VAL B 2 156 ? -64.091 -0.458 -39.454 1.00 35.87 156 VAL B N 1
ATOM 2869 C CA . VAL B 2 156 ? -64.132 0.964 -39.142 1.00 40.73 156 VAL B CA 1
ATOM 2870 C C . VAL B 2 156 ? -62.696 1.459 -39.075 1.00 48.67 156 VAL B C 1
ATOM 2871 O O . VAL B 2 156 ? -61.932 1.054 -38.188 1.00 47.31 156 VAL B O 1
ATOM 2875 N N . LYS B 2 157 ? -62.324 2.338 -40.004 1.00 47.90 157 LYS B N 1
ATOM 2876 C CA . LYS B 2 157 ? -61.009 2.967 -39.972 1.00 53.78 157 LYS B CA 1
ATOM 2877 C C . LYS B 2 157 ? -61.032 4.378 -39.400 1.00 56.14 157 LYS B C 1
ATOM 2878 O O . LYS B 2 157 ? -60.043 4.801 -38.790 1.00 47.16 157 LYS B O 1
ATOM 2880 N N . ALA B 2 158 ? -62.136 5.105 -39.570 1.00 47.92 158 ALA B N 1
ATOM 2881 C CA . ALA B 2 158 ? -62.213 6.494 -39.138 1.00 41.08 158 ALA B CA 1
ATOM 2882 C C . ALA B 2 158 ? -62.444 6.595 -37.635 1.00 40.58 158 ALA B C 1
ATOM 2883 O O . ALA B 2 158 ? -63.258 5.865 -37.064 1.00 37.19 158 ALA B O 1
ATOM 2885 N N . GLY B 2 159 ? -61.719 7.514 -36.999 1.00 38.04 159 GLY B N 1
ATOM 2886 C CA . GLY B 2 159 ? -61.893 7.777 -35.585 1.00 36.11 159 GLY B CA 1
ATOM 2887 C C . GLY B 2 159 ? -61.222 6.797 -34.653 1.00 34.52 159 GLY B C 1
ATOM 2888 O O . GLY B 2 159 ? -61.591 6.730 -33.476 1.00 30.19 159 GLY B O 1
ATOM 2889 N N . VAL B 2 160 ? -60.236 6.044 -35.133 1.00 32.57 160 VAL B N 1
ATOM 2890 C CA . VAL B 2 160 ? -59.545 5.036 -34.337 1.00 32.52 160 VAL B CA 1
ATOM 2891 C C . VAL B 2 160 ? -58.147 5.541 -34.011 1.00 32.36 160 VAL B C 1
ATOM 2892 O O . VAL B 2 160 ? -57.429 6.018 -34.897 1.00 33.73 160 VAL B O 1
ATOM 2896 N N . GLU B 2 161 ? -57.766 5.444 -32.738 1.00 32.48 161 GLU B N 1
ATOM 2897 C CA . GLU B 2 161 ? -56.408 5.720 -32.292 1.00 28.78 161 GLU B CA 1
ATOM 2898 C C . GLU B 2 161 ? -55.974 4.614 -31.342 1.00 27.37 161 GLU B C 1
ATOM 2899 O O . GLU B 2 161 ? -56.751 4.187 -30.483 1.00 28.28 161 GLU B O 1
ATOM 2905 N N . THR B 2 162 ? -54.742 4.136 -31.513 1.00 27.53 162 THR B N 1
ATOM 2906 C CA . THR B 2 162 ? -54.226 3.015 -30.740 1.00 26.56 162 THR B CA 1
ATOM 2907 C C . THR B 2 162 ? -52.833 3.336 -30.223 1.00 28.50 162 THR B C 1
ATOM 2908 O O . THR B 2 162 ? -52.001 3.882 -30.953 1.00 29.68 162 THR B O 1
ATOM 2912 N N . THR B 2 163 ? -52.581 2.991 -28.963 1.00 28.12 163 THR B N 1
ATOM 2913 C CA . THR B 2 163 ? -51.269 3.176 -28.364 1.00 31.31 163 THR B CA 1
ATOM 2914 C C . THR B 2 163 ? -50.374 1.982 -28.667 1.00 29.12 163 THR B C 1
ATOM 2915 O O . THR B 2 163 ? -50.844 0.852 -28.826 1.00 25.68 163 THR B O 1
ATOM 2919 N N . THR B 2 164 ? -49.077 2.252 -28.765 1.00 31.48 164 THR B N 1
ATOM 2920 C CA . THR B 2 164 ? -48.097 1.186 -28.893 1.00 31.79 164 THR B CA 1
ATOM 2921 C C . THR B 2 164 ? -47.992 0.433 -27.568 1.00 29.92 164 THR B C 1
ATOM 2922 O O . THR B 2 164 ? -47.981 1.061 -26.505 1.00 33.89 164 THR B O 1
ATOM 2926 N N . PRO B 2 165 ? -47.925 -0.898 -27.595 1.00 33.50 165 PRO B N 1
ATOM 2927 C CA . PRO B 2 165 ? -47.891 -1.667 -26.343 1.00 30.34 165 PRO B CA 1
ATOM 2928 C C . PRO B 2 165 ? -46.843 -1.157 -25.366 1.00 34.44 165 PRO B C 1
ATOM 2929 O O . PRO B 2 165 ? -45.681 -0.943 -25.721 1.00 40.38 165 PRO B O 1
ATOM 2933 N N . SER B 2 166 ? -47.274 -0.952 -24.125 1.00 29.93 166 SER B N 1
ATOM 2934 C CA . SER B 2 166 ? -46.427 -0.484 -23.039 1.00 33.25 166 SER B CA 1
ATOM 2935 C C . SER B 2 166 ? -46.293 -1.585 -21.995 1.00 32.53 166 SER B C 1
ATOM 2936 O O . SER B 2 166 ? -47.247 -2.327 -21.739 1.00 28.27 166 SER B O 1
ATOM 2939 N N . LYS B 2 167 ? -45.106 -1.691 -21.402 1.00 26.29 167 LYS B N 1
ATOM 2940 C CA . LYS B 2 167 ? -44.831 -2.761 -20.450 1.00 27.89 167 LYS B CA 1
ATOM 2941 C C . LYS B 2 167 ? -45.562 -2.529 -19.134 1.00 34.09 167 LYS B C 1
ATOM 2942 O O . LYS B 2 167 ? -45.530 -1.428 -18.575 1.00 35.11 167 LYS B O 1
ATOM 2944 N N . GLN B 2 168 ? -46.223 -3.571 -18.642 1.00 36.67 168 GLN B N 1
ATOM 2945 C CA . GLN B 2 168 ? -46.859 -3.513 -17.338 1.00 38.69 168 GLN B CA 1
ATOM 2946 C C . GLN B 2 168 ? -45.830 -3.776 -16.242 1.00 42.86 168 GLN B C 1
ATOM 2947 O O . GLN B 2 168 ? -44.696 -4.188 -16.501 1.00 42.60 168 GLN B O 1
ATOM 2953 N N . SER B 2 169 ? -46.246 -3.536 -14.996 1.00 44.16 169 SER B N 1
ATOM 2954 C CA . SER B 2 169 ? -45.368 -3.801 -13.861 1.00 47.62 169 SER B CA 1
ATOM 2955 C C . SER B 2 169 ? -45.063 -5.287 -13.717 1.00 49.84 169 SER B C 1
ATOM 2956 O O . SER B 2 169 ? -43.997 -5.652 -13.209 1.00 58.18 169 SER B O 1
ATOM 2959 N N . ASN B 2 170 ? -45.972 -6.155 -14.159 1.00 48.36 170 ASN B N 1
ATOM 2960 C CA . ASN B 2 170 ? -45.750 -7.595 -14.103 1.00 47.87 170 ASN B CA 1
ATOM 2961 C C . ASN B 2 170 ? -44.906 -8.119 -15.260 1.00 46.08 170 ASN B C 1
ATOM 2962 O O . ASN B 2 170 ? -44.765 -9.340 -15.391 1.00 48.43 170 ASN B O 1
ATOM 2967 N N . ASN B 2 171 ? -44.379 -7.232 -16.106 1.00 43.04 171 ASN B N 1
ATOM 2968 C CA . ASN B 2 171 ? -43.475 -7.484 -17.231 1.00 40.91 171 ASN B CA 1
ATOM 2969 C C . ASN B 2 171 ? -44.212 -7.957 -18.480 1.00 42.25 171 ASN B C 1
ATOM 2970 O O . ASN B 2 171 ? -43.562 -8.166 -19.515 1.00 39.31 171 ASN B O 1
ATOM 2972 N N . LYS B 2 172 ? -45.529 -8.138 -18.432 1.00 37.70 172 LYS B N 1
ATOM 2973 C CA . LYS B 2 172 ? -46.302 -8.314 -19.651 1.00 35.84 172 LYS B CA 1
ATOM 2974 C C . LYS B 2 172 ? -46.596 -6.947 -20.268 1.00 35.09 172 LYS B C 1
ATOM 2975 O O . LYS B 2 172 ? -46.173 -5.904 -19.762 1.00 32.41 172 LYS B O 1
ATOM 2981 N N . TYR B 2 173 ? -47.313 -6.940 -21.387 1.00 27.81 173 TYR B N 1
ATOM 2982 C CA . TYR B 2 173 ? -47.603 -5.705 -22.099 1.00 29.13 173 TYR B CA 1
ATOM 2983 C C . TYR B 2 173 ? -49.091 -5.377 -22.074 1.00 28.59 173 TYR B C 1
ATOM 2984 O O . TYR B 2 173 ? -49.945 -6.259 -21.942 1.00 24.49 173 TYR B O 1
ATOM 2993 N N . ALA B 2 174 ? -49.383 -4.087 -22.202 1.00 27.63 174 ALA B N 1
ATOM 2994 C CA . ALA B 2 174 ? -50.745 -3.592 -22.309 1.00 26.88 174 ALA B CA 1
ATOM 2995 C C . ALA B 2 174 ? -50.829 -2.601 -23.459 1.00 23.71 174 ALA B C 1
ATOM 2996 O O . ALA B 2 174 ? -49.840 -1.964 -23.824 1.00 28.60 174 ALA B O 1
ATOM 2998 N N . ALA B 2 175 ? -52.022 -2.482 -24.033 1.00 22.72 175 ALA B N 1
ATOM 2999 C CA . ALA B 2 175 ? -52.265 -1.510 -25.085 1.00 24.59 175 ALA B CA 1
ATOM 3000 C C . ALA B 2 175 ? -53.696 -1.014 -24.964 1.00 26.76 175 ALA B C 1
ATOM 3001 O O . ALA B 2 175 ? -54.540 -1.642 -24.318 1.00 21.94 175 ALA B O 1
ATOM 3003 N N . SER B 2 176 ? -53.958 0.131 -25.588 1.00 24.41 176 SER B N 1
ATOM 3004 C CA . SER B 2 176 ? -55.275 0.742 -25.550 1.00 25.77 176 SER B CA 1
ATOM 3005 C C . SER B 2 176 ? -55.635 1.239 -26.939 1.00 27.65 176 SER B C 1
ATOM 3006 O O . SER B 2 176 ? -54.772 1.690 -27.697 1.00 30.69 176 SER B O 1
ATOM 3009 N N . SER B 2 177 ? -56.923 1.159 -27.262 1.00 28.85 177 SER B N 1
ATOM 3010 C CA . SER B 2 177 ? -57.437 1.610 -28.545 1.00 25.39 177 SER B CA 1
ATOM 3011 C C . SER B 2 177 ? -58.756 2.326 -28.307 1.00 25.72 177 SER B C 1
ATOM 3012 O O . SER B 2 177 ? -59.536 1.930 -27.436 1.00 28.10 177 SER B O 1
ATOM 3015 N N . TYR B 2 178 ? -58.993 3.388 -29.069 1.00 21.09 178 TYR B N 1
ATOM 3016 C CA . TYR B 2 178 ? -60.175 4.216 -28.893 1.00 26.24 178 TYR B CA 1
ATOM 3017 C C . TYR B 2 178 ? -60.907 4.361 -30.217 1.00 26.44 178 TYR B C 1
ATOM 3018 O O . TYR B 2 178 ? -60.285 4.592 -31.258 1.00 31.68 178 TYR B O 1
ATOM 3027 N N . LEU B 2 179 ? -62.227 4.220 -30.171 1.00 28.05 179 LEU B N 1
ATOM 3028 C CA . LEU B 2 179 ? -63.097 4.537 -31.298 1.00 26.67 179 LEU B CA 1
ATOM 3029 C C . LEU B 2 179 ? -63.944 5.735 -30.890 1.00 27.20 179 LEU B C 1
ATOM 3030 O O . LEU B 2 179 ? -64.768 5.638 -29.973 1.00 25.60 179 LEU B O 1
ATOM 3035 N N . SER B 2 180 ? -63.727 6.865 -31.557 1.00 28.16 180 SER B N 1
ATOM 3036 C CA . SER B 2 180 ? -64.406 8.113 -31.239 1.00 28.95 180 SER B CA 1
ATOM 3037 C C . SER B 2 180 ? -65.589 8.287 -32.184 1.00 30.48 180 SER B C 1
ATOM 3038 O O . SER B 2 180 ? -65.420 8.256 -33.408 1.00 30.68 180 SER B O 1
ATOM 3041 N N . LEU B 2 181 ? -66.781 8.470 -31.618 1.00 27.69 181 LEU B N 1
ATOM 3042 C CA . LEU B 2 181 ? -67.991 8.639 -32.406 1.00 29.56 181 LEU B CA 1
ATOM 3043 C C . LEU B 2 181 ? -68.824 9.771 -31.830 1.00 30.07 181 LEU B C 1
ATOM 3044 O O . LEU B 2 181 ? -68.589 10.247 -30.716 1.00 29.98 181 LEU B O 1
ATOM 3049 N N . THR B 2 182 ? -69.811 10.198 -32.605 1.00 29.79 182 THR B N 1
ATOM 3050 C CA . THR B 2 182 ? -70.826 11.089 -32.082 1.00 28.58 182 THR B CA 1
ATOM 3051 C C . THR B 2 182 ? -71.869 10.271 -31.331 1.00 29.82 182 THR B C 1
ATOM 3052 O O . THR B 2 182 ? -72.005 9.065 -31.557 1.00 29.97 182 THR B O 1
ATOM 3056 N N . PRO B 2 183 ? -72.608 10.895 -30.410 1.00 28.94 183 PRO B N 1
ATOM 3057 C CA . PRO B 2 183 ? -73.702 10.161 -29.755 1.00 29.51 183 PRO B CA 1
ATOM 3058 C C . PRO B 2 183 ? -74.710 9.593 -30.740 1.00 31.07 183 PRO B C 1
ATOM 3059 O O . PRO B 2 183 ? -75.237 8.497 -30.515 1.00 28.02 183 PRO B O 1
ATOM 3063 N N . GLU B 2 184 ? -74.981 10.307 -31.838 1.00 29.09 184 GLU B N 1
ATOM 3064 C CA . GLU B 2 184 ? -75.900 9.788 -32.846 1.00 30.78 184 GLU B CA 1
ATOM 3065 C C . GLU B 2 184 ? -75.331 8.552 -33.534 1.00 30.77 184 GLU B C 1
ATOM 3066 O O . GLU B 2 184 ? -76.058 7.582 -33.773 1.00 29.58 184 GLU B O 1
ATOM 3068 N N . GLN B 2 185 ? -74.036 8.568 -33.860 1.00 28.88 185 GLN B N 1
ATOM 3069 C CA . GLN B 2 185 ? -73.413 7.395 -34.466 1.00 32.11 185 GLN B CA 1
ATOM 3070 C C . GLN B 2 185 ? -73.471 6.198 -33.529 1.00 27.59 185 GLN B C 1
ATOM 3071 O O . GLN B 2 185 ? -73.804 5.084 -33.951 1.00 28.59 185 GLN B O 1
ATOM 3077 N N . TRP B 2 186 ? -73.159 6.417 -32.249 1.00 27.83 186 TRP B N 1
ATOM 3078 C CA . TRP B 2 186 ? -73.173 5.341 -31.265 1.00 26.83 186 TRP B CA 1
ATOM 3079 C C . TRP B 2 186 ? -74.541 4.671 -31.198 1.00 31.28 186 TRP B C 1
ATOM 3080 O O . TRP B 2 186 ? -74.641 3.440 -31.221 1.00 28.37 186 TRP B O 1
ATOM 3091 N N . LYS B 2 187 ? -75.613 5.468 -31.156 1.00 34.58 187 LYS B N 1
ATOM 3092 C CA . LYS B 2 187 ? -76.956 4.910 -31.023 1.00 33.39 187 LYS B CA 1
ATOM 3093 C C . LYS B 2 187 ? -77.460 4.262 -32.307 1.00 35.15 187 LYS B C 1
ATOM 3094 O O . LYS B 2 187 ? -78.339 3.396 -32.245 1.00 37.08 187 LYS B O 1
ATOM 3100 N N . SER B 2 188 ? -76.943 4.666 -33.464 1.00 36.56 188 SER B N 1
ATOM 3101 C CA . SER B 2 188 ? -77.489 4.249 -34.748 1.00 36.25 188 SER B CA 1
ATOM 3102 C C . SER B 2 188 ? -76.863 2.965 -35.290 1.00 36.52 188 SER B C 1
ATOM 3103 O O . SER B 2 188 ? -77.057 2.651 -36.469 1.00 39.47 188 SER B O 1
ATOM 3106 N N . HIS B 2 189 ? -76.120 2.221 -34.473 1.00 36.46 189 HIS B N 1
ATOM 3107 C CA . HIS B 2 189 ? -75.570 0.938 -34.888 1.00 37.54 189 HIS B CA 1
ATOM 3108 C C . HIS B 2 189 ? -75.899 -0.131 -33.857 1.00 37.04 189 HIS B C 1
ATOM 3109 O O . HIS B 2 189 ? -75.997 0.144 -32.659 1.00 36.84 189 HIS B O 1
ATOM 3116 N N . ARG B 2 190 ? -76.083 -1.359 -34.346 1.00 31.94 190 ARG B N 1
ATOM 3117 C CA . ARG B 2 190 ? -76.493 -2.456 -33.477 1.00 32.64 190 ARG B CA 1
ATOM 3118 C C . ARG B 2 190 ? -75.384 -2.858 -32.510 1.00 36.60 190 ARG B C 1
ATOM 3119 O O . ARG B 2 190 ? -75.640 -3.067 -31.317 1.00 34.95 190 ARG B O 1
ATOM 3127 N N . SER B 2 191 ? -74.150 -2.970 -32.996 1.00 35.77 191 SER B N 1
ATOM 3128 C CA . SER B 2 191 ? -73.059 -3.454 -32.162 1.00 37.63 191 SER B CA 1
ATOM 3129 C C . SER B 2 191 ? -71.740 -2.853 -32.628 1.00 33.10 191 SER B C 1
ATOM 3130 O O . SER B 2 191 ? -71.616 -2.365 -33.753 1.00 37.18 191 SER B O 1
ATOM 3133 N N . TYR B 2 192 ? -70.754 -2.897 -31.737 1.00 32.74 192 TYR B N 1
ATOM 3134 C CA . TYR B 2 192 ? -69.388 -2.495 -32.036 1.00 30.56 192 TYR B CA 1
ATOM 3135 C C . TYR B 2 192 ? -68.441 -3.539 -31.468 1.00 34.74 192 TYR B C 1
ATOM 3136 O O . TYR B 2 192 ? -68.658 -4.044 -30.364 1.00 33.94 192 TYR B O 1
ATOM 3145 N N . SER B 2 193 ? -67.388 -3.855 -32.218 1.00 29.58 193 SER B N 1
ATOM 3146 C CA . SER B 2 193 ? -66.458 -4.908 -31.841 1.00 32.41 193 SER B CA 1
ATOM 3147 C C . SER B 2 193 ? -65.026 -4.399 -31.889 1.00 28.95 193 SER B C 1
ATOM 3148 O O . SER B 2 193 ? -64.645 -3.662 -32.802 1.00 29.51 193 SER B O 1
ATOM 3151 N N . CYS B 2 194 ? -64.240 -4.804 -30.900 1.00 26.61 194 CYS B N 1
ATOM 3152 C CA . CYS B 2 194 ? -62.804 -4.573 -30.881 1.00 29.80 194 CYS B CA 1
ATOM 3153 C C . CYS B 2 194 ? -62.116 -5.921 -31.057 1.00 29.03 194 CYS B C 1
ATOM 3154 O O . CYS B 2 194 ? -62.300 -6.824 -30.234 1.00 31.68 194 CYS B O 1
ATOM 3157 N N . GLN B 2 195 ? -61.349 -6.063 -32.136 1.00 33.58 195 GLN B N 1
ATOM 3158 C CA . GLN B 2 195 ? -60.699 -7.322 -32.486 1.00 31.93 195 GLN B CA 1
ATOM 3159 C C . GLN B 2 195 ? -59.198 -7.194 -32.272 1.00 28.72 195 GLN B C 1
ATOM 3160 O O . GLN B 2 195 ? -58.550 -6.335 -32.879 1.00 27.38 195 GLN B O 1
ATOM 3166 N N . VAL B 2 196 ? -58.654 -8.056 -31.422 1.00 27.24 196 VAL B N 1
ATOM 3167 C CA . VAL B 2 196 ? -57.252 -8.019 -31.030 1.00 31.83 196 VAL B CA 1
ATOM 3168 C C . VAL B 2 196 ? -56.602 -9.307 -31.502 1.00 30.42 196 VAL B C 1
ATOM 3169 O O . VAL B 2 196 ? -56.996 -10.400 -31.076 1.00 29.83 196 VAL B O 1
ATOM 3173 N N . THR B 2 197 ? -55.608 -9.181 -32.373 1.00 30.00 197 THR B N 1
ATOM 3174 C CA . THR B 2 197 ? -54.857 -10.319 -32.880 1.00 31.29 197 THR B CA 1
ATOM 3175 C C . THR B 2 197 ? -53.478 -10.322 -32.242 1.00 31.16 197 THR B C 1
ATOM 3176 O O . THR B 2 197 ? -52.769 -9.311 -32.278 1.00 28.99 197 THR B O 1
ATOM 3180 N N . HIS B 2 198 ? -53.112 -11.454 -31.649 1.00 34.89 198 HIS B N 1
ATOM 3181 C CA . HIS B 2 198 ? -51.834 -11.604 -30.967 1.00 33.56 198 HIS B CA 1
ATOM 3182 C C . HIS B 2 198 ? -51.327 -13.013 -31.220 1.00 32.89 198 HIS B C 1
ATOM 3183 O O . HIS B 2 198 ? -52.009 -13.985 -30.879 1.00 30.43 198 HIS B O 1
ATOM 3190 N N . GLU B 2 199 ? -50.140 -13.115 -31.819 1.00 36.15 199 GLU B N 1
ATOM 3191 C CA . GLU B 2 199 ? -49.519 -14.402 -32.140 1.00 40.05 199 GLU B CA 1
ATOM 3192 C C . GLU B 2 199 ? -50.467 -15.300 -32.933 1.00 41.89 199 GLU B C 1
ATOM 3193 O O . GLU B 2 199 ? -50.610 -16.492 -32.653 1.00 43.57 199 GLU B O 1
ATOM 3199 N N . GLY B 2 200 ? -51.131 -14.715 -33.929 1.00 40.06 200 GLY B N 1
ATOM 3200 C CA . GLY B 2 200 ? -51.957 -15.472 -34.850 1.00 43.27 200 GLY B CA 1
ATOM 3201 C C . GLY B 2 200 ? -53.305 -15.911 -34.326 1.00 42.02 200 GLY B C 1
ATOM 3202 O O . GLY B 2 200 ? -53.967 -16.723 -34.982 1.00 45.77 200 GLY B O 1
ATOM 3203 N N . SER B 2 201 ? -53.738 -15.410 -33.171 1.00 38.24 201 SER B N 1
ATOM 3204 C CA . SER B 2 201 ? -55.045 -15.738 -32.615 1.00 39.90 201 SER B CA 1
ATOM 3205 C C . SER B 2 201 ? -55.787 -14.451 -32.294 1.00 39.15 201 SER B C 1
ATOM 3206 O O . SER B 2 201 ? -55.219 -13.538 -31.686 1.00 33.69 201 SER B O 1
ATOM 3209 N N . THR B 2 202 ? -57.051 -14.380 -32.697 1.00 38.95 202 THR B N 1
ATOM 3210 C CA . THR B 2 202 ? -57.839 -13.164 -32.566 1.00 35.02 202 THR B CA 1
ATOM 3211 C C . THR B 2 202 ? -58.835 -13.292 -31.421 1.00 36.58 202 THR B C 1
ATOM 3212 O O . THR B 2 202 ? -59.604 -14.258 -31.360 1.00 40.55 202 THR B O 1
ATOM 3216 N N . VAL B 2 203 ? -58.818 -12.313 -30.522 1.00 34.20 203 VAL B N 1
ATOM 3217 C CA . VAL B 2 203 ? -59.787 -12.197 -29.442 1.00 36.28 203 VAL B CA 1
ATOM 3218 C C . VAL B 2 203 ? -60.686 -11.007 -29.752 1.00 35.36 203 VAL B C 1
ATOM 3219 O O . VAL B 2 203 ? -60.210 -9.961 -30.208 1.00 34.27 203 VAL B O 1
ATOM 3223 N N . GLU B 2 204 ? -61.987 -11.172 -29.525 1.00 36.36 204 GLU B N 1
ATOM 3224 C CA . GLU B 2 204 ? -62.968 -10.145 -29.849 1.00 32.89 204 GLU B CA 1
ATOM 3225 C C . GLU B 2 204 ? -63.872 -9.866 -28.657 1.00 36.56 204 GLU B C 1
ATOM 3226 O O . GLU B 2 204 ? -64.280 -10.790 -27.947 1.00 34.65 204 GLU B O 1
ATOM 3232 N N . LYS B 2 205 ? -64.171 -8.586 -28.439 1.00 31.02 205 LYS B N 1
ATOM 3233 C CA . LYS B 2 205 ? -65.170 -8.150 -27.472 1.00 30.57 205 LYS B CA 1
ATOM 3234 C C . LYS B 2 205 ? -66.166 -7.244 -28.181 1.00 33.46 205 LYS B C 1
ATOM 3235 O O . LYS B 2 205 ? -65.787 -6.456 -29.052 1.00 31.07 205 LYS B O 1
ATOM 3241 N N . THR B 2 206 ? -67.440 -7.353 -27.804 1.00 31.94 206 THR B N 1
ATOM 3242 C CA A THR B 2 206 ? -68.520 -6.629 -28.461 0.26 34.23 206 THR B CA 1
ATOM 3243 C CA B THR B 2 206 ? -68.508 -6.616 -28.461 0.74 34.27 206 THR B CA 1
ATOM 3244 C C . THR B 2 206 ? -69.378 -5.922 -27.422 1.00 35.35 206 THR B C 1
ATOM 3245 O O . THR B 2 206 ? -69.644 -6.474 -26.349 1.00 36.77 206 THR B O 1
ATOM 3252 N N . VAL B 2 207 ? -69.811 -4.700 -27.744 1.00 31.03 207 VAL B N 1
ATOM 3253 C CA . VAL B 2 207 ? -70.742 -3.944 -26.914 1.00 34.51 207 VAL B CA 1
ATOM 3254 C C . VAL B 2 207 ? -71.899 -3.478 -27.784 1.00 35.99 207 VAL B C 1
ATOM 3255 O O . VAL B 2 207 ? -71.760 -3.314 -29.000 1.00 32.88 207 VAL B O 1
ATOM 3259 N N . ALA B 2 208 ? -73.054 -3.271 -27.150 1.00 36.79 208 ALA B N 1
ATOM 3260 C CA . ALA B 2 208 ? -74.265 -2.845 -27.838 1.00 38.42 208 ALA B CA 1
ATOM 3261 C C . ALA B 2 208 ? -74.895 -1.679 -27.095 1.00 40.02 208 ALA B C 1
ATOM 3262 O O . ALA B 2 208 ? -75.008 -1.717 -25.857 1.00 40.96 208 ALA B O 1
ATOM 3264 N N . PRO B 2 209 ? -75.318 -0.625 -27.797 1.00 35.27 209 PRO B N 1
ATOM 3265 C CA . PRO B 2 209 ? -75.972 0.503 -27.113 1.00 38.44 209 PRO B CA 1
ATOM 3266 C C . PRO B 2 209 ? -77.211 0.105 -26.328 1.00 40.05 209 PRO B C 1
ATOM 3267 O O . PRO B 2 209 ? -77.490 0.696 -25.277 1.00 44.51 209 PRO B O 1
ATOM 3271 N N . THR B 2 210 ? -77.967 -0.881 -26.810 1.00 41.24 210 THR B N 1
ATOM 3272 C CA . THR B 2 210 ? -79.170 -1.324 -26.115 1.00 45.46 210 THR B CA 1
ATOM 3273 C C . THR B 2 210 ? -78.862 -2.121 -24.850 1.00 46.49 210 THR B C 1
ATOM 3274 O O . THR B 2 210 ? -79.763 -2.320 -24.028 1.00 50.78 210 THR B O 1
ATOM 3278 N N . GLU B 2 211 ? -77.621 -2.579 -24.674 1.00 44.75 211 GLU B N 1
ATOM 3279 C CA . GLU B 2 211 ? -77.270 -3.349 -23.481 1.00 51.27 211 GLU B CA 1
ATOM 3280 C C . GLU B 2 211 ? -77.407 -2.514 -22.212 1.00 58.74 211 GLU B C 1
ATOM 3281 O O . GLU B 2 211 ? -78.042 -2.939 -21.240 1.00 65.73 211 GLU B O 1
ATOM 3283 N N . CYS B 2 212 ? -76.809 -1.330 -22.195 1.00 58.63 212 CYS B N 1
ATOM 3284 C CA . CYS B 2 212 ? -76.921 -0.447 -21.043 1.00 65.26 212 CYS B CA 1
ATOM 3285 C C . CYS B 2 212 ? -77.405 0.928 -21.496 1.00 62.21 212 CYS B C 1
ATOM 3286 O O . CYS B 2 212 ? -78.142 1.610 -20.784 1.00 61.24 212 CYS B O 1
ATOM 3289 N N . LYS C 3 2 ? -52.166 56.744 -2.912 1.00 45.04 813 LYS C N 1
ATOM 3290 C CA . LYS C 3 2 ? -53.336 56.031 -3.419 1.00 45.74 813 LYS C CA 1
ATOM 3291 C C . LYS C 3 2 ? -53.373 54.621 -2.845 0.60 42.17 813 LYS C C 1
ATOM 3292 O O . LYS C 3 2 ? -52.429 53.847 -3.006 0.96 38.67 813 LYS C O 1
ATOM 3298 N N . ARG C 3 3 ? -54.479 54.291 -2.185 0.70 39.93 814 ARG C N 1
ATOM 3299 C CA . ARG C 3 3 ? -54.602 53.054 -1.428 1.00 32.00 814 ARG C CA 1
ATOM 3300 C C . ARG C 3 3 ? -55.931 52.380 -1.726 1.00 33.55 814 ARG C C 1
ATOM 3301 O O . ARG C 3 3 ? -56.978 53.033 -1.714 0.65 31.24 814 ARG C O 1
ATOM 3309 N N . SER C 3 4 ? -55.884 51.079 -1.998 0.85 30.67 815 SER C N 1
ATOM 3310 C CA . SER C 3 4 ? -57.089 50.318 -2.295 1.00 31.18 815 SER C CA 1
ATOM 3311 C C . SER C 3 4 ? -57.814 49.925 -1.014 0.95 29.59 815 SER C C 1
ATOM 3312 O O . SER C 3 4 ? -57.189 49.617 0.004 1.00 26.79 815 SER C O 1
ATOM 3315 N N . PHE C 3 5 ? -59.149 49.936 -1.080 1.00 28.91 816 PHE C N 1
ATOM 3316 C CA . PHE C 3 5 ? -59.965 49.511 0.053 1.00 30.13 816 PHE C CA 1
ATOM 3317 C C . PHE C 3 5 ? -59.700 48.059 0.437 0.76 28.46 816 PHE C C 1
ATOM 3318 O O . PHE C 3 5 ? -59.911 47.675 1.594 1.00 24.26 816 PHE C O 1
ATOM 3326 N N . ILE C 3 6 ? -59.231 47.244 -0.512 0.98 29.30 817 ILE C N 1
ATOM 3327 C CA . ILE C 3 6 ? -58.993 45.829 -0.240 1.00 28.68 817 ILE C CA 1
ATOM 3328 C C . ILE C 3 6 ? -57.950 45.650 0.856 0.70 26.38 817 ILE C C 1
ATOM 3329 O O . ILE C 3 6 ? -57.982 44.656 1.592 1.00 26.12 817 ILE C O 1
ATOM 3334 N N . GLU C 3 7 ? -57.017 46.602 0.990 1.00 25.17 818 GLU C N 1
ATOM 3335 C CA . GLU C 3 7 ? -56.011 46.517 2.047 1.00 27.75 818 GLU C CA 1
ATOM 3336 C C . GLU C 3 7 ? -56.664 46.424 3.423 0.86 27.68 818 GLU C C 1
ATOM 3337 O O . GLU C 3 7 ? -56.314 45.560 4.233 0.90 27.84 818 GLU C O 1
ATOM 3343 N N . ASP C 3 8 ? -57.624 47.306 3.701 1.00 28.99 819 ASP C N 1
ATOM 3344 C CA . ASP C 3 8 ? -58.300 47.288 4.995 0.89 28.59 819 ASP C CA 1
ATOM 3345 C C . ASP C 3 8 ? -59.300 46.143 5.094 0.83 29.42 819 ASP C C 1
ATOM 3346 O O . ASP C 3 8 ? -59.461 45.547 6.165 0.93 29.49 819 ASP C O 1
ATOM 3351 N N . LEU C 3 9 ? -59.986 45.834 3.992 1.00 28.42 820 LEU C N 1
ATOM 3352 C CA . LEU C 3 9 ? -60.988 44.773 4.012 1.00 28.03 820 LEU C CA 1
ATOM 3353 C C . LEU C 3 9 ? -60.383 43.441 4.441 0.88 26.85 820 LEU C C 1
ATOM 3354 O O . LEU C 3 9 ? -61.021 42.667 5.165 0.99 26.24 820 LEU C O 1
ATOM 3359 N N . LEU C 3 10 ? -59.147 43.166 4.025 1.00 26.04 821 LEU C N 1
ATOM 3360 C CA . LEU C 3 10 ? -58.539 41.862 4.253 1.00 24.99 821 LEU C CA 1
ATOM 3361 C C . LEU C 3 10 ? -57.696 41.787 5.519 0.97 26.65 821 LEU C C 1
ATOM 3362 O O . LEU C 3 10 ? -57.466 40.681 6.020 0.95 23.52 821 LEU C O 1
ATOM 3367 N N . PHE C 3 11 ? -57.243 42.918 6.062 1.00 24.64 822 PHE C N 1
ATOM 3368 C CA . PHE C 3 11 ? -56.261 42.886 7.140 0.86 26.95 822 PHE C CA 1
ATOM 3369 C C . PHE C 3 11 ? -56.615 43.696 8.382 0.92 27.59 822 PHE C C 1
ATOM 3370 O O . PHE C 3 11 ? -56.103 43.369 9.457 0.82 26.02 822 PHE C O 1
ATOM 3378 N N . ASN C 3 12 ? -57.457 44.723 8.290 1.00 25.43 823 ASN C N 1
ATOM 3379 C CA . ASN C 3 12 ? -57.703 45.587 9.441 1.00 27.07 823 ASN C CA 1
ATOM 3380 C C . ASN C 3 12 ? -58.519 44.855 10.500 1.00 28.71 823 ASN C C 1
ATOM 3381 O O . ASN C 3 12 ? -59.676 44.497 10.261 0.63 26.91 823 ASN C O 1
ATOM 3386 N N . LYS C 3 13 ? -57.921 44.635 11.671 0.70 28.57 824 LYS C N 1
ATOM 3387 C CA . LYS C 3 13 ? -58.646 44.028 12.787 0.99 30.17 824 LYS C CA 1
ATOM 3388 C C . LYS C 3 13 ? -59.283 45.108 13.652 1.00 31.75 824 LYS C C 1
ATOM 3389 O O . LYS C 3 13 ? -58.833 46.254 13.653 1.00 36.31 824 LYS C O 1
ATOM 3395 N N . LYS D 3 2 ? -26.615 17.523 -61.003 1.00 45.65 813 LYS D N 1
ATOM 3396 C CA . LYS D 3 2 ? -27.957 17.275 -60.490 0.84 44.40 813 LYS D CA 1
ATOM 3397 C C . LYS D 3 2 ? -27.986 16.054 -59.576 0.79 42.31 813 LYS D C 1
ATOM 3398 O O . LYS D 3 2 ? -28.977 15.806 -58.888 0.91 43.91 813 LYS D O 1
ATOM 3400 N N . ARG D 3 3 ? -26.894 15.292 -59.572 1.00 40.79 814 ARG D N 1
ATOM 3401 C CA . ARG D 3 3 ? -26.814 14.042 -58.831 1.00 34.97 814 ARG D CA 1
ATOM 3402 C C . ARG D 3 3 ? -25.498 14.004 -58.072 1.00 34.71 814 ARG D C 1
ATOM 3403 O O . ARG D 3 3 ? -24.436 14.233 -58.658 1.00 35.33 814 ARG D O 1
ATOM 3411 N N . SER D 3 4 ? -25.568 13.697 -56.781 1.00 29.05 815 SER D N 1
ATOM 3412 C CA . SER D 3 4 ? -24.374 13.657 -55.951 1.00 29.03 815 SER D CA 1
ATOM 3413 C C . SER D 3 4 ? -23.643 12.331 -56.105 1.00 30.48 815 SER D C 1
ATOM 3414 O O . SER D 3 4 ? -24.262 11.273 -56.246 1.00 29.61 815 SER D O 1
ATOM 3417 N N . PHE D 3 5 ? -22.310 12.401 -56.079 1.00 28.83 816 PHE D N 1
ATOM 3418 C CA . PHE D 3 5 ? -21.497 11.192 -56.112 1.00 28.26 816 PHE D CA 1
ATOM 3419 C C . PHE D 3 5 ? -21.772 10.299 -54.908 0.90 28.84 816 PHE D C 1
ATOM 3420 O O . PHE D 3 5 ? -21.572 9.080 -54.982 1.00 26.47 816 PHE D O 1
ATOM 3428 N N . ILE D 3 6 ? -22.239 10.881 -53.798 1.00 25.69 817 ILE D N 1
ATOM 3429 C CA . ILE D 3 6 ? -22.472 10.102 -52.583 0.99 28.45 817 ILE D CA 1
ATOM 3430 C C . ILE D 3 6 ? -23.512 9.014 -52.821 0.92 25.77 817 ILE D C 1
ATOM 3431 O O . ILE D 3 6 ? -23.476 7.961 -52.172 1.00 27.25 817 ILE D O 1
ATOM 3436 N N . GLU D 3 7 ? -24.442 9.238 -53.756 1.00 25.03 818 GLU D N 1
ATOM 3437 C CA . GLU D 3 7 ? -25.435 8.216 -54.082 1.00 28.75 818 GLU D CA 1
ATOM 3438 C C . GLU D 3 7 ? -24.761 6.914 -54.496 1.00 26.84 818 GLU D C 1
ATOM 3439 O O . GLU D 3 7 ? -25.128 5.832 -54.023 0.77 28.32 818 GLU D O 1
ATOM 3445 N N . ASP D 3 8 ? -23.772 7.000 -55.387 1.00 28.84 819 ASP D N 1
ATOM 3446 C CA . ASP D 3 8 ? -23.063 5.811 -55.845 0.99 28.32 819 ASP D CA 1
ATOM 3447 C C . ASP D 3 8 ? -22.086 5.299 -54.794 0.86 28.91 819 ASP D C 1
ATOM 3448 O O . ASP D 3 8 ? -21.932 4.084 -54.626 0.85 27.89 819 ASP D O 1
ATOM 3453 N N . LEU D 3 9 ? -21.419 6.212 -54.085 1.00 27.31 820 LEU D N 1
ATOM 3454 C CA . LEU D 3 9 ? -20.436 5.814 -53.083 1.00 26.10 820 LEU D CA 1
ATOM 3455 C C . LEU D 3 9 ? -21.056 4.933 -52.004 0.77 25.68 820 LEU D C 1
ATOM 3456 O O . LEU D 3 9 ? -20.419 3.991 -51.519 0.87 24.71 820 LEU D O 1
ATOM 3461 N N . LEU D 3 10 ? -22.298 5.218 -51.616 0.92 24.78 821 LEU D N 1
ATOM 3462 C CA . LEU D 3 10 ? -22.912 4.523 -50.494 1.00 24.51 821 LEU D CA 1
ATOM 3463 C C . LEU D 3 10 ? -23.749 3.316 -50.898 0.94 23.97 821 LEU D C 1
ATOM 3464 O O . LEU D 3 10 ? -23.990 2.445 -50.054 0.94 22.46 821 LEU D O 1
ATOM 3469 N N . PHE D 3 11 ? -24.187 3.221 -52.154 1.00 22.14 822 PHE D N 1
ATOM 3470 C CA . PHE D 3 11 ? -25.155 2.193 -52.519 0.93 25.76 822 PHE D CA 1
ATOM 3471 C C . PHE D 3 11 ? -24.788 1.330 -53.720 0.86 25.96 822 PHE D C 1
ATOM 3472 O O . PHE D 3 11 ? -25.294 0.206 -53.805 1.00 25.26 822 PHE D O 1
ATOM 3480 N N . ASN D 3 12 ? -23.938 1.788 -54.636 1.00 23.86 823 ASN D N 1
ATOM 3481 C CA . ASN D 3 12 ? -23.676 1.014 -55.847 1.00 27.30 823 ASN D CA 1
ATOM 3482 C C . ASN D 3 12 ? -22.878 -0.242 -55.520 1.00 29.13 823 ASN D C 1
ATOM 3483 O O . ASN D 3 12 ? -21.747 -0.161 -55.030 0.70 25.21 823 ASN D O 1
ATOM 3488 N N . LYS D 3 13 ? -23.472 -1.398 -55.799 0.90 30.33 824 LYS D N 1
ATOM 3489 C CA . LYS D 3 13 ? -22.832 -2.692 -55.597 1.00 29.41 824 LYS D CA 1
ATOM 3490 C C . LYS D 3 13 ? -22.026 -3.088 -56.826 1.00 35.23 824 LYS D C 1
ATOM 3491 O O . LYS D 3 13 ? -22.356 -2.691 -57.943 1.00 38.89 824 LYS D O 1
ATOM 3497 N N . GLU E 1 1 ? -65.900 27.158 -10.804 1.00 51.02 1 GLU H N 1
ATOM 3498 C CA . GLU E 1 1 ? -66.202 27.982 -11.969 1.00 50.15 1 GLU H CA 1
ATOM 3499 C C . GLU E 1 1 ? -65.048 28.924 -12.302 1.00 49.42 1 GLU H C 1
ATOM 3500 O O . GLU E 1 1 ? -64.688 29.080 -13.469 1.00 53.08 1 GLU H O 1
ATOM 3502 N N . VAL E 1 2 ? -64.468 29.556 -11.277 1.00 40.76 2 VAL H N 1
ATOM 3503 C CA . VAL E 1 2 ? -63.345 30.454 -11.513 1.00 36.14 2 VAL H CA 1
ATOM 3504 C C . VAL E 1 2 ? -62.095 29.637 -11.811 1.00 34.68 2 VAL H C 1
ATOM 3505 O O . VAL E 1 2 ? -61.914 28.519 -11.309 1.00 36.19 2 VAL H O 1
ATOM 3509 N N . GLN E 1 3 ? -61.217 30.203 -12.633 1.00 34.86 3 GLN H N 1
ATOM 3510 C CA . GLN E 1 3 ? -59.976 29.546 -13.011 1.00 35.03 3 GLN H CA 1
ATOM 3511 C C . GLN E 1 3 ? -58.860 30.576 -13.101 1.00 31.59 3 GLN H C 1
ATOM 3512 O O . GLN E 1 3 ? -59.092 31.740 -13.438 1.00 29.95 3 GLN H O 1
ATOM 3514 N N . LEU E 1 4 ? -57.647 30.134 -12.779 1.00 24.35 4 LEU H N 1
ATOM 3515 C CA . LEU E 1 4 ? -56.437 30.919 -12.993 1.00 25.68 4 LEU H CA 1
ATOM 3516 C C . LEU E 1 4 ? -55.463 30.064 -13.784 1.00 24.13 4 LEU H C 1
ATOM 3517 O O . LEU E 1 4 ? -55.067 28.989 -13.325 1.00 23.52 4 LEU H O 1
ATOM 3522 N N . VAL E 1 5 ? -55.092 30.529 -14.971 1.00 21.68 5 VAL H N 1
ATOM 3523 C CA . VAL E 1 5 ? -54.216 29.779 -15.863 1.00 22.07 5 VAL H CA 1
ATOM 3524 C C . VAL E 1 5 ? -53.073 30.690 -16.277 1.00 20.22 5 VAL H C 1
ATOM 3525 O O . VAL E 1 5 ? -53.300 31.724 -16.917 1.00 22.43 5 VAL H O 1
ATOM 3529 N N . GLN E 1 6 ? -51.852 30.305 -15.926 1.00 21.07 6 GLN H N 1
ATOM 3530 C CA . GLN E 1 6 ? -50.664 31.097 -16.203 1.00 19.55 6 GLN H CA 1
ATOM 3531 C C . GLN E 1 6 ? -49.995 30.637 -17.494 1.00 19.65 6 GLN H C 1
ATOM 3532 O O . GLN E 1 6 ? -50.232 29.532 -17.988 1.00 20.22 6 GLN H O 1
ATOM 3538 N N . SER E 1 7 ? -49.161 31.517 -18.045 1.00 18.7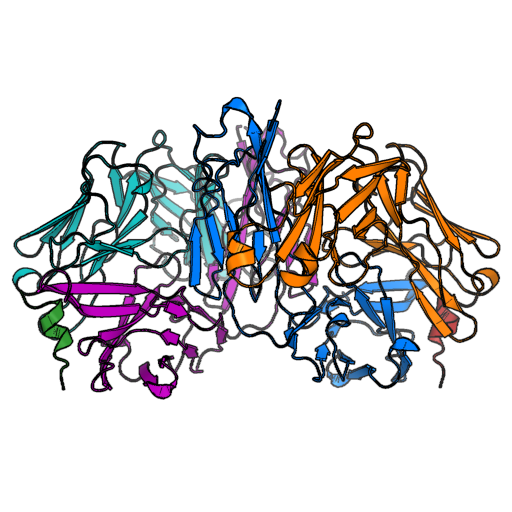3 7 SER H N 1
ATOM 3539 C CA . SER E 1 7 ? -48.378 31.181 -19.223 1.00 22.07 7 SER H CA 1
ATOM 3540 C C . SER E 1 7 ? -47.266 30.200 -18.855 1.00 22.52 7 SER H C 1
ATOM 3541 O O . SER E 1 7 ? -46.945 29.991 -17.679 1.00 20.96 7 SER H O 1
ATOM 3544 N N . GLY E 1 8 ? -46.685 29.583 -19.882 1.00 21.75 8 GLY H N 1
ATOM 3545 C CA . GLY E 1 8 ? -45.706 28.534 -19.699 1.00 20.80 8 GLY H CA 1
ATOM 3546 C C . GLY E 1 8 ? -44.349 29.039 -19.249 1.00 21.44 8 GLY H C 1
ATOM 3547 O O . GLY E 1 8 ? -44.109 30.246 -19.157 1.00 23.05 8 GLY H O 1
ATOM 3548 N N . PRO E 1 9 ? -43.436 28.114 -18.947 1.00 24.77 9 PRO H N 1
ATOM 3549 C CA . PRO E 1 9 ? -42.104 28.517 -18.474 1.00 25.70 9 PRO H CA 1
ATOM 3550 C C . PRO E 1 9 ? -41.347 29.295 -19.537 1.00 24.36 9 PRO H C 1
ATOM 3551 O O . PRO E 1 9 ? -41.582 29.143 -20.738 1.00 23.15 9 PRO H O 1
ATOM 3555 N N . GLU E 1 10 ? -40.413 30.128 -19.085 1.00 23.03 10 GLU H N 1
ATOM 3556 C CA . GLU E 1 10 ? -39.611 30.919 -20.005 1.00 26.97 10 GLU H CA 1
ATOM 3557 C C . GLU E 1 10 ? -38.192 31.074 -19.482 1.00 25.81 10 GLU H C 1
ATOM 3558 O O . GLU E 1 10 ? -37.975 31.254 -18.281 1.00 25.59 10 GLU H O 1
ATOM 3564 N N . VAL E 1 11 ? -37.231 31.000 -20.401 1.00 24.03 11 VAL H N 1
ATOM 3565 C CA . VAL E 1 11 ? -35.836 31.317 -20.127 1.00 22.71 11 VAL H CA 1
ATOM 3566 C C . VAL E 1 11 ? -35.581 32.738 -20.607 1.00 26.57 11 VAL H C 1
ATOM 3567 O O . VAL E 1 11 ? -35.942 33.093 -21.737 1.00 25.74 11 VAL H O 1
ATOM 3571 N N . LYS E 1 12 ? -34.981 33.559 -19.747 1.00 21.75 12 LYS H N 1
ATOM 3572 C CA . LYS E 1 12 ? -34.701 34.950 -20.064 1.00 24.44 12 LYS H CA 1
ATOM 3573 C C . LYS E 1 12 ? -33.240 35.262 -19.776 1.00 24.38 12 LYS H C 1
ATOM 3574 O O . LYS E 1 12 ? -32.677 34.782 -18.788 1.00 23.10 12 LYS H O 1
ATOM 3580 N N . LYS E 1 13 ? -32.631 36.077 -20.631 1.00 25.53 13 LYS H N 1
ATOM 3581 C CA . LYS E 1 13 ? -31.254 36.460 -20.375 1.00 28.52 13 LYS H CA 1
ATOM 3582 C C . LYS E 1 13 ? -31.199 37.592 -19.353 1.00 28.73 13 LYS H C 1
ATOM 3583 O O . LYS E 1 13 ? -32.158 38.358 -19.215 1.00 26.97 13 LYS H O 1
ATOM 3589 N N . PRO E 1 14 ? -30.099 37.697 -18.607 1.00 27.64 14 PRO H N 1
ATOM 3590 C CA . PRO E 1 14 ? -29.943 38.827 -17.683 1.00 28.01 14 PRO H CA 1
ATOM 3591 C C . PRO E 1 14 ? -30.081 40.155 -18.413 1.00 27.35 14 PRO H C 1
ATOM 3592 O O . PRO E 1 14 ? -29.621 40.314 -19.545 1.00 30.91 14 PRO H O 1
ATOM 3596 N N . GLY E 1 15 ? -30.730 41.111 -17.752 1.00 29.01 15 GLY H N 1
ATOM 3597 C CA . GLY E 1 15 ? -30.961 42.420 -18.315 1.00 30.21 15 GLY H CA 1
ATOM 3598 C C . GLY E 1 15 ? -32.273 42.576 -19.055 1.00 32.13 15 GLY H C 1
ATOM 3599 O O . GLY E 1 15 ? -32.714 43.713 -19.268 1.00 25.65 15 GLY H O 1
ATOM 3600 N N . THR E 1 16 ? -32.912 41.476 -19.447 1.00 25.82 16 THR H N 1
ATOM 3601 C CA . THR E 1 16 ? -34.175 41.554 -20.163 1.00 27.28 16 THR H CA 1
ATOM 3602 C C . THR E 1 16 ? -35.331 41.675 -19.173 1.00 27.75 16 THR H C 1
ATOM 3603 O O . THR E 1 16 ? -35.141 41.764 -17.957 1.00 26.78 16 THR H O 1
ATOM 3607 N N . SER E 1 17 ? -36.548 41.694 -19.707 1.00 24.88 17 SER H N 1
ATOM 3608 C CA . SER E 1 17 ? -37.763 41.767 -18.911 1.00 28.17 17 SER H CA 1
ATOM 3609 C C . SER E 1 17 ? -38.595 40.519 -19.157 1.00 29.91 17 SER H C 1
ATOM 3610 O O . SER E 1 17 ? -38.736 40.070 -20.300 1.00 29.70 17 SER H O 1
ATOM 3613 N N . ALA E 1 18 ? -39.145 39.965 -18.082 1.00 26.45 18 ALA H N 1
ATOM 3614 C CA . ALA E 1 18 ? -40.028 38.810 -18.156 1.00 28.81 18 ALA H CA 1
ATOM 3615 C C . ALA E 1 18 ? -41.467 39.275 -17.989 1.00 29.50 18 ALA H C 1
ATOM 3616 O O . ALA E 1 18 ? -41.773 40.042 -17.070 1.00 28.58 18 ALA H O 1
ATOM 3618 N N . ARG E 1 19 ? -42.340 38.819 -18.878 1.00 26.14 19 ARG H N 1
ATOM 3619 C CA . ARG E 1 19 ? -43.771 39.068 -18.781 1.00 24.38 19 ARG H CA 1
ATOM 3620 C C . ARG E 1 19 ? -44.474 37.737 -18.558 1.00 25.89 19 ARG H C 1
ATOM 3621 O O . ARG E 1 19 ? -44.289 36.796 -19.338 1.00 28.25 19 ARG H O 1
ATOM 3629 N N . VAL E 1 20 ? -45.264 37.654 -17.492 1.00 20.89 20 VAL H N 1
ATOM 3630 C CA . VAL E 1 20 ? -46.016 36.451 -17.153 1.00 20.42 20 VAL H CA 1
ATOM 3631 C C . VAL E 1 20 ? -47.493 36.805 -17.182 1.00 24.37 20 VAL H C 1
ATOM 3632 O O . VAL E 1 20 ? -47.903 37.819 -16.604 1.00 21.53 20 VAL H O 1
ATOM 3636 N N . SER E 1 21 ? -48.288 35.978 -17.857 1.00 19.77 21 SER H N 1
ATOM 3637 C CA . SER E 1 21 ? -49.713 36.223 -18.009 1.00 18.62 21 SER H CA 1
ATOM 3638 C C . SER E 1 21 ? -50.509 35.306 -17.093 1.00 21.94 21 SER H C 1
ATOM 3639 O O . SER E 1 21 ? -50.068 34.208 -16.745 1.00 19.73 21 SER H O 1
ATOM 3642 N N A CYS E 1 22 ? -51.688 35.775 -16.683 0.63 21.02 22 CYS H N 1
ATOM 3643 N N B CYS E 1 22 ? -51.710 35.765 -16.731 0.28 21.07 22 CYS H N 1
ATOM 3644 C CA A CYS E 1 22 ? -52.548 34.999 -15.792 0.63 21.68 22 CYS H CA 1
ATOM 3645 C CA B CYS E 1 22 ? -52.565 35.068 -15.773 0.28 22.19 22 CYS H CA 1
ATOM 3646 C C A CYS E 1 22 ? -53.993 35.296 -16.186 0.63 22.90 22 CYS H C 1
ATOM 3647 C C B CYS E 1 22 ? -54.015 35.316 -16.185 0.28 22.89 22 CYS H C 1
ATOM 3648 O O A CYS E 1 22 ? -54.506 36.380 -15.902 0.63 22.91 22 CYS H O 1
ATOM 3649 O O B CYS E 1 22 ? -54.564 36.386 -15.907 0.28 22.99 22 CYS H O 1
ATOM 3654 N N . LYS E 1 23 ? -54.624 34.334 -16.849 1.00 23.15 23 LYS H N 1
ATOM 3655 C CA . LYS E 1 23 ? -56.022 34.450 -17.243 1.00 23.00 23 LYS H CA 1
ATOM 3656 C C . LYS E 1 23 ? -56.883 34.178 -16.017 1.00 25.49 23 LYS H C 1
ATOM 3657 O O . LYS E 1 23 ? -56.893 33.059 -15.492 1.00 22.06 23 LYS H O 1
ATOM 3663 N N . ALA E 1 24 ? -57.598 35.200 -15.557 1.00 23.72 24 ALA H N 1
ATOM 3664 C CA . ALA E 1 24 ? -58.412 35.130 -14.346 1.00 22.25 24 ALA H CA 1
ATOM 3665 C C . ALA E 1 24 ? -59.870 35.256 -14.765 1.00 28.51 24 ALA H C 1
ATOM 3666 O O . ALA E 1 24 ? -60.360 36.362 -15.010 1.00 28.84 24 ALA H O 1
ATOM 3668 N N . SER E 1 25 ? -60.566 34.126 -14.823 1.00 30.01 25 SER H N 1
ATOM 3669 C CA . SER E 1 25 ? -61.932 34.068 -15.318 1.00 32.51 25 SER H CA 1
ATOM 3670 C C . SER E 1 25 ? -62.911 33.886 -14.166 1.00 27.99 25 SER H C 1
ATOM 3671 O O . SER E 1 25 ? -62.666 33.096 -13.250 1.00 33.03 25 SER H O 1
ATOM 3674 N N . GLY E 1 26 ? -64.021 34.619 -14.221 1.00 29.58 26 GLY H N 1
ATOM 3675 C CA . GLY E 1 26 ? -65.108 34.436 -13.282 1.00 25.86 26 GLY H CA 1
ATOM 3676 C C . GLY E 1 26 ? -65.062 35.287 -12.033 1.00 29.71 26 GLY H C 1
ATOM 3677 O O . GLY E 1 26 ? -65.825 35.018 -11.096 1.00 30.61 26 GLY H O 1
ATOM 3678 N N . PHE E 1 27 ? -64.200 36.299 -11.981 1.00 27.20 27 PHE H N 1
ATOM 3679 C CA . PHE E 1 27 ? -64.055 37.152 -10.804 1.00 26.52 27 PHE H CA 1
ATOM 3680 C C . PHE E 1 27 ? -64.805 38.456 -11.061 1.00 29.48 27 PHE H C 1
ATOM 3681 O O . PHE E 1 27 ? -64.294 39.359 -11.728 1.00 33.25 27 PHE H O 1
ATOM 3689 N N . THR E 1 28 ? -66.028 38.544 -10.539 1.00 34.30 28 THR H N 1
ATOM 3690 C CA . THR E 1 28 ? -66.893 39.698 -10.748 1.00 36.60 28 THR H CA 1
ATOM 3691 C C . THR E 1 28 ? -67.132 40.506 -9.480 1.00 33.66 28 THR H C 1
ATOM 3692 O O . THR E 1 28 ? -67.836 41.519 -9.533 1.00 34.21 28 THR H O 1
ATOM 3696 N N . SER E 1 29 ? -66.589 40.084 -8.343 1.00 30.59 29 SER H N 1
ATOM 3697 C CA . SER E 1 29 ? -66.738 40.862 -7.120 1.00 33.58 29 SER H CA 1
ATOM 3698 C C . SER E 1 29 ? -65.905 42.138 -7.186 1.00 29.04 29 SER H C 1
ATOM 3699 O O . SER E 1 29 ? -64.763 42.131 -7.655 1.00 27.85 29 SER H O 1
ATOM 3702 N N . LYS E 1 30 ? -66.486 43.240 -6.703 1.00 25.39 30 LYS H N 1
ATOM 3703 C CA . LYS E 1 30 ? -65.779 44.518 -6.707 1.00 29.00 30 LYS H CA 1
ATOM 3704 C C . LYS E 1 30 ? -64.512 44.464 -5.863 1.00 31.01 30 LYS H C 1
ATOM 3705 O O . LYS E 1 30 ? -63.510 45.105 -6.202 1.00 32.49 30 LYS H O 1
ATOM 3707 N N . ASN E 1 31 ? -64.529 43.702 -4.773 1.00 23.50 31 ASN H N 1
ATOM 3708 C CA . ASN E 1 31 ? -63.383 43.621 -3.872 1.00 27.16 31 ASN H CA 1
ATOM 3709 C C . ASN E 1 31 ? -62.528 42.409 -4.239 1.00 25.25 31 ASN H C 1
ATOM 3710 O O . ASN E 1 31 ? -62.465 41.407 -3.529 1.00 26.54 31 ASN H O 1
ATOM 3715 N N . THR E 1 32 ? -61.869 42.522 -5.391 1.00 21.85 32 THR H N 1
ATOM 3716 C CA . THR E 1 32 ? -60.982 41.480 -5.890 1.00 21.84 32 THR H CA 1
ATOM 3717 C C . THR E 1 32 ? -59.625 42.075 -6.222 1.00 23.61 32 THR H C 1
ATOM 3718 O O . THR E 1 32 ? -59.542 43.102 -6.903 1.00 21.67 32 THR H O 1
ATOM 3722 N N . ALA E 1 33 ? -58.569 41.428 -5.738 1.00 20.23 33 ALA H N 1
ATOM 3723 C CA . ALA E 1 33 ? -57.201 41.787 -6.067 1.00 20.25 33 ALA H CA 1
ATOM 3724 C C . ALA E 1 33 ? -56.510 40.603 -6.722 1.00 16.93 33 ALA H C 1
ATOM 3725 O O . ALA E 1 33 ? -56.725 39.452 -6.329 1.00 17.94 33 ALA H O 1
ATOM 3727 N N . LEU E 1 34 ? -55.684 40.890 -7.722 1.00 20.61 34 LEU H N 1
ATOM 3728 C CA . LEU E 1 34 ? -54.822 39.898 -8.352 1.00 17.28 34 LEU H CA 1
ATOM 3729 C C . LEU E 1 34 ? -53.390 40.182 -7.925 1.00 20.69 34 LEU H C 1
ATOM 3730 O O . LEU E 1 34 ? -52.837 41.238 -8.256 1.00 20.67 34 LEU H O 1
ATOM 3735 N N . GLN E 1 35 ? -52.798 39.246 -7.191 1.00 19.05 35 GLN H N 1
ATOM 3736 C CA . GLN E 1 35 ? -51.467 39.414 -6.635 1.00 15.77 35 GLN H CA 1
ATOM 3737 C C . GLN E 1 35 ? -50.478 38.487 -7.327 1.00 18.16 35 GLN H C 1
ATOM 3738 O O . GLN E 1 35 ? -50.850 37.494 -7.960 1.00 18.58 35 GLN H O 1
ATOM 3744 N N . TRP E 1 36 ? -49.204 38.839 -7.210 1.00 19.42 36 TRP H N 1
ATOM 3745 C CA . TRP E 1 36 ? -48.116 38.041 -7.751 1.00 16.30 36 TRP H CA 1
ATOM 3746 C C . TRP E 1 36 ? -47.171 37.675 -6.620 1.00 17.67 36 TRP H C 1
ATOM 3747 O O . TRP E 1 36 ? -46.793 38.530 -5.812 1.00 16.02 36 TRP H O 1
ATOM 3758 N N . VAL E 1 37 ? -46.820 36.397 -6.554 1.00 18.64 37 VAL H N 1
ATOM 3759 C CA . VAL E 1 37 ? -45.994 35.839 -5.494 1.00 18.29 37 VAL H CA 1
ATOM 3760 C C . VAL E 1 37 ? -44.973 34.931 -6.160 1.00 21.38 37 VAL H C 1
ATOM 3761 O O . VAL E 1 37 ? -45.329 34.119 -7.021 1.00 19.24 37 VAL H O 1
ATOM 3765 N N . ARG E 1 38 ? -43.705 35.082 -5.795 1.00 17.80 38 ARG H N 1
ATOM 3766 C CA . ARG E 1 38 ? -42.665 34.254 -6.381 1.00 19.54 38 ARG H CA 1
ATOM 3767 C C . ARG E 1 38 ? -42.007 33.407 -5.302 1.00 17.66 38 ARG H C 1
ATOM 3768 O O . ARG E 1 38 ? -42.126 33.679 -4.104 1.00 19.73 38 ARG H O 1
ATOM 3776 N N . GLN E 1 39 ? -41.318 32.359 -5.743 1.00 19.33 39 GLN H N 1
ATOM 3777 C CA . GLN E 1 39 ? -40.680 31.430 -4.817 1.00 19.89 39 GLN H CA 1
ATOM 3778 C C . GLN E 1 39 ? -39.483 30.806 -5.516 1.00 19.97 39 GLN H C 1
ATOM 3779 O O . GLN E 1 39 ? -39.649 30.072 -6.494 1.00 19.12 39 GLN H O 1
ATOM 3785 N N . ALA E 1 40 ? -38.285 31.108 -5.026 1.00 19.20 40 ALA H N 1
ATOM 3786 C CA . ALA E 1 40 ? -37.094 30.440 -5.518 1.00 26.10 40 ALA H CA 1
ATOM 3787 C C . ALA E 1 40 ? -36.973 29.062 -4.877 1.00 26.85 40 ALA H C 1
ATOM 3788 O O . ALA E 1 40 ? -37.581 28.776 -3.843 1.00 23.44 40 ALA H O 1
ATOM 3790 N N . ARG E 1 41 ? -36.173 28.206 -5.509 1.00 30.88 41 ARG H N 1
ATOM 3791 C CA . ARG E 1 41 ? -36.016 26.827 -5.057 1.00 31.12 41 ARG H CA 1
ATOM 3792 C C . ARG E 1 41 ? -35.616 26.769 -3.588 1.00 31.29 41 ARG H C 1
ATOM 3793 O O . ARG E 1 41 ? -34.619 27.371 -3.180 1.00 32.06 41 ARG H O 1
ATOM 3801 N N . GLY E 1 42 ? -36.406 26.043 -2.797 1.00 30.61 42 GLY H N 1
ATOM 3802 C CA . GLY E 1 42 ? -36.152 25.867 -1.381 1.00 34.68 42 GLY H CA 1
ATOM 3803 C C . GLY E 1 42 ? -36.344 27.095 -0.519 1.00 36.71 42 GLY H C 1
ATOM 3804 O O . GLY E 1 42 ? -36.070 27.030 0.686 1.00 33.43 42 GLY H O 1
ATOM 3805 N N . GLN E 1 43 ? -36.815 28.200 -1.083 1.00 25.54 43 GLN H N 1
ATOM 3806 C CA . GLN E 1 43 ? -36.981 29.484 -0.422 1.00 28.08 43 GLN H CA 1
ATOM 3807 C C . GLN E 1 43 ? -38.440 29.730 -0.059 1.00 24.43 43 GLN H C 1
ATOM 3808 O O . GLN E 1 43 ? -39.342 29.061 -0.569 1.00 22.83 43 GLN H O 1
ATOM 3814 N N . PRO E 1 44 ? -38.711 30.685 0.830 1.00 23.18 44 PRO H N 1
ATOM 3815 C CA . PRO E 1 44 ? -40.102 30.989 1.186 1.00 21.48 44 PRO H CA 1
ATOM 3816 C C . PRO E 1 44 ? -40.832 31.741 0.084 1.00 22.22 44 PRO H C 1
ATOM 3817 O O . PRO E 1 44 ? -40.236 32.281 -0.852 1.00 22.15 44 PRO H O 1
ATOM 3821 N N . LEU E 1 45 ? -42.159 31.759 0.210 1.00 23.19 45 LEU H N 1
ATOM 3822 C CA . LEU E 1 45 ? -42.985 32.591 -0.653 1.00 19.91 45 LEU H CA 1
ATOM 3823 C C . LEU E 1 45 ? -42.629 34.059 -0.459 1.00 20.74 45 LEU H C 1
ATOM 3824 O O . LE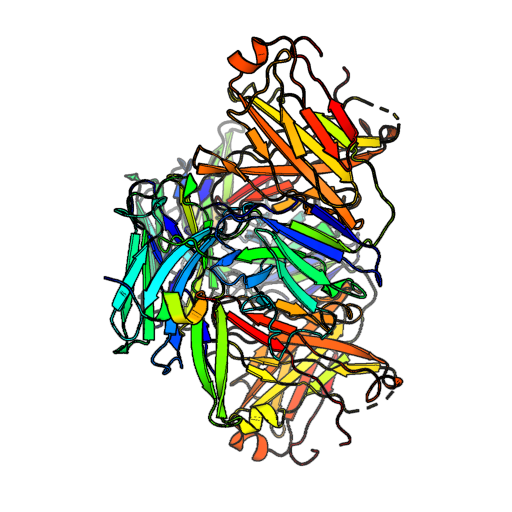U E 1 45 ? -42.363 34.508 0.659 1.00 19.74 45 LEU H O 1
ATOM 3829 N N . GLU E 1 46 ? -42.624 34.812 -1.555 1.00 20.60 46 GLU H N 1
ATOM 3830 C CA . GLU E 1 46 ? -42.280 36.229 -1.516 1.00 22.48 46 GLU H CA 1
ATOM 3831 C C . GLU E 1 46 ? -43.371 37.019 -2.224 1.00 19.95 46 GLU H C 1
ATOM 3832 O O . GLU E 1 46 ? -43.548 36.891 -3.440 1.00 17.66 46 GLU H O 1
ATOM 3838 N N . TRP E 1 47 ? -44.098 37.833 -1.465 1.00 17.37 47 TRP H N 1
ATOM 3839 C CA . TRP E 1 47 ? -45.149 38.659 -2.041 1.00 19.26 47 TRP H CA 1
ATOM 3840 C C . TRP E 1 47 ? -44.528 39.798 -2.840 1.00 20.38 47 TRP H C 1
ATOM 3841 O O . TRP E 1 47 ? -43.689 40.543 -2.328 1.00 24.10 47 TRP H O 1
ATOM 3852 N N . MET E 1 48 ? -44.918 39.918 -4.106 1.00 17.72 48 MET H N 1
ATOM 3853 C CA . MET E 1 48 ? -44.358 40.936 -4.987 1.00 20.73 48 MET H CA 1
ATOM 3854 C C . MET E 1 48 ? -45.247 42.163 -5.121 1.00 17.03 48 MET H C 1
ATOM 3855 O O . MET E 1 48 ? -44.744 43.292 -5.120 1.00 18.46 48 MET H O 1
ATOM 3860 N N . GLY E 1 49 ? -46.553 41.969 -5.233 1.00 17.38 49 GLY H N 1
ATOM 3861 C CA . GLY E 1 49 ? -47.459 43.089 -5.381 1.00 18.92 49 GLY H CA 1
ATOM 3862 C C . GLY E 1 49 ? -48.834 42.605 -5.780 1.00 17.16 49 GLY H C 1
ATOM 3863 O O . GLY E 1 49 ? -49.060 41.410 -5.990 1.00 15.10 49 GLY H O 1
ATOM 3864 N N . TRP E 1 50 ? -49.758 43.560 -5.886 1.00 17.89 50 TRP H N 1
ATOM 3865 C CA . TRP E 1 50 ? -51.097 43.224 -6.349 1.00 17.43 50 TRP H CA 1
ATOM 3866 C C . TRP E 1 50 ? -51.710 44.425 -7.055 1.00 21.93 50 TRP H C 1
ATOM 3867 O O . TRP E 1 50 ? -51.196 45.545 -6.996 1.00 22.18 50 TRP H O 1
ATOM 3878 N N . ILE E 1 51 ? -52.825 44.171 -7.735 1.00 19.89 51 ILE H N 1
ATOM 3879 C CA . ILE E 1 51 ? -53.623 45.216 -8.358 1.00 21.76 51 ILE H CA 1
ATOM 3880 C C . ILE E 1 51 ? -55.079 44.985 -7.984 1.00 21.36 51 ILE H C 1
ATOM 3881 O O . ILE E 1 51 ? -55.565 43.850 -8.020 1.00 18.25 51 ILE H O 1
ATOM 3886 N N . ASP E 1 52 ? -55.754 46.053 -7.574 1.00 21.50 52 ASP H N 1
ATOM 3887 C CA . ASP E 1 52 ? -57.196 46.024 -7.367 1.00 20.74 52 ASP H CA 1
ATOM 3888 C C . ASP E 1 52 ? -57.843 46.089 -8.745 1.00 20.68 52 ASP H C 1
ATOM 3889 O O . ASP E 1 52 ? -57.762 47.116 -9.425 1.00 20.69 52 ASP H O 1
ATOM 3894 N N . ILE E 1 53 ? -58.472 44.989 -9.176 1.00 22.03 53 ILE H N 1
ATOM 3895 C CA . ILE E 1 53 ? -58.974 44.919 -10.549 1.00 22.46 53 ILE H CA 1
ATOM 3896 C C . ILE E 1 53 ? -60.247 45.720 -10.758 1.00 25.37 53 ILE H C 1
ATOM 3897 O O . ILE E 1 53 ? -60.735 45.795 -11.893 1.00 23.69 53 ILE H O 1
ATOM 3902 N N . SER E 1 54 ? -60.794 46.336 -9.711 1.00 23.67 54 SER H N 1
ATOM 3903 C CA . SER E 1 54 ? -61.942 47.217 -9.881 1.00 25.83 54 SER H CA 1
ATOM 3904 C C . SER E 1 54 ? -61.535 48.651 -10.186 1.00 26.48 54 SER H C 1
ATOM 3905 O O . SER E 1 54 ? -62.267 49.358 -10.885 1.00 31.10 54 SER H O 1
ATOM 3908 N N . ASN E 1 55 ? -60.381 49.096 -9.685 1.00 27.20 55 ASN H N 1
ATOM 3909 C CA . ASN E 1 55 ? -59.943 50.473 -9.867 1.00 28.03 55 ASN H CA 1
ATOM 3910 C C . ASN E 1 55 ? -58.482 50.594 -10.286 1.00 26.28 55 ASN H C 1
ATOM 3911 O O . ASN E 1 55 ? -57.967 51.716 -10.357 1.00 23.81 55 ASN H O 1
ATOM 3916 N N . TYR E 1 56 ? -57.801 49.479 -10.548 1.00 24.05 56 TYR H N 1
ATOM 3917 C CA . TYR E 1 56 ? -56.447 49.453 -11.102 1.00 25.31 56 TYR H CA 1
ATOM 3918 C C . TYR E 1 56 ? -55.407 50.056 -10.163 1.00 26.37 56 TYR H C 1
ATOM 3919 O O . TYR E 1 56 ? -54.292 50.364 -10.590 1.00 26.99 56 TYR H O 1
ATOM 3928 N N . ILE E 1 57 ? -55.737 50.217 -8.882 1.00 24.11 57 ILE H N 1
ATOM 3929 C CA . ILE E 1 57 ? -54.749 50.684 -7.916 1.00 27.65 57 ILE H CA 1
ATOM 3930 C C . ILE E 1 57 ? -53.789 49.549 -7.596 1.00 23.80 57 ILE H C 1
ATOM 3931 O O . ILE E 1 57 ? -54.209 48.440 -7.241 1.00 20.92 57 ILE H O 1
ATOM 3936 N N . THR E 1 58 ? -52.492 49.812 -7.732 1.00 26.70 58 THR H N 1
ATOM 3937 C CA . THR E 1 58 ? -51.470 48.804 -7.498 1.00 24.01 58 THR H CA 1
ATOM 3938 C C . THR E 1 58 ? -50.764 49.039 -6.168 1.00 24.68 58 THR H C 1
ATOM 3939 O O . THR E 1 58 ? -50.780 50.137 -5.606 1.00 24.25 58 THR H O 1
ATOM 3943 N N . ASN E 1 59 ? -50.153 47.970 -5.665 1.00 25.61 59 ASN H N 1
ATOM 3944 C CA . ASN E 1 59 ? -49.297 48.017 -4.483 1.00 25.46 59 ASN H CA 1
ATOM 3945 C C . ASN E 1 59 ? -48.144 47.066 -4.748 1.00 22.40 59 ASN H C 1
ATOM 3946 O O . ASN E 1 59 ? -48.354 45.854 -4.808 1.00 21.68 59 ASN H O 1
ATOM 3951 N N . TYR E 1 60 ? -46.942 47.606 -4.919 1.00 21.62 60 TYR H N 1
ATOM 3952 C CA . TYR E 1 60 ? -45.747 46.811 -5.160 1.00 22.45 60 TYR H CA 1
ATOM 3953 C C . TYR E 1 60 ? -44.909 46.729 -3.893 1.00 23.47 60 TYR H C 1
ATOM 3954 O O . TYR E 1 60 ? -44.711 47.735 -3.206 1.00 22.35 60 TYR H O 1
ATOM 3963 N N . ALA E 1 61 ? -44.405 45.533 -3.594 1.00 24.24 61 ALA H N 1
ATOM 3964 C CA . ALA E 1 61 ? -43.473 45.391 -2.484 1.00 25.37 61 ALA H CA 1
ATOM 3965 C C . ALA E 1 61 ? -42.238 46.246 -2.742 1.00 27.65 61 ALA H C 1
ATOM 3966 O O . ALA E 1 61 ? -41.823 46.446 -3.887 1.00 26.20 61 ALA H O 1
ATOM 3968 N N . GLN E 1 62 ? -41.645 46.749 -1.655 1.00 27.81 62 GLN H N 1
ATOM 3969 C CA . GLN E 1 62 ? -40.614 47.777 -1.772 1.00 32.75 62 GLN H CA 1
ATOM 3970 C C . GLN E 1 62 ? -39.435 47.324 -2.628 1.00 30.30 62 GLN H C 1
ATOM 3971 O O . GLN E 1 62 ? -38.925 48.098 -3.448 1.00 33.37 62 GLN H O 1
ATOM 3977 N N . LYS E 1 63 ? -38.990 46.078 -2.466 1.00 27.56 63 LYS H N 1
ATOM 3978 C CA . LYS E 1 63 ? -37.802 45.631 -3.187 1.00 32.97 63 LYS H CA 1
ATOM 3979 C C . LYS E 1 63 ? -38.023 45.559 -4.695 1.00 28.77 63 LYS H C 1
ATOM 3980 O O . LYS E 1 63 ? -37.046 45.474 -5.445 1.00 33.31 63 LYS H O 1
ATOM 3986 N N . PHE E 1 64 ? -39.272 45.580 -5.157 1.00 26.16 64 PHE H N 1
ATOM 3987 C CA . PHE E 1 64 ? -39.571 45.476 -6.579 1.00 28.31 64 PHE H CA 1
ATOM 3988 C C . PHE E 1 64 ? -40.019 46.793 -7.201 1.00 30.09 64 PHE H C 1
ATOM 3989 O O . PHE E 1 64 ? -40.271 46.835 -8.411 1.00 24.46 64 PHE H O 1
ATOM 3997 N N . ARG E 1 65 ? -40.124 47.863 -6.418 1.00 26.87 65 ARG H N 1
ATOM 3998 C CA . ARG E 1 65 ? -40.543 49.148 -6.959 1.00 27.24 65 ARG H CA 1
ATOM 3999 C C . ARG E 1 65 ? -39.497 49.675 -7.935 1.00 33.25 65 ARG H C 1
ATOM 4000 O O . ARG E 1 65 ? -38.299 49.686 -7.635 1.00 28.99 65 ARG H O 1
ATOM 4008 N N . GLY E 1 66 ? -39.954 50.115 -9.107 1.00 34.39 66 GLY H N 1
ATOM 4009 C CA . GLY E 1 66 ? -39.066 50.528 -10.171 1.00 33.27 66 GLY H CA 1
ATOM 4010 C C . GLY E 1 66 ? -38.721 49.440 -11.164 1.00 34.66 66 GLY H C 1
ATOM 4011 O O . GLY E 1 66 ? -38.200 49.751 -12.243 1.00 39.35 66 GLY H O 1
ATOM 4012 N N . ARG E 1 67 ? -38.992 48.175 -10.830 1.00 28.87 67 ARG H N 1
ATOM 4013 C CA . ARG E 1 67 ? -38.742 47.044 -11.710 1.00 28.30 67 ARG H CA 1
ATOM 4014 C C . ARG E 1 67 ? -39.987 46.254 -12.068 1.00 28.91 67 ARG H C 1
ATOM 4015 O O . ARG E 1 67 ? -39.928 45.435 -12.991 1.00 25.27 67 ARG H O 1
ATOM 4023 N N . LEU E 1 68 ? -41.087 46.434 -11.345 1.00 21.81 68 LEU H N 1
ATOM 4024 C CA . LEU E 1 68 ? -42.256 45.580 -11.474 1.00 22.33 68 LEU H CA 1
ATOM 4025 C C . LEU E 1 68 ? -43.465 46.401 -11.894 1.00 23.67 68 LEU H C 1
ATOM 4026 O O . LEU E 1 68 ? -43.685 47.507 -11.393 1.00 23.71 68 LEU H O 1
ATOM 4031 N N . THR E 1 69 ? -44.232 45.859 -12.834 1.00 22.21 69 THR H N 1
ATOM 4032 C CA . THR E 1 69 ? -45.504 46.431 -13.251 1.00 22.26 69 THR H CA 1
ATOM 4033 C C . THR E 1 69 ? -46.545 45.323 -13.273 1.00 25.39 69 THR H C 1
ATOM 4034 O O . THR E 1 69 ? -46.280 44.233 -13.788 1.00 24.55 69 THR H O 1
ATOM 4038 N N . ILE E 1 70 ? -47.712 45.589 -12.692 1.00 23.13 70 ILE H N 1
ATOM 4039 C CA . ILE E 1 70 ? -48.834 44.658 -12.707 1.00 18.89 70 ILE H CA 1
ATOM 4040 C C . ILE E 1 70 ? -50.001 45.333 -13.416 1.00 22.31 70 ILE H C 1
ATOM 4041 O O . ILE E 1 70 ? -50.369 46.464 -13.076 1.00 18.68 70 ILE H O 1
ATOM 4046 N N . THR E 1 71 ? -50.563 44.652 -14.417 1.00 21.21 71 THR H N 1
ATOM 4047 C CA . THR E 1 71 ? -51.639 45.204 -15.229 1.00 20.85 71 THR H CA 1
ATOM 4048 C C . THR E 1 71 ? -52.821 44.243 -15.254 1.00 24.42 71 THR H C 1
ATOM 4049 O O . THR E 1 71 ? -52.660 43.029 -15.096 1.00 20.28 71 THR H O 1
ATOM 4053 N N . TRP E 1 72 ? -54.013 44.801 -15.461 1.00 22.70 72 TRP H N 1
ATOM 4054 C CA . TRP E 1 72 ? -55.247 44.029 -15.559 1.00 22.57 72 TRP H CA 1
ATOM 4055 C C . TRP E 1 72 ? -55.958 44.394 -16.853 1.00 24.32 72 TRP H C 1
ATOM 4056 O O . TRP E 1 72 ? -56.224 45.573 -17.106 1.00 27.12 72 TRP H O 1
ATOM 4067 N N . ASP E 1 73 ? -56.238 43.385 -17.674 1.00 25.97 73 ASP H N 1
ATOM 4068 C CA . ASP E 1 73 ? -56.959 43.522 -18.940 1.00 25.40 73 ASP H CA 1
ATOM 4069 C C . ASP E 1 73 ? -58.331 42.873 -18.750 1.00 28.06 73 ASP H C 1
ATOM 4070 O O . ASP E 1 73 ? -58.469 41.653 -18.878 1.00 26.40 73 ASP H O 1
ATOM 4075 N N . LEU E 1 74 ? -59.346 43.686 -18.435 1.00 29.97 74 LEU H N 1
ATOM 4076 C CA . LEU E 1 74 ? -60.667 43.131 -18.134 1.00 26.64 74 LEU H CA 1
ATOM 4077 C C . LEU E 1 74 ? -61.289 42.438 -19.343 1.00 31.15 74 LEU H C 1
ATOM 4078 O O . LEU E 1 74 ? -61.880 41.359 -19.206 1.00 34.68 74 LEU H O 1
ATOM 4083 N N . SER E 1 75 ? -61.190 43.048 -20.530 1.00 27.98 75 SER H N 1
ATOM 4084 C CA . SER E 1 75 ? -61.863 42.487 -21.700 1.00 30.76 75 SER H CA 1
ATOM 4085 C C . SER E 1 75 ? -61.364 41.082 -22.018 1.00 29.57 75 SER H C 1
ATOM 4086 O O . SER E 1 75 ? -62.134 40.248 -22.509 1.00 32.07 75 SER H O 1
ATOM 4089 N N . ALA E 1 76 ? -60.094 40.799 -21.743 1.00 28.22 76 ALA H N 1
ATOM 4090 C CA . ALA E 1 76 ? -59.522 39.476 -21.955 1.00 31.01 76 ALA H CA 1
ATOM 4091 C C . ALA E 1 76 ? -59.406 38.672 -20.667 1.00 30.51 76 ALA H C 1
ATOM 4092 O O . ALA E 1 76 ? -58.920 37.536 -20.708 1.00 28.76 76 ALA H O 1
ATOM 4094 N N . SER E 1 77 ? -59.830 39.238 -19.532 1.00 25.59 77 SER H N 1
ATOM 4095 C CA . SER E 1 77 ? -59.696 38.598 -18.220 1.00 25.21 77 SER H CA 1
ATOM 4096 C C . SER E 1 77 ? -58.255 38.178 -17.953 1.00 26.37 77 SER H C 1
ATOM 4097 O O . SER E 1 77 ? -57.988 37.114 -17.392 1.00 26.97 77 SER H O 1
ATOM 4100 N N . MET E 1 78 ? -57.311 39.020 -18.360 1.00 23.32 78 MET H N 1
ATOM 4101 C CA . MET E 1 78 ? -55.897 38.683 -18.297 1.00 25.64 78 MET H CA 1
ATOM 4102 C C . MET E 1 78 ? -55.182 39.632 -17.346 1.00 24.01 78 MET H C 1
ATOM 4103 O O . MET E 1 78 ? -55.277 40.855 -17.492 1.00 25.49 78 MET H O 1
ATOM 4108 N N . ALA E 1 79 ? -54.473 39.067 -16.376 1.00 22.32 79 ALA H N 1
ATOM 4109 C CA . ALA E 1 79 ? -53.546 39.817 -15.544 1.00 23.65 79 ALA H CA 1
ATOM 4110 C C . ALA E 1 79 ? -52.125 39.559 -16.025 1.00 22.54 79 ALA H C 1
ATOM 4111 O O . ALA E 1 79 ? -51.815 38.482 -16.537 1.00 22.56 79 ALA H O 1
ATOM 4113 N N . TYR E 1 80 ? -51.264 40.562 -15.869 1.00 20.84 80 TYR H N 1
ATOM 4114 C CA . TYR E 1 80 ? -49.863 40.441 -16.245 1.00 21.77 80 TYR H CA 1
ATOM 4115 C C . TYR E 1 80 ? -48.973 40.982 -15.137 1.00 22.57 80 TYR H C 1
ATOM 4116 O O . TYR E 1 80 ? -49.340 41.912 -14.416 1.00 23.58 80 TYR H O 1
ATOM 4125 N N . MET E 1 81 ? -47.797 40.379 -15.010 1.00 20.53 81 MET H N 1
ATOM 4126 C CA . MET E 1 81 ? -46.687 40.965 -14.281 1.00 22.88 81 MET H CA 1
ATOM 4127 C C . MET E 1 81 ? -45.516 41.101 -15.241 1.00 23.59 81 MET H C 1
ATOM 4128 O O . MET E 1 81 ? -45.285 40.224 -16.081 1.00 23.07 81 MET H O 1
ATOM 4133 N N . GLU E 1 82 ? -44.796 42.215 -15.140 1.00 21.44 82 GLU H N 1
ATOM 4134 C CA . GLU E 1 82 ? -43.584 42.425 -15.921 1.00 26.38 82 GLU H CA 1
ATOM 4135 C C . GLU E 1 82 ? -42.459 42.803 -14.974 1.00 24.60 82 GLU H C 1
ATOM 4136 O O . GLU E 1 82 ? -42.557 43.806 -14.259 1.00 25.90 82 GLU H O 1
ATOM 4142 N N . LEU E 1 83 ? -41.403 41.999 -14.964 1.00 24.10 83 LEU H N 1
ATOM 4143 C CA . LEU E 1 83 ? -40.238 42.226 -14.122 1.00 21.75 83 LEU H CA 1
ATOM 4144 C C . LEU E 1 83 ? -39.058 42.535 -15.032 1.00 24.36 83 LEU H C 1
ATOM 4145 O O . LEU E 1 83 ? -38.636 41.681 -15.819 1.00 25.05 83 LEU H O 1
ATOM 4150 N N . SER E 1 84 ? -38.538 43.753 -14.934 1.00 21.35 84 SER H N 1
ATOM 4151 C CA . SER E 1 84 ? -37.482 44.223 -15.816 1.00 28.33 84 SER H CA 1
ATOM 4152 C C . SER E 1 84 ? -36.118 44.089 -15.144 1.00 27.67 84 SER H C 1
ATOM 4153 O O . SER E 1 84 ? -36.009 43.787 -13.954 1.00 23.19 84 SER H O 1
ATOM 4156 N N . SER E 1 85 ? -35.070 44.332 -15.933 1.00 27.54 85 SER H N 1
ATOM 4157 C CA . SER E 1 85 ? -33.684 44.238 -15.470 1.00 26.61 85 SER H CA 1
ATOM 4158 C C . SER E 1 85 ? -33.452 42.938 -14.702 1.00 26.71 85 SER H C 1
ATOM 4159 O O . SER E 1 85 ? -32.979 42.932 -13.563 1.00 27.16 85 SER H O 1
ATOM 4162 N N . LEU E 1 86 ? -33.814 41.827 -15.340 1.00 21.75 86 LEU H N 1
ATOM 4163 C CA . LEU E 1 86 ? -33.746 40.528 -14.688 1.00 24.73 86 LEU H CA 1
ATOM 4164 C C . LEU E 1 86 ? -32.320 40.195 -14.273 1.00 24.02 86 LEU H C 1
ATOM 4165 O O . LEU E 1 86 ? -31.359 40.476 -14.994 1.00 24.33 86 LEU H O 1
ATOM 4170 N N . ARG E 1 87 ? -32.191 39.583 -13.103 1.00 24.08 87 ARG H N 1
ATOM 4171 C CA . ARG E 1 87 ? -30.919 39.092 -12.602 1.00 27.12 87 ARG H CA 1
ATOM 4172 C C . ARG E 1 87 ? -31.048 37.605 -12.308 1.00 26.28 87 ARG H C 1
ATOM 4173 O O . ARG E 1 87 ? -32.147 37.041 -12.312 1.00 24.12 87 ARG H O 1
ATOM 4175 N N . SER E 1 88 ? -29.899 36.973 -12.054 1.00 26.91 88 SER H N 1
ATOM 4176 C CA . SER E 1 88 ? -29.879 35.543 -11.760 1.00 27.53 88 SER H CA 1
ATOM 4177 C C . SER E 1 88 ? -30.792 35.206 -10.590 1.00 25.37 88 SER H C 1
ATOM 4178 O O . SER E 1 88 ? -31.510 34.200 -10.624 1.00 27.31 88 SER H O 1
ATOM 4181 N N . GLU E 1 89 ? -30.782 36.042 -9.549 1.00 26.06 89 GLU H N 1
ATOM 4182 C CA . GLU E 1 89 ? -31.584 35.791 -8.357 1.00 24.33 89 GLU H CA 1
ATOM 4183 C C . GLU E 1 89 ? -33.082 35.849 -8.630 1.00 24.78 89 GLU H C 1
ATOM 4184 O O . GLU E 1 89 ? -33.866 35.372 -7.804 1.00 26.57 89 GLU H O 1
ATOM 4190 N N . ASP E 1 90 ? -33.500 36.436 -9.753 1.00 23.93 90 ASP H N 1
ATOM 4191 C CA . ASP E 1 90 ? -34.915 36.447 -10.111 1.00 23.88 90 ASP H CA 1
ATOM 4192 C C . ASP E 1 90 ? -35.419 35.095 -10.604 1.00 22.76 90 ASP H C 1
ATOM 4193 O O . ASP E 1 90 ? -36.627 34.953 -10.823 1.00 19.13 90 ASP H O 1
ATOM 4198 N N . THR E 1 91 ? -34.539 34.114 -10.804 1.00 20.73 91 THR H N 1
ATOM 4199 C CA . THR E 1 91 ? -34.989 32.770 -11.153 1.00 21.44 91 THR H CA 1
ATOM 4200 C C . THR E 1 91 ? -35.886 32.218 -10.053 1.00 21.84 91 THR H C 1
ATOM 4201 O O . THR E 1 91 ? -35.452 32.067 -8.907 1.00 21.07 91 THR H O 1
ATOM 4205 N N . ALA E 1 92 ? -37.132 31.912 -10.405 1.00 17.57 92 ALA H N 1
ATOM 4206 C CA . ALA E 1 92 ? -38.117 31.471 -9.426 1.00 19.79 92 ALA H CA 1
ATOM 4207 C C . ALA E 1 92 ? -39.378 31.033 -10.157 1.00 20.40 92 ALA H C 1
ATOM 4208 O O . ALA E 1 92 ? -39.542 31.266 -11.358 1.00 18.14 92 ALA H O 1
ATOM 4210 N N . VAL E 1 93 ? -40.268 30.398 -9.411 1.00 17.43 93 VAL H N 1
ATOM 4211 C CA . VAL E 1 93 ? -41.631 30.155 -9.862 1.00 18.59 93 VAL H CA 1
ATOM 4212 C C . VAL E 1 93 ? -42.480 31.351 -9.456 1.00 19.70 93 VAL H C 1
ATOM 4213 O O . VAL E 1 93 ? -42.476 31.760 -8.288 1.00 19.04 93 VAL H O 1
ATOM 4217 N N . TYR E 1 94 ? -43.193 31.924 -10.418 1.00 16.68 94 TYR H N 1
ATOM 4218 C CA . TYR E 1 94 ? -44.039 33.085 -10.187 1.00 17.14 94 TYR H CA 1
ATOM 4219 C C . TYR E 1 94 ? -45.495 32.644 -10.200 1.00 19.96 94 TYR H C 1
ATOM 4220 O O . TYR E 1 94 ? -45.949 32.018 -11.165 1.00 18.88 94 TYR H O 1
ATOM 4229 N N . TYR E 1 95 ? -46.213 32.954 -9.123 1.00 17.02 95 TYR H N 1
ATOM 4230 C CA . TYR E 1 95 ? -47.608 32.571 -8.958 1.00 19.92 95 TYR H CA 1
ATOM 4231 C C . TYR E 1 95 ? -48.516 33.790 -9.031 1.00 20.47 95 TYR H C 1
ATOM 4232 O O . TYR E 1 95 ? -48.212 34.843 -8.460 1.00 19.40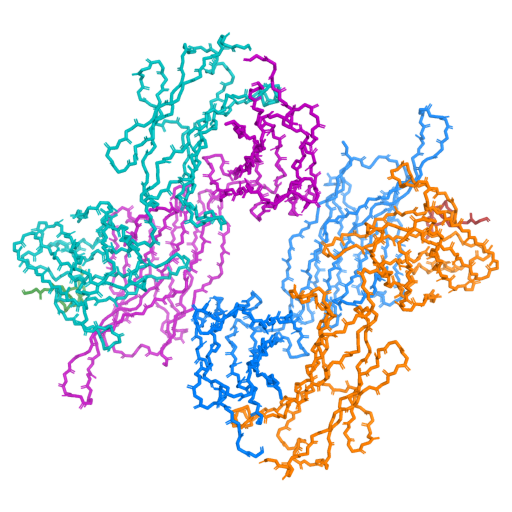 95 TYR H O 1
ATOM 4241 N N A CYS E 1 96 ? -49.615 33.667 -9.760 0.63 18.59 96 CYS H N 1
ATOM 4242 N N B CYS E 1 96 ? -49.650 33.608 -9.697 0.28 20.12 96 CYS H N 1
ATOM 4243 C CA A CYS E 1 96 ? -50.690 34.633 -9.618 0.63 18.50 96 CYS H CA 1
ATOM 4244 C CA B CYS E 1 96 ? -50.753 34.555 -9.710 0.28 18.54 96 CYS H CA 1
ATOM 4245 C C A CYS E 1 96 ? -51.735 34.066 -8.669 0.63 19.05 96 CYS H C 1
ATOM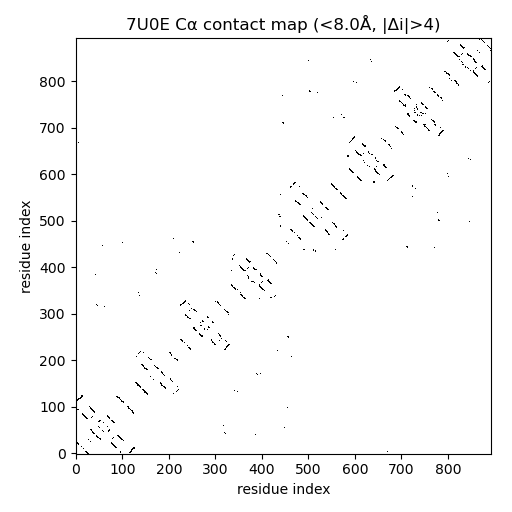 4246 C C B CYS E 1 96 ? -51.844 34.051 -8.771 0.28 18.99 96 CYS H C 1
ATOM 4247 O O A CYS E 1 96 ? -51.851 32.852 -8.485 0.63 17.90 96 CYS H O 1
ATOM 4248 O O B CYS E 1 96 ? -52.099 32.845 -8.699 0.28 17.53 96 CYS H O 1
ATOM 4253 N N . ALA E 1 97 ? -52.478 34.969 -8.042 1.00 17.23 97 ALA H N 1
ATOM 4254 C CA . ALA E 1 97 ? -53.511 34.577 -7.097 1.00 16.57 97 ALA H CA 1
ATOM 4255 C C . ALA E 1 97 ? -54.571 35.660 -7.018 1.00 18.07 97 ALA H C 1
ATOM 4256 O O . ALA E 1 97 ? -54.253 36.850 -7.016 1.00 20.63 97 ALA H O 1
ATOM 4258 N N . ALA E 1 98 ? -55.826 35.234 -6.941 1.00 18.52 98 ALA H N 1
ATOM 4259 C CA . ALA E 1 98 ? -56.961 36.128 -6.770 1.00 19.81 98 ALA H CA 1
ATOM 4260 C C . ALA E 1 98 ? -57.452 36.024 -5.335 1.00 16.59 98 ALA H C 1
ATOM 4261 O O . ALA E 1 98 ? -57.707 34.921 -4.840 1.00 17.36 98 ALA H O 1
ATOM 4263 N N . VAL E 1 99 ? -57.558 37.169 -4.663 1.00 18.05 99 VAL H N 1
ATOM 4264 C CA . VAL E 1 99 ? -58.006 37.240 -3.281 1.00 19.01 99 VAL H CA 1
ATOM 4265 C C . VAL E 1 99 ? -59.039 38.352 -3.167 1.00 22.49 99 VAL H C 1
ATOM 4266 O O . VAL E 1 99 ? -59.070 39.289 -3.969 1.00 19.44 99 VAL H O 1
ATOM 4270 N N . GLY E 1 100 ? -59.883 38.242 -2.154 1.00 20.99 100 GLY H N 1
ATOM 4271 C CA . GLY E 1 100 ? -60.891 39.247 -1.902 1.00 21.02 100 GLY H CA 1
ATOM 4272 C C . GLY E 1 100 ? -62.073 38.643 -1.173 1.00 24.47 100 GLY H C 1
ATOM 4273 O O . GLY E 1 100 ? -61.986 37.547 -0.629 1.00 20.34 100 GLY H O 1
ATOM 4274 N N . LYS E 1 101 ? -63.179 39.387 -1.173 1.00 20.22 101 LYS H N 1
ATOM 4275 C CA . LYS E 1 101 ? -64.401 38.949 -0.519 1.00 24.23 101 LYS H CA 1
ATOM 4276 C C . LYS E 1 101 ? -65.579 39.031 -1.477 1.00 28.84 101 LYS H C 1
ATOM 4277 O O . LYS E 1 101 ? -65.678 39.960 -2.286 1.00 23.48 101 LYS H O 1
ATOM 4283 N N . ASP E 1 102 ? -66.460 38.042 -1.377 1.00 24.95 102 ASP H N 1
ATOM 4284 C CA . ASP E 1 102 ? -67.702 37.981 -2.128 1.00 27.57 102 ASP H CA 1
ATOM 4285 C C . ASP E 1 102 ? -68.867 38.350 -1.223 1.00 28.66 102 ASP H C 1
ATOM 4286 O O . ASP E 1 102 ? -68.847 38.094 -0.017 1.00 27.05 102 ASP H O 1
ATOM 4291 N N . ASP E 1 103 ? -69.882 38.962 -1.818 1.00 27.89 103 ASP H N 1
ATOM 4292 C CA . ASP E 1 103 ? -71.181 39.084 -1.170 1.00 28.13 103 ASP H CA 1
ATOM 4293 C C . ASP E 1 103 ? -71.884 37.737 -1.293 1.00 33.64 103 ASP H C 1
ATOM 4294 O O . ASP E 1 103 ? -72.341 37.367 -2.379 1.00 36.84 103 ASP H O 1
ATOM 4299 N N . ASP E 1 104 ? -71.952 36.986 -0.194 1.00 30.88 104 ASP H N 1
ATOM 4300 C CA . ASP E 1 104 ? -72.562 35.655 -0.211 1.00 34.35 104 ASP H CA 1
ATOM 4301 C C . ASP E 1 104 ? -74.070 35.804 -0.054 1.00 31.42 104 ASP H C 1
ATOM 4302 O O . ASP E 1 104 ? -74.585 35.907 1.062 1.00 30.75 104 ASP H O 1
ATOM 4307 N N . VAL E 1 105 ? -74.786 35.811 -1.184 1.00 30.02 105 VAL H N 1
ATOM 4308 C CA . VAL E 1 105 ? -76.238 35.964 -1.162 1.00 34.45 105 VAL H CA 1
ATOM 4309 C C . VAL E 1 105 ? -76.939 34.756 -0.556 1.00 33.16 105 VAL H C 1
ATOM 4310 O O . VAL E 1 105 ? -78.096 34.865 -0.137 1.00 37.28 105 VAL H O 1
ATOM 4314 N N . LEU E 1 106 ? -76.276 33.601 -0.512 1.00 33.48 106 LEU H N 1
ATOM 4315 C CA . LEU E 1 106 ? -76.882 32.413 0.078 1.00 33.05 106 LEU H CA 1
ATOM 4316 C C . LEU E 1 106 ? -77.074 32.585 1.581 1.00 31.88 106 LEU H C 1
ATOM 4317 O O . LEU E 1 106 ? -78.184 32.428 2.101 1.00 30.13 106 LEU H O 1
ATOM 4322 N N . THR E 1 107 ? -75.995 32.900 2.298 1.00 31.02 107 THR H N 1
ATOM 4323 C CA . THR E 1 107 ? -76.035 33.048 3.747 1.00 33.45 107 THR H CA 1
ATOM 4324 C C . THR E 1 107 ? -76.338 34.469 4.200 1.00 32.76 107 THR H C 1
ATOM 4325 O O . THR E 1 107 ? -76.650 34.672 5.378 1.00 31.81 107 THR H O 1
ATOM 4329 N N . GLY E 1 108 ? -76.246 35.451 3.307 1.00 27.40 108 GLY H N 1
ATOM 4330 C CA . GLY E 1 108 ? -76.391 36.838 3.685 1.00 27.46 108 GLY H CA 1
ATOM 4331 C C . GLY E 1 108 ? -75.138 37.485 4.230 1.00 32.44 108 GLY H C 1
ATOM 4332 O O . GLY E 1 108 ? -75.190 38.653 4.633 1.00 34.23 108 GLY H O 1
ATOM 4333 N N . GLY E 1 109 ? -74.012 36.771 4.253 1.00 27.54 109 GLY H N 1
ATOM 4334 C CA . GLY E 1 109 ? -72.771 37.291 4.760 1.00 29.42 109 GLY H CA 1
ATOM 4335 C C . GLY E 1 109 ? -71.758 37.560 3.667 1.00 34.15 109 GLY H C 1
ATOM 4336 O O . GLY E 1 109 ? -72.092 37.707 2.484 1.00 34.33 109 GLY H O 1
ATOM 4337 N N . ASN E 1 110 ? -70.497 37.642 4.072 1.00 32.19 110 ASN H N 1
ATOM 4338 C CA . ASN E 1 110 ? -69.388 37.820 3.152 1.00 37.23 110 ASN H CA 1
ATOM 4339 C C . ASN E 1 110 ? -68.567 36.541 3.104 1.00 36.34 110 ASN H C 1
ATOM 4340 O O . ASN E 1 110 ? -68.541 35.765 4.064 1.00 41.16 110 ASN H O 1
ATOM 4345 N N . LYS E 1 111 ? -67.910 36.313 1.971 1.00 33.09 111 LYS H N 1
ATOM 4346 C CA . LYS E 1 111 ? -67.087 35.126 1.780 1.00 32.49 111 LYS H CA 1
ATOM 4347 C C . LYS E 1 111 ? -65.717 35.547 1.273 1.00 28.14 111 LYS H C 1
ATOM 4348 O O . LYS E 1 111 ? -65.604 36.081 0.166 1.00 25.55 111 LYS H O 1
ATOM 4354 N N . TYR E 1 112 ? -64.680 35.291 2.067 1.00 26.43 112 TYR H N 1
ATOM 4355 C CA . TYR E 1 112 ? -63.322 35.457 1.572 1.00 27.37 112 TYR H CA 1
ATOM 4356 C C . TYR E 1 112 ? -62.996 34.335 0.597 1.00 21.16 112 TYR H C 1
ATOM 4357 O O . TYR E 1 112 ? -63.321 33.168 0.836 1.00 25.25 112 TYR H O 1
ATOM 4366 N N . PHE E 1 113 ? -62.358 34.689 -0.513 1.00 22.59 113 PHE H N 1
ATOM 4367 C CA . PHE E 1 113 ? -61.932 33.709 -1.499 1.00 20.69 113 PHE H CA 1
ATOM 4368 C C . PHE E 1 113 ? -60.434 33.836 -1.744 1.00 19.14 113 PHE H C 1
ATOM 4369 O O . PHE E 1 113 ? -59.822 34.879 -1.494 1.00 19.15 113 PHE H O 1
ATOM 4377 N N . ASP E 1 114 ? -59.854 32.751 -2.249 1.00 18.94 114 ASP H N 1
ATOM 4378 C CA . ASP E 1 114 ? -58.402 32.610 -2.309 1.00 16.44 114 ASP H CA 1
ATOM 4379 C C . ASP E 1 114 ? -58.100 31.543 -3.352 1.00 16.86 114 ASP H C 1
ATOM 4380 O O . ASP E 1 114 ? -58.319 30.357 -3.097 1.00 19.17 114 ASP H O 1
ATOM 4385 N N . HIS E 1 115 ? -57.622 31.959 -4.523 1.00 17.91 115 HIS H N 1
ATOM 4386 C CA . HIS E 1 115 ? -57.354 31.043 -5.625 1.00 21.32 115 HIS H CA 1
ATOM 4387 C C . HIS E 1 115 ? -55.980 31.340 -6.202 1.00 19.15 115 HIS H C 1
ATOM 4388 O O . HIS E 1 115 ? -55.565 32.499 -6.251 1.00 18.19 115 HIS H O 1
ATOM 4395 N N . TRP E 1 116 ? -55.281 30.293 -6.645 1.00 17.79 116 TRP H N 1
ATOM 4396 C CA . TRP E 1 116 ? -53.905 30.407 -7.115 1.00 20.49 116 TRP H CA 1
ATOM 4397 C C . TRP E 1 116 ? -53.749 29.774 -8.489 1.00 19.70 116 TRP H C 1
ATOM 4398 O O . TRP E 1 116 ? -54.348 28.734 -8.776 1.00 17.64 116 TRP H O 1
ATOM 4409 N N . GLY E 1 117 ? -52.934 30.404 -9.333 1.00 17.35 117 GLY H N 1
ATOM 4410 C CA . GLY E 1 117 ? -52.530 29.785 -10.577 1.00 17.92 117 GLY H CA 1
ATOM 4411 C C . GLY E 1 117 ? -51.556 28.644 -10.342 1.00 20.20 117 GLY H C 1
ATOM 4412 O O . GLY E 1 117 ? -51.115 28.375 -9.225 1.00 19.60 117 GLY H O 1
ATOM 4413 N N . GLN E 1 118 ? -51.211 27.952 -11.427 1.00 19.39 118 GLN H N 1
ATOM 4414 C CA . GLN E 1 118 ? -50.301 26.819 -11.318 1.00 17.63 118 GLN H CA 1
ATOM 4415 C C . GLN E 1 118 ? -48.842 27.236 -11.189 1.00 20.37 118 GLN H C 1
ATOM 4416 O O . GLN E 1 118 ? -48.003 26.391 -10.862 1.00 17.70 118 GLN H O 1
ATOM 4422 N N . GLY E 1 119 ? -48.520 28.497 -11.426 1.00 18.71 119 GLY H N 1
ATOM 4423 C CA . GLY E 1 119 ? -47.133 28.920 -11.340 1.00 15.67 119 GLY H CA 1
ATOM 4424 C C . GLY E 1 119 ? -46.440 28.899 -12.688 1.00 20.30 119 GLY H C 1
ATOM 4425 O O . GLY E 1 119 ? -46.764 28.116 -13.581 1.00 20.17 119 GLY H O 1
ATOM 4426 N N . THR E 1 120 ? -45.458 29.788 -12.833 1.00 19.87 120 THR H N 1
ATOM 4427 C CA . THR E 1 120 ? -44.677 29.927 -14.058 1.00 17.55 120 THR H CA 1
ATOM 4428 C C . THR E 1 120 ? -43.205 30.005 -13.686 1.00 18.94 120 THR H C 1
ATOM 4429 O O . THR E 1 120 ? -42.794 30.919 -12.964 1.00 18.33 120 THR H O 1
ATOM 4433 N N . LEU E 1 121 ? -42.415 29.056 -14.177 1.00 18.50 121 LEU H N 1
ATOM 4434 C CA . LEU E 1 121 ? -40.984 29.043 -13.905 1.00 19.50 121 LEU H CA 1
ATOM 4435 C C . LEU E 1 121 ? -40.271 30.002 -14.851 1.00 19.21 121 LEU H C 1
ATOM 4436 O O . LEU E 1 121 ? -40.275 29.800 -16.069 1.00 21.17 121 LEU H O 1
ATOM 4441 N N . VAL E 1 122 ? -39.666 31.047 -14.292 1.00 15.60 122 VAL H N 1
ATOM 4442 C CA . VAL E 1 122 ? -38.841 31.986 -15.043 1.00 17.95 122 VAL H CA 1
ATOM 4443 C C . VAL E 1 122 ? -37.387 31.695 -14.697 1.00 21.46 122 VAL H C 1
ATOM 4444 O O . VAL E 1 122 ? -36.980 31.827 -13.536 1.00 16.10 122 VAL H O 1
ATOM 4448 N N . THR E 1 123 ? -36.614 31.271 -15.695 1.00 18.92 123 THR H N 1
ATOM 4449 C CA . THR E 1 123 ? -35.200 30.945 -15.532 1.00 20.57 123 THR H CA 1
ATOM 4450 C C . THR E 1 123 ? -34.359 32.053 -16.152 1.00 20.21 123 THR H C 1
ATOM 4451 O O . THR E 1 123 ? -34.419 32.280 -17.365 1.00 22.99 123 THR H O 1
ATOM 4455 N N . VAL E 1 124 ? -33.578 32.740 -15.326 1.00 19.96 124 VAL H N 1
ATOM 4456 C CA . VAL E 1 124 ? -32.729 33.833 -15.783 1.00 22.05 124 VAL H CA 1
ATOM 4457 C C . VAL E 1 124 ? -31.321 33.285 -15.951 1.00 22.97 124 VAL H C 1
ATOM 4458 O O . VAL E 1 124 ? -30.651 32.958 -14.964 1.00 22.31 124 VAL H O 1
ATOM 4462 N N . SER E 1 125 ? -30.869 33.183 -17.200 1.00 22.91 125 SER H N 1
ATOM 4463 C CA . SER E 1 125 ? -29.551 32.643 -17.492 1.00 20.25 125 SER H CA 1
ATOM 4464 C C . SER E 1 125 ? -29.128 33.087 -18.884 1.00 23.13 125 SER H C 1
ATOM 4465 O O . SER E 1 125 ? -29.945 33.116 -19.808 1.00 24.13 125 SER H O 1
ATOM 4468 N N . SER E 1 126 ? -27.852 33.429 -19.022 1.00 20.61 126 SER H N 1
ATOM 4469 C CA . SER E 1 126 ? -27.273 33.813 -20.301 1.00 25.75 126 SER H CA 1
ATOM 4470 C C . SER E 1 126 ? -26.764 32.621 -21.098 1.00 24.84 126 SER H C 1
ATOM 4471 O O . SER E 1 126 ? -26.229 32.809 -22.196 1.00 22.87 126 SER H O 1
ATOM 4474 N N . ALA E 1 127 ? -26.915 31.410 -20.572 1.00 22.55 127 ALA H N 1
ATOM 4475 C CA . ALA E 1 127 ? -26.282 30.241 -21.161 1.00 25.23 127 ALA H CA 1
ATOM 4476 C C . ALA E 1 127 ? -26.965 29.828 -22.458 1.00 24.69 127 ALA H C 1
ATOM 4477 O O . ALA E 1 127 ? -28.161 30.052 -22.662 1.00 23.17 127 ALA H O 1
ATOM 4479 N N . SER E 1 128 ? -26.178 29.237 -23.347 1.00 23.82 128 SER H N 1
ATOM 4480 C CA . SER E 1 128 ? -26.689 28.509 -24.495 1.00 26.15 128 SER H CA 1
ATOM 4481 C C . SER E 1 128 ? -26.695 27.019 -24.174 1.00 24.72 128 SER H C 1
ATOM 4482 O O . SER E 1 128 ? -26.187 26.583 -23.138 1.00 23.63 128 SER H O 1
ATOM 4485 N N . THR E 1 129 ? -27.284 26.236 -25.073 1.00 24.47 129 THR H N 1
ATOM 4486 C CA . THR E 1 129 ? -27.328 24.793 -24.876 1.00 24.32 129 THR H CA 1
ATOM 4487 C C . THR E 1 129 ? -25.919 24.239 -24.731 1.00 25.84 129 THR H C 1
ATOM 4488 O O . THR E 1 129 ? -25.054 24.475 -25.579 1.00 27.18 129 THR H O 1
ATOM 4492 N N . LYS E 1 130 ? -25.686 23.501 -23.648 1.00 24.13 130 LYS H N 1
ATOM 4493 C CA . LYS E 1 130 ? -24.353 22.990 -23.361 1.00 24.38 130 LYS H CA 1
ATOM 4494 C C . LYS E 1 130 ? -24.466 21.636 -22.680 1.00 22.66 130 LYS H C 1
ATOM 4495 O O . LYS E 1 130 ? -25.227 21.481 -21.721 1.00 23.36 130 LYS H O 1
ATOM 4501 N N . GLY E 1 131 ? -23.713 20.662 -23.180 1.00 22.66 131 GLY H N 1
ATOM 4502 C CA . GLY E 1 131 ? -23.653 19.362 -22.565 1.00 22.19 131 GLY H CA 1
ATOM 4503 C C . GLY E 1 131 ? -22.815 19.379 -21.303 1.00 25.93 131 GLY H C 1
ATOM 4504 O O . GLY E 1 131 ? -21.952 20.241 -21.108 1.00 24.94 131 GLY H O 1
ATOM 4505 N N . PRO E 1 132 ? -23.050 18.418 -20.420 1.00 23.50 132 PRO H N 1
ATOM 4506 C CA . PRO E 1 132 ? -22.354 18.413 -19.134 1.00 23.89 132 PRO H CA 1
ATOM 4507 C C . PRO E 1 132 ? -20.968 17.795 -19.227 1.00 24.36 132 PRO H C 1
ATOM 4508 O O . PRO E 1 132 ? -20.649 17.028 -20.136 1.00 25.02 132 PRO H O 1
ATOM 4512 N N . SER E 1 133 ? -20.143 18.149 -18.250 1.00 22.01 133 SER H N 1
ATOM 4513 C CA . SER E 1 133 ? -18.923 17.418 -17.955 1.00 22.59 133 SER H CA 1
ATOM 4514 C C . SER E 1 133 ? -19.238 16.426 -16.845 1.00 22.46 133 SER H C 1
ATOM 4515 O O . SER E 1 133 ? -19.974 16.748 -15.909 1.00 24.13 133 SER H O 1
ATOM 4518 N N . VAL E 1 134 ? -18.711 15.210 -16.962 1.00 19.23 134 VAL H N 1
ATOM 4519 C CA . VAL E 1 134 ? -19.005 14.147 -16.009 1.00 19.30 134 VAL H CA 1
ATOM 4520 C C . VAL E 1 134 ? -17.714 13.778 -15.294 1.00 25.02 134 VAL H C 1
ATOM 4521 O O . VAL E 1 134 ? -16.774 13.271 -15.918 1.00 25.24 134 VAL H O 1
ATOM 4525 N N . PHE E 1 135 ? -17.673 14.028 -13.986 1.00 19.13 135 PHE H N 1
ATOM 4526 C CA . PHE E 1 135 ? -16.484 13.759 -13.200 1.00 22.99 135 PHE H CA 1
ATOM 4527 C C . PHE E 1 135 ? -16.765 12.692 -12.149 1.00 23.85 135 PHE H C 1
ATOM 4528 O O . PHE E 1 135 ? -17.835 12.698 -11.529 1.00 20.58 135 PHE H O 1
ATOM 4536 N N . PRO E 1 136 ? -15.832 11.768 -11.931 1.00 27.37 136 PRO H N 1
ATOM 4537 C CA . PRO E 1 136 ? -16.058 10.708 -10.945 1.00 22.77 136 PRO H CA 1
ATOM 4538 C C . PRO E 1 136 ? -15.925 11.212 -9.517 1.00 23.32 136 PRO H C 1
ATOM 4539 O O . PRO E 1 136 ? -15.124 12.099 -9.211 1.00 25.56 136 PRO H O 1
ATOM 4543 N N . LEU E 1 137 ? -16.727 10.623 -8.636 1.00 22.21 137 LEU H N 1
ATOM 4544 C CA . LEU E 1 137 ? -16.641 10.842 -7.195 1.00 21.55 137 LEU H CA 1
ATOM 4545 C C . LEU E 1 137 ? -16.149 9.528 -6.592 1.00 23.51 137 LEU H C 1
ATOM 4546 O O . LEU E 1 137 ? -16.939 8.642 -6.263 1.00 21.32 137 LEU H O 1
ATOM 4551 N N . ALA E 1 138 ? -14.829 9.409 -6.452 1.00 23.89 138 ALA H N 1
ATOM 4552 C CA . ALA E 1 138 ? -14.221 8.123 -6.143 1.00 24.29 138 ALA H CA 1
ATOM 4553 C C . ALA E 1 138 ? -14.284 7.843 -4.643 1.00 26.26 138 ALA H C 1
ATOM 4554 O O . ALA E 1 138 ? -14.032 8.737 -3.832 1.00 25.16 138 ALA H O 1
ATOM 4556 N N . PRO E 1 139 ? -14.613 6.615 -4.253 1.00 24.97 139 PRO H N 1
ATOM 4557 C CA . PRO E 1 139 ? -14.531 6.232 -2.843 1.00 25.02 139 PRO H CA 1
ATOM 4558 C C . PRO E 1 139 ? -13.132 5.772 -2.464 1.00 30.17 139 PRO H C 1
ATOM 4559 O O . PRO E 1 139 ? -12.293 5.456 -3.310 1.00 32.52 139 PRO H O 1
ATOM 4563 N N . SER E 1 140 ? -12.897 5.726 -1.158 1.00 35.51 140 SER H N 1
ATOM 4564 C CA . SER E 1 140 ? -11.653 5.209 -0.605 1.00 39.51 140 SER H CA 1
ATOM 4565 C C . SER E 1 140 ? -11.853 3.743 -0.246 1.00 44.97 140 SER H C 1
ATOM 4566 O O . SER E 1 140 ? -12.729 3.412 0.562 1.00 49.56 140 SER H O 1
ATOM 4569 N N . SER E 1 141 ? -11.052 2.871 -0.849 1.00 47.44 141 SER H N 1
ATOM 4570 C CA . SER E 1 141 ? -11.118 1.445 -0.557 1.00 49.20 141 SER H CA 1
ATOM 4571 C C . SER E 1 141 ? -10.552 1.146 0.829 1.00 53.05 141 SER H C 1
ATOM 4572 O O . SER E 1 141 ? -11.216 1.362 1.844 1.00 57.74 141 SER H O 1
ATOM 4575 N N . GLY E 1 147 ? -19.544 -1.160 6.685 1.00 39.61 147 GLY H N 1
ATOM 4576 C CA . GLY E 1 147 ? -18.737 -1.751 5.635 1.00 36.31 147 GLY H CA 1
ATOM 4577 C C . GLY E 1 147 ? -19.203 -1.390 4.238 1.00 38.89 147 GLY H C 1
ATOM 4578 O O . GLY E 1 147 ? -19.031 -2.169 3.301 1.00 40.50 147 GLY H O 1
ATOM 4579 N N . THR E 1 148 ? -19.797 -0.208 4.096 1.00 35.78 148 THR H N 1
ATOM 4580 C CA . THR E 1 148 ? -20.263 0.287 2.810 1.00 36.68 148 THR H CA 1
ATOM 4581 C C . THR E 1 148 ? -19.468 1.521 2.408 1.00 29.91 148 THR H C 1
ATOM 4582 O O . THR E 1 148 ? -18.847 2.189 3.240 1.00 32.61 148 THR H O 1
ATOM 4586 N N . ALA E 1 149 ? -19.496 1.819 1.114 1.00 29.41 149 ALA H N 1
ATOM 4587 C CA . ALA E 1 149 ? -18.804 2.972 0.559 1.00 28.55 149 ALA H CA 1
ATOM 4588 C C . ALA E 1 149 ? -19.729 3.720 -0.388 1.00 28.31 149 ALA H C 1
ATOM 4589 O O . ALA E 1 149 ? -20.507 3.106 -1.126 1.00 26.40 149 ALA H O 1
ATOM 4591 N N . ALA E 1 150 ? -19.637 5.045 -0.367 1.00 24.20 150 ALA H N 1
ATOM 4592 C CA . ALA E 1 150 ? -20.406 5.899 -1.262 1.00 27.32 150 ALA H CA 1
ATOM 4593 C C . ALA E 1 150 ? -19.529 6.335 -2.429 1.00 24.59 150 ALA H C 1
ATOM 4594 O O . ALA E 1 150 ? -18.381 6.747 -2.229 1.00 25.28 150 ALA H O 1
ATOM 4596 N N . LEU E 1 151 ? -20.070 6.229 -3.641 1.00 23.59 151 LEU H N 1
ATOM 4597 C CA . LEU E 1 151 ? -19.404 6.688 -4.851 1.00 23.54 151 LEU H CA 1
ATOM 4598 C C . LEU E 1 151 ? -20.443 7.335 -5.753 1.00 25.97 151 LEU H C 1
ATOM 4599 O O . LEU E 1 151 ? -21.646 7.123 -5.591 1.00 25.91 151 LEU H O 1
ATOM 4604 N N . GLY E 1 152 ? -19.977 8.132 -6.706 1.00 22.99 152 GLY H N 1
ATOM 4605 C CA . GLY E 1 152 ? -20.922 8.782 -7.590 1.00 22.13 152 GLY H CA 1
ATOM 4606 C C . GLY E 1 152 ? -20.246 9.465 -8.756 1.00 24.30 152 GLY H C 1
ATOM 4607 O O . G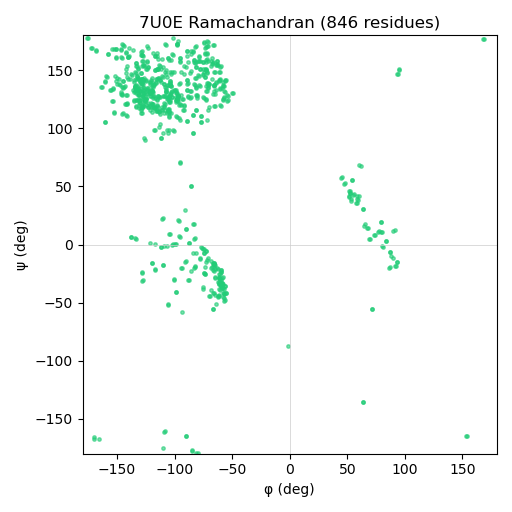LY E 1 152 ? -19.066 9.245 -9.038 1.00 22.73 152 GLY H O 1
ATOM 4608 N N . CYS E 1 153 ? -21.030 10.291 -9.446 1.00 21.40 153 CYS H N 1
ATOM 4609 C CA A CYS E 1 153 ? -20.485 11.111 -10.510 0.35 22.45 153 CYS H CA 1
ATOM 4610 C CA B CYS E 1 153 ? -20.577 11.082 -10.586 0.63 22.47 153 CYS H CA 1
ATOM 4611 C C . CYS E 1 153 ? -21.101 12.501 -10.450 1.00 23.21 153 CYS H C 1
ATOM 4612 O O . CYS E 1 153 ? -22.277 12.684 -10.119 1.00 20.15 153 CYS H O 1
ATOM 4617 N N . LEU E 1 154 ? -20.253 13.485 -10.728 1.00 21.45 154 LEU H N 1
ATOM 4618 C CA . LEU E 1 154 ? -20.629 14.890 -10.740 1.00 21.01 154 LEU H CA 1
ATOM 4619 C C . LEU E 1 154 ? -20.953 15.282 -12.175 1.00 20.75 154 LEU H C 1
ATOM 4620 O O . LEU E 1 154 ? -20.099 15.167 -13.059 1.00 22.07 154 LEU H O 1
ATOM 4625 N N . VAL E 1 155 ? -22.185 15.721 -12.403 1.00 18.88 155 VAL H N 1
ATOM 4626 C CA . VAL E 1 155 ? -22.674 16.119 -13.718 1.00 21.96 155 VAL H CA 1
ATOM 4627 C C . VAL E 1 155 ? -22.750 17.641 -13.696 1.00 22.90 155 VAL H C 1
ATOM 4628 O O . VAL E 1 155 ? -23.744 18.218 -13.241 1.00 18.68 155 VAL H O 1
ATOM 4632 N N . LYS E 1 156 ? -21.711 18.300 -14.204 1.00 20.59 156 LYS H N 1
ATOM 4633 C CA A LYS E 1 156 ? -21.503 19.724 -13.989 0.50 24.61 156 LYS H CA 1
ATOM 4634 C CA B LYS E 1 156 ? -21.516 19.726 -13.989 0.50 24.58 156 LYS H CA 1
ATOM 4635 C C . LYS E 1 156 ? -21.681 20.516 -15.280 1.00 25.36 156 LYS H C 1
ATOM 4636 O O . LYS E 1 156 ? -21.323 20.043 -16.364 1.00 25.54 156 LYS H O 1
ATOM 4647 N N . ASP E 1 157 ? -22.239 21.722 -15.144 1.00 24.69 157 ASP H N 1
ATOM 4648 C CA . ASP E 1 157 ? -22.219 22.772 -16.165 1.00 21.06 157 ASP H CA 1
ATOM 4649 C C . ASP E 1 157 ? -22.927 22.341 -17.453 1.00 24.40 157 ASP H C 1
ATOM 4650 O O . ASP E 1 157 ? -22.320 22.198 -18.514 1.00 26.62 157 ASP H O 1
ATOM 4655 N N . TYR E 1 158 ? -24.242 22.170 -17.344 1.00 21.60 158 TYR H N 1
ATOM 4656 C CA . TYR E 1 158 ? -25.060 21.880 -18.511 1.00 23.04 158 TYR H CA 1
ATOM 4657 C C . TYR E 1 158 ? -26.238 22.844 -18.564 1.00 22.60 158 TYR H C 1
ATOM 4658 O O . TYR E 1 158 ? -26.575 23.504 -17.578 1.00 19.67 158 TYR H O 1
ATOM 4667 N N . PHE E 1 159 ? -26.855 22.931 -19.746 1.00 20.54 159 PHE H N 1
ATOM 4668 C CA . PHE E 1 159 ? -28.016 23.790 -19.941 1.00 20.72 159 PHE H CA 1
ATOM 4669 C C . PHE E 1 159 ? -28.711 23.365 -21.221 1.00 18.89 159 PHE H C 1
ATOM 4670 O O . PHE E 1 159 ? -28.027 23.108 -22.220 1.00 20.85 159 PHE H O 1
ATOM 4678 N N . PRO E 1 160 ? -30.046 23.258 -21.235 1.00 20.89 160 PRO H N 1
ATOM 4679 C CA . PRO E 1 160 ? -30.905 23.435 -20.064 1.00 20.28 160 PRO H CA 1
ATOM 4680 C C . PRO E 1 160 ? -31.119 22.112 -19.346 1.00 22.18 160 PRO H C 1
ATOM 4681 O O . PRO E 1 160 ? -30.379 21.160 -19.598 1.00 23.03 160 PRO H O 1
ATOM 4685 N N . GLU E 1 161 ? -32.110 22.058 -18.461 1.00 19.57 161 GLU H N 1
ATOM 4686 C CA . GLU E 1 161 ? -32.556 20.790 -17.915 1.00 23.98 161 GLU H CA 1
ATOM 4687 C C . GLU E 1 161 ? -33.319 20.014 -18.992 1.00 23.56 161 GLU H C 1
ATOM 4688 O O . GLU E 1 161 ? -33.797 20.600 -19.965 1.00 24.28 161 GLU H O 1
ATOM 4694 N N . PRO E 1 162 ? -33.451 18.684 -18.844 1.00 24.98 162 PRO H N 1
ATOM 4695 C CA . PRO E 1 162 ? -32.942 17.838 -17.766 1.00 22.95 162 PRO H CA 1
ATOM 4696 C C . PRO E 1 162 ? -31.763 16.955 -18.159 1.00 25.11 162 PRO H C 1
ATOM 4697 O O . PRO E 1 162 ? -31.397 16.845 -19.329 1.00 22.50 162 PRO H O 1
ATOM 4701 N N . VAL E 1 163 ? -31.183 16.317 -17.151 1.00 27.36 163 VAL H N 1
ATOM 4702 C CA . VAL E 1 163 ? -30.232 15.231 -17.330 1.00 23.71 163 VAL H CA 1
ATOM 4703 C C . VAL E 1 163 ? -30.808 13.995 -16.657 1.00 28.13 163 VAL H C 1
ATOM 4704 O O . VAL E 1 163 ? -31.427 14.093 -15.591 1.00 31.05 163 VAL H O 1
ATOM 4708 N N . THR E 1 164 ? -30.640 12.841 -17.293 1.00 25.24 164 THR H N 1
ATOM 4709 C CA . THR E 1 164 ? -30.931 11.563 -16.665 1.00 24.93 164 THR H CA 1
ATOM 4710 C C . THR E 1 164 ? -29.624 10.847 -16.365 1.00 25.78 164 THR H C 1
ATOM 4711 O O . THR E 1 164 ? -28.632 11.003 -17.083 1.00 23.18 164 THR H O 1
ATOM 4715 N N . VAL E 1 165 ? -29.628 10.063 -15.293 1.00 23.13 165 VAL H N 1
ATOM 4716 C CA . VAL E 1 165 ? -28.467 9.278 -14.900 1.00 23.60 165 VAL H CA 1
ATOM 4717 C C . VAL E 1 165 ? -28.929 7.872 -14.549 1.00 27.49 165 VAL H C 1
ATOM 4718 O O . VAL E 1 165 ? -29.947 7.690 -13.870 1.00 23.45 165 VAL H O 1
ATOM 4722 N N . SER E 1 166 ? -28.194 6.878 -15.039 1.00 22.80 166 SER H N 1
ATOM 4723 C CA . SER E 1 166 ? -28.362 5.495 -14.629 1.00 21.60 166 SER H CA 1
ATOM 4724 C C . SER E 1 166 ? -26.999 4.947 -14.230 1.00 25.02 166 SER H C 1
ATOM 4725 O O . SER E 1 166 ? -25.960 5.559 -14.492 1.00 23.73 166 SER H O 1
ATOM 4728 N N . TRP E 1 167 ? -27.004 3.796 -13.565 1.00 22.87 167 TRP H N 1
ATOM 4729 C CA . TRP E 1 167 ? -25.773 3.139 -13.151 1.00 22.15 167 TRP H CA 1
ATOM 4730 C C . TRP E 1 167 ? -25.710 1.747 -13.760 1.00 25.24 167 TRP H C 1
ATOM 4731 O O . TRP E 1 167 ? -26.675 0.980 -13.669 1.00 23.44 167 TRP H O 1
ATOM 4742 N N . ASN E 1 168 ? -24.572 1.434 -14.380 1.00 25.20 168 ASN H N 1
ATOM 4743 C CA . ASN E 1 168 ? -24.339 0.143 -15.026 1.00 26.64 168 ASN H CA 1
ATOM 4744 C C . ASN E 1 168 ? -25.468 -0.202 -15.997 1.00 26.83 168 ASN H C 1
ATOM 4745 O O . ASN E 1 168 ? -25.998 -1.316 -16.012 1.00 27.76 168 ASN H O 1
ATOM 4750 N N . SER E 1 169 ? -25.837 0.786 -16.815 1.00 27.17 169 SER H N 1
ATOM 4751 C CA . SER E 1 169 ? -26.856 0.626 -17.853 1.00 29.90 169 SER H CA 1
ATOM 4752 C C . SER E 1 169 ? -28.191 0.171 -17.267 1.00 30.42 169 SER H C 1
ATOM 4753 O O . SER E 1 169 ? -28.929 -0.598 -17.883 1.00 29.68 169 SER H O 1
ATOM 4756 N N . GLY E 1 170 ? -28.506 0.652 -16.066 1.00 25.45 170 GLY H N 1
ATOM 4757 C CA . GLY E 1 170 ? -29.754 0.320 -15.414 1.00 29.05 170 GLY H CA 1
ATOM 4758 C C . GLY E 1 170 ? -29.739 -0.947 -14.588 1.00 31.28 170 GLY H C 1
ATOM 4759 O O . GLY E 1 170 ? -30.735 -1.233 -13.909 1.00 30.41 170 GLY H O 1
ATOM 4760 N N . ALA E 1 171 ? -28.647 -1.716 -14.618 1.00 30.80 171 ALA H N 1
ATOM 4761 C CA . ALA E 1 171 ? -28.586 -2.946 -13.835 1.00 26.34 171 ALA H CA 1
ATOM 4762 C C . ALA E 1 171 ? -28.418 -2.665 -12.347 1.00 28.54 171 ALA H C 1
ATOM 4763 O O . ALA E 1 171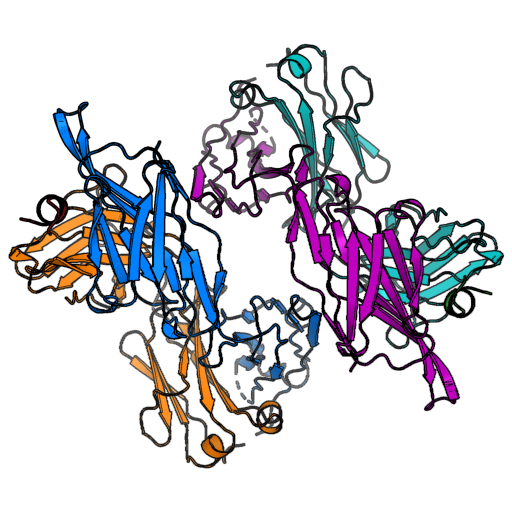 ? -28.789 -3.501 -11.516 1.00 32.50 171 ALA H O 1
ATOM 4765 N N . LEU E 1 172 ? -27.852 -1.514 -11.991 1.00 24.61 172 LEU H N 1
ATOM 4766 C CA . LEU E 1 172 ? -27.644 -1.129 -10.598 1.00 26.72 172 LEU H CA 1
ATOM 4767 C C . LEU E 1 172 ? -28.674 -0.065 -10.238 1.00 24.44 172 LEU H C 1
ATOM 4768 O O . LEU E 1 172 ? -28.648 1.041 -10.788 1.00 28.49 172 LEU H O 1
ATOM 4773 N N . THR E 1 173 ? -29.583 -0.399 -9.323 1.00 30.71 173 THR H N 1
ATOM 4774 C CA . THR E 1 173 ? -30.633 0.532 -8.921 1.00 29.70 173 THR H CA 1
ATOM 4775 C C . THR E 1 173 ? -30.688 0.685 -7.406 1.00 27.73 173 THR H C 1
ATOM 4776 O O . THR E 1 173 ? -31.030 1.757 -6.897 1.00 29.69 173 THR H O 1
ATOM 4780 N N . SER E 1 174 ? -30.350 -0.376 -6.679 1.00 28.81 174 SER H N 1
ATOM 4781 C CA . SER E 1 174 ? -30.428 -0.341 -5.226 1.00 28.95 174 SER H CA 1
ATOM 4782 C C . SER E 1 174 ? -29.333 0.551 -4.650 1.00 31.49 174 SER H C 1
ATOM 4783 O O . SER E 1 174 ? -28.170 0.479 -5.055 1.00 31.40 174 SER H O 1
ATOM 4786 N N . GLY E 1 175 ? -29.712 1.389 -3.687 1.00 31.87 175 GLY H N 1
ATOM 4787 C CA . GLY E 1 175 ? -28.777 2.321 -3.091 1.00 29.52 175 GLY H CA 1
ATOM 4788 C C . GLY E 1 175 ? -28.412 3.507 -3.954 1.00 29.18 175 GLY H C 1
ATOM 4789 O O . GLY E 1 175 ? -27.507 4.263 -3.590 1.00 31.24 175 GLY H O 1
ATOM 4790 N N . VAL E 1 176 ? -29.083 3.693 -5.084 1.00 27.11 176 VAL H N 1
ATOM 4791 C CA . VAL E 1 176 ? -28.807 4.796 -5.997 1.00 27.31 176 VAL H CA 1
ATOM 4792 C C . VAL E 1 176 ? -29.651 5.995 -5.594 1.00 29.61 176 VAL H C 1
ATOM 4793 O O . VAL E 1 176 ? -30.829 5.854 -5.248 1.00 27.49 176 VAL H O 1
ATOM 4797 N N . HIS E 1 177 ? -29.050 7.181 -5.634 1.00 25.65 177 HIS H N 1
ATOM 4798 C CA . HIS E 1 177 ? -29.794 8.423 -5.462 1.00 25.15 177 HIS H CA 1
ATOM 4799 C C . HIS E 1 177 ? -29.229 9.470 -6.408 1.00 22.96 177 HIS H C 1
ATOM 4800 O O . HIS E 1 177 ? -28.032 9.775 -6.359 1.00 21.04 177 HIS H O 1
ATOM 4807 N N . THR E 1 178 ? -30.083 9.996 -7.279 1.00 20.05 178 THR H N 1
ATOM 4808 C CA . THR E 1 178 ? -29.735 11.098 -8.166 1.00 20.70 178 THR H CA 1
ATOM 4809 C C . THR E 1 178 ? -30.399 12.358 -7.632 1.00 25.68 178 THR H C 1
ATOM 4810 O O . THR E 1 178 ? -31.621 12.390 -7.447 1.00 20.93 178 THR H O 1
ATOM 4814 N N . PHE E 1 179 ? -29.591 13.378 -7.362 1.00 20.00 179 PHE H N 1
ATOM 4815 C CA . PHE E 1 179 ? -30.072 14.594 -6.735 1.00 22.26 179 PHE H CA 1
ATOM 4816 C C . PHE E 1 179 ? -30.701 15.538 -7.753 1.00 27.60 179 PHE H C 1
ATOM 4817 O O . PHE E 1 179 ? -30.382 15.492 -8.946 1.00 22.85 179 PHE H O 1
ATOM 4825 N N . PRO E 1 180 ? -31.589 16.420 -7.300 1.00 21.18 180 PRO H N 1
ATOM 4826 C CA . PRO E 1 180 ? -32.045 17.507 -8.168 1.00 27.46 180 PRO H CA 1
ATOM 4827 C C . PRO E 1 180 ? -30.904 18.465 -8.469 1.00 23.34 180 PRO H C 1
ATOM 4828 O O . PRO E 1 180 ? -29.928 18.579 -7.723 1.00 21.61 180 PRO H O 1
ATOM 4832 N N . ALA E 1 181 ? -31.043 19.163 -9.589 1.00 23.26 181 ALA H N 1
ATOM 4833 C CA . ALA E 1 181 ? -29.999 20.063 -10.045 1.00 22.17 181 ALA H CA 1
ATOM 4834 C C . ALA E 1 181 ? -30.037 21.372 -9.267 1.00 24.38 181 ALA H C 1
ATOM 4835 O O . ALA E 1 181 ? -31.058 21.757 -8.694 1.00 26.72 181 ALA H O 1
ATOM 4837 N N . VAL E 1 182 ? -28.901 22.061 -9.256 1.00 22.04 182 VAL H N 1
ATOM 4838 C CA . VAL E 1 182 ? -28.822 23.436 -8.785 1.00 24.56 182 VAL H CA 1
ATOM 4839 C C . VAL E 1 182 ? -28.439 24.312 -9.966 1.00 24.77 182 VAL H C 1
ATOM 4840 O O . VAL E 1 182 ? -27.659 23.899 -10.834 1.00 23.81 182 VAL H O 1
ATOM 4844 N N . LEU E 1 183 ? -29.013 25.508 -10.015 1.00 21.64 183 LEU H N 1
ATOM 4845 C CA . LEU E 1 183 ? -28.625 26.509 -10.994 1.00 22.87 183 LEU H CA 1
ATOM 4846 C C . LEU E 1 183 ? -27.540 27.380 -10.375 1.00 25.45 183 LEU H C 1
ATOM 4847 O O . LEU E 1 183 ? -27.765 28.023 -9.345 1.00 25.64 183 LEU H O 1
ATOM 4852 N N . GLN E 1 184 ? -26.367 27.391 -10.994 1.00 22.41 184 GLN H N 1
ATOM 4853 C CA . GLN E 1 184 ? -25.210 28.078 -10.446 1.00 25.68 184 GLN H CA 1
ATOM 4854 C C . GLN E 1 184 ? -25.171 29.527 -10.918 1.00 25.99 184 GLN H C 1
ATOM 4855 O O . GLN E 1 184 ? -25.886 29.928 -11.840 1.00 25.57 184 GLN H O 1
ATOM 4861 N N . SER E 1 185 ? -24.319 30.321 -10.260 1.00 27.39 185 SER H N 1
ATOM 4862 C CA . SER E 1 185 ? -24.172 31.726 -10.623 1.00 26.72 185 SER H CA 1
ATOM 4863 C C . SER E 1 185 ? -23.710 31.905 -12.064 1.00 26.85 185 SER H C 1
ATOM 4864 O O . SER E 1 185 ? -23.941 32.966 -12.650 1.00 28.06 185 SER H O 1
ATOM 4867 N N . SER E 1 186 ? -23.078 30.886 -12.650 1.00 29.91 186 SER H N 1
ATOM 4868 C CA . SER E 1 186 ? -22.705 30.906 -14.058 1.00 28.27 186 SER H CA 1
ATOM 4869 C C . SER E 1 186 ? -23.896 30.744 -14.993 1.00 27.99 186 SER H C 1
ATOM 4870 O O . SER E 1 186 ? -23.719 30.831 -16.213 1.00 26.27 186 SER H O 1
ATOM 4873 N N . GLY E 1 187 ? -25.091 30.495 -14.466 1.00 26.80 187 GLY H N 1
ATOM 4874 C CA . GLY E 1 187 ? -26.226 30.209 -15.315 1.00 21.85 187 GLY H CA 1
ATOM 4875 C C . GLY E 1 187 ? -26.287 28.794 -15.841 1.00 25.42 187 GLY H C 1
ATOM 4876 O O . GLY E 1 187 ? -27.118 28.509 -16.711 1.00 23.43 187 GLY H O 1
ATOM 4877 N N . LEU E 1 188 ? -25.453 27.895 -15.331 1.00 21.31 188 LEU H N 1
ATOM 4878 C CA . LEU E 1 188 ? -25.439 26.502 -15.747 1.00 23.19 188 LEU H CA 1
ATOM 4879 C C . LEU E 1 188 ? -25.876 25.612 -14.592 1.00 23.00 188 LEU H C 1
ATOM 4880 O O . LEU E 1 188 ? -25.676 25.947 -13.421 1.00 21.99 188 LEU H O 1
ATOM 4885 N N . TYR E 1 189 ? -26.469 24.471 -14.931 1.00 19.33 189 TYR H N 1
ATOM 4886 C CA . TYR E 1 189 ? -26.921 23.516 -13.931 1.00 21.34 189 TYR H CA 1
ATOM 4887 C C . TYR E 1 189 ? -25.817 22.528 -13.573 1.00 22.19 189 TYR H C 1
ATOM 4888 O O . TYR E 1 189 ? -24.883 22.289 -14.341 1.00 22.46 189 TYR H O 1
ATOM 4897 N N . SER E 1 190 ? -25.941 21.955 -12.380 1.00 24.24 190 SER H N 1
ATOM 4898 C CA . SER E 1 190 ? -25.076 20.872 -11.942 1.00 22.99 190 SER H CA 1
ATOM 4899 C C . SER E 1 190 ? -25.877 19.967 -11.024 1.00 19.40 190 SER H C 1
ATOM 4900 O O . SER E 1 190 ? -26.699 20.445 -10.238 1.00 23.82 190 SER H O 1
ATOM 4903 N N . LEU E 1 191 ? -25.643 18.663 -11.134 1.00 21.16 191 LEU H N 1
ATOM 4904 C CA . LEU E 1 191 ? -26.246 17.706 -10.222 1.00 24.25 191 LEU H CA 1
ATOM 4905 C C . LEU E 1 191 ? -25.258 16.583 -9.963 1.00 20.37 191 LEU H C 1
ATOM 4906 O O . LEU E 1 191 ? -24.214 16.475 -10.613 1.00 21.13 191 LEU H O 1
ATOM 4911 N N . SER E 1 192 ? -25.614 15.733 -9.008 1.00 20.33 192 SER H N 1
ATOM 4912 C CA . SER E 1 192 ? -24.831 14.564 -8.656 1.00 22.76 192 SER H CA 1
ATOM 4913 C C . SER E 1 192 ? -25.744 13.353 -8.573 1.00 19.45 192 SER H C 1
ATOM 4914 O O . SER E 1 192 ? -26.939 13.468 -8.288 1.00 19.75 192 SER H O 1
ATOM 4917 N N . SER E 1 193 ? -25.165 12.190 -8.834 1.00 22.45 193 SER H N 1
ATOM 4918 C CA . SER E 1 193 ? -25.824 10.914 -8.602 1.00 21.07 193 SER H CA 1
ATOM 4919 C C . SER E 1 193 ? -24.859 10.048 -7.815 1.00 21.49 193 SER H C 1
ATOM 4920 O O . SER E 1 193 ? -23.680 9.955 -8.168 1.00 21.32 193 SER H O 1
ATOM 4923 N N . VAL E 1 194 ? -25.350 9.427 -6.744 1.00 20.54 194 VAL H N 1
ATOM 4924 C CA . VAL E 1 194 ? -24.507 8.617 -5.880 1.00 23.24 194 VAL H CA 1
ATOM 4925 C C . VAL E 1 194 ? -25.143 7.248 -5.713 1.00 24.07 194 VAL H C 1
ATOM 4926 O O . VAL E 1 194 ? -26.346 7.063 -5.906 1.00 24.85 194 VAL H O 1
ATOM 4930 N N . VAL E 1 195 ? -24.307 6.281 -5.357 1.00 24.40 195 VAL H N 1
ATOM 4931 C CA . VAL E 1 195 ? -24.758 4.933 -5.045 1.00 25.09 195 VAL H CA 1
ATOM 4932 C C . VAL E 1 195 ? -23.893 4.402 -3.913 1.00 29.52 195 VAL H C 1
ATOM 4933 O O . VAL E 1 195 ? -22.670 4.587 -3.906 1.00 29.37 195 VAL H O 1
ATOM 4937 N N . THR E 1 196 ? -24.535 3.774 -2.935 1.00 27.91 196 THR H N 1
ATOM 4938 C CA . THR E 1 196 ? -23.846 3.161 -1.810 1.00 29.21 196 THR H CA 1
ATOM 4939 C C . THR E 1 196 ? -23.699 1.670 -2.075 1.00 30.24 196 THR H C 1
ATOM 4940 O O . THR E 1 196 ? -24.693 0.981 -2.330 1.00 26.16 196 THR H O 1
ATOM 4944 N N . VAL E 1 197 ? -22.464 1.183 -2.021 1.00 26.22 197 VAL H N 1
ATOM 4945 C CA . VAL E 1 197 ? -22.159 -0.203 -2.374 1.00 29.94 197 VAL H CA 1
ATOM 4946 C C . VAL E 1 197 ? -21.358 -0.823 -1.237 1.00 33.73 197 VAL H C 1
ATOM 4947 O O . VAL E 1 197 ? -20.812 -0.108 -0.382 1.00 29.86 197 VAL H O 1
ATOM 4951 N N . PRO E 1 198 ? -21.278 -2.154 -1.189 1.00 33.78 198 PRO H N 1
ATOM 4952 C CA . PRO E 1 198 ? -20.389 -2.791 -0.210 1.00 33.17 198 PRO H CA 1
ATOM 4953 C C . PRO E 1 198 ? -18.934 -2.473 -0.516 1.00 31.99 198 PRO H C 1
ATOM 4954 O O . PRO E 1 198 ? -18.505 -2.504 -1.672 1.00 32.09 198 PRO H O 1
ATOM 4958 N N . SER E 1 199 ? -18.176 -2.156 0.538 1.00 32.95 199 SER H N 1
ATOM 4959 C CA . SER E 1 199 ? -16.760 -1.842 0.363 1.00 32.58 199 SER H CA 1
ATOM 4960 C C . SER E 1 199 ? -16.011 -3.006 -0.271 1.00 30.38 199 SER H C 1
ATOM 4961 O O . SER E 1 199 ? -15.106 -2.800 -1.088 1.00 30.45 199 SER H O 1
ATOM 4964 N N . SER E 1 200 ? -16.382 -4.238 0.087 1.00 30.27 200 SER H N 1
ATOM 4965 C CA . SER E 1 200 ? -15.709 -5.415 -0.451 1.00 32.47 200 SER H CA 1
ATOM 4966 C C . SER E 1 200 ? -15.866 -5.539 -1.962 1.00 33.53 200 SER H C 1
ATOM 4967 O O . SER E 1 200 ? -15.074 -6.241 -2.600 1.00 36.40 200 SER H O 1
ATOM 4970 N N . SER E 1 201 ? -16.866 -4.880 -2.550 1.00 30.68 201 SER H N 1
ATOM 4971 C CA . SER E 1 201 ? -17.073 -4.970 -3.990 1.00 33.36 201 SER H CA 1
ATOM 4972 C C . SER E 1 201 ? -16.178 -4.024 -4.776 1.00 33.60 201 SER H C 1
ATOM 4973 O O . SER E 1 201 ? -15.998 -4.226 -5.982 1.00 34.66 201 SER H O 1
ATOM 4976 N N . LEU E 1 202 ? -15.627 -2.998 -4.128 1.00 30.84 202 LEU H N 1
ATOM 4977 C CA . LEU E 1 202 ? -14.774 -2.037 -4.818 1.00 32.16 202 LEU H CA 1
ATOM 4978 C C . LEU E 1 202 ? -13.555 -2.732 -5.410 1.00 36.24 202 LEU H C 1
ATOM 4979 O O . LEU E 1 202 ? -12.918 -3.563 -4.756 1.00 35.30 202 LEU H O 1
ATOM 4984 N N . GLY E 1 203 ? -13.235 -2.397 -6.659 1.00 31.48 203 GLY H N 1
ATOM 4985 C CA . GLY E 1 203 ? -12.112 -2.990 -7.346 1.00 40.94 203 GLY H CA 1
ATOM 4986 C C . GLY E 1 203 ? -12.412 -4.285 -8.074 1.00 46.15 203 GLY H C 1
ATOM 4987 O O . GLY E 1 203 ? -11.642 -4.670 -8.962 1.00 47.25 203 GLY H O 1
ATOM 4988 N N . THR E 1 204 ? -13.499 -4.973 -7.722 1.00 41.83 204 THR H N 1
ATOM 4989 C CA . THR E 1 204 ? -13.957 -6.151 -8.449 1.00 43.51 204 THR H CA 1
ATOM 4990 C C . THR E 1 204 ? -15.186 -5.859 -9.298 1.00 41.41 204 THR H C 1
ATOM 4991 O O . THR E 1 204 ? -15.197 -6.166 -10.494 1.00 41.92 204 THR H O 1
ATOM 4995 N N . GLN E 1 205 ? -16.223 -5.266 -8.707 1.00 36.72 205 GLN H N 1
ATOM 4996 C CA . GLN E 1 205 ? -17.389 -4.826 -9.463 1.00 32.36 205 GLN H CA 1
ATOM 4997 C C . GLN E 1 205 ? -17.106 -3.487 -10.131 1.00 32.13 205 GLN H C 1
ATOM 4998 O O . GLN E 1 205 ? -16.660 -2.540 -9.477 1.00 30.71 205 GLN H O 1
ATOM 5004 N N . THR E 1 206 ? -17.358 -3.410 -11.436 1.00 27.77 206 THR H N 1
ATOM 5005 C CA . THR E 1 206 ? -17.216 -2.154 -12.161 1.00 28.16 206 THR H CA 1
ATOM 5006 C C . THR E 1 206 ? -18.460 -1.296 -11.959 1.00 26.29 206 THR H C 1
ATOM 5007 O O . THR E 1 206 ? -19.587 -1.791 -12.056 1.00 28.75 206 THR H O 1
ATOM 5011 N N . TYR E 1 207 ? -18.255 -0.012 -11.673 1.00 23.65 207 TYR H N 1
ATOM 5012 C CA . TYR E 1 207 ? -19.344 0.942 -11.491 1.00 25.31 207 TYR H CA 1
ATOM 5013 C C . TYR E 1 207 ? -19.218 2.034 -12.541 1.00 23.31 207 TYR H C 1
ATOM 5014 O O . TYR E 1 207 ? -18.190 2.716 -12.613 1.00 25.17 207 TYR H O 1
ATOM 5023 N N . ILE E 1 208 ? -20.255 2.186 -13.358 1.00 18.75 208 ILE H N 1
ATOM 5024 C CA . ILE E 1 208 ? -20.282 3.160 -14.441 1.00 20.35 208 ILE H CA 1
ATOM 5025 C C . ILE E 1 208 ? -21.596 3.918 -14.369 1.00 24.46 208 ILE H C 1
ATOM 5026 O O . ILE E 1 208 ? -22.668 3.304 -14.302 1.00 23.24 208 ILE H O 1
ATOM 5031 N N . CYS E 1 209 ? -21.521 5.243 -14.385 1.00 20.20 209 CYS H N 1
ATOM 5032 C CA A CYS E 1 209 ? -22.720 6.062 -14.440 0.35 23.93 209 CYS H CA 1
ATOM 5033 C CA B CYS E 1 209 ? -22.702 6.096 -14.436 0.63 23.98 209 CYS H CA 1
ATOM 5034 C C . CYS E 1 209 ? -22.952 6.497 -15.883 1.00 24.10 209 CYS H C 1
ATOM 5035 O O . CYS E 1 209 ? -22.014 6.866 -16.597 1.00 22.93 209 CYS H O 1
ATOM 5040 N N . ASN E 1 210 ? -24.202 6.392 -16.320 1.00 21.84 210 ASN H N 1
ATOM 5041 C CA . ASN E 1 210 ? -24.584 6.682 -17.697 1.00 26.16 210 ASN H CA 1
ATOM 5042 C C . ASN E 1 210 ? -25.383 7.978 -17.695 1.00 23.05 210 ASN H C 1
ATOM 5043 O O . ASN E 1 210 ? -26.493 8.027 -17.154 1.00 24.05 210 ASN H O 1
ATOM 5048 N N . VAL E 1 211 ? -24.821 9.020 -18.301 1.00 24.12 211 VAL H N 1
ATOM 5049 C CA . VAL E 1 211 ? -25.389 10.362 -18.265 1.00 22.71 211 VAL H CA 1
ATOM 5050 C C . VAL E 1 211 ? -25.922 10.703 -19.647 1.00 24.50 211 VAL H C 1
ATOM 5051 O O . VAL E 1 211 ? -25.202 10.578 -20.645 1.00 26.82 211 VAL H O 1
ATOM 5055 N N . ASN E 1 212 ? -27.180 11.131 -19.704 1.00 23.32 212 ASN H N 1
ATOM 5056 C CA . ASN E 1 212 ? -27.815 11.557 -20.944 1.00 25.62 212 ASN H CA 1
ATOM 5057 C C . ASN E 1 212 ? -28.287 12.995 -20.806 1.00 25.54 212 ASN H C 1
ATOM 5058 O O . ASN E 1 212 ? -29.008 13.328 -19.858 1.00 26.06 212 ASN H O 1
ATOM 5063 N N . HIS E 1 213 ? -27.897 13.839 -21.761 1.00 23.91 213 HIS H N 1
ATOM 5064 C CA . HIS E 1 213 ? -28.388 15.213 -21.860 1.00 22.35 213 HIS H CA 1
ATOM 5065 C C . HIS E 1 213 ? -28.935 15.368 -23.274 1.00 22.76 213 HIS H C 1
ATOM 5066 O O . HIS E 1 213 ? -28.202 15.744 -24.191 1.00 20.86 213 HIS H O 1
ATOM 5073 N N . LYS E 1 214 ? -30.226 15.070 -23.435 1.00 23.30 214 LYS H N 1
ATOM 5074 C CA . LYS E 1 214 ? -30.846 15.122 -24.756 1.00 21.44 214 LYS H CA 1
ATOM 5075 C C . LYS E 1 214 ? -30.734 16.478 -25.448 1.00 18.79 214 LYS H C 1
ATOM 5076 O O . LYS E 1 214 ? -30.501 16.487 -26.669 1.00 21.30 214 LYS H O 1
ATOM 5082 N N . PRO E 1 215 ? -30.912 17.628 -24.781 1.00 19.88 215 PRO H N 1
ATOM 5083 C CA . PRO E 1 215 ? -30.871 18.903 -25.523 1.00 19.01 215 PRO H CA 1
ATOM 5084 C C . PRO E 1 215 ? -29.566 19.148 -26.263 1.00 20.99 215 PRO H C 1
ATOM 5085 O O . PRO E 1 215 ? -29.571 19.824 -27.301 1.00 19.34 215 PRO H O 1
ATOM 5089 N N . SER E 1 216 ? -28.451 18.617 -25.771 1.00 20.14 216 SER H N 1
ATOM 5090 C CA . SER E 1 216 ? -27.170 18.724 -26.453 1.00 18.41 216 SER H CA 1
ATOM 5091 C C . SER E 1 216 ? -26.770 17.426 -27.138 1.00 19.33 216 SER H C 1
ATOM 5092 O O . SER E 1 216 ? -25.630 17.309 -27.597 1.00 21.24 216 SER H O 1
ATOM 5095 N N . ASN E 1 217 ? -27.680 16.451 -27.204 1.00 19.15 217 ASN H N 1
ATOM 5096 C CA . ASN E 1 217 ? -27.404 15.142 -27.799 1.00 21.15 217 ASN H CA 1
ATOM 5097 C C . ASN E 1 217 ? -26.137 14.527 -27.205 1.00 21.83 217 ASN H C 1
ATOM 5098 O O . ASN E 1 217 ? -25.321 13.925 -27.905 1.00 21.20 217 ASN H O 1
ATOM 5103 N N . THR E 1 218 ? -25.979 14.680 -25.893 1.00 20.93 218 THR H N 1
ATOM 5104 C CA . THR E 1 218 ? -24.789 14.236 -25.180 1.00 23.87 218 THR H CA 1
ATOM 5105 C C . THR E 1 218 ? -25.076 12.950 -24.415 1.00 24.46 218 THR H C 1
ATOM 5106 O O . THR E 1 218 ? -26.061 12.869 -23.673 1.00 20.81 218 THR H O 1
ATOM 5110 N N . LYS E 1 219 ? -24.212 11.953 -24.596 1.00 22.71 219 LYS H N 1
ATOM 5111 C CA . LYS E 1 219 ? -24.240 10.725 -23.810 1.00 28.70 219 LYS H CA 1
ATOM 5112 C C . LYS E 1 219 ? -22.825 10.444 -23.326 1.00 29.19 219 LYS H C 1
ATOM 5113 O O . LYS E 1 219 ? -21.895 10.379 -24.136 1.00 27.72 219 LYS H O 1
ATOM 5115 N N . VAL E 1 220 ? -22.659 10.295 -22.013 1.00 26.66 220 VAL H N 1
ATOM 5116 C CA . VAL E 1 220 ? -21.358 10.034 -21.405 1.00 27.40 220 VAL H CA 1
ATOM 5117 C C . VAL E 1 220 ? -21.495 8.877 -20.425 1.00 24.85 220 VAL H C 1
ATOM 5118 O O . VAL E 1 220 ? -22.396 8.878 -19.579 1.00 21.87 220 VAL H O 1
ATOM 5122 N N . ASP E 1 221 ? -20.607 7.895 -20.543 1.00 27.86 221 ASP H N 1
ATOM 5123 C CA . ASP E 1 221 ? -20.453 6.826 -19.563 1.00 24.58 221 ASP H CA 1
ATOM 5124 C C . ASP E 1 221 ? -19.135 7.041 -18.834 1.00 25.35 221 ASP H C 1
ATOM 5125 O O . ASP E 1 221 ? -18.071 7.037 -19.460 1.00 32.75 221 ASP H O 1
ATOM 5130 N N . LYS E 1 222 ? -19.201 7.236 -17.521 1.00 21.95 222 LYS H N 1
ATOM 5131 C CA . LYS E 1 222 ? -18.008 7.491 -16.725 1.00 24.50 222 LYS H CA 1
ATOM 5132 C C . LYS E 1 222 ? -17.805 6.346 -15.744 1.00 23.38 222 LYS H C 1
ATOM 5133 O O . LYS E 1 222 ? -18.660 6.098 -14.889 1.00 22.94 222 LYS H O 1
ATOM 5139 N N . ARG E 1 223 ? -16.669 5.665 -15.861 1.00 20.99 223 ARG H N 1
ATOM 5140 C CA . ARG E 1 223 ? -16.297 4.623 -14.915 1.00 25.69 223 ARG H CA 1
ATOM 5141 C C . ARG E 1 223 ? -15.707 5.248 -13.655 1.00 27.01 223 ARG H C 1
ATOM 5142 O O . ARG E 1 223 ? -14.776 6.056 -13.726 1.00 28.40 223 ARG H O 1
ATOM 5150 N N . VAL E 1 224 ? -16.270 4.887 -12.504 1.00 22.66 224 VAL H N 1
ATOM 5151 C CA . VAL E 1 224 ? -15.854 5.405 -11.205 1.00 23.21 224 VAL H CA 1
ATOM 5152 C C . VAL E 1 224 ? -15.061 4.314 -10.501 1.00 28.30 224 VAL H C 1
ATOM 5153 O O . VAL E 1 224 ? -15.621 3.281 -10.113 1.00 26.33 224 VAL H O 1
ATOM 5157 N N . GLU E 1 225 ? -13.762 4.551 -10.311 1.00 24.01 225 GLU H N 1
ATOM 5158 C CA . GLU E 1 225 ? -12.855 3.587 -9.715 1.00 26.23 225 GLU H CA 1
ATOM 5159 C C . GLU E 1 225 ? -12.463 4.020 -8.305 1.00 28.24 225 GLU H C 1
ATOM 5160 O O . GLU E 1 225 ? -12.389 5.218 -8.013 1.00 28.68 225 GLU H O 1
ATOM 5166 N N . PRO E 1 226 ? -12.249 3.071 -7.399 1.00 28.39 226 PRO H N 1
ATOM 5167 C CA . PRO E 1 226 ? -11.815 3.426 -6.044 1.00 30.21 226 PRO H CA 1
ATOM 5168 C C . PRO E 1 226 ? -10.410 4.010 -6.023 1.00 32.28 226 PRO H C 1
ATOM 5169 O O . PRO E 1 226 ? -9.582 3.765 -6.903 1.00 34.03 226 PRO H O 1
ATOM 5173 N N . LYS E 1 227 ? -10.150 4.798 -4.984 1.00 31.64 227 LYS H N 1
ATOM 5174 C CA . LYS E 1 227 ? -8.803 5.268 -4.703 1.00 38.52 227 LYS H CA 1
ATOM 5175 C C . LYS E 1 227 ? -8.115 4.301 -3.748 1.00 39.50 227 LYS H C 1
ATOM 5176 O O . LYS E 1 227 ? -8.750 3.706 -2.874 1.00 41.27 227 LYS H O 1
ATOM 5182 N N . SER E 1 228 ? -6.800 4.160 -3.917 1.00 44.18 228 SER H N 1
ATOM 5183 C CA . SER E 1 228 ? -6.005 3.338 -3.013 1.00 47.80 228 SER H CA 1
ATOM 5184 C C . SER E 1 228 ? -5.601 4.079 -1.747 1.00 53.94 228 SER H C 1
ATOM 5185 O O . SER E 1 228 ? -5.265 3.438 -0.745 1.00 59.08 228 SER H O 1
ATOM 5188 N N . CYS E 1 229 ? -5.620 5.404 -1.772 1.00 55.10 229 CYS H N 1
ATOM 5189 C CA . CYS E 1 229 ? -5.225 6.205 -0.627 1.00 62.97 229 CYS H CA 1
ATOM 5190 C C . CYS E 1 229 ? -6.348 6.263 0.406 1.00 64.59 229 CYS H C 1
ATOM 5191 O O . CYS E 1 229 ? -6.488 7.244 1.137 1.00 67.36 229 CYS H O 1
ATOM 5194 N N . TYR F 2 2 ? -41.267 44.281 5.991 1.00 30.60 2 TYR L N 1
ATOM 5195 C CA . TYR F 2 2 ? -41.940 43.632 7.110 1.00 30.19 2 TYR L CA 1
ATOM 5196 C C . TYR F 2 2 ? -41.543 42.163 7.200 1.00 30.79 2 TYR L C 1
ATOM 5197 O O . TYR F 2 2 ? -41.541 41.452 6.197 1.00 31.97 2 TYR L O 1
ATOM 5206 N N . GLU F 2 3 ? -41.201 41.708 8.401 1.00 29.61 3 GLU L N 1
ATOM 5207 C CA . GLU F 2 3 ? -40.703 40.356 8.611 1.00 33.51 3 GLU L CA 1
ATOM 5208 C C . GLU F 2 3 ? -41.622 39.601 9.558 1.00 29.96 3 GLU L C 1
ATOM 5209 O O . GLU F 2 3 ? -41.996 40.118 10.617 1.00 26.35 3 GLU L O 1
ATOM 5215 N N . LEU F 2 4 ? -41.971 38.375 9.177 1.00 23.14 4 LEU L N 1
ATOM 5216 C CA . LEU F 2 4 ? -42.756 37.468 10.004 1.00 26.64 4 LEU L CA 1
ATOM 5217 C C . LEU F 2 4 ? -41.913 36.227 10.262 1.00 27.56 4 LEU L C 1
ATOM 5218 O O . LEU F 2 4 ? -41.497 35.548 9.317 1.00 28.08 4 LEU L O 1
ATOM 5223 N N . THR F 2 5 ? -41.656 35.940 11.535 1.00 24.70 5 THR L N 1
ATOM 5224 C CA . THR F 2 5 ? -40.712 34.904 11.931 1.00 27.11 5 THR L CA 1
ATOM 5225 C C . THR F 2 5 ? -41.452 33.644 12.363 1.00 26.33 5 THR L C 1
ATOM 5226 O O . THR F 2 5 ? -42.331 33.699 13.231 1.00 29.26 5 THR L O 1
ATOM 5230 N N . GLN F 2 6 ? -41.084 32.513 11.760 1.00 24.06 6 GLN L N 1
ATOM 5231 C CA . GLN F 2 6 ? -41.596 31.183 12.051 1.00 25.45 6 GLN L CA 1
ATOM 5232 C C . GLN F 2 6 ? -40.447 30.251 12.418 1.00 24.38 6 GLN L C 1
ATOM 5233 O O . GLN F 2 6 ? -39.311 30.459 11.977 1.00 26.75 6 GLN L O 1
ATOM 5239 N N . PRO F 2 7 ? -40.701 29.219 13.218 1.00 22.68 7 PRO L N 1
ATOM 5240 C CA . PRO F 2 7 ? -39.685 28.185 13.427 1.00 26.23 7 PRO L CA 1
ATOM 5241 C C . PRO F 2 7 ? -39.428 27.433 12.134 1.00 25.02 7 PRO L C 1
ATOM 5242 O O . PRO F 2 7 ? -40.373 27.118 11.396 1.00 24.31 7 PRO L O 1
ATOM 5246 N N . PRO F 2 8 ? -38.162 27.146 11.813 1.00 25.48 8 PRO L N 1
ATOM 5247 C CA . PRO F 2 8 ? -37.868 26.488 10.525 1.00 24.56 8 PRO L CA 1
ATOM 5248 C C . PRO F 2 8 ? -38.529 25.128 10.354 1.00 25.28 8 PRO L C 1
ATOM 5249 O O . PRO F 2 8 ? -38.933 24.784 9.237 1.00 25.11 8 PRO L O 1
ATOM 5253 N N . SER F 2 9 ? -38.642 24.335 11.416 1.00 26.86 9 SER L N 1
ATOM 5254 C CA . SER F 2 9 ? -39.182 22.991 11.281 1.00 27.37 9 SER L CA 1
ATOM 5255 C C . SER F 2 9 ? -39.850 22.572 12.582 1.00 27.59 9 SER L C 1
ATOM 5256 O O . SER F 2 9 ? -39.398 22.941 13.669 1.00 26.92 9 SER L O 1
ATOM 5259 N N . VAL F 2 10 ? -40.936 21.813 12.457 1.00 25.32 10 VAL L N 1
ATOM 5260 C CA . VAL F 2 10 ? -41.654 21.253 13.594 1.00 24.34 10 VAL L CA 1
ATOM 5261 C C . VAL F 2 10 ? -41.954 19.791 13.296 1.00 25.74 10 VAL L C 1
ATOM 5262 O O . VAL F 2 10 ? -42.348 19.445 12.177 1.00 26.47 10 VAL L O 1
ATOM 5266 N N . SER F 2 11 ? -41.749 18.932 14.290 1.00 25.08 11 SER L N 1
ATOM 5267 C CA . SER F 2 11 ? -42.091 17.522 14.194 1.00 28.14 11 SER L CA 1
ATOM 5268 C C . SER F 2 11 ? -43.276 17.216 15.101 1.00 29.59 11 SER L C 1
ATOM 5269 O O . SER F 2 11 ? -43.409 17.774 16.194 1.00 30.13 11 SER L O 1
ATOM 5272 N N . VAL F 2 12 ? -44.130 16.307 14.642 1.00 26.50 12 VAL L N 1
ATOM 5273 C CA . VAL F 2 12 ? -45.327 15.942 15.387 1.00 27.11 12 VAL L CA 1
ATOM 5274 C C . VAL F 2 12 ? -45.643 14.477 15.118 1.00 26.51 12 VAL L C 1
ATOM 5275 O O . VAL F 2 12 ? -45.514 13.994 13.989 1.00 26.47 12 VAL L O 1
ATOM 5279 N N . SER F 2 13 ? -46.015 13.758 16.174 1.00 29.34 13 SER L N 1
ATOM 5280 C CA . SER F 2 13 ? -46.491 12.396 16.007 1.00 28.03 13 SER L CA 1
ATOM 5281 C C . SER F 2 13 ? -47.881 12.409 15.374 1.00 27.02 13 SER L C 1
ATOM 5282 O O . SER F 2 13 ? -48.649 13.354 15.562 1.00 29.61 13 SER L O 1
ATOM 5285 N N . PRO F 2 14 ? -48.212 11.394 14.581 1.00 27.98 14 PRO L N 1
ATOM 5286 C CA . PRO F 2 14 ? -49.586 11.279 14.079 1.00 27.70 14 PRO L CA 1
ATOM 5287 C C . PRO F 2 14 ? -50.583 11.234 15.229 1.00 28.16 14 PRO L C 1
ATOM 5288 O O . PRO F 2 14 ? -50.405 10.494 16.199 1.00 26.76 14 PRO L O 1
ATOM 5292 N N . GLY F 2 15 ? -51.636 12.049 15.114 1.00 27.49 15 GLY L N 1
ATOM 5293 C CA . GLY F 2 15 ? -52.695 12.103 16.100 1.00 29.27 15 GLY L CA 1
ATOM 5294 C C . GLY F 2 15 ? -52.502 13.091 17.231 1.00 31.42 15 GLY L C 1
ATOM 5295 O O . GLY F 2 15 ? -53.445 13.317 18.000 1.00 28.58 15 GLY L O 1
ATOM 5296 N N . GLN F 2 16 ? -51.317 13.662 17.388 1.00 29.19 16 GLN L N 1
ATOM 5297 C CA . GLN F 2 16 ? -51.112 14.671 18.411 1.00 31.26 16 GLN L CA 1
ATOM 5298 C C . GLN F 2 16 ? -51.133 16.075 17.801 1.00 30.16 16 GLN L C 1
ATOM 5299 O O . GLN F 2 16 ? -51.255 16.258 16.590 1.00 28.93 16 GLN L O 1
ATOM 5305 N N . THR F 2 17 ? -51.002 17.082 18.658 1.00 30.57 17 THR L N 1
ATOM 5306 C CA . THR F 2 17 ? -51.227 18.468 18.265 1.00 26.79 17 THR L CA 1
ATOM 5307 C C . THR F 2 17 ? -49.932 19.164 17.857 1.00 27.30 17 THR L C 1
ATOM 5308 O O . THR F 2 17 ? -48.945 19.145 18.599 1.00 30.05 17 THR L O 1
ATOM 5312 N N . ALA F 2 18 ? -49.950 19.786 16.681 1.00 21.62 18 ALA L N 1
ATOM 5313 C CA . ALA F 2 18 ? -48.846 20.597 16.187 1.00 27.40 18 ALA L CA 1
ATOM 5314 C C . ALA F 2 18 ? -49.191 22.075 16.319 1.00 26.43 18 ALA L C 1
ATOM 5315 O O . ALA F 2 18 ? -50.321 22.487 16.041 1.00 25.59 18 ALA L O 1
ATOM 5317 N N . ARG F 2 19 ? -48.210 22.870 16.741 1.00 26.95 19 ARG L N 1
ATOM 5318 C CA . ARG F 2 19 ? -48.377 24.311 16.879 1.00 27.78 19 ARG L CA 1
ATOM 5319 C C . ARG F 2 19 ? -47.262 25.020 16.130 1.00 24.13 19 ARG L C 1
ATOM 5320 O O . ARG F 2 19 ? -46.080 24.726 16.341 1.00 28.96 19 ARG L O 1
ATOM 5328 N N . ILE F 2 20 ? -47.639 25.947 15.254 1.00 20.22 20 ILE L N 1
ATOM 5329 C CA . ILE F 2 20 ? -46.693 26.709 14.446 1.00 22.33 20 ILE L CA 1
ATOM 5330 C C . ILE F 2 20 ? -46.926 28.187 14.722 1.00 22.24 20 ILE L C 1
ATOM 5331 O O . ILE F 2 20 ? -48.023 28.705 14.478 1.00 22.67 20 ILE L O 1
ATOM 5336 N N . THR F 2 21 ? -45.905 28.859 15.244 1.00 20.90 21 THR L N 1
ATOM 5337 C CA . THR F 2 21 ? -46.013 30.257 15.628 1.00 24.86 21 THR L CA 1
ATOM 5338 C C . THR F 2 21 ? -45.512 31.174 14.519 1.00 24.27 21 THR L C 1
ATOM 5339 O O . THR F 2 21 ? -44.717 30.787 13.658 1.00 22.64 21 THR L O 1
ATOM 5343 N N . CYS F 2 22 ? -45.985 32.416 14.569 1.00 26.26 22 CYS L N 1
ATOM 5344 C CA . CYS F 2 22 ? -45.656 33.428 13.570 1.00 25.59 22 CYS L CA 1
ATOM 5345 C C . CYS F 2 22 ? -45.574 34.761 14.296 1.00 27.28 22 CYS L C 1
ATOM 5346 O O . CYS F 2 22 ? -46.590 35.254 14.796 1.00 29.50 22 CYS L O 1
ATOM 5349 N N . SER F 2 23 ? -44.377 35.333 14.362 1.00 27.29 23 SER L N 1
ATOM 5350 C CA . SER F 2 23 ? -44.128 36.540 15.138 1.00 30.14 23 SER L CA 1
ATOM 5351 C C . SER F 2 23 ? -44.021 37.739 14.203 1.00 28.75 23 SER L C 1
ATOM 5352 O O . SER F 2 23 ? -43.184 37.748 13.293 1.00 25.38 23 SER L O 1
ATOM 5355 N N . GLY F 2 24 ? -44.864 38.747 14.432 1.00 32.54 24 GLY L N 1
ATOM 5356 C CA . GLY F 2 24 ? -44.809 39.986 13.679 1.00 27.93 24 GLY L CA 1
ATOM 5357 C C . GLY F 2 24 ? -45.283 41.181 14.485 1.00 30.74 24 GLY L C 1
ATOM 5358 O O . GLY F 2 24 ? -46.293 41.095 15.190 1.00 25.81 24 GLY L O 1
ATOM 5359 N N . ASP F 2 25 ? -44.582 42.314 14.361 1.00 30.18 25 ASP L N 1
ATOM 5360 C CA . ASP F 2 25 ? -44.878 43.481 15.189 1.00 32.86 25 ASP L CA 1
ATOM 5361 C C . ASP F 2 25 ? -46.242 44.096 14.898 1.00 29.33 25 ASP L C 1
ATOM 5362 O O . ASP F 2 25 ? -46.780 44.801 15.758 1.00 29.94 25 ASP L O 1
ATOM 5367 N N . ALA F 2 26 ? -46.812 43.861 13.719 1.00 26.85 26 ALA L N 1
ATOM 5368 C CA . ALA F 2 26 ? -48.067 44.494 13.338 1.00 28.01 26 ALA L CA 1
ATOM 5369 C C . ALA F 2 26 ? -49.279 43.598 13.551 1.00 26.24 26 ALA L C 1
ATOM 5370 O O . ALA F 2 26 ? -50.404 44.022 13.264 1.00 28.52 26 ALA L O 1
ATOM 5372 N N . LEU F 2 27 ? -49.081 42.380 14.051 1.00 25.79 27 LEU L N 1
ATOM 5373 C CA . LEU F 2 27 ? -50.204 41.470 14.248 1.00 26.89 27 LEU L CA 1
ATOM 5374 C C . LEU F 2 27 ? -51.272 41.969 15.223 1.00 26.67 27 LEU L C 1
ATOM 5375 O O . LEU F 2 27 ? -52.427 41.529 15.081 1.00 28.43 27 LEU L O 1
ATOM 5380 N N . PRO F 2 28 ? -50.988 42.812 16.224 1.00 29.61 28 PRO L N 1
ATOM 5381 C CA . PRO F 2 28 ? -52.095 43.373 17.018 1.00 29.59 28 PRO L CA 1
ATOM 5382 C C . PRO F 2 28 ? -53.091 44.172 16.197 1.00 32.33 28 PRO L C 1
ATOM 5383 O O . PRO F 2 28 ? -54.249 44.305 16.612 1.00 35.92 28 PRO L O 1
ATOM 5387 N N . LYS F 2 29 ? -52.684 44.706 15.044 1.00 28.56 29 LYS L N 1
ATOM 5388 C CA . LYS F 2 29 ? -53.559 45.518 14.213 1.00 28.91 29 LYS L CA 1
ATOM 5389 C C . LYS F 2 29 ? -53.979 44.856 12.909 1.00 29.09 29 LYS L C 1
ATOM 5390 O O . LYS F 2 29 ? -54.942 45.318 12.290 1.00 29.43 29 LYS L O 1
ATOM 5396 N N . LYS F 2 30 ? -53.284 43.812 12.466 1.00 27.82 30 LYS L N 1
ATOM 5397 C CA . LYS F 2 30 ? -53.516 43.253 11.142 1.00 25.65 30 LYS L CA 1
ATOM 5398 C C . LYS F 2 30 ? -53.748 41.750 11.215 1.00 25.52 30 LYS L C 1
ATOM 5399 O O . LYS F 2 30 ? -53.063 41.041 11.958 1.00 27.40 30 LYS L O 1
ATOM 5405 N N . TYR F 2 31 ? -54.711 41.275 10.426 1.00 21.67 31 TYR L N 1
ATOM 5406 C CA . TYR F 2 31 ? -55.062 39.861 10.402 1.00 24.43 31 TYR L CA 1
ATOM 5407 C C . TYR F 2 31 ? -53.916 39.008 9.871 1.00 25.00 31 TYR L C 1
ATOM 5408 O O . TYR F 2 31 ? -53.141 39.428 9.007 1.00 23.42 31 TYR L O 1
ATOM 5417 N N . ALA F 2 32 ? -53.831 37.787 10.385 1.00 20.99 32 ALA L N 1
ATOM 5418 C CA . ALA F 2 32 ? -52.887 36.795 9.898 1.00 23.27 32 ALA L CA 1
ATOM 5419 C C . ALA F 2 32 ? -53.619 35.763 9.052 1.00 23.16 32 ALA L C 1
ATOM 5420 O O . ALA F 2 32 ? -54.739 35.357 9.379 1.00 22.98 32 ALA L O 1
ATOM 5422 N N . TYR F 2 33 ? -52.978 35.342 7.965 1.00 19.10 33 TYR L N 1
ATOM 5423 C CA . TYR F 2 33 ? -53.460 34.260 7.122 1.00 18.81 33 TYR L CA 1
ATOM 5424 C C . TYR F 2 33 ? -52.448 33.122 7.158 1.00 20.25 33 TYR L C 1
ATOM 5425 O O . TYR F 2 33 ? -51.246 33.348 7.324 1.00 19.18 33 TYR L O 1
ATOM 5434 N N . TRP F 2 34 ? -52.932 31.896 6.989 1.00 19.17 34 TRP L N 1
ATOM 5435 C CA . TRP F 2 34 ? -52.078 30.718 7.006 1.00 17.20 34 TRP L CA 1
ATOM 5436 C C . TRP F 2 34 ? -52.245 29.947 5.705 1.00 20.73 34 TRP L C 1
ATOM 5437 O O . TRP F 2 34 ? -53.373 29.726 5.249 1.00 18.65 34 TRP L O 1
ATOM 5448 N N . TYR F 2 35 ? -51.120 29.538 5.118 1.00 15.13 35 TYR L N 1
ATOM 5449 C CA . TYR F 2 35 ? -51.099 28.786 3.873 1.00 19.67 35 TYR L CA 1
ATOM 5450 C C . TYR F 2 35 ? -50.327 27.485 4.049 1.00 22.39 35 TYR L C 1
ATOM 5451 O O . TYR F 2 35 ? -49.290 27.447 4.723 1.00 20.31 35 TYR L O 1
ATOM 5460 N N . GLN F 2 36 ? -50.836 26.428 3.426 1.00 16.79 36 GLN L N 1
ATOM 5461 C CA . GLN F 2 36 ? -50.187 25.127 3.377 1.00 19.41 36 GLN L CA 1
ATOM 5462 C C . GLN F 2 36 ? -49.656 24.900 1.969 1.00 20.91 36 GLN L C 1
ATOM 5463 O O . GLN F 2 36 ? -50.347 25.182 0.984 1.00 20.42 36 GLN L O 1
ATOM 5469 N N . GLN F 2 37 ? -48.421 24.415 1.867 1.00 19.56 37 GLN L N 1
ATOM 5470 C CA . GLN F 2 37 ? -47.807 24.185 0.563 1.00 22.36 37 GLN L CA 1
ATOM 5471 C C . GLN F 2 37 ? -47.112 22.834 0.543 1.00 21.33 37 GLN L C 1
ATOM 5472 O O . GLN F 2 37 ? -46.233 22.571 1.368 1.00 20.90 37 GLN L O 1
ATOM 5478 N N . LYS F 2 38 ? -47.488 21.994 -0.415 1.00 22.75 38 LYS L N 1
ATOM 5479 C CA . LYS F 2 38 ? -46.853 20.705 -0.627 1.00 24.52 38 LYS L CA 1
ATOM 5480 C C . LYS F 2 38 ? -45.964 20.770 -1.863 1.00 30.53 38 LYS L C 1
ATOM 5481 O O . LYS F 2 38 ? -46.108 21.655 -2.713 1.00 29.09 38 LYS L O 1
ATOM 5487 N N . SER F 2 39 ? -45.028 19.824 -1.939 1.00 31.61 39 SER L N 1
ATOM 5488 C CA . SER F 2 39 ? -44.016 19.819 -2.989 1.00 30.54 39 SER L CA 1
ATOM 5489 C C . SER F 2 39 ? -44.643 19.865 -4.376 1.00 31.18 39 SER L C 1
ATOM 5490 O O . SER F 2 39 ? -45.528 19.068 -4.702 1.00 31.44 39 SER L O 1
ATOM 5493 N N . GLY F 2 40 ? -44.171 20.809 -5.191 1.00 31.56 40 GLY L N 1
ATOM 5494 C CA . GLY F 2 40 ? -44.627 20.965 -6.557 1.00 31.19 40 GLY L CA 1
ATOM 5495 C C . GLY F 2 40 ? -46.011 21.550 -6.726 1.00 31.93 40 GLY L C 1
ATOM 5496 O O . GLY F 2 40 ? -46.556 21.494 -7.832 1.00 33.71 40 GLY L O 1
ATOM 5497 N N A GLN F 2 41 ? -46.595 22.118 -5.673 0.53 28.46 41 GLN L N 1
ATOM 5498 N N B GLN F 2 41 ? -46.598 22.107 -5.671 0.47 28.48 41 GLN L N 1
ATOM 5499 C CA A GLN F 2 41 ? -47.948 22.651 -5.729 0.53 27.03 41 GLN L CA 1
ATOM 5500 C CA B GLN F 2 41 ? -47.944 22.654 -5.721 0.47 26.78 41 GLN L CA 1
ATOM 5501 C C A GLN F 2 41 ? -47.958 24.104 -5.274 0.53 26.57 41 GLN L C 1
ATOM 5502 C C B GLN F 2 41 ? -47.943 24.116 -5.296 0.47 26.50 41 GLN L C 1
ATOM 5503 O O A GLN F 2 41 ? -47.048 24.571 -4.582 0.53 24.55 41 GLN L O 1
ATOM 5504 O O B GLN F 2 41 ? -47.013 24.600 -4.643 0.47 24.55 41 GLN L O 1
ATOM 5515 N N . ALA F 2 42 ? -49.009 24.815 -5.679 1.00 27.35 42 ALA L N 1
ATOM 5516 C CA . ALA F 2 42 ? -49.236 26.167 -5.212 1.00 21.20 42 ALA L CA 1
ATOM 5517 C C . ALA F 2 42 ? -49.711 26.139 -3.761 1.00 20.80 42 ALA L C 1
ATOM 5518 O O . ALA F 2 42 ? -50.227 25.123 -3.287 1.00 22.00 42 ALA L O 1
ATOM 5520 N N . PRO F 2 43 ? -49.530 27.237 -3.028 1.00 18.29 43 PRO L N 1
ATOM 5521 C CA . PRO F 2 43 ? -50.031 27.288 -1.651 1.00 19.18 43 PRO L CA 1
ATOM 5522 C C . PRO F 2 43 ? -51.548 27.153 -1.603 1.00 20.46 43 PRO L C 1
ATOM 5523 O O . PRO F 2 43 ? -52.262 27.479 -2.554 1.00 19.37 43 PRO L O 1
ATOM 5527 N N . VAL F 2 44 ? -52.035 26.668 -0.461 1.00 18.87 44 VAL L N 1
ATOM 5528 C CA . VAL F 2 44 ? -53.459 26.466 -0.215 1.00 18.17 44 VAL L CA 1
ATOM 5529 C C . VAL F 2 44 ? -53.819 27.140 1.101 1.00 18.22 44 VAL L C 1
ATOM 5530 O O . VAL F 2 44 ? -53.177 26.888 2.126 1.00 18.86 44 VAL L O 1
ATOM 5534 N N . LEU F 2 45 ? -54.849 27.983 1.077 1.00 15.25 45 LEU L N 1
ATOM 5535 C CA . LEU F 2 45 ? -55.296 28.651 2.292 1.00 16.73 45 LEU L CA 1
ATOM 5536 C C . LEU F 2 45 ? -55.865 27.640 3.284 1.00 19.20 45 LEU L C 1
ATOM 5537 O O . LEU F 2 45 ? -56.725 26.828 2.933 1.00 20.16 45 LEU L O 1
ATOM 5542 N N . VAL F 2 46 ? -55.389 27.690 4.527 1.00 16.32 46 VAL L N 1
ATOM 5543 C CA . VAL F 2 46 ? -55.972 26.885 5.593 1.00 23.47 46 VAL L CA 1
ATOM 5544 C C . VAL F 2 46 ? -56.580 27.723 6.714 1.00 20.20 46 VAL L C 1
ATOM 5545 O O . VAL F 2 46 ? -57.435 27.209 7.452 1.00 20.52 46 VAL L O 1
ATOM 5549 N N . ILE F 2 47 ? -56.180 28.982 6.878 1.00 18.25 47 ILE L N 1
ATOM 5550 C CA . ILE F 2 47 ? -56.790 29.894 7.845 1.00 19.70 47 ILE L CA 1
ATOM 5551 C C . ILE F 2 47 ? -56.774 31.289 7.239 1.00 22.45 47 ILE L C 1
ATOM 5552 O O . ILE F 2 47 ? -55.755 31.722 6.690 1.00 19.08 47 ILE L O 1
ATOM 5557 N N . HIS F 2 48 ? -57.895 32.001 7.340 1.00 19.29 48 HIS L N 1
ATOM 5558 C CA . HIS F 2 48 ? -57.934 33.407 6.973 1.00 20.78 48 HIS L CA 1
ATOM 5559 C C . HIS F 2 48 ? -58.437 34.237 8.149 1.00 21.80 48 HIS L C 1
ATOM 5560 O O . HIS F 2 48 ? -59.169 33.743 9.010 1.00 19.41 48 HIS L O 1
ATOM 5567 N N . GLU F 2 49 ? -57.982 35.487 8.202 1.00 21.62 49 GLU L N 1
ATOM 5568 C CA . GLU F 2 49 ? -58.424 36.471 9.191 1.00 24.76 49 GLU L CA 1
ATOM 5569 C C . GLU F 2 49 ? -58.258 35.948 10.621 1.00 21.53 49 GLU L C 1
ATOM 5570 O O . GLU F 2 49 ? -59.208 35.884 11.404 1.00 23.43 49 GLU L O 1
ATOM 5576 N N . ASP F 2 50 ? -57.019 35.552 10.934 1.00 21.57 50 ASP L N 1
ATOM 5577 C CA . ASP F 2 50 ? -56.606 35.068 12.253 1.00 25.28 50 ASP L CA 1
ATOM 5578 C C . ASP F 2 50 ? -57.147 33.692 12.619 1.00 24.90 50 ASP L C 1
ATOM 5579 O O . ASP F 2 50 ? -56.364 32.806 12.978 1.00 26.87 50 ASP L O 1
ATOM 5584 N N . ASP F 2 51 ? -58.472 33.501 12.588 1.00 23.46 51 ASP L N 1
ATOM 5585 C CA . ASP F 2 51 ? -59.026 32.264 13.127 1.00 24.37 51 ASP L CA 1
ATOM 5586 C C . ASP F 2 51 ? -60.136 31.648 12.282 1.00 24.86 51 ASP L C 1
ATOM 5587 O O . ASP F 2 51 ? -60.753 30.674 12.731 1.00 23.98 51 ASP L O 1
ATOM 5592 N N . LYS F 2 52 ? -60.425 32.175 11.094 1.00 25.98 52 LYS L N 1
ATOM 5593 C CA . LYS F 2 52 ? -61.535 31.680 10.285 1.00 27.96 52 LYS L CA 1
ATOM 5594 C C . LYS F 2 52 ? -61.085 30.506 9.421 1.00 25.59 52 LYS L C 1
ATOM 5595 O O . LYS F 2 52 ? -60.049 30.575 8.751 1.00 22.33 52 LYS L O 1
ATOM 5601 N N . ARG F 2 53 ? -61.876 29.435 9.434 1.00 24.40 53 ARG L N 1
ATOM 5602 C CA . ARG F 2 53 ? -61.539 28.209 8.728 1.00 23.61 53 ARG L CA 1
ATOM 5603 C C . ARG F 2 53 ? -62.262 28.163 7.393 1.00 23.76 53 ARG L C 1
ATOM 5604 O O . ARG F 2 53 ? -63.498 28.263 7.369 1.00 23.71 53 ARG L O 1
ATOM 5612 N N . PRO F 2 54 ? -61.553 28.018 6.273 1.00 21.58 54 PRO L N 1
ATOM 5613 C CA . PRO F 2 54 ? -62.228 27.920 4.974 1.00 26.37 54 PRO L CA 1
ATOM 5614 C C . PRO F 2 54 ? -63.102 26.676 4.898 1.00 27.46 54 PRO L C 1
ATOM 5615 O O . PRO F 2 54 ? -62.888 25.689 5.606 1.00 23.68 54 PRO L O 1
ATOM 5619 N N . SER F 2 55 ? -64.087 26.733 3.995 1.00 28.90 55 SER L N 1
ATOM 5620 C CA . SER F 2 55 ? -65.135 25.716 3.953 1.00 31.63 55 SER L CA 1
ATOM 5621 C C . SER F 2 55 ? -64.582 24.314 3.734 1.00 31.38 55 SER L C 1
ATOM 5622 O O . SER F 2 55 ? -65.140 23.344 4.256 1.00 33.68 55 SER L O 1
ATOM 5625 N N . GLY F 2 56 ? -63.494 24.180 2.980 1.00 28.90 56 GLY L N 1
ATOM 5626 C CA . GLY F 2 56 ? -62.952 22.880 2.645 1.00 29.98 56 GLY L CA 1
ATOM 5627 C C . GLY F 2 56 ? -61.835 22.373 3.532 1.00 32.06 56 GLY L C 1
ATOM 5628 O O . GLY F 2 56 ? -61.255 21.323 3.224 1.00 34.66 56 GLY L O 1
ATOM 5629 N N . ILE F 2 57 ? -61.518 23.059 4.619 1.00 29.37 57 ILE L N 1
ATOM 5630 C CA . ILE F 2 57 ? -60.384 22.717 5.473 1.00 28.16 57 ILE L CA 1
ATOM 5631 C C . ILE F 2 57 ? -60.909 21.915 6.673 1.00 28.62 57 ILE L C 1
ATOM 5632 O O . ILE F 2 57 ? -61.881 22.346 7.298 1.00 25.92 57 ILE L O 1
ATOM 5637 N N . PRO F 2 58 ? -60.294 20.779 7.003 1.00 26.96 58 PRO L N 1
ATOM 5638 C CA . PRO F 2 58 ? -60.820 19.963 8.110 1.00 28.79 58 PRO L CA 1
ATOM 5639 C C . PRO F 2 58 ? -60.832 20.719 9.431 1.00 26.59 58 PRO L C 1
ATOM 5640 O O . PRO F 2 58 ? -60.040 21.636 9.662 1.00 24.52 58 PRO L O 1
ATOM 5644 N N . GLY F 2 59 ? -61.756 20.312 10.306 1.00 25.83 59 GLY L N 1
ATOM 5645 C CA . GLY F 2 59 ? -61.973 20.994 11.571 1.00 28.17 59 GLY L CA 1
ATOM 5646 C C . GLY F 2 59 ? -60.811 20.916 12.538 1.00 29.32 59 GLY L C 1
ATOM 5647 O O . GLY F 2 59 ? -60.769 21.690 13.501 1.00 30.28 59 GLY L O 1
ATOM 5648 N N . ARG F 2 60 ? -59.869 20.001 12.311 1.00 28.13 60 ARG L N 1
ATOM 5649 C CA . ARG F 2 60 ? -58.699 19.920 13.174 1.00 28.07 60 ARG L CA 1
ATOM 5650 C C . ARG F 2 60 ? -57.748 21.094 12.980 1.00 27.18 60 ARG L C 1
ATOM 5651 O O . ARG F 2 60 ? -56.831 21.263 13.790 1.00 25.16 60 ARG L O 1
ATOM 5659 N N . PHE F 2 61 ? -57.934 21.893 11.931 1.00 23.05 61 PHE L N 1
ATOM 5660 C CA . PHE F 2 61 ? -57.174 23.121 11.743 1.00 25.71 61 PHE L CA 1
ATOM 5661 C C . PHE F 2 61 ? -57.853 24.266 12.481 1.00 29.40 61 PHE L C 1
ATOM 5662 O O . PHE F 2 61 ? -59.045 24.524 12.282 1.00 28.00 61 PHE L O 1
ATOM 5670 N N . SER F 2 62 ? -57.091 24.950 13.328 1.00 27.19 62 SER L N 1
ATOM 5671 C CA . SER F 2 62 ? -57.555 26.167 13.974 1.00 22.90 62 SER L CA 1
ATOM 5672 C C . SER F 2 62 ? -56.354 27.082 14.156 1.00 26.59 62 SER L C 1
ATOM 5673 O O . SER F 2 62 ? -55.202 26.670 13.992 1.00 25.70 62 SER L O 1
ATOM 5676 N N . ALA F 2 63 ? -56.630 28.337 14.496 1.00 25.56 63 ALA L N 1
ATOM 5677 C CA . ALA F 2 63 ? -55.554 29.300 14.679 1.00 25.41 63 ALA L CA 1
ATOM 5678 C C . ALA F 2 63 ? -56.042 30.433 15.565 1.00 28.58 63 ALA L C 1
ATOM 5679 O O . ALA F 2 63 ? -57.245 30.616 15.769 1.00 26.90 63 ALA L O 1
ATOM 5681 N N . SER F 2 64 ? -55.084 31.194 16.086 1.00 26.39 64 SER L N 1
ATOM 5682 C CA . SER F 2 64 ? -55.389 32.354 16.908 1.00 29.62 64 SER L CA 1
ATOM 5683 C C . SER F 2 64 ? -54.247 33.351 16.785 1.00 31.20 64 SER L C 1
ATOM 5684 O O . SER F 2 64 ? -53.187 33.054 16.227 1.00 29.13 64 SER L O 1
ATOM 5687 N N . SER F 2 65 ? -54.492 34.557 17.286 1.00 28.09 65 SER L N 1
ATOM 5688 C CA . SER F 2 65 ? -53.496 35.617 17.294 1.00 30.71 65 SER L CA 1
ATOM 5689 C C . SER F 2 65 ? -53.621 36.394 18.593 1.00 33.51 65 SER L C 1
ATOM 5690 O O . SER F 2 65 ? -54.718 36.839 18.945 1.00 34.61 65 SER L O 1
ATOM 5693 N N . SER F 2 66 ? -52.504 36.561 19.296 1.00 29.47 66 SER L N 1
ATOM 5694 C CA . SER F 2 66 ? -52.486 37.327 20.535 1.00 34.95 66 SER L CA 1
ATOM 5695 C C . SER F 2 66 ? -51.141 38.026 20.637 1.00 34.30 66 SER L C 1
ATOM 5696 O O . SER F 2 66 ? -50.096 37.387 20.484 1.00 38.59 66 SER L O 1
ATOM 5699 N N . GLY F 2 67 ? -51.175 39.332 20.886 1.00 35.40 67 GLY L N 1
ATOM 5700 C CA . GLY F 2 67 ? -49.945 40.100 20.880 1.00 33.36 67 GLY L CA 1
ATOM 5701 C C . GLY F 2 67 ? -49.316 40.095 19.503 1.00 36.49 67 GLY L C 1
ATOM 5702 O O . GLY F 2 67 ? -49.991 40.254 18.479 1.00 34.69 67 GLY L O 1
ATOM 5703 N N . THR F 2 68 ? -47.999 39.895 19.468 1.00 30.66 68 THR L N 1
ATOM 5704 C CA . THR F 2 68 ? -47.252 39.849 18.220 1.00 32.35 68 THR L CA 1
ATOM 5705 C C . THR F 2 68 ? -47.024 38.424 17.728 1.00 29.86 68 THR L C 1
ATOM 5706 O O . THR F 2 68 ? -46.110 38.192 16.932 1.00 31.83 68 THR L O 1
ATOM 5710 N N . THR F 2 69 ? -47.832 37.465 18.182 1.00 30.07 69 THR L N 1
ATOM 5711 C CA . THR F 2 69 ? -47.643 36.060 17.835 1.00 27.36 69 THR L CA 1
ATOM 5712 C C . THR F 2 69 ? -48.956 35.466 17.350 1.00 26.29 69 THR L C 1
ATOM 5713 O O . THR F 2 69 ? -49.955 35.476 18.077 1.00 29.85 69 THR L O 1
ATOM 5717 N N . ALA F 2 70 ? -48.947 34.942 16.131 1.00 26.49 70 ALA L N 1
ATOM 5718 C CA . ALA F 2 70 ? -50.053 34.165 15.594 1.00 31.68 70 ALA L CA 1
ATOM 5719 C C . ALA F 2 70 ? -49.667 32.693 15.613 1.00 28.78 70 ALA L C 1
ATOM 5720 O O . ALA F 2 70 ? -48.527 32.338 15.295 1.00 25.55 70 ALA L O 1
ATOM 5722 N N . THR F 2 71 ? -50.604 31.838 16.013 1.00 26.65 71 THR L N 1
ATOM 5723 C CA . THR F 2 71 ? -50.335 30.416 16.184 1.00 26.37 71 THR L CA 1
ATOM 5724 C C . THR F 2 71 ? -51.324 29.598 15.369 1.00 25.99 71 THR L C 1
ATOM 5725 O O . THR F 2 71 ? -52.539 29.727 15.551 1.00 25.72 71 THR L O 1
ATOM 5729 N N . LEU F 2 72 ? -50.801 28.754 14.485 1.00 23.72 72 LEU L N 1
ATOM 5730 C CA . LEU F 2 72 ? -51.598 27.752 13.793 1.00 22.79 72 LEU L CA 1
ATOM 5731 C C . LEU F 2 72 ? -51.544 26.447 14.578 1.00 24.91 72 LEU L C 1
ATOM 5732 O O . LEU F 2 72 ? -50.457 25.946 14.884 1.00 21.52 72 LEU L O 1
ATOM 5737 N N . THR F 2 73 ? -52.711 25.913 14.918 1.00 24.43 73 THR L N 1
ATOM 5738 C CA . THR F 2 73 ? -52.817 24.662 15.656 1.00 23.90 73 THR L CA 1
ATOM 5739 C C . THR F 2 73 ? -53.471 23.602 14.781 1.00 26.63 73 THR L C 1
ATOM 5740 O O . THR F 2 73 ? -54.542 23.832 14.209 1.00 23.16 73 THR L O 1
ATOM 5744 N N . ILE F 2 74 ? -52.821 22.448 14.674 1.00 25.59 74 ILE L N 1
ATOM 5745 C CA . ILE F 2 74 ? -53.352 21.301 13.946 1.00 25.43 74 ILE L CA 1
ATOM 5746 C C . ILE F 2 74 ? -53.548 20.190 14.968 1.00 27.52 74 ILE L C 1
ATOM 5747 O O . ILE F 2 74 ? -52.593 19.495 15.335 1.00 25.85 74 ILE L O 1
ATOM 5752 N N . SER F 2 75 ? -54.780 20.027 15.442 1.00 24.36 75 SER L N 1
ATOM 5753 C CA . SER F 2 75 ? -55.090 18.940 16.356 1.00 29.03 75 SER L CA 1
ATOM 5754 C C . SER F 2 75 ? -55.092 17.616 15.605 1.00 30.37 75 SER L C 1
ATOM 5755 O O . SER F 2 75 ? -55.370 17.564 14.404 1.00 30.67 75 SER L O 1
ATOM 5758 N N . GLY F 2 76 ? -54.763 16.544 16.325 1.00 27.45 76 GLY L N 1
ATOM 5759 C CA . GLY F 2 76 ? -54.755 15.207 15.761 1.00 27.17 76 GLY L CA 1
ATOM 5760 C C . GLY F 2 76 ? -54.105 15.141 14.395 1.00 30.17 76 GLY L C 1
ATOM 5761 O O . GLY F 2 76 ? -54.740 14.721 13.421 1.00 30.10 76 GLY L O 1
ATOM 5762 N N . ALA F 2 77 ? -52.849 15.578 14.314 1.00 28.01 77 ALA L N 1
ATOM 5763 C CA . ALA F 2 77 ? -52.176 15.719 13.029 1.00 30.33 77 ALA L CA 1
ATOM 5764 C C . ALA F 2 77 ? -52.148 14.397 12.273 1.00 25.35 77 ALA L C 1
ATOM 5765 O O . ALA F 2 77 ? -51.936 13.330 12.855 1.00 27.51 77 ALA L O 1
ATOM 5767 N N . GLN F 2 78 ? -52.372 14.478 10.967 1.00 25.23 78 GLN L N 1
ATOM 5768 C CA . GLN F 2 78 ? -52.357 13.322 10.087 1.00 31.89 78 GLN L CA 1
ATOM 5769 C C . GLN F 2 78 ? -51.263 13.481 9.037 1.00 26.83 78 GLN L C 1
ATOM 5770 O O . GLN F 2 78 ? -50.734 14.574 8.815 1.00 21.74 78 GLN L O 1
ATOM 5776 N N . VAL F 2 79 ? -50.942 12.366 8.375 1.00 25.31 79 VAL L N 1
ATOM 5777 C CA . VAL F 2 79 ? -49.887 12.370 7.363 1.00 27.68 79 VAL L CA 1
ATOM 5778 C C . VAL F 2 79 ? -50.213 13.346 6.242 1.00 28.56 79 VAL L C 1
ATOM 5779 O O . VAL F 2 79 ? -49.304 13.907 5.617 1.00 25.76 79 VAL L O 1
ATOM 5783 N N . GLU F 2 80 ? -51.503 13.558 5.957 1.00 26.17 80 GLU L N 1
ATOM 5784 C CA . GLU F 2 80 ? -51.887 14.506 4.918 1.00 26.62 80 GLU L CA 1
ATOM 5785 C C . GLU F 2 80 ? -51.546 15.943 5.290 1.00 26.05 80 GLU L C 1
ATOM 5786 O O . GLU F 2 80 ? -51.535 16.810 4.410 1.00 21.71 80 GLU L O 1
ATOM 5792 N N . ASP F 2 81 ? -51.283 16.214 6.571 1.00 24.81 81 ASP L N 1
ATOM 5793 C CA . ASP F 2 81 ? -50.914 17.549 7.027 1.00 22.75 81 ASP L CA 1
ATOM 5794 C C . ASP F 2 81 ? -49.432 17.854 6.864 1.00 22.24 81 ASP L C 1
ATOM 5795 O O . ASP F 2 81 ? -49.023 18.996 7.100 1.00 20.74 81 ASP L O 1
ATOM 5800 N N . GLU F 2 82 ? -48.618 16.871 6.490 1.00 23.16 82 GLU L N 1
ATOM 5801 C CA . GLU F 2 82 ? -47.200 17.123 6.272 1.00 20.56 82 GLU L CA 1
ATOM 5802 C C . GLU F 2 82 ? -47.018 18.062 5.085 1.00 22.74 82 GLU L C 1
ATOM 5803 O O . GLU F 2 82 ? -47.416 17.735 3.960 1.00 24.23 82 GLU L O 1
ATOM 5809 N N . ALA F 2 83 ? -46.422 19.228 5.343 1.00 19.55 83 ALA L N 1
ATOM 5810 C CA . ALA F 2 83 ? -46.231 20.264 4.334 1.00 23.88 83 ALA L CA 1
ATOM 5811 C C . ALA F 2 83 ? -45.435 21.431 4.903 1.00 20.16 83 ALA L C 1
ATOM 5812 O O . ALA F 2 83 ? -45.085 21.438 6.087 1.00 21.77 83 ALA L O 1
ATOM 5814 N N . ASP F 2 84 ? -45.153 22.424 4.067 1.00 18.37 84 ASP L N 1
ATOM 5815 C CA . ASP F 2 84 ? -44.639 23.702 4.535 1.00 20.42 84 ASP L CA 1
ATOM 5816 C C . ASP F 2 84 ? -45.811 24.620 4.852 1.00 22.53 84 ASP L C 1
ATOM 5817 O O . ASP F 2 84 ? -46.824 24.613 4.147 1.00 21.82 84 ASP L O 1
ATOM 5822 N N . TYR F 2 85 ? -45.675 25.400 5.922 1.00 19.34 85 TYR L N 1
ATOM 5823 C CA . TYR F 2 85 ? -46.719 26.317 6.359 1.00 17.48 85 TYR L CA 1
ATOM 5824 C C . TYR F 2 85 ? -46.164 27.731 6.434 1.00 23.43 85 TYR L C 1
ATOM 5825 O O . TYR F 2 85 ? -45.077 27.950 6.982 1.00 23.47 85 TYR L O 1
ATOM 5834 N N . TYR F 2 86 ? -46.906 28.682 5.872 1.00 20.44 86 TYR L N 1
ATOM 5835 C CA . TYR F 2 86 ? -46.517 30.085 5.836 1.00 18.57 86 TYR L CA 1
ATOM 5836 C C . TYR F 2 86 ? -47.620 30.932 6.450 1.00 21.42 86 TYR L C 1
ATOM 5837 O O . TYR F 2 86 ? -48.790 30.794 6.079 1.00 20.78 86 TYR L O 1
ATOM 5846 N N . CYS F 2 87 ? -47.253 31.806 7.382 1.00 20.45 87 CYS L N 1
ATOM 5847 C CA . CYS F 2 87 ? -48.182 32.860 7.747 1.00 19.24 87 CYS L CA 1
ATOM 5848 C C . CYS F 2 87 ? -48.054 34.023 6.764 1.00 18.55 87 CYS L C 1
ATOM 5849 O O . CYS F 2 87 ? -47.103 34.110 5.983 1.00 18.61 87 CYS L O 1
ATOM 5852 N N . TYR F 2 88 ? -49.036 34.921 6.798 1.00 16.35 88 TYR L N 1
ATOM 5853 C CA . TYR F 2 88 ? -49.107 35.996 5.816 1.00 18.74 88 TYR L CA 1
ATOM 5854 C C . TYR F 2 88 ? -49.892 37.149 6.417 1.00 19.59 88 TYR L C 1
ATOM 5855 O O . TYR F 2 88 ? -50.971 36.933 6.980 1.00 19.02 88 TYR L O 1
ATOM 5864 N N . SER F 2 89 ? -49.361 38.360 6.293 1.00 17.30 89 SER L N 1
ATOM 5865 C CA . SER F 2 89 ? -49.998 39.530 6.894 1.00 22.43 89 SER L CA 1
ATOM 5866 C C . SER F 2 89 ? -49.377 40.790 6.292 1.00 25.12 89 SER L C 1
ATOM 5867 O O . SER F 2 89 ? -48.658 40.736 5.291 1.00 23.03 89 SER L O 1
ATOM 5870 N N A THR F 2 90 ? -49.702 41.939 6.886 0.74 23.92 90 THR L N 1
ATOM 5871 N N B THR F 2 90 ? -49.630 41.925 6.944 0.26 23.83 90 THR L N 1
ATOM 5872 C CA A THR F 2 90 ? -49.167 43.226 6.462 0.74 23.66 90 THR L 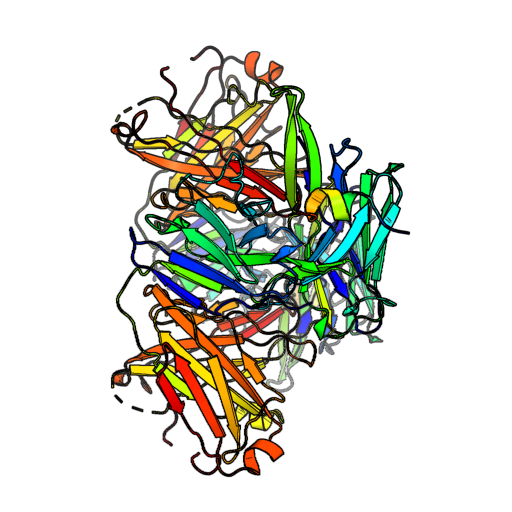CA 1
ATOM 5873 C CA B THR F 2 90 ? -49.192 43.224 6.460 0.26 23.92 90 THR L CA 1
ATOM 5874 C C A THR F 2 90 ? -48.765 44.018 7.695 0.74 24.85 90 THR L C 1
ATOM 5875 C C B THR F 2 90 ? -48.910 44.114 7.663 0.26 24.79 90 THR L C 1
ATOM 5876 O O A THR F 2 90 ? -49.080 43.647 8.828 0.74 25.37 90 THR L O 1
ATOM 5877 O O B THR F 2 90 ? -49.437 43.889 8.754 0.26 25.16 90 THR L O 1
ATOM 5884 N N . ASP F 2 91 ? -48.062 45.124 7.467 1.00 27.03 91 ASP L N 1
ATOM 5885 C CA . ASP F 2 91 ? -47.782 46.086 8.521 1.00 28.97 91 ASP L CA 1
ATOM 5886 C C . ASP F 2 91 ? -48.671 47.315 8.331 1.00 27.78 91 ASP L C 1
ATOM 5887 O O . ASP F 2 91 ? -49.520 47.367 7.439 1.00 26.97 91 ASP L O 1
ATOM 5892 N N . THR F 2 92 ? -48.472 48.319 9.181 1.00 26.64 92 THR L N 1
ATOM 5893 C CA . THR F 2 92 ? -49.314 49.508 9.141 1.00 30.30 92 THR L CA 1
ATOM 5894 C C . THR F 2 92 ? -48.991 50.436 7.975 1.00 30.89 92 THR L C 1
ATOM 5895 O O . THR F 2 92 ? -49.695 51.435 7.791 1.00 30.68 92 THR L O 1
ATOM 5899 N N . ASN F 2 93 ? -47.961 50.135 7.181 1.00 32.24 93 ASN L N 1
ATOM 5900 C CA . ASN F 2 93 ? -47.664 50.883 5.965 1.00 32.83 93 ASN L CA 1
ATOM 5901 C C . ASN F 2 93 ? -47.943 50.069 4.703 1.00 28.95 93 ASN L C 1
ATOM 5902 O O . ASN F 2 93 ? -47.362 50.346 3.649 1.00 30.41 93 ASN L O 1
ATOM 5907 N N . ASP F 2 94 ? -48.813 49.062 4.801 1.00 29.84 94 ASP L N 1
ATOM 5908 C CA . ASP F 2 94 ? -49.249 48.243 3.666 1.00 29.82 94 ASP L CA 1
ATOM 5909 C C . ASP F 2 94 ? -48.106 47.451 3.036 1.00 28.23 94 ASP L C 1
ATOM 5910 O O . ASP F 2 94 ? -48.132 47.153 1.840 1.00 29.85 94 ASP L O 1
ATOM 5915 N N . ASN F 2 95 ? -47.107 47.074 3.830 1.00 30.69 95 ASN L N 1
ATOM 5916 C CA . ASN F 2 95 ? -46.060 46.166 3.369 1.00 28.06 95 ASN L CA 1
ATOM 5917 C C . ASN F 2 95 ? -46.504 44.734 3.653 1.00 27.41 95 ASN L C 1
ATOM 5918 O O . ASN F 2 95 ? -46.506 44.296 4.809 1.00 28.89 95 ASN L O 1
ATOM 5923 N N . HIS F 2 96 ? -46.896 44.009 2.605 1.00 25.64 96 HIS L N 1
ATOM 5924 C CA . HIS F 2 96 ? -47.287 42.612 2.751 1.00 22.13 96 HIS L CA 1
ATOM 5925 C C . HIS F 2 96 ? -46.051 41.734 2.884 1.00 20.75 96 HIS L C 1
ATOM 5926 O O . HIS F 2 96 ? -44.986 42.044 2.344 1.00 22.93 96 HIS L O 1
ATOM 5933 N N . ALA F 2 97 ? -46.207 40.611 3.582 1.00 23.74 97 ALA L N 1
ATOM 5934 C CA . ALA F 2 97 ? -45.102 39.674 3.725 1.00 22.18 97 ALA L CA 1
ATOM 5935 C C . ALA F 2 97 ? -45.637 38.296 4.084 1.00 23.00 97 ALA L C 1
ATOM 5936 O O . ALA F 2 97 ? -46.627 38.177 4.811 1.00 20.50 97 ALA L O 1
ATOM 5938 N N . PHE F 2 98 ? -44.978 37.266 3.559 1.00 21.05 98 PHE L N 1
ATOM 5939 C CA . PHE F 2 98 ? -45.131 35.900 4.038 1.00 24.26 98 PHE L CA 1
ATOM 5940 C C . PHE F 2 98 ? -44.088 35.624 5.112 1.00 22.25 98 PHE L C 1
ATOM 5941 O O . PHE F 2 98 ? -43.014 36.228 5.127 1.00 20.67 98 PHE L O 1
ATOM 5949 N N . GLY F 2 99 ? -44.408 34.697 6.007 1.00 21.83 99 GLY L N 1
ATOM 5950 C CA . GLY F 2 99 ? -43.461 34.309 7.031 1.00 23.79 99 GLY L CA 1
ATOM 5951 C C . GLY F 2 99 ? -42.295 33.518 6.465 1.00 26.71 99 GLY L C 1
ATOM 5952 O O . GLY F 2 99 ? -42.267 33.124 5.299 1.00 22.65 99 GLY L O 1
ATOM 5953 N N . SER F 2 100 ? -41.297 33.292 7.326 1.00 24.42 100 SER L N 1
ATOM 5954 C CA . SER F 2 100 ? -40.103 32.563 6.911 1.00 25.69 100 SER L CA 1
ATOM 5955 C C . SER F 2 100 ? -40.392 31.107 6.561 1.00 23.57 100 SER L C 1
ATOM 5956 O O . SER F 2 100 ? -39.572 30.477 5.885 1.00 22.17 100 SER L O 1
ATOM 5959 N N . GLY F 2 101 ? -41.524 30.566 6.997 1.00 20.87 101 GLY L N 1
ATOM 5960 C CA . GLY F 2 101 ? -41.962 29.224 6.627 1.00 21.11 101 GLY L CA 1
ATOM 5961 C C . GLY F 2 101 ? -41.548 28.167 7.631 1.00 24.43 101 GLY L C 1
ATOM 5962 O O . GLY F 2 101 ? -40.493 28.237 8.261 1.00 24.32 101 GLY L O 1
ATOM 5963 N N . THR F 2 102 ? -42.401 27.150 7.771 1.00 19.53 102 THR L N 1
ATOM 5964 C CA . THR F 2 102 ? -42.177 26.050 8.707 1.00 21.81 102 THR L CA 1
ATOM 5965 C C . THR F 2 102 ? -42.430 24.730 7.996 1.00 21.50 102 THR L C 1
ATOM 5966 O O . THR F 2 102 ? -43.520 24.513 7.457 1.00 19.88 102 THR L O 1
ATOM 5970 N N . LYS F 2 103 ? -41.432 23.849 8.009 1.00 19.07 103 LYS L N 1
ATOM 5971 C CA . LYS F 2 103 ? -41.597 22.491 7.501 1.00 20.78 103 LYS L CA 1
ATOM 5972 C C . LYS F 2 103 ? -42.192 21.627 8.605 1.00 22.35 103 LYS L C 1
ATOM 5973 O O . LYS F 2 103 ? -41.530 21.348 9.610 1.00 25.69 103 LYS L O 1
ATOM 5975 N N . LEU F 2 104 ? -43.438 21.198 8.427 1.00 22.37 104 LEU L N 1
ATOM 5976 C CA . LEU F 2 104 ? -44.092 20.319 9.388 1.00 20.07 104 LEU L CA 1
ATOM 5977 C C . LEU F 2 104 ? -43.860 18.869 8.978 1.00 23.00 104 LEU L C 1
ATOM 5978 O O . LEU F 2 104 ? -44.301 18.441 7.905 1.00 23.52 104 LEU L O 1
ATOM 5983 N N . THR F 2 105 ? -43.156 18.123 9.818 1.00 22.79 105 THR L N 1
ATOM 5984 C CA . THR F 2 105 ? -43.000 16.690 9.635 1.00 24.26 105 THR L CA 1
ATOM 5985 C C . THR F 2 105 ? -43.986 15.961 10.535 1.00 23.32 105 THR L C 1
ATOM 5986 O O . THR F 2 105 ? -44.008 16.185 11.750 1.00 25.54 105 THR L O 1
ATOM 5990 N N . VAL F 2 106 ? -44.803 15.104 9.938 1.00 21.38 106 VAL L N 1
ATOM 5991 C CA . VAL F 2 106 ? -45.651 14.179 10.677 1.00 21.12 106 VAL L CA 1
ATOM 5992 C C . VAL F 2 106 ? -44.895 12.860 10.721 1.00 22.48 106 VAL L C 1
ATOM 5993 O O . VAL F 2 106 ? -44.731 12.197 9.691 1.00 24.19 106 VAL L O 1
ATOM 5997 N N . LEU F 2 107 ? -44.397 12.504 11.906 1.00 22.44 107 LEU L N 1
ATOM 5998 C CA . LEU F 2 107 ? -43.431 11.419 12.033 1.00 23.51 107 LEU L CA 1
ATOM 5999 C C . LEU F 2 107 ? -43.988 10.116 11.471 1.00 24.92 107 LEU L C 1
ATOM 6000 O O . LEU F 2 107 ? -45.066 9.664 11.868 1.00 24.94 107 LEU L O 1
ATOM 6005 N N . SER F 2 108 ? -43.258 9.533 10.521 1.00 20.99 108 SER L N 1
ATOM 6006 C CA . SER F 2 108 ? -43.653 8.295 9.868 1.00 22.15 108 SER L CA 1
ATOM 6007 C C . SER F 2 108 ? -42.629 7.176 10.019 1.00 23.29 108 SER L C 1
ATOM 6008 O O . SER F 2 108 ? -42.838 6.092 9.463 1.00 21.21 108 SER L O 1
ATOM 6011 N N . GLN F 2 109 ? -41.524 7.412 10.725 1.00 21.78 109 GLN L N 1
ATOM 6012 C CA . GLN F 2 109 ? -40.461 6.424 10.886 1.00 24.43 109 GLN L CA 1
ATOM 6013 C C . GLN F 2 109 ? -39.516 6.909 11.981 1.00 25.06 109 GLN L C 1
ATOM 6014 O O . GLN F 2 109 ? -39.605 8.072 12.392 1.00 25.43 109 GLN L O 1
ATOM 6020 N N . PRO F 2 110 ? -38.616 6.070 12.493 1.00 28.33 110 PRO L N 1
ATOM 6021 C CA . PRO F 2 110 ? -37.709 6.532 13.550 1.00 26.90 110 PRO L CA 1
ATOM 6022 C C . PRO F 2 110 ? -36.714 7.565 13.039 1.00 30.81 110 PRO L C 1
ATOM 6023 O O . PRO F 2 110 ? -36.425 7.665 11.844 1.00 25.33 110 PRO L O 1
ATOM 6027 N N . LYS F 2 111 ? -36.192 8.345 13.984 1.00 29.62 111 LYS L N 1
ATOM 6028 C CA . LYS F 2 111 ? -35.142 9.305 13.676 1.00 28.72 111 LYS L CA 1
ATOM 6029 C C . LYS F 2 111 ? -33.928 8.590 13.100 1.00 31.71 111 LYS L C 1
ATOM 6030 O O . LYS F 2 111 ? -33.504 7.550 13.613 1.00 34.68 111 LYS L O 1
ATOM 6036 N N . ALA F 2 112 ? -33.377 9.143 12.023 1.00 28.82 112 ALA L N 1
ATOM 6037 C CA . ALA F 2 112 ? -32.210 8.581 11.360 1.00 27.91 112 ALA L CA 1
ATOM 6038 C C . ALA F 2 112 ? -31.142 9.656 11.226 1.00 31.66 112 ALA L C 1
ATOM 6039 O O . ALA F 2 112 ? -31.407 10.738 10.691 1.00 28.79 112 ALA L O 1
ATOM 6041 N N . ASN F 2 113 ? -29.947 9.362 11.723 1.00 31.45 113 ASN L N 1
ATOM 6042 C CA . ASN F 2 113 ? -28.863 10.326 11.666 1.00 29.43 113 ASN L CA 1
ATOM 6043 C C . ASN F 2 113 ? -28.228 10.335 10.277 1.00 31.76 113 ASN L C 1
ATOM 6044 O O . ASN F 2 113 ? -28.143 9.295 9.617 1.00 27.93 113 ASN L O 1
ATOM 6049 N N . PRO F 2 114 ? -27.777 11.498 9.811 1.00 26.83 114 PRO L N 1
ATOM 6050 C CA . PRO F 2 114 ? -27.236 11.581 8.450 1.00 26.94 114 PRO L CA 1
ATOM 6051 C C . PRO F 2 114 ? -25.866 10.932 8.338 1.00 29.27 114 PRO L C 1
ATOM 6052 O O . PRO F 2 114 ? -25.042 11.006 9.253 1.00 29.39 114 PRO L O 1
ATOM 6056 N N . THR F 2 115 ? -25.629 10.298 7.195 1.00 28.72 115 THR L N 1
ATOM 6057 C CA . THR F 2 115 ? -24.302 9.840 6.812 1.00 30.18 115 THR L CA 1
ATOM 6058 C C . THR F 2 115 ? -23.719 10.873 5.858 1.00 27.54 115 THR L C 1
ATOM 6059 O O . THR F 2 115 ? -24.336 11.195 4.837 1.00 27.55 115 THR L O 1
ATOM 6063 N N . VAL F 2 116 ? -22.543 11.394 6.190 1.00 25.62 116 VAL L N 1
ATOM 6064 C CA . VAL F 2 116 ? -21.926 12.480 5.440 1.00 25.83 116 VAL L CA 1
ATOM 6065 C C . VAL F 2 116 ? -20.664 11.964 4.764 1.00 27.33 116 VAL L C 1
ATOM 6066 O O . VAL F 2 116 ? -19.791 11.384 5.420 1.00 26.69 116 VAL L O 1
ATOM 6070 N N . THR F 2 117 ? -20.572 12.179 3.455 1.00 24.40 117 THR L N 1
ATOM 6071 C CA . THR F 2 117 ? -19.379 11.871 2.680 1.00 25.79 117 THR L CA 1
ATOM 6072 C C . THR F 2 117 ? -18.943 13.128 1.946 1.00 24.09 117 THR L C 1
ATOM 6073 O O . THR F 2 117 ? -19.743 13.742 1.231 1.00 24.78 117 THR L O 1
ATOM 6077 N N . LEU F 2 118 ? -17.688 13.518 2.131 1.00 23.59 118 LEU L N 1
ATOM 6078 C CA . LEU F 2 118 ? -17.147 14.718 1.508 1.00 25.01 118 LEU L CA 1
ATOM 6079 C C . LEU F 2 118 ? -16.130 14.306 0.455 1.00 22.36 118 LEU L C 1
ATOM 6080 O O . LEU F 2 118 ? -15.090 13.729 0.784 1.00 24.45 118 LEU L O 1
ATOM 6085 N N . PHE F 2 119 ? -16.430 14.609 -0.801 1.00 21.12 119 PHE L N 1
ATOM 6086 C CA . PHE F 2 119 ? -15.532 14.269 -1.893 1.00 22.48 119 PHE L CA 1
ATOM 6087 C C . PHE F 2 119 ? -14.679 15.474 -2.251 1.00 25.99 119 PHE L C 1
ATOM 6088 O O . PHE F 2 119 ? -15.225 16.565 -2.472 1.00 22.57 119 PHE L O 1
ATOM 6096 N N . PRO F 2 120 ? -13.360 15.327 -2.310 1.00 21.32 120 PRO L N 1
ATOM 6097 C CA . PRO F 2 120 ? -12.511 16.411 -2.800 1.00 25.36 120 PRO L CA 1
ATOM 6098 C C . PRO F 2 120 ? -12.658 16.547 -4.304 1.00 25.38 120 PRO L C 1
ATOM 6099 O O . PRO F 2 120 ? -13.285 15.690 -4.944 1.00 24.33 120 PRO L O 1
ATOM 6103 N N . PRO F 2 121 ? -12.119 17.610 -4.905 1.00 26.36 121 PRO L N 1
ATOM 6104 C CA . PRO F 2 121 ? -12.147 17.711 -6.369 1.00 26.96 121 PRO L CA 1
ATOM 6105 C C . PRO F 2 121 ? -11.484 16.500 -7.004 1.00 23.46 121 PRO L C 1
ATOM 6106 O O . PRO F 2 121 ? -10.435 16.039 -6.554 1.00 25.61 121 PRO L O 1
ATOM 6110 N N . SER F 2 122 ? -12.114 15.974 -8.049 1.00 23.53 122 SER L N 1
ATOM 6111 C CA . SER F 2 122 ? -11.526 14.846 -8.750 1.00 22.97 122 SER L CA 1
ATOM 6112 C C . SER F 2 122 ? -10.302 15.300 -9.534 1.00 25.98 122 SER L C 1
ATOM 6113 O O . SER F 2 122 ? -10.136 16.480 -9.856 1.00 22.40 122 SER L O 1
ATOM 6116 N N . SER F 2 123 ? -9.431 14.337 -9.837 1.00 23.83 123 SER L N 1
ATOM 6117 C CA . SER F 2 123 ? -8.273 14.638 -10.667 1.00 29.71 123 SER L CA 1
ATOM 6118 C C . SER F 2 123 ? -8.706 15.136 -12.037 1.00 27.79 123 SER L C 1
ATOM 6119 O O . SER F 2 123 ? -8.080 16.036 -12.608 1.00 24.08 123 SER L O 1
ATOM 6122 N N A GLU F 2 124 ? -9.781 14.554 -12.579 0.65 28.80 124 GLU L N 1
ATOM 6123 N N B GLU F 2 124 ? -9.800 14.593 -12.569 0.35 28.77 124 GLU L N 1
ATOM 6124 C CA A GLU F 2 124 ? -10.273 14.955 -13.893 0.65 30.10 124 GLU L CA 1
ATOM 6125 C CA B GLU F 2 124 ? -10.224 14.978 -13.909 0.35 30.09 124 GLU L CA 1
ATOM 6126 C C A GLU F 2 124 ? -10.744 16.402 -13.891 0.65 28.72 124 GLU L C 1
ATOM 6127 C C B GLU F 2 124 ? -10.832 16.376 -13.939 0.35 28.72 124 GLU L C 1
ATOM 6128 O O A GLU F 2 124 ? -10.456 17.159 -14.826 0.65 28.47 124 GLU L O 1
ATOM 6129 O O B GLU F 2 124 ? -10.717 17.075 -14.952 0.35 28.67 124 GLU L O 1
ATOM 6140 N N . GLU F 2 125 ? -11.474 16.807 -12.850 1.00 27.39 125 GLU L N 1
ATOM 6141 C CA . GLU F 2 125 ? -11.980 18.174 -12.808 1.00 29.61 125 GLU L CA 1
ATOM 6142 C C . GLU F 2 125 ? -10.836 19.173 -12.692 1.00 24.55 125 GLU L C 1
ATOM 6143 O O . GLU F 2 125 ? -10.856 20.227 -13.337 1.00 25.43 125 GLU L O 1
ATOM 6149 N N . LEU F 2 126 ? -9.823 18.850 -11.884 1.00 25.51 126 LEU L N 1
ATOM 6150 C CA . LEU F 2 126 ? -8.648 19.709 -11.790 1.00 26.62 126 LEU L CA 1
ATOM 6151 C C . LEU F 2 126 ? -7.946 19.817 -13.136 1.00 28.75 126 LEU L C 1
ATOM 6152 O O . LEU F 2 126 ? -7.467 20.894 -13.512 1.00 29.05 126 LEU L O 1
ATOM 6157 N N . GLN F 2 127 ? -7.888 18.710 -13.884 1.00 29.91 127 GLN L N 1
ATOM 6158 C CA . GLN F 2 127 ? -7.323 18.750 -15.228 1.00 28.44 127 GLN L CA 1
ATOM 6159 C C . GLN F 2 127 ? -8.092 19.712 -16.121 1.00 28.99 127 GLN L C 1
ATOM 6160 O O . GLN F 2 127 ? -7.503 20.356 -16.996 1.00 31.43 127 GLN L O 1
ATOM 6166 N N . ALA F 2 128 ? -9.403 19.827 -15.914 1.00 27.94 128 ALA L N 1
ATOM 6167 C CA . ALA F 2 128 ? -10.233 20.799 -16.611 1.00 28.90 128 ALA L CA 1
ATOM 6168 C C . ALA F 2 128 ? -10.204 22.178 -15.955 1.00 31.35 128 ALA L C 1
ATOM 6169 O O . ALA F 2 128 ? -11.101 22.991 -16.210 1.00 28.76 128 ALA L O 1
ATOM 6171 N N . ASN F 2 129 ? -9.207 22.439 -15.106 1.00 31.35 129 ASN L N 1
ATOM 6172 C CA . ASN F 2 129 ? -9.003 23.747 -14.476 1.00 35.22 129 ASN L CA 1
ATOM 6173 C C . ASN F 2 129 ? -10.219 24.178 -13.659 1.00 28.57 129 ASN L C 1
ATOM 6174 O O . ASN F 2 129 ? -10.600 25.350 -13.643 1.00 33.98 129 ASN L O 1
ATOM 6179 N N . LYS F 2 130 ? -10.835 23.225 -12.972 1.00 28.13 130 LYS L N 1
ATOM 6180 C CA . LYS F 2 130 ? -11.949 23.515 -12.085 1.00 28.11 130 LYS L CA 1
ATOM 6181 C C . LYS F 2 130 ? -11.831 22.628 -10.855 1.00 26.19 130 LYS L C 1
ATOM 6182 O O . LYS F 2 130 ? -11.070 21.657 -10.832 1.00 27.84 130 LYS L O 1
ATOM 6184 N N . ALA F 2 131 ? -12.586 22.973 -9.817 1.00 24.39 131 ALA L N 1
ATOM 6185 C CA . ALA F 2 131 ? -12.523 22.224 -8.567 1.00 29.99 131 ALA L CA 1
ATOM 6186 C C . ALA F 2 131 ? -13.843 22.370 -7.827 1.00 29.56 131 ALA L C 1
ATOM 6187 O O . ALA F 2 131 ? -14.283 23.492 -7.557 1.00 30.50 131 ALA L O 1
ATOM 6189 N N . THR F 2 132 ? -14.474 21.242 -7.511 1.00 26.40 132 THR L N 1
ATOM 6190 C CA . THR F 2 132 ? -15.734 21.221 -6.776 1.00 26.49 132 THR L CA 1
ATOM 6191 C C . THR F 2 132 ? -15.619 20.224 -5.634 1.00 24.04 132 THR L C 1
ATOM 6192 O O . THR F 2 132 ? -15.293 19.056 -5.862 1.00 21.08 132 THR L O 1
ATOM 6196 N N . LEU F 2 133 ? -15.878 20.681 -4.412 1.00 24.33 133 LEU L N 1
ATOM 6197 C CA . LEU F 2 133 ? -16.050 19.777 -3.284 1.00 23.28 133 LEU L CA 1
ATOM 6198 C C . LEU F 2 133 ? -17.517 19.386 -3.197 1.00 23.10 133 LEU L C 1
ATOM 6199 O O . LEU F 2 133 ? -18.400 20.245 -3.281 1.00 21.66 133 LEU L O 1
ATOM 6204 N N . VAL F 2 134 ? -17.775 18.092 -3.044 1.00 21.01 134 VAL L N 1
ATOM 6205 C CA . VAL F 2 134 ? -19.130 17.558 -3.055 1.00 22.48 134 VAL L CA 1
ATOM 6206 C C . VAL F 2 134 ? -19.397 16.924 -1.700 1.00 24.15 134 VAL L C 1
ATOM 6207 O O . VAL F 2 134 ? -18.716 15.966 -1.309 1.00 21.29 134 VAL L O 1
ATOM 6211 N N . CYS F 2 135 ? -20.374 17.466 -0.980 1.00 22.55 135 CYS L N 1
ATOM 6212 C CA . CYS F 2 135 ? -20.777 16.961 0.326 1.00 22.71 135 CYS L CA 1
ATOM 6213 C C . CYS F 2 135 ? -22.095 16.213 0.165 1.00 23.44 135 CYS L C 1
ATOM 6214 O O . CYS F 2 135 ? -23.138 16.827 -0.088 1.00 20.77 135 CYS L O 1
ATOM 6217 N N . LEU F 2 136 ? -22.040 14.894 0.309 1.00 23.50 136 LEU L N 1
ATOM 6218 C CA . LEU F 2 136 ? -23.203 14.026 0.188 1.00 22.67 136 LEU L CA 1
ATOM 6219 C C . LEU F 2 136 ? -23.756 13.722 1.574 1.00 23.79 136 LEU L C 1
ATOM 6220 O O . LEU F 2 136 ? -23.023 13.264 2.456 1.00 23.22 136 LEU L O 1
ATOM 6225 N N . ILE F 2 137 ? -25.045 13.981 1.760 1.00 20.81 137 ILE L N 1
ATOM 6226 C CA . ILE F 2 137 ? -25.731 13.762 3.026 1.00 23.03 137 ILE L CA 1
ATOM 6227 C C . ILE F 2 137 ? -26.909 12.843 2.745 1.00 26.19 137 ILE L C 1
ATOM 6228 O O . ILE F 2 137 ? -27.796 13.195 1.960 1.00 27.90 137 ILE L O 1
ATOM 6233 N N . SER F 2 138 ? -26.930 11.676 3.384 1.00 25.26 138 SER L N 1
ATOM 6234 C CA . SER F 2 138 ? -27.917 10.665 3.034 1.00 27.79 138 SER L CA 1
ATOM 6235 C C . SER F 2 138 ? -28.453 9.972 4.278 1.00 28.62 138 SER L C 1
ATOM 6236 O O . SER F 2 138 ? -27.861 10.026 5.360 1.00 31.17 138 SER L O 1
ATOM 6239 N N . ASP F 2 139 ? -29.604 9.319 4.092 1.00 24.90 139 ASP L N 1
ATOM 6240 C CA . ASP F 2 139 ? -30.207 8.423 5.082 1.00 30.90 139 ASP L CA 1
ATOM 6241 C C . ASP F 2 139 ? -30.526 9.129 6.399 1.00 27.50 139 ASP L C 1
ATOM 6242 O O . ASP F 2 139 ? -30.322 8.574 7.480 1.00 26.05 139 ASP L O 1
ATOM 6247 N N . PHE F 2 140 ? -31.057 10.347 6.325 1.00 22.59 140 PHE L N 1
ATOM 6248 C CA . PHE F 2 140 ? -31.466 11.046 7.535 1.00 28.00 140 PHE L CA 1
ATOM 6249 C C . PHE F 2 140 ? -32.975 11.265 7.560 1.00 25.67 140 PHE L C 1
ATOM 6250 O O . PHE F 2 140 ? -33.629 11.361 6.517 1.00 23.16 140 PHE L O 1
ATOM 6258 N N . TYR F 2 141 ? -33.522 11.320 8.779 1.00 26.96 141 TYR L N 1
ATOM 6259 C CA . TYR F 2 141 ? -34.938 11.545 9.015 1.00 27.78 141 TYR L CA 1
ATOM 6260 C C . TYR F 2 141 ? -35.083 12.194 10.385 1.00 27.71 141 TYR L C 1
ATOM 6261 O O . TYR F 2 141 ? -34.456 11.719 11.346 1.00 30.98 141 TYR L O 1
ATOM 6270 N N . PRO F 2 142 ? -35.897 13.256 10.522 1.00 26.16 142 PRO L N 1
ATOM 6271 C CA . PRO F 2 142 ? -36.695 13.931 9.487 1.00 25.89 142 PRO L CA 1
ATOM 6272 C C . PRO F 2 142 ? -35.873 14.642 8.410 1.00 28.39 142 PRO L C 1
ATOM 6273 O O . PRO F 2 142 ? -34.650 14.762 8.525 1.00 25.18 142 PRO L O 1
ATOM 6277 N N . GLY F 2 143 ? -36.560 15.109 7.369 1.00 26.70 143 GLY L N 1
ATOM 6278 C CA . GLY F 2 143 ? -35.902 15.705 6.224 1.00 27.29 143 GLY L CA 1
ATOM 6279 C C . GLY F 2 143 ? -35.605 17.180 6.381 1.00 31.38 143 GLY L C 1
ATOM 6280 O O . GLY F 2 143 ? -35.923 17.984 5.499 1.00 34.84 143 GLY L O 1
ATOM 6281 N N . ALA F 2 144 ? -34.982 17.545 7.498 1.00 28.13 144 ALA L N 1
ATOM 6282 C CA . ALA F 2 144 ? -34.615 18.926 7.785 1.00 31.51 144 ALA L CA 1
ATOM 6283 C C . ALA F 2 144 ? -33.149 18.951 8.179 1.00 30.64 144 ALA L C 1
ATOM 6284 O O . ALA F 2 144 ? -32.762 18.339 9.180 1.00 29.74 144 ALA L O 1
ATOM 6286 N N . VAL F 2 145 ? -32.337 19.645 7.389 1.00 31.90 145 VAL L N 1
ATOM 6287 C CA . VAL F 2 145 ? -30.905 19.712 7.631 1.00 32.14 145 VAL L CA 1
ATOM 6288 C C . VAL F 2 145 ? -30.405 21.111 7.300 1.00 33.14 145 VAL L C 1
ATOM 6289 O O . VAL F 2 145 ? -30.980 21.820 6.468 1.00 33.23 145 VAL L O 1
ATOM 6293 N N . THR F 2 146 ? -29.345 21.522 7.991 1.00 30.29 146 THR L N 1
ATOM 6294 C CA . THR F 2 146 ? -28.621 22.739 7.658 1.00 32.85 146 THR L CA 1
ATOM 6295 C C . THR F 2 146 ? -27.167 22.397 7.357 1.00 31.83 146 THR L C 1
ATOM 6296 O O . THR F 2 146 ? -26.559 21.561 8.033 1.00 30.11 146 THR L O 1
ATOM 6300 N N . VAL F 2 147 ? -26.624 23.022 6.318 1.00 30.72 147 VAL L N 1
ATOM 6301 C CA . VAL F 2 147 ? -25.280 22.728 5.840 1.00 28.00 147 VAL L CA 1
ATOM 6302 C C . VAL F 2 147 ? -24.450 24.001 5.914 1.00 32.71 147 VAL L C 1
ATOM 6303 O O . VAL F 2 147 ? -24.904 25.070 5.488 1.00 33.58 147 VAL L O 1
ATOM 6307 N N . ALA F 2 148 ? -23.244 23.886 6.466 1.00 27.39 148 ALA L N 1
ATOM 6308 C CA . ALA F 2 148 ? -22.298 24.990 6.530 1.00 29.20 148 ALA L CA 1
ATOM 6309 C C . ALA F 2 148 ? -20.935 24.508 6.052 1.00 31.10 148 ALA L C 1
ATOM 6310 O O . ALA F 2 148 ? -20.546 23.364 6.309 1.00 32.84 148 ALA L O 1
ATOM 6312 N N . TRP F 2 149 ? -20.217 25.381 5.350 1.00 26.63 149 TRP L N 1
ATOM 6313 C CA . TRP F 2 149 ? -18.900 25.069 4.813 1.00 28.37 149 TRP L CA 1
ATOM 6314 C C . TRP F 2 149 ? -17.842 25.900 5.520 1.00 29.85 149 TRP L C 1
ATOM 6315 O O . TRP F 2 149 ? -18.059 27.079 5.809 1.00 34.05 149 TRP L O 1
ATOM 6326 N N . LYS F 2 150 ? -16.693 25.286 5.783 1.00 29.68 150 LYS L N 1
ATOM 6327 C CA . LYS F 2 150 ? -15.566 25.979 6.387 1.00 30.94 150 LYS L CA 1
ATOM 6328 C C . LYS F 2 150 ? -14.305 25.703 5.582 1.00 34.41 150 LYS L C 1
ATOM 6329 O O . LYS F 2 150 ? -14.109 24.592 5.078 1.00 31.28 150 LYS L O 1
ATOM 6331 N N . ALA F 2 151 ? -13.477 26.734 5.421 1.00 36.69 151 ALA L N 1
ATOM 6332 C CA . ALA F 2 151 ? -12.124 26.600 4.893 1.00 34.40 151 ALA L CA 1
ATOM 6333 C C . ALA F 2 151 ? -11.145 27.139 5.927 1.00 40.68 151 ALA L C 1
ATOM 6334 O O . ALA F 2 151 ? -11.208 28.322 6.280 1.00 45.20 151 ALA L O 1
ATOM 6336 N N . ASP F 2 152 ? -10.243 26.278 6.403 1.00 38.22 152 ASP L N 1
ATOM 6337 C CA . ASP F 2 152 ? -9.242 26.658 7.405 1.00 43.53 152 ASP L CA 1
ATOM 6338 C C . ASP F 2 152 ? -9.898 27.268 8.638 1.00 45.73 152 ASP L C 1
ATOM 6339 O O . ASP F 2 152 ? -9.432 28.275 9.179 1.00 50.91 152 ASP L O 1
ATOM 6344 N N . SER F 2 153 ? -10.995 26.656 9.083 1.00 45.88 153 SER L N 1
ATOM 6345 C CA . SER F 2 153 ? -11.770 27.088 10.241 1.00 46.69 153 SER L CA 1
ATOM 6346 C C . SER F 2 153 ? -12.470 28.420 10.010 1.00 44.26 153 SER L C 1
ATOM 6347 O O . SER F 2 153 ? -12.952 29.032 10.971 1.00 49.35 153 SER L O 1
ATOM 6350 N N . SER F 2 154 ? -12.555 28.881 8.761 1.00 45.64 154 SER L N 1
ATOM 6351 C CA . SER F 2 154 ? -13.253 30.110 8.418 1.00 38.61 154 SER L CA 1
ATOM 6352 C C . SER F 2 154 ? -14.554 29.773 7.710 1.00 43.58 154 SER L C 1
ATOM 6353 O O . SER F 2 154 ? -14.552 28.942 6.790 1.00 36.66 154 SER L O 1
ATOM 6356 N N . PRO F 2 155 ? -15.681 30.361 8.111 1.00 41.84 155 PRO L N 1
ATOM 6357 C CA . PRO F 2 155 ? -16.933 30.097 7.395 1.00 39.31 155 PRO L CA 1
ATOM 6358 C C . PRO F 2 155 ? -16.848 30.602 5.963 1.00 40.25 155 PRO L C 1
ATOM 6359 O O . PRO F 2 155 ? -16.308 31.676 5.694 1.00 45.40 155 PRO L O 1
ATOM 6363 N N . VAL F 2 156 ? -17.384 29.806 5.044 1.00 37.16 156 VAL L N 1
ATOM 6364 C CA . VAL F 2 156 ? -17.344 30.087 3.615 1.00 38.57 156 VAL L CA 1
ATOM 6365 C C . VAL F 2 156 ? -18.774 30.163 3.100 1.00 44.43 156 VAL L C 1
ATOM 6366 O O . VAL F 2 156 ? -19.504 29.164 3.134 1.00 46.39 156 VAL L O 1
ATOM 6370 N N . LYS F 2 157 ? -19.175 31.343 2.632 1.00 46.30 157 LYS L N 1
ATOM 6371 C CA . LYS F 2 157 ? -20.475 31.513 1.994 1.00 49.24 157 LYS L CA 1
ATOM 6372 C C . LYS F 2 157 ? -20.399 31.541 0.474 1.00 47.82 157 LYS L C 1
ATOM 6373 O O . LYS F 2 157 ? -21.356 31.129 -0.190 1.00 43.38 157 LYS L O 1
ATOM 6375 N N . ALA F 2 158 ? -19.286 32.008 -0.090 1.00 47.35 158 ALA L N 1
ATOM 6376 C CA . ALA F 2 158 ? -19.169 32.170 -1.532 1.00 40.77 158 ALA L CA 1
ATOM 6377 C C . ALA F 2 158 ? -18.916 30.834 -2.219 1.00 34.41 158 ALA L C 1
ATOM 6378 O O . ALA F 2 158 ? -18.107 30.023 -1.761 1.00 32.08 158 ALA L O 1
ATOM 6380 N N . GLY F 2 159 ? -19.616 30.615 -3.329 1.00 36.04 159 GLY L N 1
ATOM 6381 C CA . GLY F 2 159 ? -19.430 29.419 -4.125 1.00 36.88 159 GLY L CA 1
ATOM 6382 C C . GLY F 2 159 ? -20.119 28.182 -3.601 1.00 33.96 159 GLY L C 1
ATOM 6383 O O . GLY F 2 159 ? -19.764 27.071 -4.007 1.00 28.46 159 GLY L O 1
ATOM 6384 N N . VAL F 2 160 ? -21.113 28.335 -2.731 1.00 30.40 160 VAL L N 1
ATOM 6385 C CA . VAL F 2 160 ? -21.818 27.212 -2.125 1.00 27.51 160 VAL L CA 1
ATOM 6386 C C . VAL F 2 160 ? -23.208 27.116 -2.738 1.00 29.42 160 VAL L C 1
ATOM 6387 O O . VAL F 2 160 ? -23.913 28.125 -2.860 1.00 27.81 160 VAL L O 1
ATOM 6391 N N . GLU F 2 161 ? -23.593 25.905 -3.133 1.00 28.92 161 GLU L N 1
ATOM 6392 C CA . GLU F 2 161 ? -24.945 25.608 -3.580 1.00 23.87 161 GLU L CA 1
ATOM 6393 C C . GLU F 2 161 ? -25.398 24.330 -2.893 1.00 23.30 161 GLU L C 1
ATOM 6394 O O . GLU F 2 161 ? -24.642 23.357 -2.820 1.00 24.38 161 GLU L O 1
ATOM 6400 N N . THR F 2 162 ? -26.628 24.335 -2.385 1.00 24.60 162 THR L N 1
ATOM 6401 C CA . THR F 2 162 ? -27.151 23.215 -1.617 1.00 26.97 162 THR L CA 1
ATOM 6402 C C . THR F 2 162 ? -28.546 22.857 -2.101 1.00 26.22 162 THR L C 1
ATOM 6403 O O . THR F 2 162 ? -29.379 23.738 -2.332 1.00 25.80 162 THR L O 1
ATOM 6407 N N . THR F 2 163 ? -28.802 21.561 -2.245 1.00 23.96 163 THR L N 1
ATOM 6408 C CA . THR F 2 163 ? -30.124 21.093 -2.627 1.00 28.45 163 THR L CA 1
ATOM 6409 C C . THR F 2 163 ? -31.007 20.923 -1.399 1.00 29.79 163 THR L C 1
ATOM 6410 O O . THR F 2 163 ? -30.537 20.580 -0.311 1.00 24.56 163 THR L O 1
ATOM 6414 N N . THR F 2 164 ? -32.300 21.160 -1.596 1.00 30.55 164 THR L N 1
ATOM 6415 C CA . THR F 2 164 ? -33.285 20.885 -0.564 1.00 31.12 164 THR L CA 1
ATOM 6416 C C . THR F 2 164 ? -33.429 19.375 -0.396 1.00 31.22 164 THR L C 1
ATOM 6417 O O . THR F 2 164 ? -33.433 18.645 -1.392 1.00 31.14 164 THR L O 1
ATOM 6421 N N . PRO F 2 165 ? -33.528 18.882 0.840 1.00 31.37 165 PRO L N 1
ATOM 6422 C CA . PRO F 2 165 ? -33.591 17.431 1.059 1.00 28.40 165 PRO L CA 1
ATOM 6423 C C . PRO F 2 165 ? -34.621 16.754 0.168 1.00 31.93 165 PRO L C 1
ATOM 6424 O O . PRO F 2 165 ? -35.767 17.195 0.060 1.00 33.23 165 PRO L O 1
ATOM 6428 N N . SER F 2 166 ? -34.186 15.686 -0.495 1.00 24.99 166 SER L N 1
ATOM 6429 C CA . SER F 2 166 ? -35.014 14.902 -1.396 1.00 30.21 166 SER L CA 1
ATOM 6430 C C . SER F 2 166 ? -35.212 13.504 -0.827 1.00 28.52 166 SER L C 1
ATOM 6431 O O . SER F 2 166 ? -34.295 12.931 -0.229 1.00 25.26 166 SER L O 1
ATOM 6434 N N . LYS F 2 167 ? -36.408 12.959 -1.018 1.00 25.71 167 LYS L N 1
ATOM 6435 C CA . LYS F 2 167 ? -36.726 11.650 -0.465 1.00 30.29 167 LYS L CA 1
ATOM 6436 C C . LYS F 2 167 ? -35.992 10.560 -1.235 1.00 30.03 167 LYS L C 1
ATOM 6437 O O . LYS F 2 167 ? -36.000 10.542 -2.470 1.00 30.75 167 LYS L O 1
ATOM 6439 N N . GLN F 2 168 ? -35.350 9.656 -0.503 1.00 32.44 168 GLN L N 1
ATOM 6440 C CA . GLN F 2 168 ? -34.703 8.508 -1.113 1.00 33.31 168 GLN L CA 1
ATOM 6441 C C . GLN F 2 168 ? -35.728 7.412 -1.390 1.00 39.74 168 GLN L C 1
ATOM 6442 O O . GLN F 2 168 ? -36.883 7.479 -0.959 1.00 38.04 168 GLN L O 1
ATOM 6448 N N . SER F 2 169 ? -35.293 6.388 -2.128 1.00 40.40 169 SER L N 1
ATOM 6449 C CA . SER F 2 169 ? -36.184 5.267 -2.408 1.00 46.94 169 SER L CA 1
ATOM 6450 C C . SER F 2 169 ? -36.552 4.511 -1.136 1.00 45.42 169 SER L C 1
ATOM 6451 O O . SER F 2 169 ? -37.638 3.926 -1.059 1.00 49.12 169 SER L O 1
ATOM 6454 N N . ASN F 2 170 ? -35.674 4.515 -0.129 1.00 42.05 170 ASN L N 1
ATOM 6455 C CA . ASN F 2 170 ? -35.974 3.868 1.145 1.00 42.80 170 ASN L CA 1
ATOM 6456 C C . ASN F 2 170 ? -36.801 4.743 2.080 1.00 44.03 170 ASN L C 1
ATOM 6457 O O . ASN F 2 170 ? -37.010 4.356 3.235 1.00 46.40 170 ASN L O 1
ATOM 6462 N N . ASN F 2 171 ? -37.233 5.917 1.620 1.00 43.31 171 ASN L N 1
ATOM 6463 C CA . ASN F 2 171 ? -38.112 6.879 2.287 1.00 37.36 171 ASN L CA 1
ATOM 6464 C C . ASN F 2 171 ? -37.378 7.750 3.300 1.00 37.09 171 ASN L C 1
ATOM 6465 O O . ASN F 2 171 ? -38.009 8.628 3.901 1.00 32.94 171 ASN L O 1
ATOM 6470 N N . LYS F 2 172 ? -36.080 7.555 3.509 1.00 37.47 172 LYS L N 1
ATOM 6471 C CA . LYS F 2 172 ? -35.308 8.551 4.232 1.00 31.13 172 LYS L CA 1
ATOM 6472 C C . LYS F 2 172 ? -34.959 9.691 3.279 1.00 29.27 172 LYS L C 1
ATOM 6473 O O . LYS F 2 172 ? -35.333 9.687 2.102 1.00 31.79 172 LYS L O 1
ATOM 6479 N N . TYR F 2 173 ? -34.239 10.687 3.781 1.00 25.11 173 TYR L N 1
ATOM 6480 C CA . TYR F 2 173 ? -33.920 11.864 2.990 1.00 25.38 173 TYR L CA 1
ATOM 6481 C C . TYR F 2 173 ? -32.431 11.946 2.689 1.00 26.32 173 TYR L C 1
ATOM 6482 O O . TYR F 2 173 ? -31.594 11.409 3.420 1.00 22.88 173 TYR L O 1
ATOM 6491 N N . ALA F 2 174 ? -32.121 12.618 1.583 1.00 24.56 174 ALA L N 1
ATOM 6492 C CA . ALA F 2 174 ? -30.755 12.907 1.182 1.00 25.90 174 ALA L CA 1
ATOM 6493 C C . ALA F 2 174 ? -30.649 14.366 0.766 1.00 25.31 174 ALA L C 1
ATOM 6494 O O . ALA F 2 174 ? -31.632 14.982 0.344 1.00 25.67 174 ALA L O 1
ATOM 6496 N N . ALA F 2 175 ? -29.445 14.914 0.896 1.00 23.53 175 ALA L N 1
ATOM 6497 C CA . ALA F 2 175 ? -29.167 16.267 0.444 1.00 23.03 175 ALA L CA 1
ATOM 6498 C C . ALA F 2 175 ? -27.735 16.315 -0.058 1.00 23.17 175 ALA L C 1
ATOM 6499 O O . ALA F 2 175 ? -26.913 15.452 0.264 1.00 21.42 175 ALA L O 1
ATOM 6501 N N . SER F 2 176 ? -27.449 17.334 -0.861 1.00 22.02 176 SER L N 1
ATOM 6502 C CA . SER F 2 176 ? -26.136 17.508 -1.457 1.00 21.20 176 SER L CA 1
ATOM 6503 C C . SER F 2 176 ? -25.744 18.974 -1.391 1.00 25.10 176 SER L C 1
ATOM 6504 O O . SER F 2 176 ? -26.592 19.866 -1.479 1.00 26.27 176 SER L O 1
ATOM 6507 N N . SER F 2 177 ? -24.449 19.215 -1.225 1.00 23.74 177 SER L N 1
ATOM 6508 C CA . SER F 2 177 ? -23.927 20.569 -1.170 1.00 23.50 177 SER L CA 1
ATOM 6509 C C . SER F 2 177 ? -22.609 20.616 -1.927 1.00 23.06 177 SER L C 1
ATOM 6510 O O . SER F 2 177 ? -21.824 19.664 -1.882 1.00 24.89 177 SER L O 1
ATOM 6513 N N . TYR F 2 178 ? -22.377 21.720 -2.627 1.00 21.00 178 TYR L N 1
ATOM 6514 C CA . TYR F 2 178 ? -21.193 21.879 -3.458 1.00 24.05 178 TYR L CA 1
ATOM 6515 C C . TYR F 2 178 ? -20.475 23.162 -3.081 1.00 23.57 178 TYR L C 1
ATOM 6516 O O . TYR F 2 178 ? -21.106 24.208 -2.909 1.00 28.18 178 TYR L O 1
ATOM 6525 N N . LEU F 2 179 ? -19.157 23.074 -2.951 1.00 23.04 179 LEU L N 1
ATOM 6526 C CA . LEU F 2 179 ? -18.296 24.241 -2.806 1.00 22.42 179 LEU L CA 1
ATOM 6527 C C . LEU F 2 179 ? -17.454 24.326 -4.071 1.00 26.19 179 LEU L C 1
ATOM 6528 O O . LEU F 2 179 ? -16.617 23.452 -4.328 1.00 22.49 179 LEU L O 1
ATOM 6533 N N . SER F 2 180 ? -17.693 25.363 -4.869 1.00 28.51 180 SER L N 1
ATOM 6534 C CA . SER F 2 180 ? -17.009 25.551 -6.142 1.00 28.87 180 SER L CA 1
ATOM 6535 C C . SER F 2 180 ? -15.864 26.541 -5.959 1.00 26.78 180 SER L C 1
ATOM 6536 O O . SER F 2 180 ? -16.084 27.673 -5.516 1.00 30.46 180 SER L O 1
ATOM 6539 N N . LEU F 2 181 ? -14.648 26.110 -6.288 1.00 27.33 181 LEU L N 1
ATOM 6540 C CA . LEU F 2 181 ? -13.470 26.962 -6.203 1.00 29.01 181 LEU L CA 1
ATOM 6541 C C . LEU F 2 181 ? -12.577 26.706 -7.410 1.00 26.76 181 LEU L C 1
ATOM 6542 O O . LEU F 2 181 ? -12.779 25.760 -8.174 1.00 25.76 181 LEU L O 1
ATOM 6547 N N . THR F 2 182 ? -11.579 27.567 -7.575 1.00 28.92 182 THR L N 1
ATOM 6548 C CA . THR F 2 182 ? -10.548 27.345 -8.572 1.00 26.03 182 THR L CA 1
ATOM 6549 C C . THR F 2 182 ? -9.519 26.347 -8.054 1.00 27.22 182 THR L C 1
ATOM 6550 O O . THR F 2 182 ? -9.393 26.145 -6.843 1.00 26.38 182 THR L O 1
ATOM 6554 N N . PRO F 2 183 ? -8.779 25.689 -8.955 1.00 26.89 183 PRO L N 1
ATOM 6555 C CA . PRO F 2 183 ? -7.705 24.800 -8.485 1.00 29.08 183 PRO L CA 1
ATOM 6556 C C . PRO F 2 183 ? -6.696 25.508 -7.599 1.00 30.21 183 PRO L C 1
ATOM 6557 O O . PRO F 2 183 ? -6.202 24.915 -6.630 1.00 28.09 183 PRO L O 1
ATOM 6561 N N . GLU F 2 184 ? -6.394 26.776 -7.892 1.00 26.82 184 GLU L N 1
ATOM 6562 C CA . GLU F 2 184 ? -5.475 27.526 -7.045 1.00 31.54 184 GLU L CA 1
ATOM 6563 C C . GLU F 2 184 ? -6.064 27.746 -5.657 1.00 30.80 184 GLU L C 1
ATOM 6564 O O . GLU F 2 184 ? -5.352 27.633 -4.653 1.00 27.96 184 GLU L O 1
ATOM 6570 N N . GLN F 2 185 ? -7.360 28.068 -5.582 1.00 27.45 185 GLN L N 1
ATOM 6571 C CA . GLN F 2 185 ? -8.018 28.210 -4.286 1.00 27.91 185 GLN L CA 1
ATOM 6572 C C . GLN F 2 185 ? -7.985 26.899 -3.513 1.00 25.96 185 GLN L C 1
ATOM 6573 O O . GLN F 2 185 ? -7.702 26.883 -2.309 1.00 26.13 185 GLN L O 1
ATOM 6579 N N . TRP F 2 186 ? -8.280 25.790 -4.194 1.00 24.77 186 TRP L N 1
ATOM 6580 C CA . TRP F 2 186 ? -8.274 24.477 -3.560 1.00 27.56 186 TRP L CA 1
ATOM 6581 C C . TRP F 2 186 ? -6.914 24.161 -2.943 1.00 30.32 186 TRP L C 1
ATOM 6582 O O . TRP F 2 186 ? -6.832 23.704 -1.798 1.00 28.87 186 TRP L O 1
ATOM 6593 N N . LYS F 2 187 ? -5.830 24.424 -3.679 1.00 27.09 187 LYS L N 1
ATOM 6594 C CA . LYS F 2 187 ? -4.494 24.070 -3.205 1.00 30.42 187 LYS L CA 1
ATOM 6595 C C . LYS F 2 187 ? -3.995 24.991 -2.099 1.00 30.06 187 LYS L C 1
ATOM 6596 O O . LYS F 2 187 ? -3.131 24.586 -1.312 1.00 33.82 187 LYS L O 1
ATOM 6602 N N . SER F 2 188 ? -4.499 26.221 -2.028 1.00 33.93 188 SER L N 1
ATOM 6603 C CA . SER F 2 188 ? -3.951 27.238 -1.139 1.00 31.94 188 SER L CA 1
ATOM 6604 C C . SER F 2 188 ? -4.590 27.247 0.246 1.00 30.43 188 SER L C 1
ATOM 6605 O O . SER F 2 188 ? -4.401 28.214 0.988 1.00 35.13 188 SER L O 1
ATOM 6608 N N . HIS F 2 189 ? -5.343 26.213 0.613 1.00 31.32 189 HIS L N 1
ATOM 6609 C CA . HIS F 2 189 ? -5.909 26.118 1.952 1.00 34.10 189 HIS L CA 1
ATOM 6610 C C . HIS F 2 189 ? -5.592 24.761 2.566 1.00 32.50 189 HIS L C 1
ATOM 6611 O O . HIS F 2 189 ? -5.472 23.752 1.867 1.00 30.95 189 HIS L O 1
ATOM 6618 N N . ARG F 2 190 ? -5.430 24.760 3.891 1.00 30.41 190 ARG L N 1
ATOM 6619 C CA . ARG F 2 190 ? -5.018 23.548 4.592 1.00 32.84 190 ARG L CA 1
ATOM 6620 C C . ARG F 2 190 ? -6.122 22.497 4.608 1.00 34.15 190 ARG L C 1
ATOM 6621 O O . ARG F 2 190 ? -5.856 21.309 4.386 1.00 31.29 190 ARG L O 1
ATOM 6629 N N . SER F 2 191 ? -7.359 22.902 4.882 1.00 32.48 191 SER L N 1
ATOM 6630 C CA . SER F 2 191 ? -8.442 21.941 5.016 1.00 34.54 191 SER L CA 1
ATOM 6631 C C . SER F 2 191 ? -9.761 22.589 4.622 1.00 33.58 191 SER L C 1
ATOM 6632 O O . SER F 2 191 ? -9.896 23.815 4.589 1.00 34.17 191 SER L O 1
ATOM 6635 N N . TYR F 2 192 ? -10.736 21.737 4.318 1.00 30.64 192 TYR L N 1
ATOM 6636 C CA . TYR F 2 192 ? -12.099 22.160 4.042 1.00 27.71 192 TYR L CA 1
ATOM 6637 C C . TYR F 2 192 ? -13.033 21.226 4.789 1.00 30.72 192 TYR L C 1
ATOM 6638 O O . TYR F 2 192 ? -12.778 20.021 4.866 1.00 29.86 192 TYR L O 1
ATOM 6647 N N . SER F 2 193 ? -14.114 21.779 5.330 1.00 28.06 193 SER L N 1
ATOM 6648 C CA A SER F 2 193 ? -15.042 21.025 6.156 0.33 28.13 193 SER L CA 1
ATOM 6649 C CA B SER F 2 193 ? -15.042 21.015 6.148 0.67 28.75 193 SER L CA 1
ATOM 6650 C C . SER F 2 193 ? -16.472 21.258 5.692 1.00 29.04 193 SER L C 1
ATOM 6651 O O . SER F 2 193 ? -16.833 22.371 5.299 1.00 25.50 193 SER L O 1
ATOM 6656 N N . CYS F 2 194 ? -17.275 20.202 5.741 1.00 24.51 194 CYS L N 1
ATOM 6657 C CA . CYS F 2 194 ? -18.709 20.275 5.503 1.00 24.92 194 CYS L CA 1
ATOM 6658 C C . CYS F 2 194 ? -19.390 19.927 6.818 1.00 26.97 194 CYS L C 1
ATOM 6659 O O . CYS F 2 194 ? -19.203 18.822 7.340 1.00 29.17 194 CYS L O 1
ATOM 6662 N N . GLN F 2 195 ? -20.159 20.868 7.358 1.00 28.06 195 GLN L N 1
ATOM 6663 C CA . GLN F 2 195 ? -20.791 20.718 8.664 1.00 27.57 195 GLN L CA 1
ATOM 6664 C C . GLN F 2 195 ? -22.287 20.528 8.466 1.00 28.45 195 GLN L C 1
ATOM 6665 O O . GLN F 2 195 ? -22.954 21.387 7.879 1.00 26.48 195 GLN L O 1
ATOM 6671 N N . VAL F 2 196 ? -22.805 19.402 8.945 1.00 29.39 196 VAL L N 1
ATOM 6672 C CA . VAL F 2 196 ? -24.202 19.029 8.771 1.00 28.50 196 VAL L CA 1
ATOM 6673 C C . VAL F 2 196 ? -24.840 18.921 10.147 1.00 32.25 196 VAL L C 1
ATOM 6674 O O . VAL F 2 196 ? -24.425 18.090 10.965 1.00 30.12 196 VAL L O 1
ATOM 6678 N N . THR F 2 197 ? -25.843 19.754 10.403 1.00 29.39 197 THR L N 1
ATOM 6679 C CA . THR F 2 197 ? -26.591 19.719 11.651 1.00 33.72 197 THR L CA 1
ATOM 6680 C C . THR F 2 197 ? -27.981 19.162 11.381 1.00 35.51 197 THR L C 1
ATOM 6681 O O . THR F 2 197 ? -28.694 19.655 10.500 1.00 32.44 197 THR L O 1
ATOM 6685 N N . HIS F 2 198 ? -28.364 18.145 12.149 1.00 35.59 198 HIS L N 1
ATOM 6686 C CA . HIS F 2 198 ? -29.643 17.469 11.977 1.00 33.62 198 HIS L CA 1
ATOM 6687 C C . HIS F 2 198 ? -30.188 17.128 13.353 1.00 35.06 198 HIS L C 1
ATOM 6688 O O . HIS F 2 198 ? -29.530 16.418 14.120 1.00 33.65 198 HIS L O 1
ATOM 6695 N N . GLU F 2 199 ? -31.383 17.640 13.659 1.00 37.84 199 GLU L N 1
ATOM 6696 C CA . GLU F 2 199 ? -32.037 17.425 14.954 1.00 36.05 199 GLU L CA 1
ATOM 6697 C C . GLU F 2 199 ? -31.105 17.795 16.105 1.00 39.12 199 GLU L C 1
ATOM 6698 O O . GLU F 2 199 ? -30.983 17.070 17.096 1.00 41.78 199 GLU L O 1
ATOM 6704 N N . GLY F 2 200 ? -30.432 18.936 15.966 1.00 38.27 200 GLY L N 1
ATOM 6705 C CA . GLY F 2 200 ? -29.596 19.469 17.022 1.00 36.77 200 GLY L CA 1
ATOM 6706 C C . GLY F 2 200 ? -28.245 18.812 17.194 1.00 41.28 200 GLY L C 1
ATOM 6707 O O . GLY F 2 200 ? -27.570 19.083 18.193 1.00 45.53 200 GLY L O 1
ATOM 6708 N N . SER F 2 201 ? -27.816 17.970 16.257 1.00 39.68 201 SER L N 1
ATOM 6709 C CA . SER F 2 201 ? -26.510 17.330 16.334 1.00 39.60 201 SER L CA 1
ATOM 6710 C C . SER F 2 201 ? -25.750 17.589 15.044 1.00 39.39 201 SER L C 1
ATOM 6711 O O . SER F 2 201 ? -26.295 17.410 13.950 1.00 35.66 201 SER L O 1
ATOM 6714 N N . THR F 2 202 ? -24.491 17.997 15.178 1.00 39.34 202 THR L N 1
ATOM 6715 C CA . THR F 2 202 ? -23.677 18.401 14.042 1.00 38.23 202 THR L CA 1
ATOM 6716 C C . THR F 2 202 ? -22.676 17.307 13.703 1.00 37.72 202 THR L C 1
ATOM 6717 O O . THR F 2 202 ? -21.949 16.825 14.578 1.00 34.21 202 THR L O 1
ATOM 6721 N N . VAL F 2 203 ? -22.654 16.917 12.435 1.00 35.88 203 VAL L N 1
ATOM 6722 C CA . VAL F 2 203 ? -21.673 15.986 11.896 1.00 32.22 203 VAL L CA 1
ATOM 6723 C C . VAL F 2 203 ? -20.740 16.777 10.992 1.00 30.49 203 VAL L C 1
ATOM 6724 O O . VAL F 2 203 ? -21.186 17.656 10.245 1.00 31.94 203 VAL L O 1
ATOM 6728 N N . GLU F 2 204 ? -19.444 16.494 11.082 1.00 32.09 204 GLU L N 1
ATOM 6729 C CA . GLU F 2 204 ? -18.454 17.213 10.296 1.00 28.99 204 GLU L CA 1
ATOM 6730 C C . GLU F 2 204 ? -17.544 16.230 9.576 1.00 32.27 204 GLU L C 1
ATOM 6731 O O . GLU F 2 204 ? -17.097 15.240 10.163 1.00 32.07 204 GLU L O 1
ATOM 6737 N N . LYS F 2 205 ? -17.271 16.515 8.305 1.00 29.20 205 LYS L N 1
ATOM 6738 C CA . LYS F 2 205 ? -16.290 15.786 7.514 1.00 29.43 205 LYS L CA 1
ATOM 6739 C C . LYS F 2 205 ? -15.309 16.773 6.903 1.00 28.43 205 LYS L C 1
ATOM 6740 O O . LYS F 2 205 ? -15.697 17.863 6.475 1.00 29.26 205 LYS L O 1
ATOM 6746 N N . THR F 2 206 ? -14.039 16.382 6.858 1.00 28.73 206 THR L N 1
ATOM 6747 C CA . THR F 2 206 ? -12.962 17.267 6.444 1.00 29.23 206 THR L CA 1
ATOM 6748 C C . THR F 2 206 ? -12.102 16.579 5.393 1.00 31.89 206 THR L C 1
ATOM 6749 O O . THR F 2 206 ? -11.859 15.372 5.473 1.00 30.00 206 THR L O 1
ATOM 6753 N N . VAL F 2 207 ? -11.655 17.350 4.401 1.00 26.17 207 VAL L N 1
ATOM 6754 C CA . VAL F 2 207 ? -10.686 16.880 3.421 1.00 27.76 207 VAL L CA 1
ATOM 6755 C C . VAL F 2 207 ? -9.531 17.869 3.378 1.00 30.06 207 VAL L C 1
ATOM 6756 O O . VAL F 2 207 ? -9.685 19.050 3.706 1.00 27.31 207 VAL L O 1
ATOM 6760 N N . ALA F 2 208 ? -8.360 17.376 2.980 1.00 31.34 208 ALA L N 1
ATOM 6761 C CA . ALA F 2 208 ? -7.161 18.192 2.908 1.00 33.23 208 ALA L CA 1
ATOM 6762 C C . ALA F 2 208 ? -6.495 17.983 1.552 1.00 37.42 208 ALA L C 1
ATOM 6763 O O . ALA F 2 208 ? -6.359 16.833 1.099 1.00 36.85 208 ALA L O 1
ATOM 6765 N N . PRO F 2 209 ? -6.084 19.058 0.873 1.00 35.61 209 PRO L N 1
ATOM 6766 C CA . PRO F 2 209 ? -5.401 18.895 -0.422 1.00 36.53 209 PRO L CA 1
ATOM 6767 C C . PRO F 2 209 ? -4.133 18.061 -0.352 1.00 35.91 209 PRO L C 1
ATOM 6768 O O . PRO F 2 209 ? -3.830 17.336 -1.307 1.00 39.93 209 PRO L O 1
ATOM 6772 N N . THR F 2 210 ? -3.372 18.143 0.742 1.00 37.89 210 THR L N 1
ATOM 6773 C CA . THR F 2 210 ? -2.155 17.346 0.836 1.00 41.68 210 THR L CA 1
ATOM 6774 C C . THR F 2 210 ? -2.452 15.875 1.080 1.00 46.50 210 THR L C 1
ATOM 6775 O O . THR F 2 210 ? -1.582 15.031 0.837 1.00 49.32 210 THR L O 1
ATOM 6779 N N . GLU F 2 211 ? -3.647 15.551 1.565 1.00 41.83 211 GLU L N 1
ATOM 6780 C CA . GLU F 2 211 ? -4.023 14.158 1.741 1.00 47.76 211 GLU L CA 1
ATOM 6781 C C . GLU F 2 211 ? -4.157 13.490 0.380 1.00 53.72 211 GLU L C 1
ATOM 6782 O O . GLU F 2 211 ? -4.622 14.105 -0.585 1.00 54.47 211 GLU L O 1
ATOM 6784 N N . CYS F 2 212 ? -3.730 12.233 0.304 1.00 63.53 212 CYS L N 1
ATOM 6785 C CA . CYS F 2 212 ? -3.813 11.453 -0.926 1.00 66.60 212 CYS L CA 1
ATOM 6786 C C . CYS F 2 212 ? -2.989 12.086 -2.048 1.00 71.68 212 CYS L C 1
ATOM 6787 O O . CYS F 2 212 ? -3.532 12.533 -3.060 1.00 71.03 212 CYS L O 1
#

B-factor: mean 29.35, std 8.16, range [14.89, 91.68]

Solvent-accessible surface area: 39289 Å² total; per-residue (Å²): 142,50,103,5,36,8,40,47,108,80,79,41,111,63,57,56,44,3,137,2,25,0,97,6,32,54,28,135,28,72,45,2,0,3,1,0,0,14,26,31,113,60,98,48,6,50,8,0,0,1,4,4,21,64,71,104,45,46,22,47,16,65,128,1,135,82,62,8,67,3,61,23,56,118,112,41,38,36,0,37,1,73,1,34,63,3,154,48,110,0,27,4,44,1,15,0,0,0,5,0,38,58,109,30,133,161,92,65,29,102,98,27,21,24,68,26,0,25,12,4,81,2,8,1,2,68,20,85,74,82,21,13,45,11,15,12,5,22,8,96,103,98,15,19,0,0,0,2,0,13,17,1,11,40,84,87,14,86,27,42,2,33,101,39,93,36,102,91,38,38,26,55,3,62,13,1,42,23,104,66,5,25,19,1,10,0,0,8,0,66,4,78,46,103,20,31,62,114,97,64,11,53,0,19,1,38,0,74,34,12,41,29,119,40,102,56,130,2,88,49,68,126,75,75,151,7,85,7,40,113,52,28,55,8,50,84,51,110,52,3,149,0,55,0,49,5,127,8,0,74,132,16,56,0,2,0,0,24,16,84,116,68,77,20,3,79,17,2,0,24,20,13,74,108,109,26,129,69,28,55,58,53,4,42,10,63,28,85,51,66,46,0,29,0,27,0,51,27,0,78,114,88,2,64,11,55,0,10,0,7,0,2,22,87,116,26,36,11,12,18,1,58,10,1,38,2,19,4,55,88,47,114,123,14,98,12,74,8,38,16,7,34,12,18,84,75,1,52,165,46,112,100,1,2,0,1,0,5,0,18,49,0,6,5,23,32,27,93,35,52,4,53,9,58,90,58,123,36,98,84,39,39,52,44,3,70,30,25,64,24,115,80,60,62,50,0,0,0,0,5,0,44,26,70,23,72,84,15,150,81,62,208,35,2,9,0,40,0,48,3,85,75,66,82,47,74,92,84,24,34,27,134,75,95,219,110,4,122,1,6,40,42,2,2,68,99,139,113,3,123,0,7,40,41,3,1,70,101,150,52,47,5,39,8,41,47,109,78,80,41,111,63,57,54,42,2,119,2,27,0,97,3,36,53,23,135,27,71,44,0,0,0,1,0,0,18,26,32,113,57,98,48,6,50,8,0,0,2,5,4,17,62,69,115,27,46,22,44,16,129,127,0,121,84,64,8,68,4,50,19,55,114,115,43,31,37,0,56,1,54,1,34,69,5,33,47,132,3,29,4,42,1,14,0,0,0,4,0,35,55,111,26,133,164,106,67,30,109,94,22,21,24,71,23,0,24,12,3,81,2,8,1,2,68,20,85,74,85,20,12,46,16,17,12,5,23,6,66,94,103,97,13,18,0,0,0,3,0,18,34,0,11,40,86,88,15,86,25,41,2,31,101,38,94,35,99,92,40,33,23,54,4,61,13,1,39,28,108,67,5,25,20,3,9,0,0,6,0,59,4,77,41,102,22,17,61,114,91,61,12,52,0,21,1,44,0,82,32,12,51,26,78,48,102,53,128,2,77,39,64,121,76,73,151,5,83,8,42,111,54,31,56,4,45,75,53,87,46,2,149,1,57,0,50,3,127,10,0,73,134,17,56,1,2,0,1,23,14,88,113,68,66,19,3,78,17,2,0,22,18,15,74,106,105,25,108,70,28,54,58,56,4,43,12,65,28,86,50,59,52,0,29,0,25,0,50,28,1,81,88,97,2,65,11,57,0,10,0,7,1,2,24,82,115,28,36,12,12,17,1,58,12,1,38,4,18,1,60,81,48,113,117,13,102,14,75,4,36,16,6,40,11,17,86,68,1,52,162,63,119,26,2,4,0,1,0,4,0,13,45,0,6,5,24,28,33,83,31,52,7,13,9,56,113,60,128,38,98,85,39,42,50,45,2,71,34,24,67,22,102,80,106,63,49,0,0,0,0,8,5,50,23,71,20,133,90,17,142,76,65,204,32,3,9,0,61,0,42,3,80,75,63,83,44,92,89,78,22,32,32,138,61,116

Nearest PDB structures (foldseek):
  7u0e-assembly2_L  TM=1.003E+00  e=5.140E-41  Homo sapiens
  6b08-assembly1_B  TM=6.456E-01  e=3.042E-34  Homo sapiens
  7y0v-assembly1_L  TM=5.527E-01  e=4.473E-35  Homo sapiens
  6phf-assembly1_B  TM=5.257E-01  e=2.116E-34  Homo sapiens
  8gv1-assembly1_B  TM=5.256E-01  e=1.366E-33  Homo sapiens

Sequence (893 aa):
EVQLVQSGPEVKKPGTSARVSCCKASGFTSKNTALLQWVRQARGQPLEWMGWIDISNYITNYAQKFRGRLTITWDLSASMAYMELSSLRSEDTAVYYCCAAVGKDDDVLTGGNKYFDHWGQGTLVTVSSASTKGPSVFPLAPSGTAALGCCLVKDYFPEPVTVSWNSGALTSGVHTFPAVLQSSGLYSSLSSVVTVPSSSLGTQTYICCNVNHKPSNTKVDKRVEPKSCYELTQPPSVSVSPGQTARITCSGDALPKKYAYWYQQKSGQQAPVLVIHEDDKRPSGIPGRFSASSSGTTATLTISGAQVEDEADYYCYSTDTNDNHAFGSGTKLTVLSQPKANPTVTLFPPSSEELQANKATLVCLISDFYPGAVTVAWKADSSPVKAGVETTTPSKQSNNKYAASSYLSLTPEQWKSHRSYSCQVTHEGSTVEKTTVAPTECKRSFIEDLLFNKKRSFIEDLLFNKEVQLVQSGPEVKKPGTSARVSCCKASGFTSKNTALQWVRQARGQPLEWMGWIDISNYITNYAQKFRGRLTITWDLSASMAYMELSSLRSEDTAVYYCCAAVGKDDDVLTGGNKYFDHWGQGTLVTVSSASTKGPSVFPLAPSSGTAALGCCLVKKDYFPEPVTVSWNSGALTSGVHTFPAVLQSSGLYSLSSVVTVPSSSLGTQTYICCNVNHKPSNTKVDKRVEPKSCYELTQPPSVSVSPGQTARITCSGDALPKKYAYWYQQKSGQQAPVLVIHEDDKRPSGIPGRFSASSSGTTATLTISGAQVEDEADYYCYSTTDTNDNHAFGSGTKLTVLSQPKANPTVTLFPPSSEEELQANKATLVCLISDFYPGAVTVAWKADSSPVKAGVETTTPSKQSNNKYAASSYLSLTPEQWKSHRSYSSCQVTHEGSTVEKTVAPTEC

Secondary structure (DSSP, 8-state):
--EEEEPPPEEE-TTS-EEEEEEEES---SSEEEEEEEE-TTPPPEEEEEEETTT--EEE-GGGTTTEEEEEETTTTEEEEEE-S--GGG-EEEEEEEEEEEEETTTTEEEEEEEE---EEEEE--PPPBPPEEEEE----EEEEEEEEEEEBSS--EEEEGGGTB-TTEEEPPPEE-TTS-EEEEEEEEEEGGGTTTS--EEEEEEGGGTEEEEEE------/---B--SEEEE-TTS-EEEEEE-TTTTTB--EEEEE-TTS--EEEEBTTTBPPTTS-TTEEEEEETTEEEEEESS--GGG-EEEEEEEE-TT--EEE---EEEEE--S--BPPEEEEEPPPHHHHHTT-EEEEEEEEEEBSS--EEEEEETTEEE-TTEEEPPPEE-TTS-EEEEEEEEE-HHHHHTSS-EEEEEEETTEEEEEEE-TTT-/---HHHHHHHB-/---HHHHHHHB-/--EEEE---EEE-TTS-EEEEEEEES---SSEEEEEEEE-TTPPPEEEEEEETTT--EEE-GGGTTTEEEEEETTTTEEEEEE-S--GGG-EEEEEEEEEEEEETTTTEEEEEEEE---EEEEE--PPPBPPEEEEEPPB--EEEEEEEEEEEBSS--EEEEGGGTB-TTEEEPPPEE-TTS-EEEEEEEEEEGGGBTTB--EEEEEEGGGTEEEEEE---B--/---B--SEEEE-TTS-EEEEEE-TTTTTB--EEEEE-TTS--EEEEBTTTBPPTTS-TTEEEEEETTEEEEEETT--GGG-EEEEEEEE-TT--EEE---EEEEE--S--BPPEEEEEPPPHHHHHTT-EEEEEEEEEEBSS--EEEEEETTEEE-TTEEEPPPEE-TTS-EEEEEEEEE-HHHHHTSS-EEEEEEETTEEEEEEE-TT--